Protein 6C80 (pdb70)

B-factor: mean 23.11, std 12.27, range [7.96, 148.26]

Organism: Linum usitatissimum (NCBI:txid4006)

InterPro domains:
  IPR006094 FAD linked oxidase, N-terminal [PF01565] (72-217)
  IPR015345 Cytokinin dehydrogenase 1, FAD/cytokinin binding domain [PF09265] (249-531)
  IPR016164 FAD-linked oxidase-like, C-terminal [SSF55103] (249-532)
  IPR016166 FAD-binding domain, PCMH-type [PS51387] (68-248)
  IPR016167 FAD-binding, type PCMH, subdomain 1 [G3DSA:3.30.43.10] (61-531)
  IPR016169 FAD-binding, type PCMH, subdomain 2 [G3DSA:3.30.465.10] (122-250)
  IPR016170 Cytokinin dehydrogenase, C-terminal domain superfamily [G3DSA:3.40.462.10] (251-491)
  IPR036318 FAD-binding, type PCMH-like superfamily [SSF56176] (54-247)
  IPR050432 FAD-linked Oxidoreductases in Biosynthesis Pathways [PTHR13878] (57-532)

Radius of gyration: 34.66 Å; Cα contacts (8 Å, |Δi|>4): 2213; chains: 2; bounding box: 97×81×59 Å

Sequence (964 aa):
SLDLQGSIDYSTLAAGKDFGGVYSSNPLALIRPSSGADDVARVLKSACRSSNLTVAARGNGHSINGQAMADGGIVLDMRSTEGNHFKILRIGDHYADVSGGALWEDILMRCVSEYGLAPRSWTDYLRLTVGGTLSNAGVSGQAFRYGPQSSNVTELDVVTGKGDFLTCCSPTQNSDLFFGALGGLGQFGVITRARIPLEPAPDMVRWIRMVYAEFEDFSRDAEWLVTQPEKESSSFDYVEGFAFVNSDSPADGWPSVPLNPIHSGHQLLYCLELALHFNHSNSSSTVDSVVKRLIGGLRYMKGFKYEVDLSYVEFVMRVKRVEEDARAHGMWDAPHPWLNLFVSKADIAEFDRLIFKGLLHDGVGGPMLVYPLLRSKWDSRSSVVLPEGEDEIFYIVALLRSNPPYPKGPSVDKLVSQNDKIIQSCIQHGLGFKLYLPHYQSQHDWRRHFGDQWSKFVQLKLAFDPMAVLAPGQKIFTRRTKSLDLQGSIDYSTLAAGKDFGGVYSSNPLALIRPSGADDVARVLKSACRSSNLTVAARGNGHSINGQAMADGGIVLDMRSTEGNHFKILRGDHYADVSGGALWEDILMRCVSEYGLAPRSWTDYLRLTVGGTLSNAGVSGQAFRYGPQSSNVTELDVVTGKGDFLTCCSPTQNSDLFFGALGGLGQFGVITRARIPLEPAPDMVRWIRMVYAEFEDFSRDAEWLVTQPEKESSFDYVEGFAFVNSDSPADGWPSVPLNHMMTTPIHSGHQLLYCLELALHFNHSNSSSTVDSVVKRLIGGLRYMKGFKYEVVDLSYVEFVMRVKRVEEDARAHGMWDAPHPWLNLFVSSKADIAEEFDRRLIFKGLLHDGVGGPMLVYPLLRSKWDSRSSVVLPEGEDEIFYIVALLRSNPPYPKGPSVDKLVSQNDKIIQSSCIQHGLGFKLYLPHYQSQHDWRRRHFGDQWSKFVQLKLAFDPMAVLAPGQKIFTTRRTKKDPA

Structure (mmCIF, N/CA/C/O backbone):
data_6C80
#
_entry.id   6C80
#
_cell.length_a   91.226
_cell.length_b   58.929
_cell.length_c   188.867
_cell.angle_alpha   90.000
_cell.angle_beta   95.620
_cell.angle_gamma   90.000
#
_symmetry.space_group_name_H-M   'I 1 2 1'
#
loop_
_entity.id
_entity.type
_entity.pdbx_description
1 polymer 'cytokinin oxidase LuCKX1.1'
2 non-polymer 'FLAVIN-ADENINE DINUCLEOTIDE'
3 non-polymer DI(HYDROXYETHYL)ETHER
4 non-polymer GLYCEROL
5 non-polymer 1-(2-METHOXY-ETHOXY)-2-{2-[2-(2-METHOXY-ETHOXY]-ETHOXY}-ETHANE
6 non-polymer 'AMMONIUM ION'
7 water water
#
loop_
_atom_site.group_PDB
_atom_site.id
_atom_site.type_symbol
_atom_site.label_atom_id
_atom_site.label_alt_id
_atom_site.label_comp_id
_atom_site.label_asym_id
_atom_site.label_entity_id
_atom_site.label_seq_id
_atom_site.pdbx_PDB_ins_code
_atom_site.Cartn_x
_atom_site.Cartn_y
_atom_site.Cartn_z
_atom_site.occupancy
_atom_site.B_iso_or_equiv
_atom_site.auth_seq_id
_atom_site.auth_comp_id
_atom_site.auth_asym_id
_atom_site.auth_atom_id
_atom_site.pdbx_PDB_model_num
ATOM 1 N N . SER A 1 1 ? 169.312 43.588 379.685 1.00 52.54 44 SER A N 1
ATOM 2 C CA . SER A 1 1 ? 169.019 42.791 378.497 1.00 51.91 44 SER A CA 1
ATOM 3 C C . SER A 1 1 ? 169.784 41.465 378.522 1.00 45.28 44 SER A C 1
ATOM 4 O O . SER A 1 1 ? 170.984 41.424 378.800 1.00 48.86 44 SER A O 1
ATOM 7 N N . LEU A 1 2 ? 169.074 40.382 378.232 1.00 30.56 45 LEU A N 1
ATOM 8 C CA . LEU A 1 2 ? 169.628 39.039 378.330 1.00 26.75 45 LEU A CA 1
ATOM 9 C C . LEU A 1 2 ? 170.512 38.714 377.122 1.00 29.07 45 LEU A C 1
ATOM 10 O O . LEU A 1 2 ? 170.048 38.741 375.979 1.00 25.60 45 LEU A O 1
ATOM 15 N N . ASP A 1 3 ? 171.787 38.432 377.385 1.00 24.52 46 ASP A N 1
ATOM 16 C CA . ASP A 1 3 ? 172.785 38.191 376.337 1.00 24.81 46 ASP A CA 1
ATOM 17 C C . ASP A 1 3 ? 173.435 36.826 376.573 1.00 26.07 46 ASP A C 1
ATOM 18 O O . ASP A 1 3 ? 174.055 36.602 377.621 1.00 24.48 46 ASP A O 1
ATOM 23 N N . LEU A 1 4 ? 173.278 35.917 375.613 1.00 24.22 47 LEU A N 1
ATOM 24 C CA . LEU A 1 4 ? 173.627 34.504 375.800 1.00 21.16 47 LEU A CA 1
ATOM 25 C C . LEU A 1 4 ? 174.446 33.942 374.640 1.00 25.29 47 LEU A C 1
ATOM 26 O O . LEU A 1 4 ? 174.281 34.368 373.499 1.00 22.09 47 LEU A O 1
ATOM 31 N N . GLN A 1 5 ? 175.309 32.973 374.938 1.00 22.08 48 GLN A N 1
ATOM 32 C CA . GLN A 1 5 ? 176.027 32.236 373.910 1.00 22.16 48 GLN A CA 1
ATOM 33 C C . GLN A 1 5 ? 175.929 30.741 374.191 1.00 21.83 48 GLN A C 1
ATOM 34 O O . GLN A 1 5 ? 175.471 30.327 375.255 1.00 22.17 48 GLN A O 1
ATOM 40 N N . GLY A 1 6 ? 176.356 29.934 373.228 1.00 25.77 49 GLY A N 1
ATOM 41 C CA . GLY A 1 6 ? 176.357 28.499 373.405 1.00 28.42 49 GLY A CA 1
ATOM 42 C C . GLY A 1 6 ? 177.268 28.155 374.564 1.00 28.59 49 GLY A C 1
ATOM 43 O O . GLY A 1 6 ? 178.336 28.758 374.735 1.00 30.20 49 GLY A O 1
ATOM 44 N N . SER A 1 7 ? 176.846 27.189 375.364 1.00 26.50 50 SER A N 1
ATOM 45 C CA . SER A 1 7 ? 177.628 26.797 376.519 1.00 30.00 50 SER A CA 1
ATOM 46 C C . SER A 1 7 ? 178.897 26.091 376.059 1.00 39.01 50 SER A C 1
ATOM 47 O O . SER A 1 7 ? 178.847 25.101 375.330 1.00 43.52 50 SER A O 1
ATOM 50 N N . ILE A 1 8 ? 180.034 26.631 376.470 1.00 39.10 51 ILE A N 1
ATOM 51 C CA . ILE A 1 8 ? 181.323 26.095 376.070 1.00 46.92 51 ILE A CA 1
ATOM 52 C C . ILE A 1 8 ? 181.984 25.405 377.247 1.00 49.17 51 ILE A C 1
ATOM 53 O O . ILE A 1 8 ? 182.652 24.381 377.103 1.00 47.71 51 ILE A O 1
ATOM 58 N N . ASP A 1 9 ? 181.765 25.974 378.423 1.00 54.91 52 ASP A N 1
ATOM 59 C CA . ASP A 1 9 ? 182.508 25.593 379.609 1.00 64.60 52 ASP A CA 1
ATOM 60 C C . ASP A 1 9 ? 181.912 24.398 380.353 1.00 60.76 52 ASP A C 1
ATOM 61 O O . ASP A 1 9 ? 182.448 23.981 381.377 1.00 64.34 52 ASP A O 1
ATOM 66 N N . TYR A 1 10 ? 180.825 23.837 379.829 1.00 53.12 53 TYR A N 1
ATOM 67 C CA . TYR A 1 10 ? 180.016 22.897 380.604 1.00 43.71 53 TYR A CA 1
ATOM 68 C C . TYR A 1 10 ? 179.813 21.535 379.952 1.00 46.55 53 TYR A C 1
ATOM 69 O O . TYR A 1 10 ? 179.699 21.424 378.733 1.00 53.85 53 TYR A O 1
ATOM 78 N N . SER A 1 11 ? 179.755 20.500 380.781 1.00 44.05 54 SER A N 1
ATOM 79 C CA . SER A 1 11 ? 179.442 19.154 380.313 1.00 49.23 54 SER A CA 1
ATOM 80 C C . SER A 1 11 ? 177.933 19.006 380.153 1.00 45.65 54 SER A C 1
ATOM 81 O O . SER A 1 11 ? 177.165 19.777 380.730 1.00 37.52 54 SER A O 1
ATOM 84 N N . THR A 1 12 ? 177.510 18.018 379.372 1.00 48.27 55 THR A N 1
ATOM 85 C CA . THR A 1 12 ? 176.088 17.819 379.119 1.00 44.13 55 THR A CA 1
ATOM 86 C C . THR A 1 12 ? 175.326 17.605 380.421 1.00 37.19 55 THR A C 1
ATOM 87 O O . THR A 1 12 ? 175.799 16.936 381.338 1.00 38.41 55 THR A O 1
ATOM 91 N N . LEU A 1 13 ? 174.146 18.201 380.491 1.00 31.04 56 LEU A N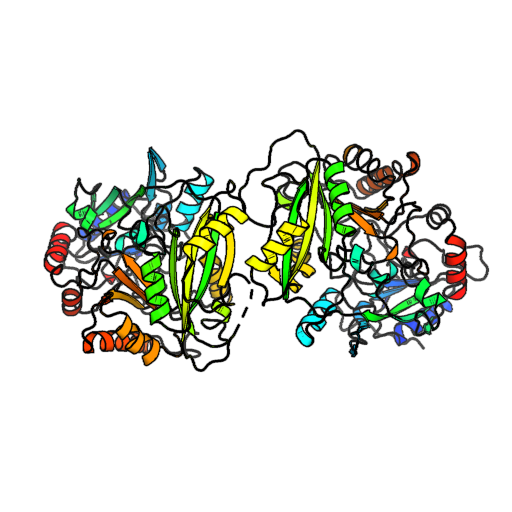 1
ATOM 92 C CA . LEU A 1 13 ? 173.272 18.065 381.643 1.00 27.06 56 LEU A CA 1
ATOM 93 C C . LEU A 1 13 ? 171.902 17.661 381.119 1.00 32.34 56 LEU A C 1
ATOM 94 O O . LEU A 1 13 ? 171.371 18.306 380.217 1.00 31.57 56 LEU A O 1
ATOM 99 N N . ALA A 1 14 ? 171.338 16.582 381.652 1.00 32.30 57 ALA A N 1
ATOM 100 C CA . ALA A 1 14 ? 170.015 16.152 381.212 1.00 30.14 57 ALA A CA 1
ATOM 101 C C . ALA A 1 14 ? 168.946 16.915 381.986 1.00 24.95 57 ALA A C 1
ATOM 102 O O . ALA A 1 14 ? 168.481 16.469 383.038 1.00 23.45 57 ALA A O 1
ATOM 104 N N . ALA A 1 15 ? 168.549 18.071 381.464 1.00 20.55 58 ALA A N 1
ATOM 105 C CA . ALA A 1 15 ? 167.662 18.962 382.208 1.00 22.90 58 ALA A CA 1
ATOM 106 C C . ALA A 1 15 ? 166.203 18.507 382.166 1.00 18.01 58 ALA A C 1
ATOM 107 O O . ALA A 1 15 ? 165.337 19.119 382.794 1.00 19.98 58 ALA A O 1
ATOM 109 N N . GLY A 1 16 ? 165.929 17.420 381.451 1.00 17.41 59 GLY A N 1
ATOM 110 C CA . GLY A 1 16 ? 164.576 16.903 381.416 1.00 20.97 59 GLY A CA 1
ATOM 111 C C . GLY A 1 16 ? 164.429 15.629 382.235 1.00 21.44 59 GLY A C 1
ATOM 112 O O . GLY A 1 16 ? 163.467 14.888 382.046 1.00 20.58 59 GLY A O 1
ATOM 113 N N . LYS A 1 17 ? 165.402 15.367 383.112 1.00 15.12 60 LYS A N 1
ATOM 114 C CA . LYS A 1 17 ? 165.443 14.135 383.900 1.00 18.42 60 LYS A CA 1
ATOM 115 C C . LYS A 1 17 ? 165.739 14.517 385.331 1.00 16.52 60 LYS A C 1
ATOM 116 O O . LYS A 1 17 ? 166.290 15.586 385.584 1.00 17.73 60 LYS A O 1
ATOM 122 N N . ASP A 1 18 ? 165.350 13.665 386.267 1.00 14.69 61 ASP A N 1
ATOM 123 C CA . ASP A 1 18 ? 165.784 13.864 387.649 1.00 13.19 61 ASP A CA 1
ATOM 124 C C . ASP A 1 18 ? 166.004 12.507 388.304 1.00 13.96 61 ASP A C 1
ATOM 125 O O . ASP A 1 18 ? 165.849 11.463 387.661 1.00 15.65 61 ASP A O 1
ATOM 130 N N . PHE A 1 19 ? 166.412 12.530 389.567 1.00 14.16 62 PHE A N 1
ATOM 131 C CA . PHE A 1 19 ? 166.767 11.323 390.315 1.00 14.78 62 PHE A CA 1
ATOM 132 C C . PHE A 1 19 ? 165.616 10.326 390.428 1.00 16.59 62 PHE A C 1
ATOM 133 O O . PHE A 1 19 ? 165.829 9.115 390.456 1.00 16.20 62 PHE A O 1
ATOM 141 N N . GLY A 1 20 ? 164.393 10.839 390.520 1.00 17.49 63 GLY A N 1
ATOM 142 C CA . GLY A 1 20 ? 163.229 9.980 390.666 1.00 15.91 63 GLY A CA 1
ATOM 143 C C . GLY A 1 20 ? 162.985 9.089 389.457 1.00 16.12 63 GLY A C 1
ATOM 144 O O . GLY A 1 20 ? 162.617 7.925 389.602 1.00 17.44 63 GLY A O 1
ATOM 145 N N . GLY A 1 21 ? 163.199 9.637 388.266 1.00 16.51 64 GLY A N 1
ATOM 146 C CA . GLY A 1 21 ? 163.019 8.887 387.037 1.00 17.54 64 GLY A CA 1
ATOM 147 C C . GLY A 1 21 ? 161.576 8.486 386.803 1.00 19.48 64 GLY A C 1
ATOM 148 O O . GLY A 1 21 ? 161.297 7.507 386.112 1.00 22.39 64 GLY A O 1
ATOM 149 N N . VAL A 1 22 ? 160.653 9.235 387.394 1.00 19.52 65 VAL A N 1
ATOM 150 C CA . VAL A 1 22 ? 159.225 9.004 387.194 1.00 19.47 65 VAL A CA 1
ATOM 151 C C . VAL A 1 22 ? 158.718 9.782 385.985 1.00 22.22 65 VAL A C 1
ATOM 152 O O . VAL A 1 22 ? 157.950 9.261 385.170 1.00 23.03 65 VAL A O 1
ATOM 156 N N . TYR A 1 23 ? 159.152 11.034 385.877 1.00 18.39 66 TYR A N 1
ATOM 157 C CA . TYR A 1 23 ? 158.719 11.888 384.781 1.00 25.26 66 TYR A CA 1
ATOM 158 C C . TYR A 1 23 ? 159.868 12.207 383.839 1.00 25.27 66 TYR A C 1
ATOM 159 O O . TYR A 1 23 ? 161.039 12.071 384.197 1.00 21.39 66 TYR A O 1
ATOM 168 N N . SER A 1 24 ? 159.530 12.646 382.636 1.00 22.90 67 SER A N 1
ATOM 169 C CA . SER A 1 24 ? 160.538 13.221 381.764 1.00 25.10 67 SER A CA 1
ATOM 170 C C . SER A 1 24 ? 159.948 14.432 381.066 1.00 25.39 67 SER A C 1
ATOM 171 O O . SER A 1 24 ? 158.734 14.528 380.878 1.00 27.92 67 SER A O 1
ATOM 174 N N . SER A 1 25 ? 160.811 15.356 380.679 1.00 19.39 68 SER A N 1
ATOM 175 C CA . SER A 1 25 ? 160.354 16.585 380.060 1.00 18.93 68 SER A CA 1
ATOM 176 C C . SER A 1 25 ? 161.326 17.057 379.006 1.00 20.68 68 SER A C 1
ATOM 177 O O . SER A 1 25 ? 162.465 16.588 378.929 1.00 20.66 68 SER A O 1
ATOM 180 N N . ASN A 1 26 ? 160.873 18.019 378.219 1.00 21.23 69 ASN A N 1
ATOM 181 C CA . ASN A 1 26 ? 161.665 18.571 377.140 1.00 21.63 69 ASN A CA 1
ATOM 182 C C . ASN A 1 26 ? 161.648 20.092 377.223 1.00 19.30 69 ASN A C 1
ATOM 183 O O . ASN A 1 26 ? 160.764 20.729 376.659 1.00 21.05 69 ASN A O 1
ATOM 188 N N . PRO A 1 27 ? 162.608 20.674 377.958 1.00 17.40 70 PRO A N 1
ATOM 189 C CA . PRO A 1 27 ? 162.698 22.131 378.049 1.00 17.82 70 PRO A CA 1
ATOM 190 C C . PRO A 1 27 ? 163.065 22.750 376.713 1.00 21.44 70 PRO A C 1
ATOM 191 O O . PRO A 1 27 ? 163.661 22.093 375.861 1.00 23.93 70 PRO A O 1
ATOM 195 N N . LEU A 1 28 ? 162.686 24.006 376.524 1.00 20.12 71 LEU A N 1
ATOM 196 C CA . LEU A 1 28 ? 163.084 24.737 375.331 1.00 19.83 71 LEU A CA 1
ATOM 197 C C . LEU A 1 28 ? 164.579 24.995 375.388 1.00 20.52 71 LEU A C 1
ATOM 198 O O . LEU A 1 28 ? 165.265 25.015 374.367 1.00 25.77 71 LEU A O 1
ATOM 203 N N . ALA A 1 29 ? 165.084 25.204 376.594 1.00 18.97 72 ALA A N 1
ATOM 204 C CA . ALA A 1 29 ? 166.480 25.561 376.736 1.00 20.33 72 ALA A CA 1
ATOM 205 C C . ALA A 1 29 ? 166.982 25.389 378.147 1.00 21.20 72 ALA A C 1
ATOM 206 O O . ALA A 1 29 ? 166.228 25.507 379.117 1.00 22.22 72 ALA A O 1
ATOM 208 N N . LEU A 1 30 ? 168.273 25.097 378.234 1.00 19.80 73 LEU A N 1
ATOM 209 C CA . LEU A 1 30 ? 168.991 25.066 379.494 1.00 20.06 73 LEU A CA 1
ATOM 210 C C . LEU A 1 30 ? 169.889 26.286 379.531 1.00 20.28 73 LEU A C 1
ATOM 211 O O . LEU A 1 30 ? 170.631 26.533 378.583 1.00 19.93 73 LEU A O 1
ATOM 216 N N . ILE A 1 31 ? 169.813 27.057 380.609 1.00 17.53 74 ILE A N 1
ATOM 217 C CA . ILE A 1 31 ? 170.644 28.240 380.736 1.00 16.56 74 ILE A CA 1
ATOM 218 C C . ILE A 1 31 ? 171.572 28.066 381.935 1.00 21.71 74 ILE A C 1
ATOM 219 O O . ILE A 1 31 ? 171.140 27.614 383.004 1.00 17.60 74 ILE A O 1
ATOM 224 N N . ARG A 1 32 ? 172.852 28.379 381.737 1.00 17.56 75 ARG A N 1
ATOM 225 C CA . ARG A 1 32 ? 173.825 28.418 382.832 1.00 16.79 75 ARG A CA 1
ATOM 226 C C . ARG A 1 32 ? 174.034 29.865 383.273 1.00 16.73 75 ARG A C 1
ATOM 227 O O . ARG A 1 32 ? 174.897 30.558 382.716 1.00 17.94 75 ARG A O 1
ATOM 235 N N . PRO A 1 33 ? 173.265 30.337 384.275 1.00 16.89 76 PRO A N 1
ATOM 236 C CA . PRO A 1 33 ? 173.428 31.746 384.668 1.00 17.84 76 PRO A CA 1
ATOM 237 C C . PRO A 1 33 ? 174.767 32.027 385.337 1.00 19.68 76 PRO A C 1
ATOM 238 O O . PRO A 1 33 ? 175.243 31.208 386.128 1.00 22.62 76 PRO A O 1
ATOM 242 N N . SER A 1 34 ? 175.360 33.173 385.020 1.00 24.15 77 SER A N 1
ATOM 243 C CA A SER A 1 34 ? 176.592 33.594 385.682 0.52 29.86 77 SER A CA 1
ATOM 244 C CA B SER A 1 34 ? 176.583 33.609 385.677 0.48 29.83 77 SER A CA 1
ATOM 245 C C . SER A 1 34 ? 176.339 33.868 387.162 1.00 32.49 77 SER A C 1
ATOM 246 O O . SER A 1 34 ? 177.193 33.592 388.009 1.00 37.02 77 SER A O 1
ATOM 251 N N . GLY A 1 35 ? 175.163 34.402 387.476 1.00 28.26 78 GLY A N 1
ATOM 252 C CA . GLY A 1 35 ? 174.820 34.734 388.856 1.00 30.76 78 GLY A CA 1
ATOM 253 C C . GLY A 1 35 ? 173.437 35.354 388.945 1.00 29.53 78 GLY A C 1
ATOM 254 O O . GLY A 1 35 ? 172.616 35.159 388.047 1.00 23.61 78 GLY A O 1
ATOM 255 N N . ALA A 1 36 ? 173.187 36.127 390.001 1.00 20.73 79 ALA A N 1
ATOM 256 C CA . ALA A 1 36 ? 171.859 36.694 390.229 1.00 21.78 79 ALA A CA 1
ATOM 257 C C . ALA A 1 36 ? 171.397 37.625 389.098 1.00 17.93 79 ALA A C 1
ATOM 258 O O . ALA A 1 36 ? 170.207 37.685 388.807 1.00 18.86 79 ALA A O 1
ATOM 260 N N . ASP A 1 37 ? 172.320 38.353 388.467 1.00 18.67 80 ASP A N 1
ATOM 261 C CA . ASP A 1 37 ? 171.931 39.254 387.378 1.00 21.60 80 ASP A CA 1
ATOM 262 C C . ASP A 1 37 ? 171.271 38.483 386.231 1.00 20.76 80 ASP A C 1
ATOM 263 O O . ASP A 1 37 ? 170.196 38.854 385.753 1.00 20.81 80 ASP A O 1
ATOM 268 N N . ASP A 1 38 ? 171.909 37.395 385.810 1.00 20.12 81 ASP A N 1
ATOM 269 C CA . ASP A 1 38 ? 171.371 36.561 384.739 1.00 20.62 81 ASP A CA 1
ATOM 270 C C . ASP A 1 38 ? 170.036 35.940 385.126 1.00 16.50 81 ASP A C 1
ATOM 271 O O . ASP A 1 38 ? 169.124 35.857 384.310 1.00 18.74 81 ASP A O 1
ATOM 276 N N . VAL A 1 39 ? 169.924 35.493 386.372 1.00 18.61 82 VAL A N 1
ATOM 277 C CA . VAL A 1 39 ? 168.668 34.930 386.845 1.00 19.78 82 VAL A CA 1
ATOM 278 C C . VAL A 1 39 ? 167.547 35.958 386.696 1.00 19.15 82 VAL A C 1
ATOM 279 O O . VAL A 1 39 ? 166.462 35.642 386.201 1.00 17.67 82 VAL A O 1
ATOM 283 N N . ALA A 1 40 ? 167.816 37.184 387.139 1.00 18.05 83 ALA A N 1
ATOM 284 C CA . ALA A 1 40 ? 166.822 38.250 387.060 1.00 15.94 83 ALA A CA 1
ATOM 285 C C . ALA A 1 40 ? 166.472 38.560 385.601 1.00 20.87 83 ALA A C 1
ATOM 286 O O . ALA A 1 40 ? 165.302 38.773 385.253 1.00 20.51 83 ALA A O 1
ATOM 288 N N . ARG A 1 41 ? 167.491 38.583 384.750 1.00 19.34 84 ARG A N 1
ATOM 289 C CA . ARG A 1 41 ? 167.274 38.868 383.333 1.00 21.41 84 ARG A CA 1
ATOM 290 C C . ARG A 1 41 ? 166.356 37.811 382.730 1.00 17.42 84 ARG A C 1
ATOM 291 O O . ARG A 1 41 ? 165.432 38.134 381.980 1.00 20.54 84 ARG A O 1
ATOM 299 N N . VAL A 1 42 ? 166.597 36.552 383.087 1.00 17.15 85 VAL A N 1
ATOM 300 C CA . VAL A 1 42 ? 165.801 35.455 382.570 1.00 16.17 85 VAL A CA 1
ATOM 301 C C . VAL A 1 42 ? 164.356 35.558 383.048 1.00 19.49 85 VAL A C 1
ATOM 302 O O . VAL A 1 42 ? 163.428 35.394 382.258 1.00 17.17 85 VAL A O 1
ATOM 306 N N . LEU A 1 43 ? 164.156 35.865 384.329 1.00 15.75 86 LEU A N 1
ATOM 307 C CA . LEU A 1 43 ? 162.797 35.960 384.839 1.00 16.02 86 LEU A CA 1
ATOM 308 C C . LEU A 1 43 ? 162.050 37.187 384.320 1.00 17.19 86 LEU A C 1
ATOM 309 O O . LEU A 1 43 ? 160.845 37.123 384.048 1.00 18.42 86 LEU A O 1
ATOM 314 N N . LYS A 1 44 ? 162.739 38.313 384.186 1.00 18.13 87 LYS A N 1
ATOM 315 C CA . LYS A 1 44 ? 162.108 39.489 383.599 1.00 20.36 87 LYS A CA 1
ATOM 316 C C . LYS A 1 44 ? 161.648 39.178 382.178 1.00 25.21 87 LYS A C 1
ATOM 317 O O . LYS A 1 44 ? 160.543 39.560 381.779 1.00 21.73 87 LYS A O 1
ATOM 323 N N . SER A 1 45 ? 162.474 38.462 381.422 1.00 18.64 88 SER A N 1
ATOM 324 C CA . SER A 1 45 ? 162.096 38.107 380.047 1.00 21.79 88 SER A CA 1
ATOM 325 C C . SER A 1 45 ? 160.915 37.143 380.029 1.00 20.95 88 SER A C 1
ATOM 326 O O . SER A 1 45 ? 159.979 37.305 379.235 1.00 22.63 88 SER A O 1
ATOM 329 N N . ALA A 1 46 ? 160.946 36.156 380.921 1.00 20.03 89 ALA A N 1
ATOM 330 C CA . ALA A 1 46 ? 159.856 35.189 381.011 1.00 21.82 89 ALA A CA 1
ATOM 331 C C . ALA A 1 46 ? 158.529 35.892 381.298 1.00 23.31 89 ALA A C 1
ATOM 332 O O . ALA A 1 46 ? 157.498 35.535 380.727 1.00 22.80 89 ALA A O 1
ATOM 334 N N . CYS A 1 47 ? 158.559 36.895 382.173 1.00 22.94 90 CYS A N 1
ATOM 335 C CA . CYS A 1 47 ? 157.347 37.648 382.509 1.00 26.64 90 CYS A CA 1
ATOM 336 C C . CYS A 1 47 ? 156.784 38.437 381.354 1.00 29.58 90 CYS A C 1
ATOM 337 O O . CYS A 1 47 ? 155.588 38.710 381.310 1.00 35.34 90 CYS A O 1
ATOM 340 N N . ARG A 1 48 ? 157.649 38.835 380.434 1.00 27.30 91 ARG A N 1
ATOM 341 C CA . ARG A 1 48 ? 157.202 39.572 379.262 1.00 26.40 91 ARG A CA 1
ATOM 342 C C . ARG A 1 48 ? 156.638 38.647 378.198 1.00 29.82 91 ARG A C 1
ATOM 343 O O . ARG A 1 48 ? 155.893 39.079 377.331 1.00 31.21 91 ARG A O 1
ATOM 351 N N . SER A 1 49 ? 156.991 37.369 378.263 1.00 27.07 92 SER A N 1
ATOM 352 C CA . SER A 1 49 ? 156.529 36.430 377.248 1.00 28.06 92 SER A CA 1
ATOM 353 C C . SER A 1 49 ? 155.066 36.088 377.493 1.00 26.58 92 SER A C 1
ATOM 354 O O . SER A 1 49 ? 154.529 36.376 378.563 1.00 26.54 92 SER A O 1
ATOM 357 N N . SER A 1 50 ? 154.412 35.464 376.520 1.00 24.89 93 SER A N 1
ATOM 358 C CA . SER A 1 50 ? 153.012 35.118 376.721 1.00 25.44 93 SER A CA 1
ATOM 359 C C . SER A 1 50 ? 152.869 34.014 377.775 1.00 28.23 93 SER A C 1
ATOM 360 O O . SER A 1 50 ? 151.960 34.083 378.606 1.00 30.45 93 SER A O 1
ATOM 363 N N . ASN A 1 51 ? 153.756 33.012 377.768 1.00 27.25 94 ASN A N 1
ATOM 364 C CA . ASN A 1 51 ? 153.601 31.887 378.704 1.00 22.64 94 ASN A CA 1
ATOM 365 C C . ASN A 1 51 ? 154.841 31.050 379.025 1.00 23.77 94 ASN A C 1
ATOM 366 O O . ASN A 1 51 ? 154.713 29.879 379.419 1.00 21.95 94 ASN A O 1
ATOM 371 N N . LEU A 1 52 ? 156.033 31.611 378.854 1.00 22.05 95 LEU A N 1
ATOM 372 C CA . LEU A 1 52 ? 157.232 30.878 379.246 1.00 21.27 95 LEU A CA 1
ATOM 373 C C . LEU A 1 52 ? 157.266 30.608 380.746 1.00 20.17 95 LEU A C 1
ATOM 374 O O . LEU A 1 52 ? 156.915 31.465 381.553 1.00 21.29 95 LEU A O 1
ATOM 379 N N . THR A 1 53 ? 157.709 29.412 381.114 1.00 14.82 96 THR A N 1
ATOM 380 C CA . THR A 1 53 ? 157.932 29.079 382.517 1.00 16.45 96 THR A CA 1
ATOM 381 C C . THR A 1 53 ? 159.425 28.877 382.761 1.00 16.50 96 THR A C 1
ATOM 382 O O . THR A 1 53 ? 160.189 28.626 381.822 1.00 17.51 96 THR A O 1
ATOM 386 N N . VAL A 1 54 ? 159.832 28.985 384.022 1.00 15.32 97 VAL A N 1
ATOM 387 C CA . VAL A 1 54 ? 161.235 28.866 384.384 1.00 13.35 97 VAL A CA 1
ATOM 388 C C . VAL A 1 54 ? 161.363 27.935 385.583 1.00 14.65 97 VAL A C 1
ATOM 389 O O . VAL A 1 54 ? 160.669 28.115 386.573 1.00 16.42 97 VAL A O 1
ATOM 393 N N . ALA A 1 55 ? 162.230 26.935 385.483 1.00 15.64 98 ALA A N 1
ATOM 394 C CA . ALA A 1 55 ? 162.534 26.106 386.649 1.00 15.65 98 ALA A CA 1
ATOM 395 C C . ALA A 1 55 ? 164.007 26.256 387.016 1.00 14.43 98 ALA A C 1
ATOM 396 O O . ALA A 1 55 ? 164.889 26.074 386.174 1.00 18.43 98 ALA A O 1
ATOM 398 N N . ALA A 1 56 ? 164.271 26.562 388.282 1.00 14.88 99 ALA A N 1
ATOM 399 C CA . ALA A 1 56 ? 165.638 26.571 388.772 1.00 13.90 99 ALA A CA 1
ATOM 400 C C . ALA A 1 56 ? 165.996 25.139 389.148 1.00 14.93 99 ALA A C 1
ATOM 401 O O . ALA A 1 56 ? 165.306 24.523 389.955 1.00 18.09 99 ALA A O 1
ATOM 403 N N . ARG A 1 57 ? 167.051 24.602 388.554 1.00 14.77 100 ARG A N 1
ATOM 404 C CA . ARG A 1 57 ? 167.481 23.247 388.896 1.00 15.36 100 ARG A CA 1
ATOM 405 C C . ARG A 1 57 ? 168.612 23.313 389.903 1.00 16.52 100 ARG A C 1
ATOM 406 O O . ARG A 1 57 ? 169.543 24.094 389.727 1.00 13.95 100 ARG A O 1
ATOM 414 N N . GLY A 1 58 ? 168.536 22.506 390.958 1.00 14.72 101 GLY A N 1
ATOM 415 C CA . GLY A 1 58 ? 169.628 22.442 391.913 1.00 15.29 101 GLY A CA 1
ATOM 416 C C . GLY A 1 58 ? 170.631 21.411 391.434 1.00 14.40 101 GLY A C 1
ATOM 417 O O . GLY A 1 58 ? 171.491 21.705 390.581 1.00 14.95 101 GLY A O 1
ATOM 418 N N . ASN A 1 59 ? 170.521 20.189 391.961 1.00 12.16 102 ASN A N 1
ATOM 419 C CA . ASN A 1 59 ? 171.371 19.097 391.478 1.00 14.66 102 ASN A CA 1
ATOM 420 C C . ASN A 1 59 ? 170.546 17.934 390.928 1.00 14.28 102 ASN A C 1
ATOM 421 O O . ASN A 1 59 ? 171.050 16.814 390.808 1.00 15.59 102 ASN A O 1
ATOM 426 N N . GLY A 1 60 ? 169.283 18.208 390.606 1.00 14.08 103 GLY A N 1
ATOM 427 C CA . GLY A 1 60 ? 168.419 17.228 389.961 1.00 14.57 103 GLY A CA 1
ATOM 428 C C . GLY A 1 60 ? 167.942 16.103 390.862 1.00 15.16 103 GLY A C 1
ATOM 429 O O . GLY A 1 60 ? 167.650 15.007 390.386 1.00 14.78 103 GLY A O 1
ATOM 430 N N . HIS A 1 61 ? 167.866 16.347 392.168 1.00 10.57 104 HIS A N 1
ATOM 431 C CA . HIS A 1 61 ? 167.534 15.235 393.062 1.00 11.66 104 HIS A CA 1
ATOM 432 C C . HIS A 1 61 ? 166.049 15.065 393.383 1.00 12.35 104 HIS A C 1
ATOM 433 O O . HIS A 1 61 ? 165.667 14.163 394.131 1.00 11.97 104 HIS A O 1
ATOM 440 N N . SER A 1 62 ? 165.213 15.882 392.761 1.00 14.13 105 SER A N 1
ATOM 441 C CA . SER A 1 62 ? 163.770 15.709 392.864 1.00 14.20 105 SER A CA 1
ATOM 442 C C . SER A 1 62 ? 163.333 14.314 392.439 1.00 15.92 105 SER A C 1
ATOM 443 O O . SER A 1 62 ? 163.936 13.694 391.551 1.00 14.89 105 SER A O 1
ATOM 446 N N . ILE A 1 63 ? 162.258 13.844 393.059 1.00 13.07 106 ILE A N 1
ATOM 447 C CA . ILE A 1 63 ? 161.664 12.557 392.720 1.00 14.93 106 ILE A CA 1
ATOM 448 C C . ILE A 1 63 ? 160.602 12.701 391.643 1.00 14.89 106 ILE A C 1
ATOM 449 O O . ILE A 1 63 ? 160.406 11.791 390.837 1.00 17.20 106 ILE A O 1
ATOM 454 N N . ASN A 1 64 ? 159.910 13.841 391.650 1.00 14.10 107 ASN A N 1
ATOM 455 C CA . ASN A 1 64 ? 158.657 13.972 390.903 1.00 14.71 107 ASN A CA 1
ATOM 456 C C . ASN A 1 64 ? 158.595 15.151 389.939 1.00 14.06 107 ASN A C 1
ATOM 457 O O . ASN A 1 64 ? 157.533 15.740 389.723 1.00 15.63 107 ASN A O 1
ATOM 462 N N . GLY A 1 65 ? 159.737 15.477 389.347 1.00 14.54 108 GLY A N 1
ATOM 463 C CA . GLY A 1 65 ? 159.772 16.485 388.295 1.00 14.68 108 GLY A CA 1
ATOM 464 C C . GLY A 1 65 ? 159.665 17.913 388.784 1.00 13.69 108 GLY A C 1
ATOM 465 O O . GLY A 1 65 ? 159.405 18.826 387.992 1.00 11.98 108 GLY A O 1
ATOM 466 N N . GLN A 1 66 ? 159.913 18.122 390.076 1.00 12.93 109 GLN A N 1
ATOM 467 C CA . GLN A 1 66 ? 159.736 19.447 390.671 1.00 12.48 109 GLN A CA 1
ATOM 468 C C . GLN A 1 66 ? 160.639 20.524 390.072 1.00 14.46 109 GLN A C 1
ATOM 469 O O . GLN A 1 66 ? 160.288 21.696 390.115 1.00 13.91 109 GLN A O 1
ATOM 475 N N . ALA A 1 67 ? 161.792 20.135 389.519 1.00 14.51 110 ALA A N 1
ATOM 476 C CA . ALA A 1 67 ? 162.712 21.098 388.897 1.00 16.82 110 ALA A CA 1
ATOM 477 C C . ALA A 1 67 ? 162.662 21.066 387.371 1.00 17.08 110 ALA A C 1
ATOM 478 O O . ALA A 1 67 ? 163.608 21.501 386.702 1.00 16.67 110 ALA A O 1
ATOM 480 N N . MET A 1 68 ? 161.567 20.550 386.819 1.00 15.83 111 MET A N 1
ATOM 481 C CA . MET A 1 68 ? 161.419 20.475 385.371 1.00 16.31 111 MET A CA 1
ATOM 482 C C . MET A 1 68 ? 160.598 21.638 384.836 1.00 15.89 111 MET A C 1
ATOM 483 O O . MET A 1 68 ? 159.743 22.179 385.534 1.00 16.74 111 MET A O 1
ATOM 488 N N . ALA A 1 69 ? 160.871 22.013 383.593 1.00 16.32 112 ALA A N 1
ATOM 489 C CA . ALA A 1 69 ? 160.032 22.971 382.888 1.00 15.40 112 ALA A CA 1
ATOM 490 C C . ALA A 1 69 ? 159.837 22.469 381.486 1.00 16.72 112 ALA A C 1
ATOM 491 O O . ALA A 1 69 ? 160.524 22.915 380.573 1.00 19.82 112 ALA A O 1
ATOM 493 N N . ASP A 1 70 ? 158.913 21.528 381.311 1.00 17.39 113 ASP A N 1
ATOM 494 C CA . ASP A 1 70 ? 158.565 21.079 379.967 1.00 20.18 113 ASP A CA 1
ATOM 495 C C . ASP A 1 70 ? 158.133 22.290 379.132 1.00 20.04 113 ASP A C 1
ATOM 496 O O . ASP A 1 70 ? 157.314 23.099 379.574 1.00 17.76 113 ASP A O 1
ATOM 501 N N . GLY A 1 71 ? 158.713 22.434 377.941 1.00 19.46 114 GLY A N 1
ATOM 502 C CA . GLY A 1 71 ? 158.365 23.538 377.063 1.00 22.13 114 GLY A CA 1
ATOM 503 C C . GLY A 1 71 ? 158.739 24.885 377.653 1.00 19.82 114 GLY A C 1
ATOM 504 O O . GLY A 1 71 ? 158.209 25.919 377.245 1.00 21.70 114 GLY A O 1
ATOM 505 N N . GLY A 1 72 ? 159.653 24.869 378.618 1.00 19.37 115 GLY A N 1
ATOM 506 C CA . GLY A 1 72 ? 160.086 26.079 379.297 1.00 18.00 115 GLY A CA 1
ATOM 507 C C . GLY A 1 72 ? 161.604 26.182 379.416 1.00 16.29 115 GLY A C 1
ATOM 508 O O . GLY A 1 72 ? 162.340 25.562 378.646 1.00 19.59 115 GLY A O 1
ATOM 509 N N . ILE A 1 73 ? 162.061 26.967 380.388 1.00 16.82 116 ILE A N 1
ATOM 510 C CA . ILE A 1 73 ? 163.480 27.271 380.567 1.00 17.47 116 ILE A CA 1
ATOM 511 C C . ILE A 1 73 ? 163.991 26.678 381.863 1.00 14.53 116 ILE A C 1
ATOM 512 O O . ILE A 1 73 ? 163.391 26.892 382.906 1.00 15.90 116 ILE A O 1
ATOM 517 N N . VAL A 1 74 ? 165.098 25.943 381.809 1.00 14.21 117 VAL A N 1
ATOM 518 C CA . VAL A 1 74 ? 165.720 25.442 383.032 1.00 16.29 117 VAL A CA 1
ATOM 519 C C . VAL A 1 74 ? 166.993 26.239 383.322 1.00 15.38 117 VAL A C 1
ATOM 520 O O . VAL A 1 74 ? 167.818 26.452 382.432 1.00 17.60 117 VAL A O 1
ATOM 524 N N . LEU A 1 75 ? 167.116 26.718 384.560 1.00 17.03 118 LEU A N 1
ATOM 525 C CA . LEU A 1 75 ? 168.339 27.364 385.021 1.00 16.37 118 LEU A CA 1
ATOM 526 C C . LEU A 1 75 ? 169.210 26.356 385.764 1.00 16.66 118 LEU A C 1
ATOM 527 O O . LEU A 1 75 ? 168.772 25.786 386.755 1.00 16.39 118 LEU A O 1
ATOM 532 N N . ASP A 1 76 ? 170.441 26.159 385.312 1.00 15.52 119 ASP A N 1
ATOM 533 C CA . ASP A 1 76 ? 171.386 25.310 386.036 1.00 10.97 119 ASP A CA 1
ATOM 534 C C . ASP A 1 76 ? 171.992 26.127 387.172 1.00 11.55 119 ASP A C 1
ATOM 535 O O . ASP A 1 76 ? 172.963 26.840 386.957 1.00 16.46 119 ASP A O 1
ATOM 540 N N . MET A 1 77 ? 171.440 26.017 388.378 1.00 13.86 120 MET A N 1
ATOM 541 C CA . MET A 1 77 ? 171.873 26.929 389.438 1.00 12.97 120 MET A CA 1
ATOM 542 C C . MET A 1 77 ? 173.304 26.623 389.864 1.00 12.22 120 MET A C 1
ATOM 543 O O . MET A 1 77 ? 173.973 27.471 390.450 1.00 14.65 120 MET A O 1
ATOM 548 N N . ARG A 1 78 ? 173.797 25.426 389.550 1.00 13.57 121 ARG A N 1
ATOM 549 C CA . ARG A 1 78 ? 175.171 25.102 389.930 1.00 15.80 121 ARG A CA 1
ATOM 550 C C . ARG A 1 78 ? 176.216 25.922 389.177 1.00 20.47 121 ARG A C 1
ATOM 551 O O . ARG A 1 78 ? 177.359 26.039 389.633 1.00 18.00 121 ARG A O 1
ATOM 559 N N . SER A 1 79 ? 175.842 26.528 388.053 1.00 12.82 122 SER A N 1
ATOM 560 C CA . SER A 1 79 ? 176.815 27.369 387.362 1.00 16.51 122 SER A CA 1
ATOM 561 C C . SER A 1 79 ? 177.099 28.638 388.186 1.00 18.38 122 SER A C 1
ATOM 562 O O . SER A 1 79 ? 178.065 29.356 387.912 1.00 18.10 122 SER A O 1
ATOM 565 N N . THR A 1 80 ? 176.297 28.874 389.228 1.00 14.45 123 THR A N 1
ATOM 566 C CA . THR A 1 80 ? 176.531 30.001 390.137 1.00 17.72 123 THR A CA 1
ATOM 567 C C . THR A 1 80 ? 177.167 29.591 391.459 1.00 17.62 123 THR A C 1
ATOM 568 O O . THR A 1 80 ? 177.210 30.398 392.385 1.00 20.26 123 THR A O 1
ATOM 572 N N . GLU A 1 81 ? 177.643 28.348 391.557 1.00 16.29 124 GLU A N 1
ATOM 573 C CA . GLU A 1 81 ? 177.958 27.744 392.863 1.00 19.96 124 GLU A CA 1
ATOM 574 C C . GLU A 1 81 ? 179.108 28.433 393.597 1.00 24.04 124 GLU A C 1
ATOM 575 O O . GLU A 1 81 ? 179.191 28.368 394.829 1.00 25.15 124 GLU A O 1
ATOM 581 N N . GLY A 1 82 ? 179.975 29.109 392.847 1.00 27.20 125 GLY A N 1
ATOM 582 C CA . GLY A 1 82 ? 181.131 29.777 393.423 1.00 28.38 125 GLY A CA 1
ATOM 583 C C . GLY A 1 82 ? 180.816 31.158 393.968 1.00 34.23 125 GLY A C 1
ATOM 584 O O . GLY A 1 82 ? 181.521 31.666 394.846 1.00 33.73 125 GLY A O 1
ATOM 585 N N . ASN A 1 83 ? 179.744 31.760 393.461 1.00 26.39 126 ASN A N 1
ATOM 586 C CA . ASN A 1 83 ? 179.381 33.122 393.817 1.00 23.46 126 ASN A CA 1
ATOM 587 C C . ASN A 1 83 ? 179.146 33.316 395.316 1.00 19.88 126 ASN A C 1
ATOM 588 O O . ASN A 1 83 ? 178.602 32.441 395.994 1.00 24.35 126 ASN A O 1
ATOM 593 N N . HIS A 1 84 ? 179.584 34.462 395.817 1.00 23.99 127 HIS A N 1
ATOM 594 C CA . HIS A 1 84 ? 179.225 34.948 397.151 1.00 26.21 127 HIS A CA 1
ATOM 595 C C . HIS A 1 84 ? 179.956 34.328 398.332 1.00 28.07 127 HIS A C 1
ATOM 596 O O . HIS A 1 84 ? 179.731 34.774 399.459 1.00 28.61 127 HIS A O 1
ATOM 603 N N . PHE A 1 85 ? 180.812 33.328 398.122 1.00 20.46 128 PHE A N 1
ATOM 604 C CA . PHE A 1 85 ? 181.330 32.623 399.299 1.00 20.55 128 PHE A CA 1
ATOM 605 C C . PHE A 1 85 ? 182.164 33.513 400.185 1.00 24.66 128 PHE A C 1
ATOM 606 O O . PHE A 1 85 ? 183.152 34.114 399.748 1.00 25.79 128 PHE A O 1
ATOM 614 N N . LYS A 1 86 ? 181.764 33.601 401.446 1.00 19.26 129 LYS A N 1
ATOM 615 C CA . LYS A 1 86 ? 182.601 34.267 402.423 1.00 20.79 129 LYS A CA 1
ATOM 616 C C . LYS A 1 86 ? 182.230 33.814 403.817 1.00 21.21 129 LYS A C 1
ATOM 617 O O . LYS A 1 86 ? 181.125 33.312 404.056 1.00 21.49 129 LYS A O 1
ATOM 623 N N . ILE A 1 87 ? 183.188 33.959 404.715 1.00 21.97 130 ILE A N 1
ATOM 624 C CA . ILE A 1 87 ? 182.997 33.666 406.119 1.00 22.25 130 ILE A CA 1
ATOM 625 C C . ILE A 1 87 ? 183.154 34.976 406.874 1.00 26.76 130 ILE A C 1
ATOM 626 O O . ILE A 1 87 ? 184.058 35.765 406.591 1.00 25.17 130 ILE A O 1
ATOM 631 N N . LEU A 1 88 ? 182.245 35.236 407.803 1.00 23.76 131 LEU A N 1
ATOM 632 C CA . LEU A 1 88 ? 182.283 36.497 408.522 1.00 30.57 131 LEU A CA 1
ATOM 633 C C . LEU A 1 88 ? 182.052 36.275 410.005 1.00 32.31 131 LEU A C 1
ATOM 634 O O . LEU A 1 88 ? 181.494 35.257 410.414 1.00 24.98 131 LEU A O 1
ATOM 639 N N . ARG A 1 89 ? 182.501 37.237 410.800 1.00 27.87 132 ARG A N 1
ATOM 640 C CA . ARG A 1 89 ? 182.366 37.185 412.245 1.00 34.05 132 ARG A CA 1
ATOM 641 C C . ARG A 1 89 ? 181.501 38.360 412.690 1.00 40.29 132 ARG A C 1
ATOM 642 O O . ARG A 1 89 ? 181.503 39.410 412.049 1.00 43.13 132 ARG A O 1
ATOM 650 N N . ILE A 1 90 ? 180.748 38.184 413.769 1.00 42.43 133 ILE A N 1
ATOM 651 C CA . ILE A 1 90 ? 179.949 39.282 414.308 1.00 50.56 133 ILE A CA 1
ATOM 652 C C . ILE A 1 90 ? 180.295 39.561 415.770 1.00 55.42 133 ILE A C 1
ATOM 653 O O . ILE A 1 90 ? 180.845 38.705 416.463 1.00 56.95 133 ILE A O 1
ATOM 658 N N . GLY A 1 93 ? 181.343 36.921 418.908 1.00 56.15 136 GLY A N 1
ATOM 659 C CA . GLY A 1 93 ? 182.229 36.303 417.938 1.00 55.18 136 GLY A CA 1
ATOM 660 C C . GLY A 1 93 ? 181.619 35.107 417.223 1.00 54.03 136 GLY A C 1
ATOM 661 O O . GLY A 1 93 ? 182.295 34.108 416.979 1.00 53.80 136 GLY A O 1
ATOM 662 N N . ASP A 1 94 ? 180.335 35.196 416.890 1.00 37.05 137 ASP A N 1
ATOM 663 C CA . ASP A 1 94 ? 179.687 34.135 416.132 1.00 31.27 137 ASP A CA 1
ATOM 664 C C . ASP A 1 94 ? 180.119 34.224 414.673 1.00 28.79 137 ASP A C 1
ATOM 665 O O . ASP A 1 94 ? 180.486 35.295 414.195 1.00 29.88 137 ASP A O 1
ATOM 670 N N . HIS A 1 95 ? 180.094 33.101 413.965 1.00 20.53 138 HIS A N 1
ATOM 671 C CA . HIS A 1 95 ? 180.495 33.110 412.561 1.00 20.88 138 HIS A CA 1
ATOM 672 C C . HIS A 1 95 ? 179.346 32.754 411.648 1.00 17.38 138 HIS A C 1
ATOM 673 O O . HIS A 1 95 ? 178.438 32.012 412.039 1.00 17.62 138 HIS A O 1
ATOM 680 N N . TYR A 1 96 ? 179.398 33.283 410.424 1.00 15.31 139 TYR A N 1
ATOM 681 C CA . TYR A 1 96 ? 178.431 32.941 409.397 1.00 17.26 139 TYR A CA 1
ATOM 682 C C . TYR A 1 96 ? 179.128 32.705 408.072 1.00 18.39 139 TYR A C 1
ATOM 683 O O . TYR A 1 96 ? 180.256 33.162 407.873 1.00 18.44 139 TYR A O 1
ATOM 692 N N . ALA A 1 97 ? 178.457 31.988 407.178 1.00 16.78 140 ALA A N 1
ATOM 693 C CA . ALA A 1 97 ? 178.910 31.884 405.797 1.00 15.16 140 ALA A CA 1
ATOM 694 C C . ALA A 1 97 ? 177.850 32.430 404.860 1.00 14.84 140 ALA A C 1
ATOM 695 O O . ALA A 1 97 ? 176.669 32.163 405.038 1.00 15.42 140 ALA A O 1
ATOM 697 N N . ASP A 1 98 ? 178.279 33.197 403.868 1.00 16.41 141 ASP A N 1
ATOM 698 C CA . ASP A 1 98 ? 177.476 33.434 402.681 1.00 13.67 141 ASP A CA 1
ATOM 699 C C . ASP A 1 98 ? 177.776 32.322 401.695 1.00 14.39 141 ASP A C 1
ATOM 700 O O . ASP A 1 98 ? 178.941 32.029 401.431 1.00 16.69 141 ASP A O 1
ATOM 705 N N . VAL A 1 99 ? 176.732 31.711 401.150 1.00 11.98 142 VAL A N 1
ATOM 706 C CA . VAL A 1 99 ? 176.904 30.642 400.181 1.00 14.13 142 VAL A CA 1
ATOM 707 C C . VAL A 1 99 ? 175.940 30.846 399.032 1.00 16.14 142 VAL A C 1
ATOM 708 O O . VAL A 1 99 ? 174.842 31.386 399.211 1.00 15.28 142 VAL A O 1
ATOM 712 N N . SER A 1 100 ? 176.349 30.423 397.842 1.00 13.41 143 SER A N 1
ATOM 713 C CA . SER A 1 100 ? 175.457 30.516 396.700 1.00 14.80 143 SER A CA 1
ATOM 714 C C . SER A 1 100 ? 174.247 29.606 396.862 1.00 13.80 143 SER A C 1
ATOM 715 O O . SER A 1 100 ? 174.357 28.519 397.420 1.00 14.02 143 SER A O 1
ATOM 718 N N . GLY A 1 101 ? 173.095 30.027 396.345 1.00 11.51 144 GLY A N 1
ATOM 719 C CA . GLY A 1 101 ? 171.947 29.131 396.289 1.00 12.63 144 GLY A CA 1
ATOM 720 C C . GLY A 1 101 ? 172.244 27.884 395.446 1.00 15.57 144 GLY A C 1
ATOM 721 O O . GLY A 1 101 ? 171.643 26.823 395.648 1.00 14.19 144 GLY A O 1
ATOM 722 N N . GLY A 1 102 ? 173.186 27.997 394.511 1.00 11.91 145 GLY A N 1
ATOM 723 C CA . GLY A 1 102 ? 173.567 26.853 393.686 1.00 14.84 145 GLY A CA 1
ATOM 724 C C . GLY A 1 102 ? 174.723 26.002 394.220 1.00 16.60 145 GLY A C 1
ATOM 725 O O . GLY A 1 102 ? 175.143 25.032 393.576 1.00 14.66 145 GLY A O 1
ATOM 726 N N . ALA A 1 103 ? 175.261 26.358 395.384 1.00 12.19 146 ALA A N 1
ATOM 727 C CA . ALA A 1 103 ? 176.367 25.584 395.956 1.00 15.29 146 ALA A CA 1
ATOM 728 C C . ALA A 1 103 ? 175.875 24.252 396.508 1.00 13.44 146 ALA A C 1
ATOM 729 O O . ALA A 1 103 ? 174.779 24.180 397.059 1.00 12.68 146 ALA A O 1
ATOM 731 N N . LEU A 1 104 ? 176.691 23.208 396.366 1.00 12.70 147 LEU A N 1
ATOM 732 C CA . LEU A 1 104 ? 176.411 21.924 397.030 1.00 11.41 147 LEU A CA 1
ATOM 733 C C . LEU A 1 104 ? 176.805 21.953 398.504 1.00 14.52 147 LEU A C 1
ATOM 734 O O . LEU A 1 104 ? 177.852 22.495 398.851 1.00 12.76 147 LEU A O 1
ATOM 739 N N . TRP A 1 105 ? 176.002 21.323 399.358 1.00 12.72 148 TRP A N 1
ATOM 740 C CA . TRP A 1 105 ? 176.342 21.264 400.768 1.00 12.28 148 TRP A CA 1
ATOM 741 C C . TRP A 1 105 ? 177.693 20.569 400.954 1.00 14.47 148 TRP A C 1
ATOM 742 O O . TRP A 1 105 ? 178.454 20.949 401.837 1.00 13.63 148 TRP A O 1
ATOM 753 N N . GLU A 1 106 ? 178.003 19.586 400.101 1.00 13.10 149 GLU A N 1
ATOM 754 C CA . GLU A 1 106 ? 179.290 18.907 400.186 1.00 13.41 149 GLU A CA 1
ATOM 755 C C . GLU A 1 106 ? 180.465 19.890 400.124 1.00 16.50 149 GLU A C 1
ATOM 756 O O . GLU A 1 106 ? 181.407 19.804 400.909 1.00 16.31 149 GLU A O 1
ATOM 762 N N . ASP A 1 107 ? 180.413 20.816 399.178 1.00 14.10 150 ASP A N 1
ATOM 763 C CA . ASP A 1 107 ? 181.520 21.749 398.972 1.00 15.56 150 ASP A CA 1
ATOM 764 C C . ASP A 1 107 ? 181.578 22.793 400.087 1.00 14.75 150 ASP A C 1
ATOM 765 O O . ASP A 1 107 ? 182.652 23.252 400.466 1.00 15.38 150 ASP A O 1
ATOM 770 N N . ILE A 1 108 ? 180.416 23.154 400.622 1.00 15.35 151 ILE A N 1
ATOM 771 C CA . ILE A 1 108 ? 180.362 24.069 401.765 1.00 15.76 151 ILE A CA 1
ATOM 772 C C . ILE A 1 108 ? 181.013 23.424 402.991 1.00 15.59 151 ILE A C 1
ATOM 773 O O . ILE A 1 108 ? 181.826 24.048 403.663 1.00 15.95 151 ILE A O 1
ATOM 778 N N . LEU A 1 109 ? 180.684 22.162 403.259 1.00 11.45 152 LEU A N 1
ATOM 779 C CA . LEU A 1 109 ? 181.363 21.425 404.331 1.00 11.56 152 LEU A CA 1
ATOM 780 C C . LEU A 1 109 ? 182.875 21.450 404.180 1.00 13.26 152 LEU A C 1
ATOM 781 O O . LEU A 1 109 ? 183.597 21.809 405.118 1.00 12.94 152 LEU A O 1
ATOM 786 N N . MET A 1 110 ? 183.363 21.046 403.005 1.00 11.50 153 MET A N 1
ATOM 787 C CA . MET A 1 110 ? 184.806 20.919 402.807 1.00 14.29 153 MET A CA 1
ATOM 788 C C . MET A 1 110 ? 185.504 22.262 402.960 1.00 16.82 153 MET A C 1
ATOM 789 O O . MET A 1 110 ? 186.567 22.355 403.584 1.00 18.17 153 MET A O 1
ATOM 794 N N . ARG A 1 111 ? 184.915 23.292 402.365 1.00 16.15 154 ARG A N 1
ATOM 795 C CA . ARG A 1 111 ? 185.521 24.617 402.372 1.00 20.35 154 ARG A CA 1
ATOM 796 C C . ARG A 1 111 ? 185.547 25.222 403.772 1.00 18.05 154 ARG A C 1
ATOM 797 O O . ARG A 1 111 ? 186.576 25.731 404.209 1.00 17.57 154 ARG A O 1
ATOM 805 N N . CYS A 1 112 ? 184.415 25.177 404.466 1.00 16.57 155 CYS A N 1
ATOM 806 C CA . CYS A 1 112 ? 184.335 25.756 405.804 1.00 15.23 155 CYS A CA 1
ATOM 807 C C . CYS A 1 112 ? 185.273 25.054 406.789 1.00 15.44 155 CYS A C 1
ATOM 808 O O . CYS A 1 112 ? 185.936 25.702 407.595 1.00 18.27 155 CYS A O 1
ATOM 811 N N . VAL A 1 113 ? 185.336 23.726 406.719 1.00 13.94 156 VAL A N 1
ATOM 812 C CA . VAL A 1 113 ? 186.195 22.976 407.636 1.00 13.12 156 VAL A CA 1
ATOM 813 C C . VAL A 1 113 ? 187.664 23.210 407.328 1.00 15.82 156 VAL A C 1
ATOM 814 O O . VAL A 1 113 ? 188.465 23.525 408.220 1.00 17.90 156 VAL A O 1
ATOM 818 N N . SER A 1 114 ? 188.032 23.089 406.060 1.00 16.41 157 SER A N 1
ATOM 819 C CA . SER A 1 114 ? 189.449 23.177 405.730 1.00 16.82 157 SER A CA 1
ATOM 820 C C . SER A 1 114 ? 189.970 24.614 405.826 1.00 15.98 157 SER A C 1
ATOM 821 O O . SER A 1 114 ? 191.122 24.825 406.205 1.00 16.88 157 SER A O 1
ATOM 824 N N . GLU A 1 115 ? 189.132 25.596 405.514 1.00 18.98 158 GLU A N 1
ATOM 825 C CA . GLU A 1 115 ? 189.617 26.981 405.476 1.00 21.26 158 GLU A CA 1
ATOM 826 C C . GLU A 1 115 ? 189.425 27.731 406.797 1.00 21.32 158 GLU A C 1
ATOM 827 O O . GLU A 1 115 ? 190.081 28.749 407.047 1.00 18.17 158 GLU A O 1
ATOM 833 N N . TYR A 1 116 ? 188.548 27.237 407.659 1.00 17.68 159 TYR A N 1
ATOM 834 C CA . TYR A 1 116 ? 188.250 28.005 408.866 1.00 18.46 159 TYR A CA 1
ATOM 835 C C . TYR A 1 116 ? 187.961 27.152 410.103 1.00 20.92 159 TYR A C 1
ATOM 836 O O . TYR A 1 116 ? 187.736 27.688 411.193 1.00 20.82 159 TYR A O 1
ATOM 845 N N . GLY A 1 117 ? 187.971 25.831 409.951 1.00 17.17 160 GLY A N 1
ATOM 846 C CA . GLY A 1 117 ? 187.677 24.964 411.081 1.00 16.13 160 GLY A CA 1
ATOM 847 C C . GLY A 1 117 ? 186.254 25.140 411.585 1.00 20.43 160 GLY A C 1
ATOM 848 O O . GLY A 1 117 ? 185.966 24.907 412.761 1.00 18.98 160 GLY A O 1
ATOM 849 N N . LEU A 1 118 ? 185.370 25.558 410.683 1.00 13.30 161 LEU A N 1
ATOM 850 C CA . LEU A 1 118 ? 183.949 25.767 410.985 1.00 14.08 161 LEU A CA 1
ATOM 851 C C . LEU A 1 118 ? 183.061 24.872 410.125 1.00 15.02 161 LEU A C 1
ATOM 852 O O . LEU A 1 118 ? 183.513 24.325 409.124 1.00 16.65 161 LEU A O 1
ATOM 857 N N . ALA A 1 119 ? 181.787 24.744 410.489 1.00 15.02 162 ALA A N 1
ATOM 858 C CA . ALA A 1 119 ? 180.858 24.016 409.638 1.00 12.96 162 ALA A CA 1
ATOM 859 C C . ALA A 1 119 ? 179.406 24.372 409.926 1.00 14.07 162 ALA A C 1
ATOM 860 O O . ALA A 1 119 ? 179.060 24.737 411.048 1.00 15.23 162 ALA A O 1
ATOM 862 N N . PRO A 1 120 ? 178.550 24.264 408.905 1.00 13.56 163 PRO A N 1
ATOM 863 C CA . PRO A 1 120 ? 177.115 24.366 409.150 1.00 13.58 163 PRO A CA 1
ATOM 864 C C . PRO A 1 120 ? 176.697 23.384 410.248 1.00 15.55 163 PRO A C 1
ATOM 865 O O . PRO A 1 120 ? 177.393 22.390 410.497 1.00 15.05 163 PRO A O 1
ATOM 869 N N . ARG A 1 121 ? 175.570 23.647 410.894 1.00 14.04 164 ARG A N 1
ATOM 870 C CA . ARG A 1 121 ? 175.201 22.830 412.043 1.00 12.35 164 ARG A CA 1
ATOM 871 C C . ARG A 1 121 ? 173.960 22.001 411.812 1.00 12.13 164 ARG A C 1
ATOM 872 O O . ARG A 1 121 ? 173.545 21.234 412.685 1.00 14.20 164 ARG A O 1
ATOM 880 N N . SER A 1 122 ? 173.344 22.176 410.649 1.00 9.53 165 SER A N 1
ATOM 881 C CA . SER A 1 122 ? 172.171 21.388 410.304 1.00 9.75 165 SER A CA 1
ATOM 882 C C . SER A 1 122 ? 172.389 20.902 408.884 1.00 13.70 165 SER A C 1
ATOM 883 O O . SER A 1 122 ? 172.671 21.712 407.992 1.00 13.57 165 SER A O 1
ATOM 886 N N . TRP A 1 123 ? 172.262 19.592 408.688 1.00 10.15 166 TRP A N 1
ATOM 887 C CA . TRP A 1 123 ? 172.609 18.947 407.424 1.00 8.32 166 TRP A CA 1
ATOM 888 C C . TRP A 1 123 ? 171.461 18.207 406.765 1.00 11.56 166 TRP A C 1
ATOM 889 O O . TRP A 1 123 ? 170.349 18.168 407.288 1.00 12.49 166 TRP A O 1
ATOM 900 N N . THR A 1 124 ? 171.755 17.669 405.582 1.00 10.84 167 THR A N 1
ATOM 901 C CA . THR A 1 124 ? 170.981 16.579 404.989 1.00 12.74 167 THR A CA 1
ATOM 902 C C . THR A 1 124 ? 171.845 15.325 405.097 1.00 15.07 167 THR A C 1
ATOM 903 O O . THR A 1 124 ? 173.064 15.437 405.295 1.00 12.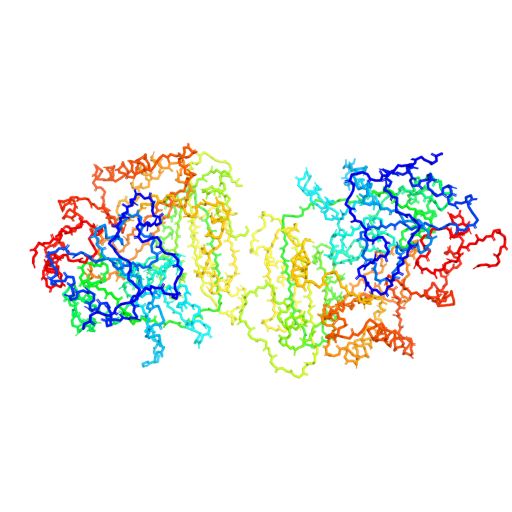44 167 THR A O 1
ATOM 907 N N . ASP A 1 125 ? 171.250 14.139 404.967 1.00 12.59 168 ASP A N 1
ATOM 908 C CA . ASP A 1 125 ? 172.032 12.900 404.988 1.00 12.43 168 ASP A CA 1
ATOM 909 C C . ASP A 1 125 ? 173.003 12.838 403.811 1.00 12.73 168 ASP A C 1
ATOM 910 O O . ASP A 1 125 ? 174.108 12.330 403.920 1.00 13.20 168 ASP A O 1
ATOM 915 N N . TYR A 1 126 ? 172.533 13.339 402.675 1.00 12.77 169 TYR A N 1
ATOM 916 C CA . TYR A 1 126 ? 173.243 13.277 401.414 1.00 10.13 169 TYR A CA 1
ATOM 917 C C . TYR A 1 126 ? 173.637 14.698 401.030 1.00 10.99 169 TYR A C 1
ATOM 918 O O . TYR A 1 126 ? 172.790 15.596 401.075 1.00 11.65 169 TYR A O 1
ATOM 927 N N . LEU A 1 127 ? 174.897 14.915 400.667 1.00 11.59 170 LEU A N 1
ATOM 928 C CA . LEU A 1 127 ? 175.403 16.297 400.597 1.00 12.31 170 LEU A CA 1
ATOM 929 C C . LEU A 1 127 ? 175.498 16.901 399.194 1.00 13.03 170 LEU A C 1
ATOM 930 O O . LEU A 1 127 ? 175.798 18.096 399.058 1.00 12.74 170 LEU A O 1
ATOM 935 N N . ARG A 1 128 ? 175.257 16.109 398.152 1.00 10.95 171 ARG A N 1
ATOM 936 C CA . ARG A 1 128 ? 175.274 16.682 396.800 1.00 9.82 171 ARG A CA 1
ATOM 937 C C . ARG A 1 128 ? 173.862 17.181 396.445 1.00 10.60 171 ARG A C 1
ATOM 938 O O . ARG A 1 128 ? 173.256 16.797 395.435 1.00 14.39 171 ARG A O 1
ATOM 946 N N . LEU A 1 129 ? 173.369 18.048 397.315 1.00 8.85 172 LEU A N 1
ATOM 947 C CA . LEU A 1 129 ? 172.127 18.779 397.129 1.00 9.88 172 LEU A CA 1
ATOM 948 C C . LEU A 1 129 ? 172.478 20.261 397.193 1.00 11.17 172 LEU A C 1
ATOM 949 O O . LEU A 1 129 ? 173.479 20.624 397.810 1.00 13.04 172 LEU A O 1
ATOM 954 N N . THR A 1 130 ? 171.663 21.124 396.596 1.00 13.96 173 THR A N 1
ATOM 955 C CA . THR A 1 130 ? 172.005 22.540 396.635 1.00 11.14 173 THR A CA 1
ATOM 956 C C . THR A 1 130 ? 171.375 23.253 397.821 1.00 10.78 173 THR A C 1
ATOM 957 O O . THR A 1 130 ? 170.378 22.801 398.395 1.00 11.20 173 THR A O 1
ATOM 961 N N . VAL A 1 131 ? 171.968 24.388 398.165 1.00 9.53 174 VAL A N 1
ATOM 962 C CA . VAL A 1 131 ? 171.430 25.267 399.188 1.00 12.98 174 VAL A CA 1
ATOM 963 C C . VAL A 1 131 ? 169.981 25.676 398.867 1.00 13.57 174 VAL A C 1
ATOM 964 O O . VAL A 1 131 ? 169.080 25.510 399.692 1.00 11.05 174 VAL A O 1
ATOM 968 N N . GLY A 1 132 ? 169.762 26.219 397.671 1.00 15.60 175 GLY A N 1
ATOM 969 C CA . GLY A 1 132 ? 168.422 26.663 397.296 1.00 11.42 175 GLY A CA 1
ATOM 970 C C . GLY A 1 132 ? 167.433 25.508 397.259 1.00 13.42 175 GLY A C 1
ATOM 971 O O . GLY A 1 132 ? 166.267 25.661 397.636 1.00 12.60 175 GLY A O 1
ATOM 972 N N . GLY A 1 133 ? 167.891 24.357 396.774 1.00 8.27 176 GLY A N 1
ATOM 973 C CA . GLY A 1 133 ? 167.040 23.177 396.672 1.00 10.03 176 GLY A CA 1
ATOM 974 C C . GLY A 1 133 ? 166.582 22.695 398.035 1.00 11.85 176 GLY A C 1
ATOM 975 O O . GLY A 1 133 ? 165.406 22.421 398.235 1.00 9.52 176 GLY A O 1
ATOM 976 N N . THR A 1 134 ? 167.489 22.597 398.999 1.00 8.56 177 THR A N 1
ATOM 977 C CA . THR A 1 134 ? 167.033 22.103 400.312 1.00 10.89 177 THR A CA 1
ATOM 978 C C . THR A 1 134 ? 166.282 23.181 401.112 1.00 13.26 177 THR A C 1
ATOM 979 O O . THR A 1 134 ? 165.288 22.887 401.780 1.00 11.69 177 THR A O 1
ATOM 983 N N . LEU A 1 135 ? 166.727 24.432 401.035 1.00 12.28 178 LEU A N 1
ATOM 984 C CA . LEU A 1 135 ? 166.022 25.496 401.748 1.00 10.95 178 LEU A CA 1
ATOM 985 C C . LEU A 1 135 ? 164.586 25.674 401.226 1.00 12.47 178 LEU A C 1
ATOM 986 O O . LEU A 1 135 ? 163.712 26.134 401.958 1.00 10.68 178 LEU A O 1
ATOM 991 N N . SER A 1 136 ? 164.337 25.277 399.977 1.00 9.56 179 SER A N 1
ATOM 992 C CA . SER A 1 136 ? 162.989 25.383 399.409 1.00 11.53 179 SER A CA 1
ATOM 993 C C . SER A 1 136 ? 162.081 24.286 399.925 1.00 12.99 179 SER A C 1
ATOM 994 O O . SER A 1 136 ? 160.870 24.288 399.679 1.00 11.70 179 SER A O 1
ATOM 997 N N . ASN A 1 137 ? 162.670 23.336 400.633 1.00 9.95 180 ASN A N 1
ATOM 998 C CA . ASN A 1 137 ? 161.909 22.201 401.131 1.00 10.99 180 ASN A CA 1
ATOM 999 C C . ASN A 1 137 ? 161.975 22.173 402.645 1.00 13.49 180 ASN A C 1
ATOM 1000 O O . ASN A 1 137 ? 160.978 22.469 403.302 1.00 13.36 180 ASN A O 1
ATOM 1005 N N . ALA A 1 138 ? 163.152 21.845 403.186 1.00 9.98 181 ALA A N 1
ATOM 1006 C CA . ALA A 1 138 ? 163.455 22.079 404.597 1.00 9.38 181 ALA A CA 1
ATOM 1007 C C . ALA A 1 138 ? 164.914 21.738 404.877 1.00 10.61 181 ALA A C 1
ATOM 1008 O O . ALA A 1 138 ? 165.635 22.532 405.463 1.00 10.31 181 ALA A O 1
ATOM 1010 N N . GLY A 1 139 ? 165.331 20.550 404.443 1.00 14.31 182 GLY A N 1
ATOM 1011 C CA . GLY A 1 139 ? 166.697 20.071 404.656 1.00 11.07 182 GLY A CA 1
ATOM 1012 C C . GLY A 1 139 ? 166.774 19.429 406.034 1.00 11.09 182 GLY A C 1
ATOM 1013 O O . GLY A 1 139 ? 167.007 20.117 407.020 1.00 10.31 182 GLY A O 1
ATOM 1014 N N . VAL A 1 140 ? 166.558 18.115 406.093 1.00 9.72 183 VAL A N 1
ATOM 1015 C CA . VAL A 1 140 ? 166.440 17.401 407.366 1.00 9.38 183 VAL A CA 1
ATOM 1016 C C . VAL A 1 140 ? 167.477 16.285 407.493 1.00 11.11 183 VAL A C 1
ATOM 1017 O O . VAL A 1 140 ? 167.741 15.560 406.518 1.00 11.53 183 VAL A O 1
ATOM 1021 N N . SER A 1 141 ? 168.058 16.167 408.685 1.00 9.66 184 SER A N 1
ATOM 1022 C CA . SER A 1 141 ? 168.963 15.079 409.043 1.00 10.54 184 SER A CA 1
ATOM 1023 C C . SER A 1 141 ? 168.948 14.939 410.564 1.00 13.84 184 SER A C 1
ATOM 1024 O O . SER A 1 141 ? 168.089 15.520 411.227 1.00 11.73 184 SER A O 1
ATOM 1027 N N . GLY A 1 142 ? 169.917 14.211 411.120 1.00 10.20 185 GLY A N 1
ATOM 1028 C CA . GLY A 1 142 ? 169.931 13.929 412.549 1.00 8.20 185 GLY A CA 1
ATOM 1029 C C . GLY A 1 142 ? 170.267 15.084 413.478 1.00 10.17 185 GLY A C 1
ATOM 1030 O O . GLY A 1 142 ? 170.253 14.914 414.692 1.00 12.13 185 GLY A O 1
ATOM 1031 N N . GLN A 1 143 ? 170.554 16.263 412.926 1.00 9.54 186 GLN A N 1
ATOM 1032 C CA . GLN A 1 143 ? 170.797 17.445 413.751 1.00 11.10 186 GLN A CA 1
ATOM 1033 C C . GLN A 1 143 ? 169.538 18.269 413.969 1.00 13.70 186 GLN A C 1
ATOM 1034 O O . GLN A 1 143 ? 169.540 19.195 414.780 1.00 11.43 186 GLN A O 1
ATOM 1040 N N . ALA A 1 144 ? 168.479 17.964 413.227 1.00 10.14 187 ALA A N 1
ATOM 1041 C CA . ALA A 1 144 ? 167.294 18.826 413.232 1.00 9.66 187 ALA A CA 1
ATOM 1042 C C . ALA A 1 144 ? 166.586 18.858 414.585 1.00 12.59 187 ALA A C 1
ATOM 1043 O O . ALA A 1 144 ? 165.940 19.856 414.919 1.00 12.35 187 ALA A O 1
ATOM 1045 N N . PHE A 1 145 ? 166.701 17.790 415.373 1.00 9.54 188 PHE A N 1
ATOM 1046 C CA . PHE A 1 145 ? 166.098 17.821 416.716 1.00 8.93 188 PHE A CA 1
ATOM 1047 C C . PHE A 1 145 ? 166.783 18.854 417.602 1.00 14.28 188 PHE A C 1
ATOM 1048 O O . PHE A 1 145 ? 166.186 19.340 418.559 1.00 17.40 188 PHE A O 1
ATOM 1056 N N . ARG A 1 146 ? 168.040 19.186 417.299 1.00 14.49 189 ARG A N 1
ATOM 1057 C CA . ARG A 1 146 ? 168.769 20.171 418.091 1.00 13.77 189 ARG A CA 1
ATOM 1058 C C . ARG A 1 146 ? 168.702 21.581 417.494 1.00 14.63 189 ARG A C 1
ATOM 1059 O O . ARG A 1 146 ? 168.488 22.558 418.214 1.00 16.81 189 ARG A O 1
ATOM 1067 N N . TYR A 1 147 ? 168.915 21.687 416.186 1.00 11.76 190 TYR A N 1
ATOM 1068 C CA . TYR A 1 147 ? 169.051 22.996 415.541 1.00 14.43 190 TYR A CA 1
ATOM 1069 C C . TYR A 1 147 ? 167.910 23.326 414.591 1.00 11.09 190 TYR A C 1
ATOM 1070 O O . TYR A 1 147 ? 167.863 24.422 414.035 1.00 13.79 190 TYR A O 1
ATOM 1079 N N . GLY A 1 148 ? 166.996 22.378 414.403 1.00 13.60 191 GLY A N 1
ATOM 1080 C CA . GLY A 1 148 ? 165.987 22.513 413.374 1.00 11.63 191 GLY A CA 1
ATOM 1081 C C . GLY A 1 148 ? 166.549 22.163 412.000 1.00 10.74 191 GLY A C 1
ATOM 1082 O O . GLY A 1 148 ? 167.774 21.953 411.839 1.00 12.39 191 GLY A O 1
ATOM 1083 N N . PRO A 1 149 ? 165.666 22.069 410.999 1.00 10.08 192 PRO A N 1
ATOM 1084 C CA . PRO A 1 149 ? 166.084 21.758 409.627 1.00 9.62 192 PRO A CA 1
ATOM 1085 C C . PRO A 1 149 ? 166.897 22.901 409.041 1.00 8.95 192 PRO A C 1
ATOM 1086 O O . PRO A 1 149 ? 167.028 23.947 409.673 1.00 10.05 192 PRO A O 1
ATOM 1090 N N . GLN A 1 150 ? 167.446 22.722 407.851 1.00 9.09 193 GLN A N 1
ATOM 1091 C CA . GLN A 1 150 ? 168.294 23.776 407.295 1.00 13.50 193 GLN A CA 1
ATOM 1092 C C . GLN A 1 150 ? 167.517 25.083 407.125 1.00 14.83 193 GLN A C 1
ATOM 1093 O O . GLN A 1 150 ? 168.073 26.182 407.248 1.00 12.60 193 GLN A O 1
ATOM 1099 N N . SER A 1 151 ? 166.218 24.971 406.862 1.00 12.41 194 SER A N 1
ATOM 1100 C CA . SER A 1 151 ? 165.397 26.164 406.711 1.00 10.75 194 SER A CA 1
ATOM 1101 C C . SER A 1 151 ? 165.256 26.958 408.025 1.00 13.03 194 SER A C 1
ATOM 1102 O O . SER A 1 151 ? 164.840 28.108 407.994 1.00 12.92 194 SER A O 1
ATOM 1105 N N . SER A 1 152 ? 165.633 26.366 409.162 1.00 10.03 195 SER A N 1
ATOM 1106 C CA . SER A 1 152 ? 165.588 27.073 410.452 1.00 11.08 195 SER A CA 1
ATOM 1107 C C . SER A 1 152 ? 166.952 27.642 410.833 1.00 11.02 195 SER A C 1
ATOM 1108 O O . SER A 1 152 ? 167.129 28.141 411.955 1.00 12.17 195 SER A O 1
ATOM 1111 N N . ASN A 1 153 ? 167.897 27.565 409.894 1.00 11.23 196 ASN A N 1
ATOM 1112 C CA . ASN A 1 153 ? 169.259 28.040 410.106 1.00 11.57 196 ASN A CA 1
ATOM 1113 C C . ASN A 1 153 ? 169.724 28.966 408.976 1.00 12.31 196 ASN A C 1
ATOM 1114 O O . ASN A 1 153 ? 170.730 28.709 408.311 1.00 11.96 196 ASN A O 1
ATOM 1119 N N . VAL A 1 154 ? 168.984 30.056 408.787 1.00 13.07 197 VAL A N 1
ATOM 1120 C CA . VAL A 1 154 ? 169.253 31.021 407.720 1.00 10.17 197 VAL A CA 1
ATOM 1121 C C . VAL A 1 154 ? 169.061 32.396 408.311 1.00 12.66 197 VAL A C 1
ATOM 1122 O O . VAL A 1 154 ? 168.069 32.620 408.996 1.00 15.28 197 VAL A O 1
ATOM 1126 N N . THR A 1 155 ? 169.987 33.320 408.087 1.00 10.20 198 THR A N 1
ATOM 1127 C CA . THR A 1 155 ? 169.766 34.667 408.624 1.00 10.85 198 THR A CA 1
ATOM 1128 C C . THR A 1 155 ? 169.448 35.675 407.522 1.00 14.99 198 THR A C 1
ATOM 1129 O O . THR A 1 155 ? 168.885 36.729 407.805 1.00 15.93 198 THR A O 1
ATOM 1133 N N . GLU A 1 156 ? 169.791 35.328 406.279 1.00 13.05 199 GLU A N 1
ATOM 1134 C CA . GLU A 1 156 ? 169.545 36.171 405.103 1.00 16.84 199 GLU A CA 1
ATOM 1135 C C . GLU A 1 156 ? 169.377 35.323 403.852 1.00 15.98 199 GLU A C 1
ATOM 1136 O O . GLU A 1 156 ? 170.002 34.274 403.727 1.00 15.12 199 GLU A O 1
ATOM 1142 N N . LEU A 1 157 ? 168.559 35.806 402.917 1.00 13.12 200 LEU A N 1
ATOM 1143 C CA . LEU A 1 157 ? 168.503 35.256 401.559 1.00 10.66 200 LEU A CA 1
ATOM 1144 C C . LEU A 1 157 ? 168.597 36.387 400.544 1.00 14.59 200 LEU A C 1
ATOM 1145 O O . LEU A 1 157 ? 168.028 37.464 400.771 1.00 18.97 200 LEU A O 1
ATOM 1150 N N . ASP A 1 158 ? 169.278 36.148 399.420 1.00 14.64 201 ASP A N 1
ATOM 1151 C CA . ASP A 1 158 ? 168.997 36.940 398.224 1.00 14.46 201 ASP A CA 1
ATOM 1152 C C . ASP A 1 158 ? 168.008 36.136 397.400 1.00 15.83 201 ASP A C 1
ATOM 1153 O O . ASP A 1 158 ? 168.201 34.928 397.186 1.00 13.39 201 ASP A O 1
ATOM 1158 N N . VAL A 1 159 ? 166.946 36.797 396.950 1.00 14.85 202 VAL A N 1
ATOM 1159 C CA . VAL A 1 159 ? 165.907 36.134 396.168 1.00 12.05 202 VAL A CA 1
ATOM 1160 C C . VAL A 1 159 ? 165.594 36.951 394.924 1.00 14.71 202 VAL A C 1
ATOM 1161 O O . VAL A 1 159 ? 165.435 38.164 395.009 1.00 14.62 202 VAL A O 1
ATOM 1165 N N . VAL A 1 160 ? 165.541 36.281 393.773 1.00 12.99 203 VAL A N 1
ATOM 1166 C CA . VAL A 1 160 ? 164.982 36.884 392.580 1.00 11.21 203 VAL A CA 1
ATOM 1167 C C . VAL A 1 160 ? 163.548 36.393 392.435 1.00 14.26 203 VAL A C 1
ATOM 1168 O O . VAL A 1 160 ? 163.324 35.197 392.245 1.00 14.98 203 VAL A O 1
ATOM 1172 N N . THR A 1 161 ? 162.582 37.305 392.521 1.00 14.48 204 THR A N 1
ATOM 1173 C CA . THR A 1 161 ? 161.177 36.914 392.519 1.00 15.11 204 THR A CA 1
ATOM 1174 C C . THR A 1 161 ? 160.744 36.451 391.136 1.00 16.83 204 THR A C 1
ATOM 1175 O O . THR A 1 161 ? 161.478 36.611 390.164 1.00 17.34 204 THR A O 1
ATOM 1179 N N . GLY A 1 162 ? 159.543 35.885 391.044 1.00 16.94 205 GLY A N 1
ATOM 1180 C CA . GLY A 1 162 ? 159.026 35.470 389.758 1.00 18.70 205 GLY A CA 1
ATOM 1181 C C . GLY A 1 162 ? 158.836 36.630 388.796 1.00 18.47 205 GLY A C 1
ATOM 1182 O O . GLY A 1 162 ? 158.719 36.430 387.589 1.00 23.05 205 GLY A O 1
ATOM 1183 N N . LYS A 1 163 ? 158.795 37.853 389.321 1.00 18.82 206 LYS A N 1
ATOM 1184 C CA . LYS A 1 163 ? 158.713 39.034 388.470 1.00 21.77 206 LYS A CA 1
ATOM 1185 C C . LYS A 1 163 ? 160.094 39.479 388.005 1.00 21.42 206 LYS A C 1
ATOM 1186 O O . LYS A 1 163 ? 160.213 40.385 387.176 1.00 23.75 206 LYS A O 1
ATOM 1192 N N . GLY A 1 164 ? 161.140 38.867 388.551 1.00 18.40 207 GLY A N 1
ATOM 1193 C CA . GLY A 1 164 ? 162.500 39.206 388.156 1.00 17.25 207 GLY A CA 1
ATOM 1194 C C . GLY A 1 164 ? 163.136 40.284 389.028 1.00 17.71 207 GLY A C 1
ATOM 1195 O O . GLY A 1 164 ? 164.168 40.853 388.674 1.00 20.06 207 GLY A O 1
ATOM 1196 N N . ASP A 1 165 ? 162.533 40.561 390.181 1.00 17.42 208 ASP A N 1
ATOM 1197 C CA . ASP A 1 165 ? 163.103 41.547 391.100 1.00 18.35 208 ASP A CA 1
ATOM 1198 C C . ASP A 1 165 ? 164.069 40.920 392.094 1.00 19.94 208 ASP A C 1
ATOM 1199 O O . ASP A 1 165 ? 163.757 39.905 392.731 1.00 18.99 208 ASP A O 1
ATOM 1204 N N . PHE A 1 166 ? 165.233 41.549 392.233 1.00 17.76 209 PHE A N 1
ATOM 1205 C CA . PHE A 1 166 ? 166.233 41.125 393.210 1.00 18.76 209 PHE A CA 1
ATOM 1206 C C . PHE A 1 166 ? 165.973 41.783 394.569 1.00 18.63 209 PHE A C 1
ATOM 1207 O O . PHE A 1 166 ? 165.880 43.009 394.672 1.00 18.99 209 PHE A O 1
ATOM 1215 N N . LEU A 1 167 ? 165.849 40.957 395.601 1.00 15.56 210 LEU A N 1
ATOM 1216 C CA . LEU A 1 167 ? 165.605 41.428 396.956 1.00 19.82 210 LEU A CA 1
ATOM 1217 C C . LEU A 1 167 ? 166.487 40.691 397.953 1.00 19.83 210 LEU A C 1
ATOM 1218 O O . LEU A 1 167 ? 166.600 39.464 397.911 1.00 15.98 210 LEU A O 1
ATOM 1223 N N . THR A 1 168 ? 167.116 41.438 398.850 1.00 16.32 211 THR A N 1
ATOM 1224 C CA . THR A 1 168 ? 167.761 40.807 399.993 1.00 15.84 211 THR A CA 1
ATOM 1225 C C . THR A 1 168 ? 166.733 40.708 401.126 1.00 16.57 211 THR A C 1
ATOM 1226 O O . THR A 1 168 ? 166.072 41.693 401.450 1.00 18.98 211 THR A O 1
ATOM 1230 N N . CYS A 1 169 ? 166.584 39.525 401.719 1.00 14.62 212 CYS A N 1
ATOM 1231 C CA A CYS A 1 169 ? 165.532 39.254 402.694 0.76 12.59 212 CYS A CA 1
ATOM 1232 C CA B CYS A 1 169 ? 165.567 39.373 402.749 0.24 13.39 212 CYS A CA 1
ATOM 1233 C C . CYS A 1 169 ? 166.073 38.653 403.987 1.00 15.98 212 CYS A C 1
ATOM 1234 O O . CYS A 1 169 ? 167.102 37.965 403.969 1.00 15.95 212 CYS A O 1
ATOM 1239 N N . SER A 1 170 ? 165.342 38.867 405.075 1.00 17.36 213 SER A N 1
ATOM 1240 C CA . SER A 1 170 ? 165.673 38.322 406.382 1.00 15.11 213 SER A CA 1
ATOM 1241 C C . SER A 1 170 ? 164.390 38.272 407.192 1.00 15.03 213 SER A C 1
ATOM 1242 O O . SER A 1 170 ? 163.349 38.714 406.718 1.00 17.65 213 SER A O 1
ATOM 1245 N N . PRO A 1 171 ? 164.468 37.781 408.438 1.00 19.72 214 PRO A N 1
ATOM 1246 C CA . PRO A 1 171 ? 163.302 37.818 409.329 1.00 19.08 214 PRO A CA 1
ATOM 1247 C C . PRO A 1 171 ? 162.769 39.223 409.557 1.00 21.91 214 PRO A C 1
ATOM 1248 O O . PRO A 1 171 ? 161.628 39.383 409.995 1.00 28.05 214 PRO A O 1
ATOM 1252 N N . THR A 1 172 ? 163.573 40.240 409.264 1.00 18.53 215 THR A N 1
ATOM 1253 C CA . THR A 1 172 ? 163.140 41.603 409.513 1.00 20.64 215 THR A CA 1
ATOM 1254 C C . THR A 1 172 ? 163.247 42.532 408.300 1.00 20.52 215 THR A C 1
ATOM 1255 O O . THR A 1 172 ? 163.145 43.741 408.437 1.00 22.56 215 THR A O 1
ATOM 1259 N N . GLN A 1 173 ? 163.438 41.968 407.113 1.00 19.19 216 GLN A N 1
ATOM 1260 C CA . GLN A 1 173 ? 163.521 42.778 405.903 1.00 15.78 216 GLN A CA 1
ATOM 1261 C C . GLN A 1 173 ? 162.927 41.991 404.745 1.00 18.84 216 GLN A C 1
ATOM 1262 O O . GLN A 1 173 ? 163.419 40.906 404.445 1.00 15.07 216 GLN A O 1
ATOM 1268 N N . ASN A 1 174 ? 161.875 42.506 404.107 1.00 15.73 217 ASN A N 1
ATOM 1269 C CA . ASN A 1 174 ? 161.171 41.691 403.110 1.00 13.79 217 ASN A CA 1
ATOM 1270 C C . ASN A 1 174 ? 160.854 40.330 403.719 1.00 13.87 217 ASN A C 1
ATOM 1271 O O . ASN A 1 174 ? 161.094 39.281 403.105 1.00 16.18 217 ASN A O 1
ATOM 1276 N N . SER A 1 175 ? 160.352 40.350 404.949 1.00 13.49 218 SER A N 1
ATOM 1277 C CA . SER A 1 175 ? 160.211 39.111 405.714 1.00 13.62 218 SER A CA 1
ATOM 1278 C C . SER A 1 175 ? 159.144 38.177 405.152 1.00 15.92 218 SER A C 1
ATOM 1279 O O . SER A 1 175 ? 159.252 36.956 405.305 1.00 13.74 218 SER A O 1
ATOM 1282 N N . ASP A 1 176 ? 158.110 38.717 404.513 1.00 15.52 219 ASP A N 1
ATOM 1283 C CA . ASP A 1 176 ? 157.135 37.820 403.886 1.00 17.85 219 ASP A CA 1
ATOM 1284 C C . ASP A 1 176 ? 157.807 36.941 402.834 1.00 15.34 219 ASP A C 1
ATOM 1285 O O . ASP A 1 176 ? 157.529 35.735 402.751 1.00 14.42 219 ASP A O 1
ATOM 1290 N N . LEU A 1 177 ? 158.677 37.535 402.022 1.00 12.40 220 LEU A N 1
ATOM 1291 C CA . LEU A 1 177 ? 159.396 36.762 401.002 1.00 15.62 220 LEU A CA 1
ATOM 1292 C C . LEU A 1 177 ? 160.402 35.792 401.631 1.00 16.58 220 LEU A C 1
ATOM 1293 O O . LEU A 1 177 ? 160.541 34.641 401.196 1.00 13.57 220 LEU A O 1
ATOM 1298 N N . PHE A 1 178 ? 161.109 36.270 402.647 1.00 13.63 221 PHE A N 1
ATOM 1299 C CA . PHE A 1 178 ? 162.081 35.446 403.365 1.00 12.09 221 PHE A CA 1
ATOM 1300 C C . PHE A 1 178 ? 161.453 34.143 403.852 1.00 14.68 221 PHE A C 1
ATOM 1301 O O . PHE A 1 178 ? 161.889 33.035 403.493 1.00 13.04 221 PHE A O 1
ATOM 1309 N N . PHE A 1 179 ? 160.413 34.288 404.665 1.00 14.37 222 PHE A N 1
ATOM 1310 C CA . PHE A 1 179 ? 159.722 33.149 405.257 1.00 14.00 222 PHE A CA 1
ATOM 1311 C C . PHE A 1 179 ? 158.904 32.365 404.248 1.00 15.20 222 PHE A C 1
ATOM 1312 O O . PHE A 1 179 ? 158.740 31.152 404.385 1.00 15.19 222 PHE A O 1
ATOM 1320 N N . GLY A 1 180 ? 158.390 33.053 403.237 1.00 14.01 223 GLY A N 1
ATOM 1321 C CA . GLY A 1 180 ? 157.674 32.383 402.160 1.00 15.41 223 GLY A CA 1
ATOM 1322 C C . GLY A 1 180 ? 158.577 31.457 401.356 1.00 14.77 223 GLY A C 1
ATOM 1323 O O . GLY A 1 180 ? 158.208 30.316 401.058 1.00 14.33 223 GLY A O 1
ATOM 1324 N N . ALA A 1 181 ? 159.773 31.932 401.009 1.00 14.13 224 ALA A N 1
ATOM 1325 C CA . ALA A 1 181 ? 160.704 31.127 400.222 1.00 13.64 224 ALA A CA 1
ATOM 1326 C C . ALA A 1 181 ? 161.213 29.905 400.996 1.00 15.17 224 ALA A C 1
ATOM 1327 O O . ALA A 1 181 ? 161.459 28.856 400.408 1.00 12.49 224 ALA A O 1
ATOM 1329 N N . LEU A 1 182 ? 161.378 30.041 402.306 1.00 12.50 225 LEU A N 1
ATOM 1330 C CA . LEU A 1 182 ? 161.810 28.913 403.124 1.00 10.48 225 LEU A CA 1
ATOM 1331 C C . LEU A 1 182 ? 160.712 27.849 403.192 1.00 14.11 225 LEU A C 1
ATOM 1332 O O . LEU A 1 182 ? 159.655 28.082 403.773 1.00 13.24 225 LEU A O 1
ATOM 1337 N N . GLY A 1 183 ? 160.966 26.684 402.594 1.00 11.58 226 GLY A N 1
ATOM 1338 C CA . GLY A 1 183 ? 159.972 25.624 402.536 1.00 9.99 226 GLY A CA 1
ATOM 1339 C C . GLY A 1 183 ? 158.935 25.887 401.451 1.00 11.74 226 GLY A C 1
ATOM 1340 O O . GLY A 1 183 ? 157.961 25.138 401.309 1.00 13.81 226 GLY A O 1
ATOM 1341 N N . GLY A 1 184 ? 159.145 26.949 400.675 1.00 10.58 227 GLY A N 1
ATOM 1342 C CA . GLY A 1 184 ? 158.143 27.375 399.707 1.00 10.94 227 GLY A CA 1
ATOM 1343 C C . GLY A 1 184 ? 158.169 26.750 398.321 1.00 14.95 227 GLY A C 1
ATOM 1344 O O . GLY A 1 184 ? 157.530 27.263 397.418 1.00 10.49 227 GLY A O 1
ATOM 1345 N N . LEU A 1 185 ? 158.896 25.651 398.147 1.00 12.07 228 LEU A N 1
ATOM 1346 C CA . LEU A 1 185 ? 158.796 24.854 396.921 1.00 9.73 228 LEU A CA 1
ATOM 1347 C C . LEU A 1 185 ? 159.110 25.653 395.652 1.00 12.07 228 LEU A C 1
ATOM 1348 O O . LEU A 1 185 ? 158.565 25.372 394.572 1.00 13.35 228 LEU A O 1
ATOM 1353 N N . GLY A 1 186 ? 159.994 26.647 395.794 1.00 12.97 229 GLY A N 1
ATOM 1354 C CA . GLY A 1 186 ? 160.448 27.470 394.685 1.00 11.54 229 GLY A CA 1
ATOM 1355 C C . GLY A 1 186 ? 159.397 28.418 394.120 1.00 13.41 229 GLY A C 1
ATOM 1356 O O . GLY A 1 186 ? 159.624 29.049 393.090 1.00 12.36 229 GLY A O 1
ATOM 1357 N N . GLN A 1 187 ? 158.246 28.517 394.781 1.00 12.20 230 GLN A N 1
ATOM 1358 C CA . GLN A 1 187 ? 157.089 29.181 394.176 1.00 11.10 230 GLN A CA 1
ATOM 1359 C C . GLN A 1 187 ? 157.183 30.701 394.134 1.00 14.79 230 GLN A C 1
ATOM 1360 O O . GLN A 1 187 ? 156.462 31.331 393.366 1.00 15.40 230 GLN A O 1
ATOM 1366 N N . PHE A 1 188 ? 158.068 31.297 394.930 1.00 14.11 231 PHE A N 1
ATOM 1367 C CA . PHE A 1 188 ? 158.059 32.759 395.052 1.00 11.46 231 PHE A CA 1
ATOM 1368 C C . PHE A 1 188 ? 159.320 33.440 394.552 1.00 17.45 231 PHE A C 1
ATOM 1369 O O . PHE A 1 188 ? 159.390 34.671 394.508 1.00 15.31 231 PHE A O 1
ATOM 1377 N N . GLY A 1 189 ? 160.312 32.658 394.147 1.00 14.25 232 GLY A N 1
ATOM 1378 C CA . GLY A 1 189 ? 161.553 33.269 393.694 1.00 15.92 232 GLY A CA 1
ATOM 1379 C C . GLY A 1 189 ? 162.712 32.308 393.768 1.00 18.13 232 GLY A C 1
ATOM 1380 O O . GLY A 1 189 ? 162.589 31.232 394.352 1.00 16.29 232 GLY A O 1
ATOM 1381 N N . VAL A 1 190 ? 163.830 32.705 393.164 1.00 14.05 233 VAL A N 1
ATOM 1382 C CA . VAL A 1 190 ? 165.026 31.879 393.115 1.00 14.68 233 VAL A CA 1
ATOM 1383 C C . VAL A 1 190 ? 165.995 32.359 394.176 1.00 13.92 233 VAL A C 1
ATOM 1384 O O . VAL A 1 190 ? 166.320 33.544 394.239 1.00 14.06 233 VAL A O 1
ATOM 1388 N N . ILE A 1 191 ? 166.422 31.446 395.039 1.00 11.68 234 ILE A N 1
ATOM 1389 C CA . ILE A 1 191 ? 167.386 31.784 396.072 1.00 12.41 234 ILE A CA 1
ATOM 1390 C C . ILE A 1 191 ? 168.779 31.829 395.449 1.00 15.62 234 ILE A C 1
ATOM 1391 O O . ILE A 1 191 ? 169.275 30.806 394.962 1.00 15.73 234 ILE A O 1
ATOM 1396 N N . THR A 1 192 ? 169.410 33.006 395.441 1.00 12.80 235 THR A N 1
ATOM 1397 C CA . THR A 1 192 ? 170.724 33.098 394.825 1.00 13.76 235 THR A CA 1
ATOM 1398 C C . THR A 1 192 ? 171.846 33.163 395.849 1.00 13.82 235 THR A C 1
ATOM 1399 O O . THR A 1 192 ? 173.003 32.886 395.520 1.00 15.83 235 THR A O 1
ATOM 1403 N N . ARG A 1 193 ? 171.500 33.493 397.094 1.00 12.72 236 ARG A N 1
ATOM 1404 C CA . ARG A 1 193 ? 172.472 33.505 398.188 1.00 13.84 236 ARG A CA 1
ATOM 1405 C C . ARG A 1 193 ? 171.753 33.174 399.480 1.00 14.43 236 ARG A C 1
ATOM 1406 O O . ARG A 1 193 ? 170.587 33.533 399.650 1.00 14.91 236 ARG A O 1
ATOM 1414 N N . ALA A 1 194 ? 172.438 32.482 400.387 1.00 13.19 237 ALA A N 1
ATOM 1415 C CA . ALA A 1 194 ? 171.941 32.322 401.755 1.00 10.65 237 ALA A CA 1
ATOM 1416 C C . ALA A 1 194 ? 173.055 32.668 402.716 1.00 14.67 237 ALA A C 1
ATOM 1417 O O . ALA A 1 194 ? 174.211 32.359 402.449 1.00 15.00 237 ALA A O 1
ATOM 1419 N N . ARG A 1 195 ? 172.710 33.286 403.842 1.00 15.37 238 ARG A N 1
ATOM 1420 C CA . ARG A 1 195 ? 173.669 33.457 404.930 1.00 14.95 238 ARG A CA 1
ATOM 1421 C C . ARG A 1 195 ? 173.284 32.488 406.040 1.00 16.59 238 ARG A C 1
ATOM 1422 O O . ARG A 1 195 ? 172.124 32.473 406.492 1.00 14.93 238 ARG A O 1
ATOM 1430 N N . ILE A 1 196 ? 174.234 31.661 406.466 1.00 13.16 239 ILE A N 1
ATOM 1431 C CA . ILE A 1 196 ? 173.913 30.590 407.415 1.00 14.97 239 ILE A CA 1
ATOM 1432 C C . ILE A 1 196 ? 174.876 30.599 408.597 1.00 14.07 239 ILE A C 1
ATOM 1433 O O . ILE A 1 196 ? 176.048 30.943 408.452 1.00 13.10 239 ILE A O 1
ATOM 1438 N N . PRO A 1 197 ? 174.383 30.231 409.784 1.00 15.63 240 PRO A N 1
ATOM 1439 C CA . PRO A 1 197 ? 175.290 30.164 410.929 1.00 16.80 240 PRO A CA 1
ATOM 1440 C C . PRO A 1 197 ? 176.283 29.014 410.811 1.00 18.35 240 PRO A C 1
ATOM 1441 O O . PRO A 1 197 ? 176.006 27.993 410.171 1.00 15.65 240 PRO A O 1
ATOM 1445 N N . LEU A 1 198 ? 177.448 29.207 411.419 1.00 15.37 241 LEU A N 1
ATOM 1446 C CA . LEU A 1 198 ? 178.472 28.175 411.483 1.00 14.95 241 LEU A CA 1
ATOM 1447 C C . LEU A 1 198 ? 178.844 27.900 412.935 1.00 17.01 241 LEU A C 1
ATOM 1448 O O . LEU A 1 198 ? 178.835 28.817 413.760 1.00 20.58 241 LEU A O 1
ATOM 1453 N N . GLU A 1 199 ? 179.185 26.648 413.225 1.00 14.18 242 GLU A N 1
ATOM 1454 C CA . GLU A 1 199 ? 179.750 26.254 414.512 1.00 14.80 242 GLU A CA 1
ATOM 1455 C C . GLU A 1 199 ? 181.197 25.775 414.352 1.00 17.52 242 GLU A C 1
ATOM 1456 O O . GLU A 1 199 ? 181.585 25.297 413.290 1.00 15.41 242 GLU A O 1
ATOM 1462 N N . PRO A 1 200 ? 181.992 25.877 415.422 1.00 17.80 243 PRO A N 1
ATOM 1463 C CA . PRO A 1 200 ? 183.299 25.213 415.422 1.00 17.98 243 PRO A CA 1
ATOM 1464 C C . PRO A 1 200 ? 183.132 23.752 415.044 1.00 19.95 243 PRO A C 1
ATOM 1465 O O . PRO A 1 200 ? 182.324 23.045 415.642 1.00 18.54 243 PRO A O 1
ATOM 1469 N N . ALA A 1 201 ? 183.854 23.311 414.024 1.00 18.63 244 ALA A N 1
ATOM 1470 C CA . ALA A 1 201 ? 183.731 21.930 413.568 1.00 18.61 244 ALA A CA 1
ATOM 1471 C C . ALA A 1 201 ? 184.343 20.975 414.595 1.00 13.04 244 ALA A C 1
ATOM 1472 O O . ALA A 1 201 ? 185.484 21.168 415.024 1.00 17.02 244 ALA A O 1
ATOM 1474 N N . PRO A 1 202 ? 183.597 19.933 414.994 1.00 15.90 245 PRO A N 1
ATOM 1475 C CA . PRO A 1 202 ? 184.203 18.890 415.831 1.00 22.77 245 PRO A CA 1
ATOM 1476 C C . PRO A 1 202 ? 185.336 18.185 415.096 1.00 16.20 245 PRO A C 1
ATOM 1477 O O . PRO A 1 202 ? 185.292 18.073 413.862 1.00 17.23 245 PRO A O 1
ATOM 1481 N N . ASP A 1 203 ? 186.330 17.715 415.837 1.00 16.17 246 ASP A N 1
ATOM 1482 C CA . ASP A 1 203 ? 187.380 16.890 415.255 1.00 16.70 246 ASP A CA 1
ATOM 1483 C C . ASP A 1 203 ? 186.830 15.553 414.799 1.00 20.55 246 ASP A C 1
ATOM 1484 O O . ASP A 1 203 ? 187.114 15.089 413.693 1.00 16.71 246 ASP A O 1
ATOM 1489 N N . MET A 1 204 ? 186.035 14.937 415.670 1.00 17.13 247 MET A N 1
ATOM 1490 C CA . MET A 1 204 ? 185.677 13.533 415.501 1.00 15.04 247 MET A CA 1
ATOM 1491 C C . MET A 1 204 ? 184.227 13.270 415.850 1.00 15.44 247 MET A C 1
ATOM 1492 O O . MET A 1 204 ? 183.545 14.112 416.458 1.00 12.38 247 MET A O 1
ATOM 1497 N N . VAL A 1 205 ? 183.788 12.076 415.479 1.00 14.02 248 VAL A N 1
ATOM 1498 C CA . VAL A 1 205 ? 182.468 11.589 415.804 1.00 14.93 248 VAL A CA 1
ATOM 1499 C C . VAL A 1 205 ? 182.536 10.139 416.264 1.00 14.03 248 VAL A C 1
ATOM 1500 O O . VAL A 1 205 ? 183.217 9.327 415.653 1.00 16.83 248 VAL A O 1
ATOM 1504 N N . ARG A 1 206 ? 181.829 9.825 417.345 1.00 12.58 249 ARG A N 1
ATOM 1505 C CA . ARG A 1 206 ? 181.569 8.442 417.715 1.00 12.11 249 ARG A CA 1
ATOM 1506 C C . ARG A 1 206 ? 180.191 8.105 417.147 1.00 13.54 249 ARG A C 1
ATOM 1507 O O . ARG A 1 206 ? 179.185 8.673 417.574 1.00 12.67 249 ARG A O 1
ATOM 1515 N N . TRP A 1 207 ? 180.181 7.216 416.155 1.00 11.07 250 TRP A N 1
ATOM 1516 C CA . TRP A 1 207 ? 178.999 6.845 415.380 1.00 9.99 250 TRP A CA 1
ATOM 1517 C C . TRP A 1 207 ? 178.487 5.493 415.900 1.00 11.84 250 TRP A C 1
ATOM 1518 O O . TRP A 1 207 ? 179.240 4.520 415.980 1.00 12.39 250 TRP A O 1
ATOM 1529 N N . ILE A 1 208 ? 177.217 5.448 416.278 1.00 11.86 251 ILE A N 1
ATOM 1530 C CA . ILE A 1 208 ? 176.673 4.287 416.965 1.00 11.56 251 ILE A CA 1
ATOM 1531 C C . ILE A 1 208 ? 175.417 3.802 416.269 1.00 12.60 251 ILE A C 1
ATOM 1532 O O . ILE A 1 208 ? 174.598 4.623 415.844 1.00 13.26 251 ILE A O 1
ATOM 1537 N N . ARG A 1 209 ? 175.270 2.478 416.149 1.00 11.50 252 ARG A N 1
ATOM 1538 C CA . ARG A 1 209 ? 173.995 1.883 415.736 1.00 10.93 252 ARG A CA 1
ATOM 1539 C C . ARG A 1 209 ? 173.574 0.793 416.713 1.00 14.47 252 ARG A C 1
ATOM 1540 O O . ARG A 1 209 ? 174.392 -0.042 417.107 1.00 13.83 252 ARG A O 1
ATOM 1548 N N . MET A 1 210 ? 172.300 0.811 417.105 1.00 13.67 253 MET A N 1
ATOM 1549 C CA . MET A 1 210 ? 171.776 -0.173 418.048 1.00 11.03 253 MET A CA 1
ATOM 1550 C C . MET A 1 210 ? 170.496 -0.771 417.491 1.00 12.99 253 MET A C 1
ATOM 1551 O O . MET A 1 210 ? 169.632 -0.047 416.998 1.00 15.57 253 MET A O 1
ATOM 1556 N N . VAL A 1 211 ? 170.361 -2.088 417.571 1.00 14.49 254 VAL A N 1
ATOM 1557 C CA . VAL A 1 211 ? 169.187 -2.756 416.993 1.00 10.10 254 VAL A CA 1
ATOM 1558 C C . VAL A 1 211 ? 168.115 -3.009 418.030 1.00 13.61 254 VAL A C 1
ATOM 1559 O O . VAL A 1 211 ? 168.414 -3.408 419.156 1.00 14.79 254 VAL A O 1
ATOM 1563 N N . TYR A 1 212 ? 166.865 -2.768 417.632 1.00 13.36 255 TYR A N 1
ATOM 1564 C CA . TYR A 1 212 ? 165.696 -2.971 418.485 1.00 13.81 255 TYR A CA 1
ATOM 1565 C C . TYR A 1 212 ? 164.768 -4.007 417.864 1.00 15.42 255 TYR A C 1
ATOM 1566 O O . TYR A 1 212 ? 164.532 -3.978 416.649 1.00 15.74 255 TYR A O 1
ATOM 1575 N N . ALA A 1 213 ? 164.222 -4.896 418.688 1.00 12.22 256 ALA A N 1
ATOM 1576 C CA . ALA A 1 213 ? 163.267 -5.888 418.185 1.00 15.71 256 ALA A CA 1
ATOM 1577 C C . ALA A 1 213 ? 161.877 -5.294 417.977 1.00 19.01 256 ALA A C 1
ATOM 1578 O O . ALA A 1 213 ? 161.154 -5.705 417.075 1.00 21.57 256 ALA A O 1
ATOM 1580 N N . GLU A 1 214 ? 161.487 -4.335 418.808 1.00 12.83 257 GLU A N 1
ATOM 1581 C CA . GLU A 1 214 ? 160.108 -3.855 418.758 1.00 13.09 257 GLU A CA 1
ATOM 1582 C C . GLU A 1 214 ? 160.030 -2.342 418.596 1.00 17.14 257 GLU A C 1
ATOM 1583 O O . GLU A 1 214 ? 160.832 -1.600 419.160 1.00 15.91 257 GLU A O 1
ATOM 1589 N N . PHE A 1 215 ? 159.040 -1.889 417.838 1.00 13.52 258 PHE A N 1
ATOM 1590 C CA . PHE A 1 215 ? 158.903 -0.462 417.579 1.00 13.67 258 PHE A CA 1
ATOM 1591 C C . PHE A 1 215 ? 158.678 0.352 418.847 1.00 15.22 258 PHE A C 1
ATOM 1592 O O . PHE A 1 215 ? 159.159 1.484 418.948 1.00 16.31 258 PHE A O 1
ATOM 1600 N N . GLU A 1 216 ? 157.931 -0.204 419.799 1.00 14.97 259 GLU A N 1
ATOM 1601 C CA . GLU A 1 216 ? 157.622 0.556 421.017 1.00 13.25 259 GLU A CA 1
ATOM 1602 C C . GLU A 1 216 ? 158.913 0.935 421.762 1.00 15.22 259 GLU A C 1
ATOM 1603 O O . GLU A 1 216 ? 159.083 2.073 422.180 1.00 16.22 259 GLU A O 1
ATOM 1609 N N . ASP A 1 217 ? 159.820 -0.020 421.911 1.00 13.45 260 ASP A N 1
ATOM 1610 C CA . ASP A 1 217 ? 161.100 0.248 422.581 1.00 13.88 260 ASP A CA 1
ATOM 1611 C C . ASP A 1 217 ? 161.960 1.238 421.812 1.00 15.48 260 ASP A C 1
ATOM 1612 O O . ASP A 1 217 ? 162.558 2.148 422.392 1.00 12.84 260 ASP A O 1
ATOM 1617 N N . PHE A 1 218 ? 162.033 1.038 420.502 1.00 11.52 261 PHE A N 1
ATOM 1618 C CA . PHE A 1 218 ? 162.816 1.906 419.626 1.00 12.84 261 PHE A CA 1
ATOM 1619 C C . PHE A 1 218 ? 162.342 3.360 419.697 1.00 12.59 261 PHE A C 1
ATOM 1620 O O . PHE A 1 218 ? 163.149 4.283 419.876 1.00 14.81 261 PHE A O 1
ATOM 1628 N N . SER A 1 219 ? 161.037 3.559 419.564 1.00 11.00 262 SER A N 1
ATOM 1629 C CA . SER A 1 219 ? 160.475 4.901 419.498 1.00 14.22 262 SER A CA 1
ATOM 1630 C C . SER A 1 219 ? 160.545 5.590 420.861 1.00 15.22 262 SER A C 1
ATOM 1631 O O . SER A 1 219 ? 160.830 6.781 420.941 1.00 15.93 262 SER A O 1
ATOM 1634 N N . ARG A 1 220 ? 160.300 4.844 421.930 1.00 13.20 263 ARG A N 1
ATOM 1635 C CA . ARG A 1 220 ? 160.372 5.427 423.260 1.00 14.16 263 ARG A CA 1
ATOM 1636 C C . ARG A 1 220 ? 161.797 5.900 423.538 1.00 13.53 263 ARG A C 1
ATOM 1637 O O . ARG A 1 220 ? 162.008 7.005 424.045 1.00 14.05 263 ARG A O 1
ATOM 1645 N N . ASP A 1 221 ? 162.773 5.071 423.199 1.00 13.02 264 ASP A N 1
ATOM 1646 C CA . ASP A 1 221 ? 164.167 5.455 423.424 1.00 14.18 264 ASP A CA 1
ATOM 1647 C C . ASP A 1 221 ? 164.612 6.618 422.532 1.00 14.58 264 ASP A C 1
ATOM 1648 O O . ASP A 1 221 ? 165.357 7.502 422.974 1.00 12.52 264 ASP A O 1
ATOM 1653 N N . ALA A 1 222 ? 164.151 6.631 421.288 1.00 12.16 265 ALA A N 1
ATOM 1654 C CA . ALA A 1 222 ? 164.497 7.721 420.367 1.00 9.34 265 ALA A CA 1
ATOM 1655 C C . ALA A 1 222 ? 163.940 9.045 420.891 1.00 12.18 265 ALA A C 1
ATOM 1656 O O . ALA A 1 222 ? 164.626 10.066 420.884 1.00 13.45 265 ALA A O 1
ATOM 1658 N N . GLU A 1 223 ? 162.689 9.020 421.334 1.00 12.29 266 GLU A N 1
ATOM 1659 C CA . GLU A 1 223 ? 162.060 10.208 421.903 1.00 16.14 266 GLU A CA 1
ATOM 1660 C C . GLU A 1 223 ? 162.779 10.674 423.156 1.00 14.97 266 GLU A C 1
ATOM 1661 O O . GLU A 1 223 ? 162.947 11.874 423.371 1.00 13.86 266 GLU A O 1
ATOM 1667 N N . TRP A 1 224 ? 163.188 9.721 423.989 1.00 13.82 267 TRP A N 1
ATOM 1668 C CA . TRP A 1 224 ? 163.956 10.046 425.178 1.00 15.14 267 TRP A CA 1
ATOM 1669 C C . TRP A 1 224 ? 165.239 10.782 424.787 1.00 16.27 267 TRP A C 1
ATOM 1670 O O . TRP A 1 224 ? 165.598 11.795 425.396 1.00 17.68 267 TRP A O 1
ATOM 1681 N N . LEU A 1 225 ? 165.926 10.281 423.763 1.00 14.52 268 LEU A N 1
ATOM 1682 C CA . LEU A 1 225 ? 167.241 10.830 423.440 1.00 11.13 268 LEU A CA 1
ATOM 1683 C C . LEU A 1 225 ? 167.159 12.205 422.754 1.00 13.36 268 LEU A C 1
ATOM 1684 O O . LEU A 1 225 ? 168.123 12.971 422.825 1.00 18.21 268 LEU A O 1
ATOM 1689 N N . VAL A 1 226 ? 166.044 12.539 422.105 1.00 13.31 269 VAL A N 1
ATOM 1690 C CA . VAL A 1 226 ? 165.989 13.865 421.498 1.00 11.85 269 VAL A CA 1
ATOM 1691 C C . VAL A 1 226 ? 165.422 14.891 422.462 1.00 14.65 269 VAL A C 1
ATOM 1692 O O . VAL A 1 226 ? 165.360 16.064 422.123 1.00 16.84 269 VAL A O 1
ATOM 1696 N N . THR A 1 227 ? 165.040 14.474 423.666 1.00 12.04 270 THR A N 1
ATOM 1697 C CA . THR A 1 227 ? 164.456 15.431 424.603 1.00 14.49 270 THR A CA 1
ATOM 1698 C C . THR A 1 227 ? 165.317 15.698 425.834 1.00 16.74 270 THR A C 1
ATOM 1699 O O . THR A 1 227 ? 164.818 16.200 426.837 1.00 22.34 270 THR A O 1
ATOM 1703 N N . GLN A 1 228 ? 166.601 15.367 425.762 1.00 19.31 271 GLN A N 1
ATOM 1704 C CA . GLN A 1 228 ? 167.487 15.586 426.904 1.00 27.51 271 GLN A CA 1
ATOM 1705 C C . GLN A 1 228 ? 168.199 16.938 426.797 1.00 28.18 271 GLN A C 1
ATOM 1706 O O . GLN A 1 228 ? 168.254 17.522 425.713 1.00 23.12 271 GLN A O 1
ATOM 1712 N N . PRO A 1 229 ? 168.727 17.443 427.927 1.00 25.60 272 PRO A N 1
ATOM 1713 C CA . PRO A 1 229 ? 169.479 18.701 427.930 1.00 24.18 272 PRO A CA 1
ATOM 1714 C C . PRO A 1 229 ? 170.591 18.650 426.906 1.00 21.86 272 PRO A C 1
ATOM 1715 O O . PRO A 1 229 ? 171.240 17.604 426.757 1.00 20.71 272 PRO A O 1
ATOM 1719 N N . GLU A 1 230 ? 170.803 19.755 426.200 1.00 22.54 273 GLU A N 1
ATOM 1720 C CA . GLU A 1 230 ? 171.859 19.820 425.195 1.00 26.27 273 GLU A CA 1
ATOM 1721 C C . GLU A 1 230 ? 173.199 19.374 425.763 1.00 31.37 273 GLU A C 1
ATOM 1722 O O . GLU A 1 230 ? 173.949 18.654 425.109 1.00 32.38 273 GLU A O 1
ATOM 1728 N N . LYS A 1 231 ? 173.488 19.789 426.992 1.00 32.31 274 LYS A N 1
ATOM 1729 C CA . LYS A 1 231 ? 174.754 19.442 427.626 1.00 32.89 274 LYS A CA 1
ATOM 1730 C C . LYS A 1 231 ? 174.910 17.947 427.898 1.00 30.24 274 LYS A C 1
ATOM 1731 O O . LYS A 1 231 ? 176.019 17.480 428.134 1.00 39.03 274 LYS A O 1
ATOM 1737 N N . GLU A 1 232 ? 173.808 17.202 427.873 1.00 23.69 275 GLU A N 1
ATOM 1738 C CA . GLU A 1 232 ? 173.829 15.760 428.134 1.00 25.33 275 GLU A CA 1
ATOM 1739 C C . GLU A 1 232 ? 173.087 14.997 427.057 1.00 22.97 275 GLU A C 1
ATOM 1740 O O . GLU A 1 232 ? 172.199 14.200 427.346 1.00 28.40 275 GLU A O 1
ATOM 1746 N N . SER A 1 233 ? 173.448 15.223 425.804 1.00 18.15 276 SER A N 1
ATOM 1747 C CA A SER A 1 233 ? 172.738 14.637 424.672 0.56 16.12 276 SER A CA 1
ATOM 1748 C CA B SER A 1 233 ? 172.760 14.565 424.709 0.44 16.14 276 SER A CA 1
ATOM 1749 C CA C SER A 1 233 ? 172.762 14.555 424.711 0.00 19.52 276 SER A CA 1
ATOM 1750 C C . SER A 1 233 ? 173.710 14.253 423.566 1.00 14.85 276 SER A C 1
ATOM 1751 O O . SER A 1 233 ? 174.801 14.803 423.488 1.00 16.77 276 SER A O 1
ATOM 1758 N N . PHE A 1 234 ? 173.282 13.350 422.698 1.00 13.44 277 PHE A N 1
ATOM 1759 C CA . PHE A 1 234 ? 173.988 13.094 421.457 1.00 12.38 277 PHE A CA 1
ATOM 1760 C C . PHE A 1 234 ? 173.868 14.304 420.531 1.00 15.02 277 PHE A C 1
ATOM 1761 O O . PHE A 1 234 ? 173.086 15.222 420.789 1.00 14.00 277 PHE A O 1
ATOM 1769 N N . ASP A 1 235 ? 174.637 14.305 419.449 1.00 12.50 278 ASP A N 1
ATOM 1770 C CA . ASP A 1 235 ? 174.620 15.414 418.507 1.00 11.97 278 ASP A CA 1
ATOM 1771 C C . ASP A 1 235 ? 173.934 15.045 417.199 1.00 12.45 278 ASP A C 1
ATOM 1772 O O . ASP A 1 235 ? 173.891 15.839 416.274 1.00 13.99 278 ASP A O 1
ATOM 1777 N N . TYR A 1 236 ? 173.387 13.839 417.154 1.00 12.30 279 TYR A N 1
ATOM 1778 C CA . TYR A 1 236 ? 172.764 13.293 415.959 1.00 11.13 279 TYR A CA 1
ATOM 1779 C C . TYR A 1 236 ? 171.894 12.129 416.392 1.00 11.98 279 TYR A C 1
ATOM 1780 O O . TYR A 1 236 ? 172.355 11.248 417.126 1.00 10.81 279 TYR A O 1
ATOM 1789 N N . VAL A 1 237 ? 170.630 12.144 415.970 1.00 11.56 280 VAL A N 1
ATOM 1790 C CA . VAL A 1 237 ? 169.740 11.024 416.213 1.00 9.15 280 VAL A CA 1
ATOM 1791 C C . VAL A 1 237 ? 168.903 10.724 414.959 1.00 9.66 280 VAL A C 1
ATOM 1792 O O . VAL A 1 237 ? 168.178 11.584 414.470 1.00 10.56 280 VAL A O 1
ATOM 1796 N N . GLU A 1 238 ? 169.019 9.505 414.449 1.00 10.51 281 GLU A N 1
ATOM 1797 C CA . GLU A 1 238 ? 168.138 9.034 413.379 1.00 9.09 281 GLU A CA 1
ATOM 1798 C C . GLU A 1 238 ? 167.767 7.588 413.681 1.00 10.09 281 GLU A C 1
ATOM 1799 O O . GLU A 1 238 ? 168.170 7.040 414.703 1.00 13.22 281 GLU A O 1
ATOM 1805 N N . GLY A 1 239 ? 167.008 6.972 412.786 1.00 9.85 282 GLY A N 1
ATOM 1806 C CA . GLY A 1 239 ? 166.689 5.566 412.938 1.00 12.43 282 GLY A CA 1
ATOM 1807 C C . GLY A 1 239 ? 166.074 5.059 411.655 1.00 9.15 282 GLY A C 1
ATOM 1808 O O . GLY A 1 239 ? 165.670 5.843 410.797 1.00 11.37 282 GLY A O 1
ATOM 1809 N N . PHE A 1 240 ? 166.011 3.741 411.517 1.00 11.58 283 PHE A N 1
ATOM 1810 C CA . PHE A 1 240 ? 165.399 3.163 410.334 1.00 11.80 283 PHE A CA 1
ATOM 1811 C C . PHE A 1 240 ? 164.895 1.762 410.631 1.00 8.66 283 PHE A C 1
ATOM 1812 O O . PHE A 1 240 ? 165.417 1.073 411.499 1.00 15.59 283 PHE A O 1
ATOM 1820 N N . ALA A 1 241 ? 163.846 1.363 409.926 1.00 12.25 284 ALA A N 1
ATOM 1821 C CA . ALA A 1 241 ? 163.429 -0.029 409.945 1.00 13.40 284 ALA A CA 1
ATOM 1822 C C . ALA A 1 241 ? 164.228 -0.753 408.867 1.00 13.57 284 ALA A C 1
ATOM 1823 O O . ALA A 1 241 ? 164.502 -0.185 407.813 1.00 16.91 284 ALA A O 1
ATOM 1825 N N . PHE A 1 242 ? 164.614 -1.995 409.131 1.00 14.82 285 PHE A N 1
ATOM 1826 C CA . PHE A 1 242 ? 165.289 -2.800 408.116 1.00 10.39 285 PHE A CA 1
ATOM 1827 C C . PHE A 1 242 ? 164.683 -4.192 408.152 1.00 12.82 285 PHE A C 1
ATOM 1828 O O . PHE A 1 242 ? 163.994 -4.552 409.110 1.00 13.53 285 PHE A O 1
ATOM 1836 N N . VAL A 1 243 ? 164.912 -4.960 407.093 1.00 13.06 286 VAL A N 1
ATOM 1837 C CA . VAL A 1 243 ? 164.364 -6.305 406.985 1.00 12.95 286 VAL A CA 1
ATOM 1838 C C . VAL A 1 243 ? 165.226 -7.324 407.741 1.00 14.77 286 VAL A C 1
ATOM 1839 O O . VAL A 1 243 ? 166.462 -7.301 407.660 1.00 15.98 286 VAL A O 1
ATOM 1843 N N . ASN A 1 244 ? 164.565 -8.215 408.476 1.00 13.57 287 ASN A N 1
ATOM 1844 C CA . ASN A 1 244 ? 165.239 -9.291 409.192 1.00 16.08 287 ASN A CA 1
ATOM 1845 C C . ASN A 1 244 ? 165.623 -10.402 408.210 1.00 18.32 287 ASN A C 1
ATOM 1846 O O . ASN A 1 244 ? 165.053 -11.496 408.225 1.00 20.78 287 ASN A O 1
ATOM 1851 N N . SER A 1 245 ? 166.571 -10.088 407.333 1.00 16.32 288 SER A N 1
ATOM 1852 C CA . SER A 1 245 ? 166.955 -10.977 406.242 1.00 17.25 288 SER A CA 1
ATOM 1853 C C . SER A 1 245 ? 168.435 -10.778 405.929 1.00 19.31 288 SER A C 1
ATOM 1854 O O . SER A 1 245 ? 169.085 -9.905 406.513 1.00 16.54 288 SER A O 1
ATOM 1857 N N . ASP A 1 246 ? 168.959 -11.572 404.998 1.00 19.89 289 ASP A N 1
ATOM 1858 C CA . ASP A 1 246 ? 170.352 -11.442 404.601 1.00 21.24 289 ASP A CA 1
ATOM 1859 C C . ASP A 1 246 ? 170.510 -10.537 403.384 1.00 22.53 289 ASP A C 1
ATOM 1860 O O . ASP A 1 246 ? 171.554 -10.551 402.736 1.00 26.47 289 ASP A O 1
ATOM 1865 N N . SER A 1 247 ? 169.474 -9.770 403.058 1.00 22.07 290 SER A N 1
ATOM 1866 C CA . SER A 1 247 ? 169.538 -8.936 401.862 1.00 26.48 290 SER A CA 1
ATOM 1867 C C . SER A 1 247 ? 170.634 -7.887 401.981 1.00 23.36 290 SER A C 1
ATOM 1868 O O . SER A 1 247 ? 170.667 -7.135 402.943 1.00 20.66 290 SER A O 1
ATOM 1871 N N . PRO A 1 248 ? 171.544 -7.838 400.997 1.00 26.97 291 PRO A N 1
ATOM 1872 C CA . PRO A 1 248 ? 172.586 -6.808 401.054 1.00 29.52 291 PRO A CA 1
ATOM 1873 C C . PRO A 1 248 ? 172.022 -5.396 400.887 1.00 30.38 291 PRO A C 1
ATOM 1874 O O . PRO A 1 248 ? 172.640 -4.438 401.351 1.00 32.15 291 PRO A O 1
ATOM 1878 N N . ALA A 1 249 ? 170.868 -5.271 400.242 1.00 28.36 292 ALA A N 1
ATOM 1879 C CA . ALA A 1 249 ? 170.272 -3.956 400.025 1.00 28.45 292 ALA A CA 1
ATOM 1880 C C . ALA A 1 249 ? 169.728 -3.353 401.318 1.00 28.27 292 ALA A C 1
ATOM 1881 O O . ALA A 1 249 ? 170.096 -2.236 401.686 1.00 27.69 292 ALA A O 1
ATOM 1883 N N . ASP A 1 250 ? 168.864 -4.095 402.009 1.00 22.02 293 ASP A N 1
ATOM 1884 C CA . ASP A 1 250 ? 168.116 -3.533 403.134 1.00 20.29 293 ASP A CA 1
ATOM 1885 C C . ASP A 1 250 ? 167.913 -4.498 404.302 1.00 21.03 293 ASP A C 1
ATOM 1886 O O . ASP A 1 250 ? 167.032 -4.289 405.143 1.00 16.62 293 ASP A O 1
ATOM 1891 N N . GLY A 1 251 ? 168.711 -5.562 404.340 1.00 19.90 294 GLY A N 1
ATOM 1892 C CA . GLY A 1 251 ? 168.643 -6.511 405.439 1.00 16.26 294 GLY A CA 1
ATOM 1893 C C . GLY A 1 251 ? 169.779 -6.291 406.411 1.00 16.30 294 GLY A C 1
ATOM 1894 O O . GLY A 1 251 ? 170.355 -5.205 406.469 1.00 18.70 294 GLY A O 1
ATOM 1895 N N . TRP A 1 252 ? 170.098 -7.322 407.184 1.00 17.57 295 TRP A N 1
ATOM 1896 C CA . TRP A 1 252 ? 171.165 -7.227 408.179 1.00 20.18 295 TRP A CA 1
ATOM 1897 C C . TRP A 1 252 ? 172.510 -6.720 407.645 1.00 21.83 295 TRP A C 1
ATOM 1898 O O . TRP A 1 252 ? 173.213 -6.014 408.352 1.00 22.30 295 TRP A O 1
ATOM 1909 N N . PRO A 1 253 ? 172.879 -7.071 406.402 1.00 20.98 296 PRO A N 1
ATOM 1910 C CA . PRO A 1 253 ? 174.166 -6.543 405.936 1.00 22.07 296 PRO A CA 1
ATOM 1911 C C . PRO A 1 253 ? 174.230 -5.009 405.902 1.00 18.24 296 PRO A C 1
ATOM 1912 O O . PRO A 1 253 ? 175.324 -4.444 405.913 1.00 22.32 296 PRO A O 1
ATOM 1916 N N . SER A 1 254 ? 173.080 -4.348 405.862 1.00 18.75 297 SER A N 1
ATOM 1917 C CA . SER A 1 254 ? 173.061 -2.891 405.735 1.00 19.97 297 SER A CA 1
ATOM 1918 C C . SER A 1 254 ? 173.272 -2.192 407.081 1.00 19.13 297 SER A C 1
ATOM 1919 O O . SER A 1 254 ? 173.407 -0.970 407.130 1.00 19.37 297 SER A O 1
ATOM 1922 N N . VAL A 1 255 ? 173.311 -2.964 408.165 1.00 14.06 298 VAL A N 1
ATOM 1923 C CA . VAL A 1 255 ? 173.263 -2.383 409.507 1.00 13.79 298 VAL A CA 1
ATOM 1924 C C . VAL A 1 255 ? 174.630 -2.083 410.142 1.00 15.43 298 VAL A C 1
ATOM 1925 O O . VAL A 1 255 ? 174.836 -0.963 410.615 1.00 15.10 298 VAL A O 1
ATOM 1929 N N . PRO A 1 256 ? 175.555 -3.061 410.173 1.00 17.67 299 PRO A N 1
ATOM 1930 C CA . PRO A 1 256 ? 176.854 -2.815 410.831 1.00 18.41 299 PRO A CA 1
ATOM 1931 C C . PRO A 1 256 ? 177.677 -1.687 410.203 1.00 24.02 299 PRO A C 1
ATOM 1932 O O . PRO A 1 256 ? 177.544 -1.388 409.011 1.00 19.81 299 PRO A O 1
ATOM 1936 N N . LEU A 1 257 ? 178.532 -1.062 411.008 1.00 18.95 300 LEU A N 1
ATOM 1937 C CA . LEU A 1 257 ? 179.258 0.119 410.553 1.00 24.28 300 LEU A CA 1
ATOM 1938 C C . LEU A 1 257 ? 180.594 -0.194 409.895 1.00 33.38 300 LEU A C 1
ATOM 1939 O O . LEU A 1 257 ? 181.167 0.659 409.221 1.00 39.07 300 LEU A O 1
ATOM 1944 N N . ASN A 1 258 ? 181.098 -1.408 410.085 1.00 29.80 301 ASN A N 1
ATOM 1945 C CA . ASN A 1 258 ? 182.372 -1.783 409.470 1.00 27.60 301 ASN A CA 1
ATOM 1946 C C . ASN A 1 258 ? 182.297 -3.170 408.846 1.00 31.92 301 ASN A C 1
ATOM 1947 O O . ASN A 1 258 ? 181.202 -3.727 408.709 1.00 34.38 301 ASN A O 1
ATOM 1952 N N . PRO A 1 264 ? 173.366 -12.899 413.371 1.00 58.09 307 PRO A N 1
ATOM 1953 C CA . PRO A 1 264 ? 172.198 -12.258 413.984 1.00 59.22 307 PRO A CA 1
ATOM 1954 C C . PRO A 1 264 ? 171.333 -13.258 414.743 1.00 62.76 307 PRO A C 1
ATOM 1955 O O . PRO A 1 264 ? 171.555 -14.464 414.634 1.00 64.34 307 PRO A O 1
ATOM 1959 N N . ILE A 1 265 ? 170.360 -12.764 415.502 1.00 63.38 308 ILE A N 1
ATOM 1960 C CA . ILE A 1 265 ? 169.468 -13.652 416.239 1.00 63.77 308 ILE A CA 1
ATOM 1961 C C . ILE A 1 265 ? 168.324 -14.100 415.330 1.00 59.11 308 ILE A C 1
ATOM 1962 O O . ILE A 1 265 ? 167.656 -13.281 414.697 1.00 58.63 308 ILE A O 1
ATOM 1967 N N . HIS A 1 266 ? 168.123 -15.410 415.255 1.00 50.06 309 HIS A N 1
ATOM 1968 C CA . HIS A 1 266 ? 167.124 -15.986 414.363 1.00 41.78 309 HIS A CA 1
ATOM 1969 C C . HIS A 1 266 ? 165.734 -15.932 414.976 1.00 33.53 309 HIS A C 1
ATOM 1970 O O . HIS A 1 266 ? 165.446 -16.598 415.970 1.00 33.45 309 HIS A O 1
ATOM 1977 N N . SER A 1 267 ? 164.869 -15.125 414.380 1.00 30.11 310 SER A N 1
ATOM 1978 C CA . SER A 1 267 ? 163.544 -14.922 414.932 1.00 28.77 310 SER A CA 1
ATOM 1979 C C . SER A 1 267 ? 162.551 -14.664 413.821 1.00 26.56 310 SER A C 1
ATOM 1980 O O . SER A 1 267 ? 162.934 -14.357 412.692 1.00 24.40 310 SER A O 1
ATOM 1983 N N . GLY A 1 268 ? 161.273 -14.777 414.152 1.00 29.79 311 GLY A N 1
ATOM 1984 C CA . GLY A 1 268 ? 160.222 -14.539 413.189 1.00 29.22 311 GLY A CA 1
ATOM 1985 C C . GLY A 1 268 ? 159.955 -13.085 412.852 1.00 26.95 311 GLY A C 1
ATOM 1986 O O . GLY A 1 268 ? 159.048 -12.817 412.071 1.00 26.88 311 GLY A O 1
ATOM 1987 N N . HIS A 1 269 ? 160.709 -12.140 413.425 1.00 19.92 312 HIS A N 1
ATOM 1988 C CA . HIS A 1 269 ? 160.486 -10.734 413.079 1.00 18.16 312 HIS A CA 1
ATOM 1989 C C . HIS A 1 269 ? 160.599 -10.548 411.574 1.00 21.24 312 HIS A C 1
ATOM 1990 O O . HIS A 1 269 ? 161.481 -11.129 410.945 1.00 24.18 312 HIS A O 1
ATOM 1997 N N . GLN A 1 270 ? 159.696 -9.761 411.001 1.00 18.24 313 GLN A N 1
ATOM 1998 C CA . GLN A 1 270 ? 159.777 -9.424 409.579 1.00 19.09 313 GLN A CA 1
ATOM 1999 C C . GLN A 1 270 ? 160.665 -8.211 409.410 1.00 16.34 313 GLN A C 1
ATOM 2000 O O . GLN A 1 270 ? 161.566 -8.193 408.576 1.00 17.60 313 GLN A O 1
ATOM 2006 N N . LEU A 1 271 ? 160.416 -7.193 410.229 1.00 16.87 314 LEU A N 1
ATOM 2007 C CA . LEU A 1 271 ? 161.288 -6.032 410.292 1.00 15.52 314 LEU A CA 1
ATOM 2008 C C . LEU A 1 271 ? 161.903 -5.891 411.672 1.00 16.80 314 LEU A C 1
ATOM 2009 O O . LEU A 1 271 ? 161.335 -6.345 412.670 1.00 17.10 314 LEU A O 1
ATOM 2014 N N . LEU A 1 272 ? 163.060 -5.244 411.709 1.00 14.27 315 LEU A N 1
ATOM 2015 C CA . LEU A 1 272 ? 163.677 -4.803 412.958 1.00 16.14 315 LEU A CA 1
ATOM 2016 C C . LEU A 1 272 ? 163.961 -3.304 412.854 1.00 14.02 315 LEU A C 1
ATOM 2017 O O . LEU A 1 272 ? 163.825 -2.709 411.775 1.00 12.83 315 LEU A O 1
ATOM 2022 N N . TYR A 1 273 ? 164.369 -2.684 413.959 1.00 10.96 316 TYR A N 1
ATOM 2023 C CA . TYR A 1 273 ? 164.617 -1.243 413.945 1.00 10.26 316 TYR A CA 1
ATOM 2024 C C . TYR A 1 273 ? 166.020 -0.938 414.421 1.00 10.97 316 TYR A C 1
ATOM 2025 O O . TYR A 1 273 ? 166.585 -1.671 415.225 1.00 16.33 316 TYR A O 1
ATOM 2034 N N . CYS A 1 274 ? 166.589 0.130 413.881 1.00 11.69 317 CYS A N 1
ATOM 2035 C CA . CYS A 1 274 ? 167.958 0.509 414.212 1.00 9.09 317 CYS A CA 1
ATOM 2036 C C . CYS A 1 274 ? 167.982 1.960 414.660 1.00 14.66 317 CYS A C 1
ATOM 2037 O O . CYS A 1 274 ? 167.556 2.845 413.924 1.00 12.94 317 CYS A O 1
ATOM 2040 N N . LEU A 1 275 ? 168.455 2.204 415.880 1.00 8.96 318 LEU A N 1
ATOM 2041 C CA . LEU A 1 275 ? 168.603 3.564 416.376 1.00 9.98 318 LEU A CA 1
ATOM 2042 C C . LEU A 1 275 ? 170.032 4.019 416.083 1.00 12.34 318 LEU A C 1
ATOM 2043 O O . LEU A 1 275 ? 170.972 3.288 416.360 1.00 13.14 318 LEU A O 1
ATOM 2048 N N . GLU A 1 276 ? 170.190 5.195 415.467 1.00 11.12 319 GLU A N 1
ATOM 2049 C CA . GLU A 1 276 ? 171.499 5.631 414.975 1.00 11.72 319 GLU A CA 1
ATOM 2050 C C . GLU A 1 276 ? 171.846 6.941 415.651 1.00 12.16 319 GLU A C 1
ATOM 2051 O O . GLU A 1 276 ? 171.083 7.911 415.563 1.00 14.39 319 GLU A O 1
ATOM 2057 N N . LEU A 1 277 ? 172.989 6.957 416.326 1.00 11.19 320 LEU A N 1
ATOM 2058 C CA . LEU A 1 277 ? 173.349 8.062 417.202 1.00 10.76 320 LEU A CA 1
ATOM 2059 C C . LEU A 1 277 ? 174.754 8.526 416.852 1.00 13.17 320 LEU A C 1
ATOM 2060 O O . LEU A 1 277 ? 175.558 7.739 416.375 1.00 15.81 320 LEU A O 1
ATOM 2065 N N . ALA A 1 278 ? 175.068 9.791 417.103 1.00 12.21 321 ALA A N 1
ATOM 2066 C CA . ALA A 1 278 ? 176.464 10.183 416.964 1.00 10.30 321 ALA A CA 1
ATOM 2067 C C . ALA A 1 278 ? 176.818 11.217 418.004 1.00 10.32 321 ALA A C 1
ATOM 2068 O O . ALA A 1 278 ? 176.006 12.070 418.360 1.00 12.20 321 ALA A O 1
ATOM 2070 N N . LEU A 1 279 ? 178.043 11.119 418.512 1.00 10.02 322 LEU A N 1
ATOM 2071 C CA . LEU A 1 279 ? 178.508 12.034 419.535 1.00 13.20 322 LEU A CA 1
ATOM 2072 C C . LEU A 1 279 ? 179.728 12.744 418.992 1.00 13.03 322 LEU A C 1
ATOM 2073 O O . LEU A 1 279 ? 180.686 12.082 418.587 1.00 12.10 322 LEU A O 1
ATOM 2078 N N . HIS A 1 280 ? 179.678 14.075 418.939 1.00 14.59 323 HIS A N 1
ATOM 2079 C CA . HIS A 1 280 ? 180.853 14.858 418.545 1.00 16.33 323 HIS A CA 1
ATOM 2080 C C . HIS A 1 280 ? 181.900 14.782 419.646 1.00 13.79 323 HIS A C 1
ATOM 2081 O O . HIS A 1 280 ? 181.552 14.826 420.820 1.00 15.74 323 HIS A O 1
ATOM 2088 N N . PHE A 1 281 ? 183.177 14.711 419.287 1.00 13.08 324 PHE A N 1
ATOM 2089 C CA . PHE A 1 281 ? 184.215 14.887 420.297 1.00 17.32 324 PHE A CA 1
ATOM 2090 C C . PHE A 1 281 ? 185.471 15.441 419.655 1.00 16.58 324 PHE A C 1
ATOM 2091 O O . PHE A 1 281 ? 185.582 15.496 418.435 1.00 16.91 324 PHE A O 1
ATOM 2099 N N . ASN A 1 282 ? 186.394 15.917 420.480 1.00 17.48 325 ASN A N 1
ATOM 2100 C CA . ASN A 1 282 ? 187.599 16.518 419.951 1.00 21.00 325 ASN A CA 1
ATOM 2101 C C . ASN A 1 282 ? 188.788 15.641 420.280 1.00 19.75 325 ASN A C 1
ATOM 2102 O O . ASN A 1 282 ? 188.679 14.734 421.097 1.00 21.20 325 ASN A O 1
ATOM 2107 N N . HIS A 1 283 ? 189.920 15.899 419.646 1.00 24.50 326 HIS A N 1
ATOM 2108 C CA . HIS A 1 283 ? 191.129 15.146 419.981 1.00 29.22 326 HIS A CA 1
ATOM 2109 C C . HIS A 1 283 ? 191.586 15.356 421.423 1.00 36.21 326 HIS A C 1
ATOM 2110 O O . HIS A 1 283 ? 192.354 14.560 421.960 1.00 39.39 326 HIS A O 1
ATOM 2117 N N . SER A 1 284 ? 191.106 16.420 422.057 1.00 35.54 327 SER A N 1
ATOM 2118 C CA . SER A 1 284 ? 191.418 16.665 423.464 1.00 36.25 327 SER A CA 1
ATOM 2119 C C . SER A 1 284 ? 190.707 15.668 424.384 1.00 39.23 327 SER A C 1
ATOM 2120 O O . SER A 1 284 ? 190.904 15.688 425.605 1.00 40.22 327 SER A O 1
ATOM 2123 N N . ASN A 1 285 ? 189.876 14.808 423.796 1.00 33.33 328 ASN A N 1
ATOM 2124 C CA . ASN A 1 285 ? 189.126 13.817 424.562 1.00 34.41 328 ASN A CA 1
ATOM 2125 C C . ASN A 1 285 ? 189.699 12.419 424.377 1.00 28.72 328 ASN A C 1
ATOM 2126 O O . ASN A 1 285 ? 189.840 11.952 423.253 1.00 32.81 328 ASN A O 1
ATOM 2131 N N . SER A 1 286 ? 190.015 11.745 425.479 1.00 25.71 329 SER A N 1
ATOM 2132 C CA . SER A 1 286 ? 190.484 10.367 425.403 1.00 25.36 329 SER A CA 1
ATOM 2133 C C . SER A 1 286 ? 189.359 9.443 424.976 1.00 25.97 329 SER A C 1
ATOM 2134 O O . SER A 1 286 ? 188.180 9.762 425.148 1.00 25.56 329 SER A O 1
ATOM 2137 N N . SER A 1 287 ? 189.720 8.280 424.446 1.00 25.83 330 SER A N 1
ATOM 2138 C CA . SER A 1 287 ? 188.720 7.283 424.098 1.00 27.48 330 SER A CA 1
ATOM 2139 C C . SER A 1 287 ? 187.918 6.879 425.339 1.00 23.69 330 SER A C 1
ATOM 2140 O O . SER A 1 287 ? 186.708 6.670 425.264 1.00 23.11 330 SER A O 1
ATOM 2143 N N . SER A 1 288 ? 188.602 6.778 426.474 1.00 24.04 331 SER A N 1
ATOM 2144 C CA . SER A 1 288 ? 187.963 6.438 427.746 1.00 23.31 331 SER A CA 1
ATOM 2145 C C . SER A 1 288 ? 186.944 7.490 428.173 1.00 25.52 331 SER A C 1
ATOM 2146 O O . SER A 1 288 ? 185.903 7.159 428.737 1.00 26.99 331 SER A O 1
ATOM 2149 N N . THR A 1 289 ? 187.253 8.758 427.908 1.00 26.00 332 THR A N 1
ATOM 2150 C CA . THR A 1 289 ? 186.335 9.841 428.233 1.00 26.21 332 THR A CA 1
ATOM 2151 C C . THR A 1 289 ? 185.076 9.750 427.387 1.00 21.86 332 THR A C 1
ATOM 2152 O O . THR A 1 289 ? 183.966 9.827 427.908 1.00 19.62 332 THR A O 1
ATOM 2156 N N . VAL A 1 290 ? 185.248 9.575 426.078 1.00 19.97 333 VAL A N 1
ATOM 2157 C CA . VAL A 1 290 ? 184.110 9.414 425.188 1.00 18.23 333 VAL A CA 1
ATOM 2158 C C . VAL A 1 290 ? 183.289 8.190 425.600 1.00 19.05 333 VAL A C 1
ATOM 2159 O O . VAL A 1 290 ? 182.059 8.222 425.558 1.00 17.38 333 VAL A O 1
ATOM 2163 N N . ASP A 1 291 ? 183.973 7.109 425.990 1.00 17.33 334 ASP A N 1
ATOM 2164 C CA . ASP A 1 291 ? 183.298 5.896 426.452 1.00 19.00 334 ASP A CA 1
ATOM 2165 C C . ASP A 1 291 ? 182.385 6.193 427.648 1.00 19.56 334 ASP A C 1
ATOM 2166 O O . ASP A 1 291 ? 181.238 5.728 427.710 1.00 20.93 334 ASP A O 1
ATOM 2171 N N . SER A 1 292 ? 182.926 6.941 428.601 1.00 18.51 335 SER A N 1
ATOM 2172 C CA . SER A 1 292 ? 182.206 7.275 429.830 1.00 21.81 335 SER A CA 1
ATOM 2173 C C . SER A 1 292 ? 180.953 8.085 429.545 1.00 20.63 335 SER A C 1
ATOM 2174 O O . SER A 1 292 ? 179.901 7.824 430.120 1.00 19.34 335 SER A O 1
ATOM 2177 N N . VAL A 1 293 ? 181.079 9.061 428.651 1.00 22.03 336 VAL A N 1
ATOM 2178 C CA . VAL A 1 293 ? 179.941 9.863 428.210 1.00 19.82 336 VAL A CA 1
ATOM 2179 C C . VAL A 1 293 ? 178.882 8.992 427.534 1.00 20.42 336 VAL A C 1
ATOM 2180 O O . VAL A 1 293 ? 177.695 9.058 427.878 1.00 17.65 336 VAL A O 1
ATOM 2184 N N . VAL A 1 294 ? 179.297 8.162 426.580 1.00 15.49 337 VAL A N 1
ATOM 2185 C CA . VAL A 1 294 ? 178.334 7.342 425.870 1.00 16.99 337 VAL A CA 1
ATOM 2186 C C . VAL A 1 294 ? 177.624 6.413 426.845 1.00 15.84 337 VAL A C 1
ATOM 2187 O O . VAL A 1 294 ? 176.403 6.217 426.761 1.00 16.65 337 VAL A O 1
ATOM 2191 N N . LYS A 1 295 ? 178.382 5.862 427.787 1.00 15.10 338 LYS A N 1
ATOM 2192 C CA . LYS A 1 295 ? 177.813 4.903 428.720 1.00 20.34 338 LYS A CA 1
ATOM 2193 C C . LYS A 1 295 ? 176.711 5.554 429.554 1.00 21.47 338 LYS A C 1
ATOM 2194 O O . LYS A 1 295 ? 175.669 4.940 429.792 1.00 22.97 338 LYS A O 1
ATOM 2200 N N . ARG A 1 296 ? 176.927 6.804 429.961 1.00 18.33 339 ARG A N 1
ATOM 2201 C CA . ARG A 1 296 ? 175.923 7.549 430.723 1.00 22.68 339 ARG A CA 1
ATOM 2202 C C . ARG A 1 296 ? 174.685 7.844 429.880 1.00 19.93 339 ARG A C 1
ATOM 2203 O O . ARG A 1 296 ? 173.557 7.738 430.364 1.00 20.97 339 ARG A O 1
ATOM 2211 N N . LEU A 1 297 ? 174.913 8.236 428.630 1.00 15.48 340 LEU A N 1
ATOM 2212 C CA . LEU A 1 297 ? 173.832 8.627 427.730 1.00 18.03 340 LEU A CA 1
ATOM 2213 C C . LEU A 1 297 ? 172.935 7.463 427.353 1.00 20.96 340 LEU A C 1
ATOM 2214 O O . LEU A 1 297 ? 171.740 7.663 427.117 1.00 20.57 340 LEU A O 1
ATOM 2219 N N . ILE A 1 298 ? 173.489 6.254 427.280 1.00 16.30 341 ILE A N 1
ATOM 2220 C CA . ILE A 1 298 ? 172.673 5.124 426.850 1.00 15.90 341 ILE A CA 1
ATOM 2221 C C . ILE A 1 298 ? 172.227 4.226 427.997 1.00 15.84 341 ILE A C 1
ATOM 2222 O O . ILE A 1 298 ? 171.678 3.147 427.760 1.00 17.67 341 ILE A O 1
ATOM 2227 N N . GLY A 1 299 ? 172.463 4.660 429.228 1.00 19.37 342 GLY A N 1
ATOM 2228 C CA . GLY A 1 299 ? 171.971 3.921 430.374 1.00 20.05 342 GLY A CA 1
ATOM 2229 C C . GLY A 1 299 ? 170.466 3.717 430.291 1.00 18.74 342 GLY A C 1
ATOM 2230 O O . GLY A 1 299 ? 169.716 4.653 430.038 1.00 24.86 342 GLY A O 1
ATOM 2231 N N . GLY A 1 300 ? 170.017 2.488 430.490 1.00 19.01 343 GLY A N 1
ATOM 2232 C CA . GLY A 1 300 ? 168.590 2.220 430.496 1.00 16.99 343 GLY A CA 1
ATOM 2233 C C . GLY A 1 300 ? 167.948 1.960 429.139 1.00 16.30 343 GLY A C 1
ATOM 2234 O O . GLY A 1 300 ? 166.791 1.532 429.097 1.00 20.81 343 GLY A O 1
ATOM 2235 N N . LEU A 1 301 ? 168.661 2.202 428.036 1.00 15.31 344 LEU A N 1
ATOM 2236 C CA . LEU A 1 301 ? 168.079 1.972 426.709 1.00 14.14 344 LEU A CA 1
ATOM 2237 C C . LEU A 1 301 ? 167.865 0.475 426.486 1.00 19.07 344 LEU A C 1
ATOM 2238 O O . LEU A 1 301 ? 168.621 -0.359 427.008 1.00 16.82 344 LEU A O 1
ATOM 2243 N N . ARG A 1 302 ? 166.829 0.130 425.728 1.00 13.15 345 ARG A N 1
ATOM 2244 C CA . ARG A 1 302 ? 166.406 -1.270 425.641 1.00 13.20 345 ARG A CA 1
ATOM 2245 C C . ARG A 1 302 ? 166.760 -1.899 424.294 1.00 13.54 345 ARG A C 1
ATOM 2246 O O . ARG A 1 302 ? 165.999 -2.714 423.760 1.00 13.42 345 ARG A O 1
ATOM 2254 N N . TYR A 1 303 ? 167.905 -1.510 423.742 1.00 11.66 346 TYR A N 1
ATOM 2255 C CA . TYR A 1 303 ? 168.385 -2.138 422.517 1.00 13.29 346 TYR A CA 1
ATOM 2256 C C . TYR A 1 303 ? 168.809 -3.570 422.827 1.00 13.83 346 TYR A C 1
ATOM 2257 O O . TYR A 1 303 ? 169.089 -3.919 423.978 1.00 14.66 346 TYR A O 1
ATOM 2266 N N . MET A 1 304 ? 168.814 -4.410 421.800 1.00 12.75 347 MET A N 1
ATOM 2267 C CA . MET A 1 304 ? 169.205 -5.801 421.965 1.00 13.06 347 MET A CA 1
ATOM 2268 C C . MET A 1 304 ? 170.690 -5.901 422.286 1.00 15.12 347 MET A C 1
ATOM 2269 O O . MET A 1 304 ? 171.520 -5.502 421.470 1.00 15.26 347 MET A O 1
ATOM 2274 N N . LYS A 1 305 ? 171.029 -6.440 423.456 1.00 16.19 348 LYS A N 1
ATOM 2275 C CA . LYS A 1 305 ? 172.431 -6.621 423.829 1.00 14.12 348 LYS A CA 1
ATOM 2276 C C . LYS A 1 305 ? 173.171 -7.438 422.777 1.00 17.40 348 LYS A C 1
ATOM 2277 O O . LYS A 1 305 ? 172.630 -8.395 422.221 1.00 16.24 348 LYS A O 1
ATOM 2283 N N . GLY A 1 306 ? 174.411 -7.047 422.501 1.00 17.98 349 GLY A N 1
ATOM 2284 C CA . GLY A 1 306 ? 175.202 -7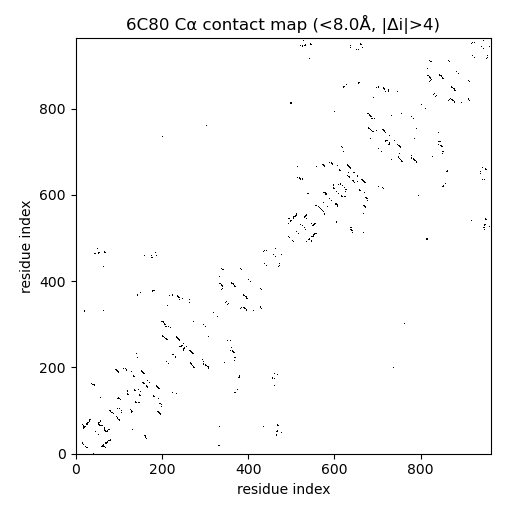.721 421.493 1.00 20.95 349 GLY A CA 1
ATOM 2285 C C . GLY A 1 306 ? 175.047 -7.154 420.088 1.00 23.14 349 GLY A C 1
ATOM 2286 O O . GLY A 1 306 ? 175.771 -7.564 419.186 1.00 24.17 349 GLY A O 1
ATOM 2287 N N . PHE A 1 307 ? 174.105 -6.229 419.898 1.00 16.29 350 PHE A N 1
ATOM 2288 C CA . PHE A 1 307 ? 173.878 -5.606 418.586 1.00 16.47 350 PHE A CA 1
ATOM 2289 C C . PHE A 1 307 ? 173.994 -4.095 418.688 1.00 17.63 350 PHE A C 1
ATOM 2290 O O . PHE A 1 307 ? 173.124 -3.332 418.242 1.00 15.06 350 PHE A O 1
ATOM 2298 N N . LYS A 1 308 ? 175.089 -3.669 419.295 1.00 17.51 351 LYS A N 1
ATOM 2299 C CA . LYS A 1 308 ? 175.463 -2.269 419.303 1.00 15.33 351 LYS A CA 1
ATOM 2300 C C . LYS A 1 308 ? 176.757 -2.146 418.524 1.00 16.23 351 LYS A C 1
ATOM 2301 O O . LYS A 1 308 ? 177.736 -2.789 418.866 1.00 19.36 351 LYS A O 1
ATOM 2307 N N . TYR A 1 309 ? 176.744 -1.347 417.463 1.00 14.50 352 TYR A N 1
ATOM 2308 C CA . TYR A 1 309 ? 177.919 -1.153 416.627 1.00 14.23 352 TYR A CA 1
ATOM 2309 C C . TYR A 1 309 ? 178.454 0.270 416.827 1.00 13.83 352 TYR A C 1
ATOM 2310 O O . TYR A 1 309 ? 177.680 1.215 416.887 1.00 15.09 352 TYR A O 1
ATOM 2319 N N . GLU A 1 310 ? 179.772 0.416 416.924 1.00 15.68 353 GLU A N 1
ATOM 2320 C CA . GLU A 1 310 ? 180.372 1.736 417.132 1.00 15.13 353 GLU A CA 1
ATOM 2321 C C . GLU A 1 310 ? 181.647 1.901 416.330 1.00 16.05 353 GLU A C 1
ATOM 2322 O O . GLU A 1 310 ? 182.475 0.983 416.263 1.00 18.13 353 GLU A O 1
ATOM 2328 N N . VAL A 1 311 ? 181.820 3.069 415.724 1.00 14.31 354 VAL A N 1
ATOM 2329 C CA . VAL A 1 311 ? 183.105 3.404 415.121 1.00 14.60 354 VAL A CA 1
ATOM 2330 C C . VAL A 1 311 ? 183.435 4.862 415.377 1.00 12.67 354 VAL A C 1
ATOM 2331 O O . VAL A 1 311 ? 182.539 5.668 415.603 1.00 14.95 354 VAL A O 1
ATOM 2335 N N . ASP A 1 312 ? 184.726 5.186 415.392 1.00 13.41 355 ASP A N 1
ATOM 2336 C CA . ASP A 1 312 ? 185.155 6.585 415.465 1.00 16.09 355 ASP A CA 1
ATOM 2337 C C . ASP A 1 312 ? 185.637 7.015 414.097 1.00 18.61 355 ASP A C 1
ATOM 2338 O O . ASP A 1 312 ? 186.386 6.287 413.439 1.00 19.94 355 ASP A O 1
ATOM 2343 N N . LEU A 1 313 ? 185.223 8.195 413.660 1.00 15.47 356 LEU A N 1
ATOM 2344 C CA . LEU A 1 313 ? 185.722 8.715 412.397 1.00 18.75 356 LEU A CA 1
ATOM 2345 C C . LEU A 1 313 ? 185.703 10.235 412.480 1.00 19.60 356 LEU A C 1
ATOM 2346 O O . LEU A 1 313 ? 185.113 10.801 413.410 1.00 15.57 356 LEU A O 1
ATOM 2351 N N . SER A 1 314 ? 186.376 10.884 411.536 1.00 18.23 357 SER A N 1
ATOM 2352 C CA . SER A 1 314 ? 186.450 12.334 411.526 1.00 13.65 357 SER A CA 1
ATOM 2353 C C . SER A 1 314 ? 185.072 12.911 411.282 1.00 14.82 357 SER A C 1
ATOM 2354 O O . SER A 1 314 ? 184.193 12.246 410.736 1.00 15.30 357 SER A O 1
ATOM 2357 N N . TYR A 1 315 ? 184.888 14.155 411.696 1.00 12.60 358 TYR A N 1
ATOM 2358 C CA . TYR A 1 315 ? 183.615 14.823 411.518 1.00 12.24 358 TYR A CA 1
ATOM 2359 C C . TYR A 1 315 ? 183.249 14.869 410.039 1.00 14.47 358 TYR A C 1
ATOM 2360 O O . TYR A 1 315 ? 182.107 14.588 409.663 1.00 16.63 358 TYR A O 1
ATOM 2369 N N . VAL A 1 316 ? 184.222 15.220 409.206 1.00 12.84 359 VAL A N 1
ATOM 2370 C CA . VAL A 1 316 ? 183.971 15.335 407.768 1.00 15.13 359 VAL A CA 1
ATOM 2371 C C . VAL A 1 316 ? 183.569 13.976 407.204 1.00 17.83 359 VAL A C 1
ATOM 2372 O O . VAL A 1 316 ? 182.624 13.883 406.413 1.00 15.83 359 VAL A O 1
ATOM 2376 N N . GLU A 1 317 ? 184.263 12.919 407.619 1.00 13.08 360 GLU A N 1
ATOM 2377 C CA . GLU A 1 317 ? 183.881 11.581 407.144 1.00 13.31 360 GLU A CA 1
ATOM 2378 C C . GLU A 1 317 ? 182.478 11.209 407.588 1.00 14.56 360 GLU A C 1
ATOM 2379 O O . GLU A 1 317 ? 181.735 10.590 406.835 1.00 15.38 360 GLU A O 1
ATOM 2385 N N . PHE A 1 318 ? 182.096 11.578 408.807 1.00 14.19 361 PHE A N 1
ATOM 2386 C CA . PHE A 1 318 ? 180.750 11.248 409.235 1.00 12.35 361 PHE A CA 1
ATOM 2387 C C . PHE A 1 318 ? 179.695 12.025 408.417 1.00 12.19 361 PHE A C 1
ATOM 2388 O O . PHE A 1 318 ? 178.724 11.440 407.927 1.00 12.42 361 PHE A O 1
ATOM 2396 N N . VAL A 1 319 ? 179.890 13.330 408.244 1.00 12.06 362 VAL A N 1
ATOM 2397 C CA . VAL A 1 319 ? 178.899 14.122 407.508 1.00 11.82 362 VAL A CA 1
ATOM 2398 C C . VAL A 1 319 ? 178.820 13.619 406.059 1.00 12.03 362 VAL A C 1
ATOM 2399 O O . VAL A 1 319 ? 177.754 13.631 405.462 1.00 13.17 362 VAL A O 1
ATOM 2403 N N . MET A 1 320 ? 179.947 13.132 405.541 1.00 14.90 363 MET A N 1
ATOM 2404 C CA . MET A 1 320 ? 180.061 12.610 404.176 1.00 15.36 363 MET A CA 1
ATOM 2405 C C . MET A 1 320 ? 179.775 11.113 404.047 1.00 18.48 363 MET A C 1
ATOM 2406 O O . MET A 1 320 ? 180.064 10.517 403.006 1.00 16.16 363 MET A O 1
ATOM 2411 N N . ARG A 1 321 ? 179.213 10.506 405.094 1.00 16.17 364 ARG A N 1
ATOM 2412 C CA . ARG A 1 321 ? 179.131 9.045 405.167 1.00 15.17 364 ARG A CA 1
ATOM 2413 C C . ARG A 1 321 ? 178.353 8.397 404.011 1.00 16.38 364 ARG A C 1
ATOM 2414 O O . ARG A 1 321 ? 178.554 7.226 403.703 1.00 17.48 364 ARG A O 1
ATOM 2422 N N . VAL A 1 322 ? 177.444 9.135 403.390 1.00 13.97 365 VAL A N 1
ATOM 2423 C CA . VAL A 1 322 ? 176.595 8.532 402.370 1.00 13.81 365 VAL A CA 1
ATOM 2424 C C . VAL A 1 322 ? 177.318 8.493 401.010 1.00 18.07 365 VAL A C 1
ATOM 2425 O O . VAL A 1 322 ? 176.858 7.844 400.071 1.00 20.00 365 VAL A O 1
ATOM 2429 N N . LYS A 1 323 ? 178.488 9.121 400.923 1.00 18.17 366 LYS A N 1
ATOM 2430 C CA . LYS A 1 323 ? 179.254 9.089 399.678 1.00 18.91 366 LYS A CA 1
ATOM 2431 C C . LYS A 1 323 ? 179.573 7.648 399.266 1.00 20.91 366 LYS A C 1
ATOM 2432 O O . LYS A 1 323 ? 179.565 7.323 398.081 1.00 21.66 366 LYS A O 1
ATOM 2438 N N . ARG A 1 324 ? 179.833 6.788 400.248 1.00 23.80 367 ARG A N 1
ATOM 2439 C CA . ARG A 1 324 ? 180.110 5.375 399.983 1.00 27.95 367 ARG A CA 1
ATOM 2440 C C . ARG A 1 324 ? 178.902 4.711 399.327 1.00 22.75 367 ARG A C 1
ATOM 2441 O O . ARG A 1 324 ? 179.045 3.887 398.429 1.00 29.04 367 ARG A O 1
ATOM 2449 N N . VAL A 1 325 ? 177.710 5.081 399.777 1.00 21.57 368 VAL A N 1
ATOM 2450 C CA . VAL A 1 325 ? 176.488 4.500 399.224 1.00 24.09 368 VAL A CA 1
ATOM 2451 C C . VAL A 1 325 ? 176.318 4.900 397.760 1.00 24.90 368 VAL A C 1
ATOM 2452 O O . VAL A 1 325 ? 175.976 4.059 396.923 1.00 25.68 368 VAL A O 1
ATOM 2456 N N . GLU A 1 326 ? 176.576 6.168 397.433 1.00 21.53 369 GLU A N 1
ATOM 2457 C CA . GLU A 1 326 ? 176.510 6.598 396.030 1.00 20.09 369 GLU A CA 1
ATOM 2458 C C . GLU A 1 326 ? 177.533 5.866 395.164 1.00 27.76 369 GLU A C 1
ATOM 2459 O O . GLU A 1 326 ? 177.221 5.453 394.040 1.00 30.75 369 GLU A O 1
ATOM 2465 N N . GLU A 1 327 ? 178.755 5.709 395.668 1.00 25.05 370 GLU A N 1
ATOM 2466 C CA . GLU A 1 327 ? 179.797 5.038 394.890 1.00 28.69 370 GLU A CA 1
ATOM 2467 C C . GLU A 1 327 ? 179.378 3.611 394.563 1.00 25.86 370 GLU A C 1
ATOM 2468 O O . GLU A 1 327 ? 179.543 3.137 393.433 1.00 28.92 370 GLU A O 1
ATOM 2474 N N . ASP A 1 328 ? 178.815 2.946 395.563 1.00 30.51 371 ASP A N 1
ATOM 2475 C CA . ASP A 1 328 ? 178.306 1.591 395.414 1.00 36.09 371 ASP A CA 1
ATOM 2476 C C . ASP A 1 328 ? 177.244 1.528 394.305 1.00 36.94 371 ASP A C 1
ATOM 2477 O O . ASP A 1 328 ? 177.385 0.787 393.321 1.00 31.26 371 ASP A O 1
ATOM 2482 N N . ALA A 1 329 ? 176.191 2.326 394.469 1.00 26.90 372 ALA A N 1
ATOM 2483 C CA . ALA A 1 329 ? 175.099 2.378 393.504 1.00 30.99 372 ALA A CA 1
ATOM 2484 C C . ALA A 1 329 ? 175.606 2.652 392.089 1.00 35.26 372 ALA A C 1
ATOM 2485 O O . ALA A 1 329 ? 175.201 1.976 391.142 1.00 38.37 372 ALA A O 1
ATOM 2487 N N . ARG A 1 330 ? 176.504 3.623 391.946 1.00 30.31 373 ARG A N 1
ATOM 2488 C CA . ARG A 1 330 ? 177.010 3.988 390.628 1.00 29.28 373 ARG A CA 1
ATOM 2489 C C . ARG A 1 330 ? 177.779 2.835 389.987 1.00 39.80 373 ARG A C 1
ATOM 2490 O O . ARG A 1 330 ? 177.707 2.625 388.773 1.00 37.19 373 ARG A O 1
ATOM 2498 N N . ALA A 1 331 ? 178.510 2.085 390.806 1.00 43.57 374 ALA A N 1
ATOM 2499 C CA . ALA A 1 331 ? 179.297 0.958 390.305 1.00 43.13 374 ALA A CA 1
ATOM 2500 C C . ALA A 1 331 ? 178.384 -0.170 389.828 1.00 42.36 374 ALA A C 1
ATOM 2501 O O . ALA A 1 331 ? 178.783 -0.999 389.011 1.00 44.28 374 ALA A O 1
ATOM 2503 N N . HIS A 1 332 ? 177.158 -0.187 390.342 1.00 42.13 375 HIS A N 1
ATOM 2504 C CA . HIS A 1 332 ? 176.170 -1.192 389.967 1.00 44.43 375 HIS A CA 1
ATOM 2505 C C . HIS A 1 332 ? 175.155 -0.658 388.959 1.00 45.40 375 HIS A C 1
ATOM 2506 O O . HIS A 1 332 ? 174.113 -1.276 388.744 1.00 46.14 375 HIS A O 1
ATOM 2513 N N . GLY A 1 333 ? 175.458 0.490 388.356 1.00 44.61 376 GLY A N 1
ATOM 2514 C CA . GLY A 1 333 ? 174.566 1.128 387.398 1.00 43.20 376 GLY A CA 1
ATOM 2515 C C . GLY A 1 333 ? 173.165 1.377 387.938 1.00 45.18 376 GLY A C 1
ATOM 2516 O O . GLY A 1 333 ? 172.183 1.324 387.191 1.00 43.13 376 GLY A O 1
ATOM 2517 N N . MET A 1 334 ? 173.079 1.655 389.236 1.00 39.99 377 MET A N 1
ATOM 2518 C CA . MET A 1 334 ? 171.801 1.814 389.924 1.00 36.06 377 MET A CA 1
ATOM 2519 C C . MET A 1 334 ? 171.509 3.263 390.293 1.00 32.28 377 MET A C 1
ATOM 2520 O O . MET A 1 334 ? 170.499 3.555 390.929 1.00 33.03 377 MET A O 1
ATOM 2525 N N . TRP A 1 335 ? 172.397 4.170 389.913 1.00 33.28 378 TRP A N 1
ATOM 2526 C CA . TRP A 1 335 ? 172.219 5.571 390.280 1.00 31.66 378 TRP A CA 1
ATOM 2527 C C . TRP A 1 335 ? 171.376 6.295 389.244 1.00 27.35 378 TRP A C 1
ATOM 2528 O O . TRP A 1 335 ? 170.488 7.067 389.584 1.00 28.69 378 TRP A O 1
ATOM 2539 N N . ASP A 1 336 ? 171.675 6.044 387.975 1.00 32.26 379 ASP A N 1
ATOM 2540 C CA . ASP A 1 336 ? 170.925 6.630 386.876 1.00 39.35 379 ASP A CA 1
ATOM 2541 C C . ASP A 1 336 ? 169.793 5.688 386.517 1.00 38.35 379 ASP A C 1
ATOM 2542 O O . ASP A 1 336 ? 169.739 5.140 385.421 1.00 44.95 379 ASP A O 1
ATOM 2547 N N . ALA A 1 337 ? 168.912 5.497 387.487 1.00 33.13 380 ALA A N 1
ATOM 2548 C CA . ALA A 1 337 ? 167.791 4.577 387.416 1.00 29.77 380 ALA A CA 1
ATOM 2549 C C . ALA A 1 337 ? 166.660 5.198 388.224 1.00 24.27 380 ALA A C 1
ATOM 2550 O O . ALA A 1 337 ? 166.890 6.180 388.933 1.00 27.38 380 ALA A O 1
ATOM 2552 N N . PRO A 1 338 ? 165.442 4.637 388.131 1.00 26.11 381 PRO A N 1
ATOM 2553 C CA . PRO A 1 338 ? 164.320 5.226 388.877 1.00 26.21 381 PRO A CA 1
ATOM 2554 C C . PRO A 1 338 ? 164.467 5.113 390.394 1.00 27.40 381 PRO A C 1
ATOM 2555 O O . PRO A 1 338 ? 165.048 4.152 390.893 1.00 27.72 381 PRO A O 1
ATOM 2559 N N . HIS A 1 339 ? 163.934 6.098 391.109 1.00 16.99 382 HIS A N 1
ATOM 2560 C CA . HIS A 1 339 ? 163.902 6.094 392.571 1.00 15.58 382 HIS A CA 1
ATOM 2561 C C . HIS A 1 339 ? 162.598 6.715 393.040 1.00 14.87 382 HIS A C 1
ATOM 2562 O O . HIS A 1 339 ? 162.562 7.881 393.407 1.00 14.44 382 HIS A O 1
ATOM 2569 N N . PRO A 1 340 ? 161.506 5.947 393.011 1.00 20.99 383 PRO A N 1
ATOM 2570 C CA . PRO A 1 340 ? 160.226 6.551 393.382 1.00 15.87 383 PRO A CA 1
ATOM 2571 C C . PRO A 1 340 ? 160.074 6.642 394.896 1.00 15.59 383 PRO A C 1
ATOM 2572 O O . PRO A 1 340 ? 159.246 5.937 395.477 1.00 16.58 383 PRO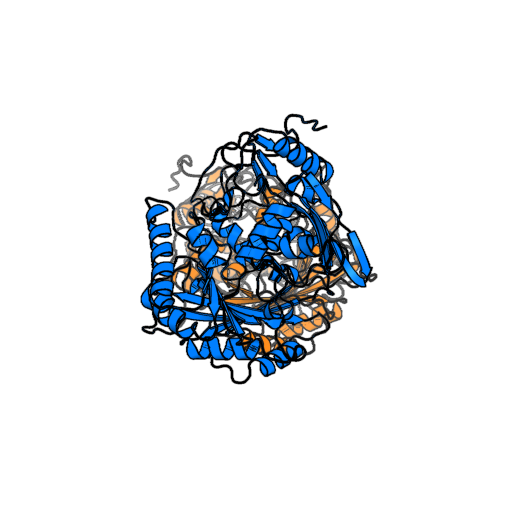 A O 1
ATOM 2576 N N . TRP A 1 341 ? 160.877 7.496 395.518 1.00 13.07 384 TRP A N 1
ATOM 2577 C CA . TRP A 1 341 ? 160.907 7.645 396.965 1.00 13.11 384 TRP A CA 1
ATOM 2578 C C . TRP A 1 341 ? 159.675 8.352 397.526 1.00 16.48 384 TRP A C 1
ATOM 2579 O O . TRP A 1 341 ? 159.071 9.196 396.865 1.00 14.03 384 TRP A O 1
ATOM 2590 N N . LEU A 1 342 ? 159.325 8.019 398.768 1.00 13.21 385 LEU A N 1
ATOM 2591 C CA . LEU A 1 342 ? 158.193 8.654 399.427 1.00 13.93 385 LEU A CA 1
ATOM 2592 C C . LEU A 1 342 ? 158.660 9.159 400.779 1.00 13.64 385 LEU A C 1
ATOM 2593 O O . LEU A 1 342 ? 159.291 8.425 401.531 1.00 14.88 385 LEU A O 1
ATOM 2598 N N . ASN A 1 343 ? 158.379 10.430 401.056 1.00 12.39 386 ASN A N 1
ATOM 2599 C CA . ASN A 1 343 ? 158.810 11.088 402.282 1.00 17.00 386 ASN A CA 1
ATOM 2600 C C . ASN A 1 343 ? 157.614 11.702 403.004 1.00 13.61 386 ASN A C 1
ATOM 2601 O O . ASN A 1 343 ? 156.784 12.343 402.365 1.00 13.86 386 ASN A O 1
ATOM 2606 N N . LEU A 1 344 ? 157.528 11.540 404.321 1.00 15.38 387 LEU A N 1
ATOM 2607 C CA . LEU A 1 344 ? 156.411 12.163 405.007 1.00 15.87 387 LEU A CA 1
ATOM 2608 C C . LEU A 1 344 ? 156.652 12.433 406.480 1.00 11.59 387 LEU A C 1
ATOM 2609 O O . LEU A 1 344 ? 157.522 11.838 407.105 1.00 16.24 387 LEU A O 1
ATOM 2614 N N . PHE A 1 345 ? 155.897 13.399 406.991 1.00 10.92 388 PHE A N 1
ATOM 2615 C CA . PHE A 1 345 ? 155.899 13.751 408.399 1.00 12.11 388 PHE A CA 1
ATOM 2616 C C . PHE A 1 345 ? 154.682 13.110 409.038 1.00 10.50 388 PHE A C 1
ATOM 2617 O O . PHE A 1 345 ? 153.577 13.192 408.490 1.00 14.81 388 PHE A O 1
ATOM 2625 N N . VAL A 1 346 ? 154.878 12.493 410.195 1.00 11.60 389 VAL A N 1
ATOM 2626 C CA . VAL A 1 346 ? 153.780 11.859 410.913 1.00 14.27 389 VAL A CA 1
ATOM 2627 C C . VAL A 1 346 ? 153.728 12.354 412.357 1.00 13.84 389 VAL A C 1
ATOM 2628 O O . VAL A 1 346 ? 154.767 12.469 413.010 1.00 12.20 389 VAL A O 1
ATOM 2632 N N . SER A 1 347 ? 152.526 12.657 412.847 1.00 12.38 390 SER A N 1
ATOM 2633 C CA . SER A 1 347 ? 152.370 13.120 414.229 1.00 15.10 390 SER A CA 1
ATOM 2634 C C . SER A 1 347 ? 152.748 12.032 415.219 1.00 15.87 390 SER A C 1
ATOM 2635 O O . SER A 1 347 ? 152.556 10.850 414.947 1.00 14.09 390 SER A O 1
ATOM 2638 N N . LYS A 1 348 ? 153.264 12.434 416.382 1.00 14.68 391 LYS A N 1
ATOM 2639 C CA . LYS A 1 348 ? 153.588 11.480 417.436 1.00 17.46 391 LYS A CA 1
ATOM 2640 C C . LYS A 1 348 ? 152.372 10.629 417.794 1.00 19.07 391 LYS A C 1
ATOM 2641 O O . LYS A 1 348 ? 152.487 9.425 418.050 1.00 15.88 391 LYS A O 1
ATOM 2647 N N . ALA A 1 349 ? 151.199 11.258 417.808 1.00 16.96 392 ALA A N 1
ATOM 2648 C CA . ALA A 1 349 ? 149.982 10.571 418.202 1.00 18.73 392 ALA A CA 1
ATOM 2649 C C . ALA A 1 349 ? 149.668 9.361 417.325 1.00 17.29 392 ALA A C 1
ATOM 2650 O O . ALA A 1 349 ? 149.047 8.414 417.785 1.00 18.25 392 ALA A O 1
ATOM 2652 N N . ASP A 1 350 ? 150.110 9.397 416.074 1.00 15.19 393 ASP A N 1
ATOM 2653 C CA . ASP A 1 350 ? 149.768 8.375 415.083 1.00 20.11 393 ASP A CA 1
ATOM 2654 C C . ASP A 1 350 ? 150.925 7.494 414.589 1.00 17.77 393 ASP A C 1
ATOM 2655 O O . ASP A 1 350 ? 150.726 6.615 413.730 1.00 14.68 393 ASP A O 1
ATOM 2660 N N . ILE A 1 351 ? 152.124 7.703 415.116 1.00 16.93 394 ILE A N 1
ATOM 2661 C CA . ILE A 1 351 ? 153.274 6.988 414.571 1.00 13.14 394 ILE A CA 1
ATOM 2662 C C . ILE A 1 351 ? 153.211 5.485 414.866 1.00 14.78 394 ILE A C 1
ATOM 2663 O O . ILE A 1 351 ? 153.611 4.679 414.024 1.00 16.57 394 ILE A O 1
ATOM 2668 N N . ALA A 1 352 ? 152.691 5.089 416.024 1.00 14.03 395 ALA A N 1
ATOM 2669 C CA . ALA A 1 352 ? 152.557 3.651 416.303 1.00 17.64 395 ALA A CA 1
ATOM 2670 C C . ALA A 1 352 ? 151.590 2.979 415.320 1.00 18.52 395 ALA A C 1
ATOM 2671 O O . ALA A 1 352 ? 151.838 1.858 414.883 1.00 16.42 395 ALA A O 1
ATOM 2673 N N . GLU A 1 353 ? 150.493 3.652 414.974 1.00 18.42 396 GLU A N 1
ATOM 2674 C CA . GLU A 1 353 ? 149.559 3.085 414.000 1.00 16.58 396 GLU A CA 1
ATOM 2675 C C . GLU A 1 353 ? 150.170 3.079 412.600 1.00 15.67 396 GLU A C 1
ATOM 2676 O O . GLU A 1 353 ? 149.934 2.151 411.820 1.00 18.30 396 GLU A O 1
ATOM 2682 N N . PHE A 1 354 ? 150.930 4.117 412.280 1.00 14.73 397 PHE A N 1
ATOM 2683 C CA . PHE A 1 354 ? 151.656 4.151 411.016 1.00 15.15 397 PHE A CA 1
ATOM 2684 C C . PHE A 1 354 ? 152.607 2.946 410.936 1.00 15.22 397 PHE A C 1
ATOM 2685 O O . PHE A 1 354 ? 152.669 2.242 409.918 1.00 15.40 397 PHE A O 1
ATOM 2693 N N . ASP A 1 355 ? 153.335 2.691 412.017 1.00 16.63 398 ASP A N 1
ATOM 2694 C CA . ASP A 1 355 ? 154.214 1.522 412.057 1.00 17.96 398 ASP A CA 1
ATOM 2695 C C . ASP A 1 355 ? 153.435 0.227 411.846 1.00 16.28 398 ASP A C 1
ATOM 2696 O O . ASP A 1 355 ? 153.851 -0.653 411.076 1.00 15.19 398 ASP A O 1
ATOM 2701 N N . ARG A 1 356 ? 152.298 0.095 412.528 1.00 15.85 399 ARG A N 1
ATOM 2702 C CA . ARG A 1 356 ? 151.505 -1.124 412.420 1.00 19.34 399 ARG A CA 1
ATOM 2703 C C . ARG A 1 356 ? 150.917 -1.299 411.016 1.00 22.94 399 ARG A C 1
ATOM 2704 O O . ARG A 1 356 ? 150.964 -2.385 410.427 1.00 18.44 399 ARG A O 1
ATOM 2712 N N . LEU A 1 357 ? 150.355 -0.223 410.481 1.00 17.18 400 LEU A N 1
ATOM 2713 C CA . LEU A 1 357 ? 149.632 -0.315 409.219 1.00 19.59 400 LEU A CA 1
ATOM 2714 C C . LEU A 1 357 ? 150.564 -0.340 408.019 1.00 18.49 400 LEU A C 1
ATOM 2715 O O . LEU A 1 357 ? 150.324 -1.083 407.066 1.00 18.26 400 LEU A O 1
ATOM 2720 N N . ILE A 1 358 ? 151.617 0.470 408.066 1.00 13.75 401 ILE A N 1
ATOM 2721 C CA . ILE A 1 358 ? 152.437 0.675 406.882 1.00 14.69 401 ILE A CA 1
ATOM 2722 C C . ILE A 1 358 ? 153.732 -0.143 406.928 1.00 14.73 401 ILE A C 1
ATOM 2723 O O . ILE A 1 358 ? 153.992 -0.922 406.012 1.00 19.64 401 ILE A O 1
ATOM 2728 N N . PHE A 1 359 ? 154.523 -0.005 407.987 1.00 15.38 402 PHE A N 1
ATOM 2729 C CA . PHE A 1 359 ? 155.766 -0.785 408.078 1.00 17.23 402 PHE A CA 1
ATOM 2730 C C . PHE A 1 359 ? 155.462 -2.276 408.199 1.00 20.98 402 PHE A C 1
ATOM 2731 O O . PHE A 1 359 ? 155.890 -3.071 407.354 1.00 21.33 402 PHE A O 1
ATOM 2739 N N . LYS A 1 360 ? 154.717 -2.656 409.237 1.00 20.63 403 LYS A N 1
ATOM 2740 C CA . LYS A 1 360 ? 154.361 -4.057 409.449 1.00 15.86 403 LYS A CA 1
ATOM 2741 C C . LYS A 1 360 ? 153.355 -4.569 408.418 1.00 22.68 403 LYS A C 1
ATOM 2742 O O . LYS A 1 360 ? 153.478 -5.691 407.918 1.00 23.98 403 LYS A O 1
ATOM 2748 N N . GLY A 1 361 ? 152.358 -3.750 408.102 1.00 17.91 404 GLY A N 1
ATOM 2749 C CA . GLY A 1 361 ? 151.286 -4.177 407.226 1.00 19.35 404 GLY A CA 1
ATOM 2750 C C . GLY A 1 361 ? 151.654 -4.271 405.755 1.00 23.29 404 GLY A C 1
ATOM 2751 O O . GLY A 1 361 ? 151.444 -5.307 405.118 1.00 27.21 404 GLY A O 1
ATOM 2752 N N . LEU A 1 362 ? 152.186 -3.188 405.205 1.00 20.90 405 LEU A N 1
ATOM 2753 C CA . LEU A 1 362 ? 152.453 -3.124 403.771 1.00 21.53 405 LEU A CA 1
ATOM 2754 C C . LEU A 1 362 ? 153.924 -3.378 403.416 1.00 23.61 405 LEU A C 1
ATOM 2755 O O . LEU A 1 362 ? 154.223 -3.925 402.357 1.00 24.11 405 LEU A O 1
ATOM 2760 N N . LEU A 1 363 ? 154.840 -2.991 404.295 1.00 16.34 406 LEU A N 1
ATOM 2761 C CA . LEU A 1 363 ? 156.251 -2.979 403.922 1.00 19.60 406 LEU A CA 1
ATOM 2762 C C . LEU A 1 363 ? 157.089 -4.000 404.680 1.00 20.27 406 LEU A C 1
ATOM 2763 O O . LEU A 1 363 ? 158.295 -3.823 404.844 1.00 17.82 406 LEU A O 1
ATOM 2768 N N . HIS A 1 364 ? 156.463 -5.079 405.130 1.00 19.26 407 HIS A N 1
ATOM 2769 C CA . HIS A 1 364 ? 157.166 -6.032 405.987 1.00 23.30 407 HIS A CA 1
ATOM 2770 C C . HIS A 1 364 ? 158.295 -6.767 405.263 1.00 24.08 407 HIS A C 1
ATOM 2771 O O . HIS A 1 364 ? 159.088 -7.452 405.904 1.00 24.23 407 HIS A O 1
ATOM 2778 N N . ASP A 1 365 ? 158.353 -6.640 403.934 1.00 23.01 408 ASP A N 1
ATOM 2779 C CA . ASP A 1 365 ? 159.438 -7.235 403.147 1.00 20.47 408 ASP A CA 1
ATOM 2780 C C . ASP A 1 365 ? 160.410 -6.169 402.633 1.00 22.60 408 ASP A C 1
ATOM 2781 O O . ASP A 1 365 ? 161.350 -6.470 401.889 1.00 22.82 408 ASP A O 1
ATOM 2786 N N . GLY A 1 366 ? 160.175 -4.926 403.037 1.00 18.21 409 GLY A N 1
ATOM 2787 C CA . GLY A 1 366 ? 161.095 -3.838 402.764 1.00 19.45 409 GLY A CA 1
ATOM 2788 C C . GLY A 1 366 ? 160.863 -3.215 401.402 1.00 20.01 409 GLY A C 1
ATOM 2789 O O . GLY A 1 366 ? 160.048 -3.704 400.624 1.00 19.05 409 GLY A O 1
ATOM 2790 N N . VAL A 1 367 ? 161.590 -2.143 401.104 1.00 19.32 410 VAL A N 1
ATOM 2791 C CA . VAL A 1 367 ? 161.424 -1.484 399.813 1.00 22.64 410 VAL A CA 1
ATOM 2792 C C . VAL A 1 367 ? 162.708 -1.471 398.999 1.00 21.98 410 VAL A C 1
ATOM 2793 O O . VAL A 1 367 ? 162.751 -0.861 397.933 1.00 22.21 410 VAL A O 1
ATOM 2797 N N . GLY A 1 368 ? 163.749 -2.130 399.505 1.00 21.23 411 GLY A N 1
ATOM 2798 C CA . GLY A 1 368 ? 164.995 -2.278 398.770 1.00 21.57 411 GLY A CA 1
ATOM 2799 C C . GLY A 1 368 ? 166.070 -1.300 399.207 1.00 24.74 411 GLY A C 1
ATOM 2800 O O . GLY A 1 368 ? 167.219 -1.398 398.780 1.00 27.58 411 GLY A O 1
ATOM 2801 N N . GLY A 1 369 ? 165.692 -0.360 400.064 1.00 19.40 412 GLY A N 1
ATOM 2802 C CA . GLY A 1 369 ? 166.612 0.623 400.605 1.00 19.00 412 GLY A CA 1
ATOM 2803 C C . GLY A 1 369 ? 166.158 1.025 401.997 1.00 20.38 412 GLY A C 1
ATOM 2804 O O . GLY A 1 369 ? 165.210 0.449 402.533 1.00 18.34 412 GLY A O 1
ATOM 2805 N N . PRO A 1 370 ? 166.834 2.016 402.589 1.00 18.56 413 PRO A N 1
ATOM 2806 C CA . PRO A 1 370 ? 166.531 2.460 403.952 1.00 17.98 413 PRO A CA 1
ATOM 2807 C C . PRO A 1 370 ? 165.088 2.878 404.118 1.00 16.79 413 PRO A C 1
ATOM 2808 O O . PRO A 1 370 ? 164.530 3.514 403.226 1.00 15.25 413 PRO A O 1
ATOM 2812 N N . MET A 1 371 ? 164.480 2.493 405.237 1.00 14.49 414 MET A N 1
ATOM 2813 C CA . MET A 1 371 ? 163.176 3.031 405.598 1.00 12.30 414 MET A CA 1
ATOM 2814 C C . MET A 1 371 ? 163.386 3.858 406.847 1.00 13.90 414 MET A C 1
ATOM 2815 O O . MET A 1 371 ? 163.320 3.340 407.963 1.00 13.91 414 MET A O 1
ATOM 2820 N N . LEU A 1 372 ? 163.687 5.135 406.665 1.00 10.10 415 LEU A N 1
ATOM 2821 C CA . LEU A 1 372 ? 164.018 5.984 407.811 1.00 11.82 415 LEU A CA 1
ATOM 2822 C C . LEU A 1 372 ? 162.784 6.313 408.617 1.00 14.01 415 LEU A C 1
ATOM 2823 O O . LEU A 1 372 ? 161.707 6.538 408.055 1.00 11.30 415 LEU A O 1
ATOM 2828 N N . VAL A 1 373 ? 162.952 6.386 409.933 1.00 11.60 416 VAL A N 1
ATOM 2829 C CA . VAL A 1 373 ? 161.878 6.839 410.806 1.00 11.39 416 VAL A CA 1
ATOM 2830 C C . VAL A 1 373 ? 162.507 7.377 412.085 1.00 11.09 416 VAL A C 1
ATOM 2831 O O . VAL A 1 373 ? 163.207 6.667 412.802 1.00 12.20 416 VAL A O 1
ATOM 2835 N N . TYR A 1 374 ? 162.308 8.654 412.365 1.00 10.64 417 TYR A N 1
ATOM 2836 C CA . TYR A 1 374 ? 162.864 9.144 413.611 1.00 10.81 417 TYR A CA 1
ATOM 2837 C C . TYR A 1 374 ? 162.185 10.412 414.060 1.00 13.06 417 TYR A C 1
ATOM 2838 O O . TYR A 1 374 ? 161.572 11.110 413.259 1.00 9.51 417 TYR A O 1
ATOM 2847 N N . PRO A 1 375 ? 162.280 10.696 415.364 1.00 12.44 418 PRO A N 1
ATOM 2848 C CA . PRO A 1 375 ? 161.569 11.847 415.936 1.00 8.94 418 PRO A CA 1
ATOM 2849 C C . PRO A 1 375 ? 162.282 13.178 415.736 1.00 14.00 418 PRO A C 1
ATOM 2850 O O . PRO A 1 375 ? 163.518 13.246 415.638 1.00 14.10 418 PRO A O 1
ATOM 2854 N N . LEU A 1 376 ? 161.459 14.224 415.705 1.00 12.27 419 LEU A N 1
ATOM 2855 C CA . LEU A 1 376 ? 161.868 15.610 415.553 1.00 12.45 419 LEU A CA 1
ATOM 2856 C C . LEU A 1 376 ? 161.157 16.442 416.620 1.00 13.68 419 LEU A C 1
ATOM 2857 O O . LEU A 1 376 ? 160.224 15.959 417.259 1.00 12.60 419 LEU A O 1
ATOM 2862 N N . LEU A 1 377 ? 161.615 17.678 416.830 1.00 13.80 420 LEU A N 1
ATOM 2863 C CA . LEU A 1 377 ? 161.006 18.578 417.805 1.00 10.65 420 LEU A CA 1
ATOM 2864 C C . LEU A 1 377 ? 160.373 19.781 417.102 1.00 10.99 420 LEU A C 1
ATOM 2865 O O . LEU A 1 377 ? 161.072 20.520 416.413 1.00 11.36 420 LEU A O 1
ATOM 2870 N N . ARG A 1 378 ? 159.065 19.967 417.273 1.00 12.50 421 ARG A N 1
ATOM 2871 C CA . ARG A 1 378 ? 158.334 21.024 416.568 1.00 17.50 421 ARG A CA 1
ATOM 2872 C C . ARG A 1 378 ? 158.864 22.423 416.858 1.00 13.42 421 ARG A C 1
ATOM 2873 O O . ARG A 1 378 ? 158.762 23.311 416.013 1.00 15.89 421 ARG A O 1
ATOM 2881 N N . SER A 1 379 ? 159.382 22.631 418.063 1.00 12.61 422 SER A N 1
ATOM 2882 C CA . SER A 1 379 ? 159.818 23.965 418.467 1.00 14.15 422 SER A CA 1
ATOM 2883 C C . SER A 1 379 ? 160.967 24.513 417.604 1.00 15.09 422 SER A C 1
ATOM 2884 O O . SER A 1 379 ? 161.222 25.721 417.599 1.00 15.70 422 SER A O 1
ATOM 2887 N N . LYS A 1 380 ? 161.648 23.631 416.877 1.00 12.55 423 LYS A N 1
ATOM 2888 C CA . LYS A 1 380 ? 162.793 24.025 416.056 1.00 13.05 423 LYS A CA 1
ATOM 2889 C C . LYS A 1 380 ? 162.390 24.357 414.622 1.00 16.23 423 LYS A C 1
ATOM 2890 O O . LYS A 1 380 ? 163.231 24.785 413.825 1.00 15.41 423 LYS A O 1
ATOM 2896 N N . TRP A 1 381 ? 161.112 24.133 414.298 1.00 11.73 424 TRP A N 1
ATOM 2897 C CA . TRP A 1 381 ? 160.574 24.367 412.961 1.00 13.01 424 TRP A CA 1
ATOM 2898 C C . TRP A 1 381 ? 159.770 25.658 412.945 1.00 20.42 424 TRP A C 1
ATOM 2899 O O . TRP A 1 381 ? 158.662 25.713 413.470 1.00 24.51 424 TRP A O 1
ATOM 2910 N N . ASP A 1 382 ? 160.334 26.692 412.333 1.00 19.00 425 ASP A N 1
ATOM 2911 C CA . ASP A 1 382 ? 159.737 28.022 412.360 1.00 19.43 425 ASP A CA 1
ATOM 2912 C C . ASP A 1 382 ? 158.321 28.044 411.801 1.00 17.70 425 ASP A C 1
ATOM 2913 O O . ASP A 1 382 ? 158.104 27.768 410.625 1.00 15.20 425 ASP A O 1
ATOM 2918 N N . SER A 1 383 ? 157.357 28.421 412.633 1.00 18.24 426 SER A N 1
ATOM 2919 C CA . SER A 1 383 ? 155.960 28.433 412.209 1.00 15.73 426 SER A CA 1
ATOM 2920 C C . SER A 1 383 ? 155.687 29.481 411.124 1.00 19.20 426 SER A C 1
ATOM 2921 O O . SER A 1 383 ? 154.656 29.438 410.473 1.00 17.22 426 SER A O 1
ATOM 2924 N N . ARG A 1 384 ? 156.603 30.431 410.953 1.00 15.69 427 ARG A N 1
ATOM 2925 C CA . ARG A 1 384 ? 156.416 31.523 409.994 1.00 15.28 427 ARG A CA 1
ATOM 2926 C C . ARG A 1 384 ? 156.722 31.092 408.548 1.00 14.41 427 ARG A C 1
ATOM 2927 O O . ARG A 1 384 ? 156.293 31.753 407.590 1.00 14.89 427 ARG A O 1
ATOM 2935 N N . SER A 1 385 ? 157.447 29.986 408.410 1.00 13.30 428 SER A N 1
ATOM 2936 C CA . SER A 1 385 ? 157.906 29.500 407.095 1.00 15.01 428 SER A CA 1
ATOM 2937 C C . SER A 1 385 ? 156.775 28.829 406.324 1.00 16.38 428 SER A C 1
ATOM 2938 O O . SER A 1 385 ? 155.687 28.639 406.857 1.00 14.01 428 SER A O 1
ATOM 2941 N N . SER A 1 386 ? 157.041 28.450 405.074 1.00 12.11 429 SER A N 1
ATOM 2942 C CA . SER A 1 386 ? 156.031 27.776 404.251 1.00 11.93 429 SER A CA 1
ATOM 2943 C C . SER A 1 386 ? 155.927 26.277 404.519 1.00 12.97 429 SER A C 1
ATOM 2944 O O . SER A 1 386 ? 155.041 25.609 403.965 1.00 15.70 429 SER A O 1
ATOM 2947 N N . VAL A 1 387 ? 156.833 25.734 405.331 1.00 13.09 430 VAL A N 1
ATOM 2948 C CA . VAL A 1 387 ? 156.798 24.295 405.634 1.00 14.36 430 VAL A CA 1
ATOM 2949 C C . VAL A 1 387 ? 155.445 23.875 406.199 1.00 18.99 430 VAL A C 1
ATOM 2950 O O . VAL A 1 387 ? 154.856 24.570 407.029 1.00 16.24 430 VAL A O 1
ATOM 2954 N N . VAL A 1 388 ? 154.944 22.738 405.726 1.00 16.50 431 VAL A N 1
ATOM 2955 C CA . VAL A 1 388 ? 153.677 22.213 406.203 1.00 14.94 431 VAL A CA 1
ATOM 2956 C C . VAL A 1 388 ? 153.900 20.968 407.060 1.00 14.85 431 VAL A C 1
ATOM 2957 O O . VAL A 1 388 ? 154.384 19.958 406.566 1.00 15.50 431 VAL A O 1
ATOM 2961 N N . LEU A 1 389 ? 153.551 21.048 408.338 1.00 15.03 432 LEU A N 1
ATOM 2962 C CA . LEU A 1 389 ? 153.659 19.893 409.232 1.00 16.45 432 LEU A CA 1
ATOM 2963 C C . LEU A 1 389 ? 152.275 19.381 409.610 1.00 12.78 432 LEU A C 1
ATOM 2964 O O . LEU A 1 389 ? 151.293 20.130 409.579 1.00 15.23 432 LEU A O 1
ATOM 2969 N N . PRO A 1 390 ? 152.189 18.108 410.021 1.00 19.55 433 PRO A N 1
ATOM 2970 C CA . PRO A 1 390 ? 150.864 17.621 410.421 1.00 16.58 433 PRO A CA 1
ATOM 2971 C C . PRO A 1 390 ? 150.388 18.293 411.700 1.00 22.60 433 PRO A C 1
ATOM 2972 O O . PRO A 1 390 ? 151.202 18.712 412.521 1.00 19.38 433 PRO A O 1
ATOM 2976 N N . GLU A 1 391 ? 149.075 18.402 411.859 1.00 21.33 434 GLU A N 1
ATOM 2977 C CA . GLU A 1 391 ? 148.507 19.047 413.028 1.00 24.57 434 GLU A CA 1
ATOM 2978 C C . GLU A 1 391 ? 148.808 18.250 414.285 1.00 26.42 434 GLU A C 1
ATOM 2979 O O . GLU A 1 391 ? 149.105 17.061 414.233 1.00 25.27 434 GLU A O 1
ATOM 2985 N N . GLY A 1 392 ? 148.736 18.933 415.417 1.00 35.54 435 GLY A N 1
ATOM 2986 C CA . GLY A 1 392 ? 149.079 18.345 416.692 1.00 35.84 435 GLY A CA 1
ATOM 2987 C C . GLY A 1 392 ? 149.979 19.308 417.425 1.00 40.47 435 GLY A C 1
ATOM 2988 O O . GLY A 1 392 ? 150.710 20.076 416.808 1.00 43.98 435 GLY A O 1
ATOM 2989 N N . GLU A 1 393 ? 149.921 19.292 418.745 1.00 53.81 436 GLU A N 1
ATOM 2990 C CA . GLU A 1 393 ? 150.884 20.064 419.505 1.00 59.38 436 GLU A CA 1
ATOM 2991 C C . GLU A 1 393 ? 151.555 19.188 420.557 1.00 55.51 436 GLU A C 1
ATOM 2992 O O . GLU A 1 393 ? 151.721 19.594 421.709 1.00 58.61 436 GLU A O 1
ATOM 2998 N N . ASP A 1 394 ? 151.919 17.973 420.158 1.00 35.29 437 ASP A N 1
ATOM 2999 C CA . ASP A 1 394 ? 152.995 17.294 420.851 1.00 25.40 437 ASP A CA 1
ATOM 3000 C C . ASP A 1 394 ? 154.263 17.930 420.298 1.00 17.80 437 ASP A C 1
ATOM 3001 O O . ASP A 1 394 ? 154.372 18.165 419.093 1.00 19.90 437 ASP A O 1
ATOM 3006 N N . GLU A 1 395 ? 155.199 18.241 421.184 1.00 14.82 438 GLU A N 1
ATOM 3007 C CA . GLU A 1 395 ? 156.502 18.740 420.758 1.00 16.24 438 GLU A CA 1
ATOM 3008 C C . GLU A 1 395 ? 157.178 17.732 419.825 1.00 17.91 438 GLU A C 1
ATOM 3009 O O . GLU A 1 395 ? 157.876 18.114 418.900 1.00 17.34 438 GLU A O 1
ATOM 3015 N N . ILE A 1 396 ? 156.963 16.440 420.062 1.00 16.64 439 ILE A N 1
ATOM 3016 C CA . ILE A 1 396 ? 157.544 15.419 419.188 1.00 13.74 439 ILE A CA 1
ATOM 3017 C C . ILE A 1 396 ? 156.692 15.148 417.945 1.00 14.62 439 ILE A C 1
ATOM 3018 O O . ILE A 1 396 ? 155.458 15.011 418.044 1.00 15.09 439 ILE A O 1
ATOM 3023 N N . PHE A 1 397 ? 157.340 15.064 416.787 1.00 13.30 440 PHE A N 1
ATOM 3024 C CA . PHE A 1 397 ? 156.721 14.443 415.615 1.00 14.89 440 PHE A CA 1
ATOM 3025 C C . PHE A 1 397 ? 157.781 13.608 414.886 1.00 16.13 440 PHE A C 1
ATOM 3026 O O . PHE A 1 397 ? 158.937 13.571 415.310 1.00 16.01 440 PHE A O 1
ATOM 3034 N N . TYR A 1 398 ? 157.394 12.928 413.808 1.00 13.00 441 TYR A N 1
ATOM 3035 C CA . TYR A 1 398 ? 158.318 12.025 413.123 1.00 13.31 441 TYR A CA 1
ATOM 3036 C C . TYR A 1 398 ? 158.480 12.375 411.660 1.00 13.17 441 TYR A C 1
ATOM 3037 O O . TYR A 1 398 ? 157.559 12.899 411.024 1.00 13.51 441 TYR A O 1
ATOM 3046 N N . ILE A 1 399 ? 159.665 12.086 411.137 1.00 10.11 442 ILE A N 1
ATOM 3047 C CA . ILE A 1 399 ? 159.872 12.021 409.698 1.00 8.52 442 ILE A CA 1
ATOM 3048 C C . ILE A 1 399 ? 160.080 10.558 409.294 1.00 12.66 442 ILE A C 1
ATOM 3049 O O . ILE A 1 399 ? 160.727 9.786 410.003 1.00 14.74 442 ILE A O 1
ATOM 3054 N N . VAL A 1 400 ? 159.508 10.194 408.147 1.00 12.45 443 VAL A N 1
ATOM 3055 C CA . VAL A 1 400 ? 159.614 8.864 407.565 1.00 12.58 443 VAL A CA 1
ATOM 3056 C C . VAL A 1 400 ? 160.083 8.999 406.126 1.00 14.32 443 VAL A C 1
ATOM 3057 O O . VAL A 1 400 ? 159.571 9.833 405.396 1.00 15.05 443 VAL A O 1
ATOM 3061 N N . ALA A 1 401 ? 161.068 8.205 405.714 1.00 11.39 444 ALA A N 1
ATOM 3062 C CA . ALA A 1 401 ? 161.487 8.221 404.313 1.00 11.70 444 ALA A CA 1
ATOM 3063 C C . ALA A 1 401 ? 161.603 6.804 403.790 1.00 15.87 444 ALA A C 1
ATOM 3064 O O . ALA A 1 401 ? 162.327 5.999 404.368 1.00 15.98 444 ALA A O 1
ATOM 3066 N N . LEU A 1 402 ? 160.903 6.512 402.692 1.00 12.45 445 LEU A N 1
ATOM 3067 C CA . LEU A 1 402 ? 160.924 5.184 402.081 1.00 12.53 445 LEU A CA 1
ATOM 3068 C C . LEU A 1 402 ? 161.795 5.245 400.840 1.00 15.94 445 LEU A C 1
ATOM 3069 O O . LEU A 1 402 ? 161.360 5.692 399.774 1.00 15.59 445 LEU A O 1
ATOM 3074 N N . LEU A 1 403 ? 163.046 4.825 400.989 1.00 14.53 446 LEU A N 1
ATOM 3075 C CA . LEU A 1 403 ? 164.035 4.988 399.937 1.00 16.76 446 LEU A CA 1
ATOM 3076 C C . LEU A 1 403 ? 164.094 3.744 399.056 1.00 17.24 446 LEU A C 1
ATOM 3077 O O . LEU A 1 403 ? 165.047 2.971 399.107 1.00 18.18 446 LEU A O 1
ATOM 3082 N N . ARG A 1 404 ? 163.048 3.559 398.258 1.00 17.27 447 ARG A N 1
ATOM 3083 C CA . ARG A 1 404 ? 162.947 2.415 397.357 1.00 22.96 447 ARG A CA 1
ATOM 3084 C C . ARG A 1 404 ? 164.181 2.249 396.475 1.00 26.84 447 ARG A C 1
ATOM 3085 O O . ARG A 1 404 ? 164.728 3.221 395.958 1.00 27.38 447 ARG A O 1
ATOM 3093 N N . SER A 1 405 ? 164.614 1.009 396.321 1.00 25.44 448 SER A N 1
ATOM 3094 C CA . SER A 1 405 ? 165.676 0.673 395.387 1.00 31.15 448 SER A CA 1
ATOM 3095 C C . SER A 1 405 ? 165.338 -0.660 394.749 1.00 30.86 448 SER A C 1
ATOM 3096 O O . SER A 1 405 ? 165.102 -1.650 395.445 1.00 27.08 448 SER A O 1
ATOM 3099 N N . ASN A 1 406 ? 165.284 -0.671 393.420 1.00 29.33 449 ASN A N 1
ATOM 3100 C CA . ASN A 1 406 ? 164.955 -1.866 392.657 1.00 26.60 449 ASN A CA 1
ATOM 3101 C C . ASN A 1 406 ? 165.759 -1.883 391.379 1.00 34.49 449 ASN A C 1
ATOM 3102 O O . ASN A 1 406 ? 166.080 -0.823 390.846 1.00 34.98 449 ASN A O 1
ATOM 3107 N N . PRO A 1 407 ? 166.082 -3.081 390.876 1.00 42.98 450 PRO A N 1
ATOM 3108 C CA . PRO A 1 407 ? 166.649 -3.132 389.527 1.00 49.05 450 PRO A CA 1
ATOM 3109 C C . PRO A 1 407 ? 165.606 -2.611 388.544 1.00 51.93 450 PRO A C 1
ATOM 3110 O O . PRO A 1 407 ? 164.418 -2.883 388.734 1.00 41.62 450 PRO A O 1
ATOM 3114 N N . PRO A 1 408 ? 166.031 -1.846 387.528 1.00 59.09 451 PRO A N 1
ATOM 3115 C CA . PRO A 1 408 ? 165.054 -1.305 386.579 1.00 58.38 451 PRO A CA 1
ATOM 3116 C C . PRO A 1 408 ? 164.225 -2.406 385.912 1.00 54.34 451 PRO A C 1
ATOM 3117 O O . PRO A 1 408 ? 164.675 -3.547 385.814 1.00 55.39 451 PRO A O 1
ATOM 3121 N N . TYR A 1 409 ? 163.017 -2.055 385.485 1.00 47.18 452 TYR A N 1
ATOM 3122 C CA . TYR A 1 409 ? 162.146 -2.961 384.749 1.00 47.11 452 TYR A CA 1
ATOM 3123 C C . TYR A 1 409 ? 162.849 -3.448 383.480 1.00 51.89 452 TYR A C 1
ATOM 3124 O O . TYR A 1 409 ? 163.582 -2.683 382.856 1.00 57.30 452 TYR A O 1
ATOM 3133 N N . PRO A 1 410 ? 162.621 -4.714 383.085 1.00 49.13 453 PRO A N 1
ATOM 3134 C CA . PRO A 1 410 ? 161.681 -5.671 383.677 1.00 50.71 453 PRO A CA 1
ATOM 3135 C C . PRO A 1 410 ? 162.281 -6.577 384.756 1.00 55.25 453 PRO A C 1
ATOM 3136 O O . PRO A 1 410 ? 161.587 -7.470 385.241 1.00 57.45 453 PRO A O 1
ATOM 3140 N N . LYS A 1 411 ? 163.536 -6.353 385.131 1.00 58.00 454 LYS A N 1
ATOM 3141 C CA . LYS A 1 411 ? 164.138 -7.123 386.215 1.00 58.75 454 LYS A CA 1
ATOM 3142 C C . LYS A 1 411 ? 163.420 -6.821 387.529 1.00 57.77 454 LYS A C 1
ATOM 3143 O O . LYS A 1 411 ? 163.111 -7.724 388.306 1.00 59.98 454 LYS A O 1
ATOM 3149 N N . GLY A 1 412 ? 163.153 -5.543 387.768 1.00 52.65 455 GLY A N 1
ATOM 3150 C CA . GLY A 1 412 ? 162.354 -5.136 388.910 1.00 49.57 455 GLY A CA 1
ATOM 3151 C C . GLY A 1 412 ? 160.982 -4.672 388.460 1.00 46.78 455 GLY A C 1
ATOM 3152 O O . GLY A 1 412 ? 160.654 -4.750 387.275 1.00 50.74 455 GLY A O 1
ATOM 3153 N N . PRO A 1 413 ? 160.167 -4.178 389.400 1.00 41.07 456 PRO A N 1
ATOM 3154 C CA . PRO A 1 413 ? 158.840 -3.682 389.030 1.00 36.30 456 PRO A CA 1
ATOM 3155 C C . PRO A 1 413 ? 158.917 -2.393 388.217 1.00 35.90 456 PRO A C 1
ATOM 3156 O O . PRO A 1 413 ? 159.917 -1.667 388.285 1.00 37.19 456 PRO A O 1
ATOM 3160 N N . SER A 1 414 ? 157.864 -2.115 387.459 1.00 33.83 457 SER A N 1
ATOM 3161 C CA . SER A 1 414 ? 157.781 -0.890 386.675 1.00 35.49 457 SER A CA 1
ATOM 3162 C C . SER A 1 414 ? 157.622 0.324 387.577 1.00 31.26 457 SER A C 1
ATOM 3163 O O . SER A 1 414 ? 157.207 0.203 388.727 1.00 27.60 457 SER A O 1
ATOM 3166 N N . VAL A 1 415 ? 157.926 1.501 387.045 1.00 31.87 458 VAL A N 1
ATOM 3167 C CA . VAL A 1 415 ? 157.687 2.736 387.781 1.00 26.63 458 VAL A CA 1
ATOM 3168 C C . VAL A 1 415 ? 156.199 2.923 388.093 1.00 26.06 458 VAL A C 1
ATOM 3169 O O . VAL A 1 415 ? 155.842 3.354 389.187 1.00 26.46 458 VAL A O 1
ATOM 3173 N N . ASP A 1 416 ? 155.331 2.610 387.133 1.00 29.16 459 ASP A N 1
ATOM 3174 C CA . ASP A 1 416 ? 153.890 2.680 387.375 1.00 28.59 459 ASP A CA 1
ATOM 3175 C C . ASP A 1 416 ? 153.512 1.856 388.604 1.00 24.48 459 ASP A C 1
ATOM 3176 O O . ASP A 1 416 ? 152.789 2.322 389.484 1.00 28.41 459 ASP A O 1
ATOM 3181 N N . LYS A 1 417 ? 154.020 0.631 388.660 1.00 24.08 460 LYS A N 1
ATOM 3182 C CA . LYS A 1 417 ? 153.755 -0.251 389.789 1.00 26.97 460 LYS A CA 1
ATOM 3183 C C . LYS A 1 417 ? 154.194 0.384 391.110 1.00 29.82 460 LYS A C 1
ATOM 3184 O O . LYS A 1 417 ? 153.417 0.453 392.063 1.00 26.40 460 LYS A O 1
ATOM 3190 N N . LEU A 1 418 ? 155.429 0.879 391.157 1.00 21.54 461 LEU A N 1
ATOM 3191 C CA . LEU A 1 418 ? 155.965 1.433 392.392 1.00 21.40 461 LEU A CA 1
ATOM 3192 C C . LEU A 1 418 ? 155.205 2.677 392.850 1.00 26.54 461 LEU A C 1
ATOM 3193 O O . LEU A 1 418 ? 154.902 2.841 394.037 1.00 23.09 461 LEU A O 1
ATOM 3198 N N . VAL A 1 419 ? 154.907 3.562 391.908 1.00 23.40 462 VAL A N 1
ATOM 3199 C CA . VAL A 1 419 ? 154.109 4.739 392.211 1.00 24.50 462 VAL A CA 1
ATOM 3200 C C . VAL A 1 419 ? 152.735 4.330 392.740 1.00 19.07 462 VAL A C 1
ATOM 3201 O O . VAL A 1 419 ? 152.196 4.967 393.647 1.00 23.23 462 VAL A O 1
ATOM 3205 N N . SER A 1 420 ? 152.177 3.273 392.159 1.00 23.27 463 SER A N 1
ATOM 3206 C CA . SER A 1 420 ? 150.896 2.739 392.603 1.00 27.24 463 SER A CA 1
ATOM 3207 C C . SER A 1 420 ? 150.982 2.290 394.053 1.00 27.14 463 SER A C 1
ATOM 3208 O O . SER A 1 420 ? 150.059 2.513 394.840 1.00 25.25 463 SER A O 1
ATOM 3211 N N . GLN A 1 421 ? 152.100 1.657 394.394 1.00 23.29 464 GLN A N 1
ATOM 3212 C CA . GLN A 1 421 ? 152.330 1.207 395.761 1.00 22.43 464 GLN A CA 1
ATOM 3213 C C . GLN A 1 421 ? 152.455 2.397 396.709 1.00 20.28 464 GLN A C 1
ATOM 3214 O O . GLN A 1 421 ? 151.902 2.370 397.805 1.00 20.84 464 GLN A O 1
ATOM 3220 N N . ASN A 1 422 ? 153.150 3.452 396.283 1.00 17.79 465 ASN A N 1
ATOM 3221 C CA . ASN A 1 422 ? 153.200 4.690 397.061 1.00 18.05 465 ASN A CA 1
ATOM 3222 C C . ASN A 1 422 ? 151.809 5.288 397.266 1.00 21.72 465 ASN A C 1
ATOM 3223 O O . ASN A 1 422 ? 151.479 5.749 398.352 1.00 23.23 465 ASN A O 1
ATOM 3228 N N . ASP A 1 423 ? 150.998 5.284 396.215 1.00 22.81 466 ASP A N 1
ATOM 3229 C CA . ASP A 1 423 ? 149.643 5.818 396.316 1.00 23.25 466 ASP A CA 1
ATOM 3230 C C . ASP A 1 423 ? 148.835 5.039 397.344 1.00 23.64 466 ASP A C 1
ATOM 3231 O O . ASP A 1 423 ? 148.049 5.619 398.097 1.00 23.03 466 ASP A O 1
ATOM 3236 N N . LYS A 1 424 ? 149.028 3.720 397.362 1.00 22.02 467 LYS A N 1
ATOM 3237 C CA . LYS A 1 424 ? 148.326 2.849 398.302 1.00 21.55 467 LYS A CA 1
ATOM 3238 C C . LYS A 1 424 ? 148.720 3.144 399.752 1.00 23.53 467 LYS A C 1
ATOM 3239 O O . LYS A 1 424 ? 147.884 3.082 400.660 1.00 20.63 467 LYS A O 1
ATOM 3245 N N . ILE A 1 425 ? 149.995 3.458 399.975 1.00 18.02 468 ILE A N 1
ATOM 3246 C CA . ILE A 1 425 ? 150.436 3.837 401.308 1.00 19.41 468 ILE A CA 1
ATOM 3247 C C . ILE A 1 425 ? 149.717 5.110 401.761 1.00 20.33 468 ILE A C 1
ATOM 3248 O O . ILE A 1 425 ? 149.196 5.188 402.881 1.00 18.31 468 ILE A O 1
ATOM 3253 N N . ILE A 1 426 ? 149.676 6.101 400.881 1.00 17.12 469 ILE A N 1
ATOM 3254 C CA . ILE A 1 426 ? 149.060 7.379 401.216 1.00 19.27 469 ILE A CA 1
ATOM 3255 C C . ILE A 1 426 ? 147.568 7.197 401.423 1.00 22.20 469 ILE A C 1
ATOM 3256 O O . ILE A 1 426 ? 147.003 7.734 402.368 1.00 22.26 469 ILE A O 1
ATOM 3261 N N . GLN A 1 427 ? 146.947 6.423 400.535 1.00 25.28 470 GLN A N 1
ATOM 3262 C CA . GLN A 1 427 ? 145.529 6.090 400.648 1.00 26.39 470 GLN A CA 1
ATOM 3263 C C . GLN A 1 427 ? 145.199 5.466 401.998 1.00 26.10 470 GLN A C 1
ATOM 3264 O O . GLN A 1 427 ? 144.188 5.806 402.622 1.00 27.75 470 GLN A O 1
ATOM 3270 N N . SER A 1 428 ? 146.044 4.541 402.441 1.00 22.47 471 SER A N 1
ATOM 3271 C CA . SER A 1 428 ? 145.816 3.848 403.700 1.00 25.48 471 SER A CA 1
ATOM 3272 C C . SER A 1 428 ? 145.888 4.807 404.877 1.00 25.39 471 SER A C 1
ATOM 3273 O O . SER A 1 428 ? 145.093 4.714 405.803 1.00 27.75 471 SER A O 1
ATOM 3276 N N . CYS A 1 429 ? 146.851 5.725 404.834 1.00 21.72 472 CYS A N 1
ATOM 3277 C CA . CYS A 1 429 ? 146.986 6.728 405.880 1.00 22.04 472 CYS A CA 1
ATOM 3278 C C . CYS A 1 429 ? 145.755 7.622 405.924 1.00 21.93 472 CYS A C 1
ATOM 3279 O O . CYS A 1 429 ? 145.196 7.879 406.985 1.00 21.59 472 CYS A O 1
ATOM 3282 N N . ILE A 1 430 ? 145.347 8.101 404.759 1.00 26.06 473 ILE A N 1
ATOM 3283 C CA . ILE A 1 430 ? 144.156 8.933 404.650 1.00 27.64 473 ILE A CA 1
ATOM 3284 C C . ILE A 1 430 ? 142.925 8.202 405.181 1.00 30.60 473 ILE A C 1
ATOM 3285 O O . ILE A 1 430 ? 142.201 8.720 406.029 1.00 29.50 473 ILE A O 1
ATOM 3290 N N . GLN A 1 431 ? 142.698 6.986 404.701 1.00 32.30 474 GLN A N 1
ATOM 3291 C CA . GLN A 1 431 ? 141.534 6.220 405.125 1.00 26.78 474 GLN A CA 1
ATOM 3292 C C . GLN A 1 431 ? 141.553 5.987 406.645 1.00 32.13 474 GLN A C 1
ATOM 3293 O O . GLN A 1 431 ? 140.501 5.861 407.277 1.00 34.54 474 GLN A O 1
ATOM 3299 N N . HIS A 1 432 ? 142.743 5.952 407.241 1.00 26.82 475 HIS A N 1
ATOM 3300 C CA . HIS A 1 432 ? 142.835 5.740 408.686 1.00 28.99 475 HIS A CA 1
ATOM 3301 C C . HIS A 1 432 ? 142.744 7.059 409.469 1.00 31.96 475 HIS A C 1
ATOM 3302 O O . HIS A 1 432 ? 142.715 7.066 410.705 1.00 32.85 475 HIS A O 1
ATOM 3309 N N . GLY A 1 433 ? 142.696 8.170 408.744 1.00 23.49 476 GLY A N 1
ATOM 3310 C CA . GLY A 1 433 ? 142.661 9.479 409.365 1.00 25.34 476 GLY A CA 1
ATOM 3311 C C . GLY A 1 433 ? 143.951 9.826 410.088 1.00 23.90 476 GLY A C 1
ATOM 3312 O O . GLY A 1 433 ? 143.936 10.619 411.032 1.00 22.17 476 GLY A O 1
ATOM 3313 N N . LEU A 1 434 ? 145.068 9.238 409.659 1.00 21.95 477 LEU A N 1
ATOM 3314 C CA . LEU A 1 434 ? 146.361 9.508 410.309 1.00 24.94 477 LEU A CA 1
ATOM 3315 C C . LEU A 1 434 ? 146.833 10.944 410.095 1.00 26.26 477 LEU A C 1
ATOM 3316 O O . LEU A 1 434 ? 146.686 11.496 409.005 1.00 23.41 477 LEU A O 1
ATOM 3321 N N . GLY A 1 435 ? 147.421 11.538 411.132 1.00 21.84 478 GLY A N 1
ATOM 3322 C CA . GLY A 1 435 ? 147.999 12.866 411.015 1.00 23.94 478 GLY A CA 1
ATOM 3323 C C . GLY A 1 435 ? 149.345 12.836 410.313 1.00 21.67 478 GLY A C 1
ATOM 3324 O O . GLY A 1 435 ? 150.370 12.549 410.937 1.00 21.90 478 GLY A O 1
ATOM 3325 N N . PHE A 1 436 ? 149.349 13.125 409.014 1.00 16.52 479 PHE A N 1
ATOM 3326 C CA . PHE A 1 436 ? 150.594 13.140 408.243 1.00 14.59 479 PHE A CA 1
ATOM 3327 C C . PHE A 1 436 ? 150.561 14.234 407.191 1.00 15.39 479 PHE A C 1
ATOM 3328 O O . PHE A 1 436 ? 149.489 14.704 406.798 1.00 18.19 479 PHE A O 1
ATOM 3336 N N . LYS A 1 437 ? 151.739 14.636 406.739 1.00 13.37 480 LYS A N 1
ATOM 3337 C CA . LYS A 1 437 ? 151.868 15.500 405.568 1.00 12.68 480 LYS A CA 1
ATOM 3338 C C . LYS A 1 437 ? 153.026 14.991 404.759 1.00 16.03 480 LYS A C 1
ATOM 3339 O O . LYS A 1 437 ? 154.056 14.623 405.324 1.00 13.71 480 LYS A O 1
ATOM 3345 N N . LEU A 1 438 ? 152.903 15.000 403.438 1.00 13.05 481 LEU A N 1
ATOM 3346 C CA . LEU A 1 438 ? 154.073 14.661 402.636 1.00 11.40 481 LEU A CA 1
ATOM 3347 C C . LEU A 1 438 ? 155.177 15.706 402.807 1.00 14.60 481 LEU A C 1
ATOM 3348 O O . LEU A 1 438 ? 154.906 16.912 402.890 1.00 11.97 481 LEU A O 1
ATOM 3353 N N . TYR A 1 439 ? 156.417 15.226 402.897 1.00 10.19 482 TYR A N 1
ATOM 3354 C CA . TYR A 1 439 ? 157.607 16.065 402.740 1.00 13.55 482 TYR A CA 1
ATOM 3355 C C . TYR A 1 439 ? 158.046 15.924 401.277 1.00 15.61 482 TYR A C 1
ATOM 3356 O O . TYR A 1 439 ? 157.972 14.830 400.709 1.00 15.20 482 TYR A O 1
ATOM 3365 N N . LEU A 1 440 ? 158.501 17.011 400.659 1.00 9.49 483 LEU A N 1
ATOM 3366 C CA . LEU A 1 440 ? 158.698 16.991 399.200 1.00 9.54 483 LEU A CA 1
ATOM 3367 C C . LEU A 1 440 ? 157.386 16.602 398.509 1.00 11.77 483 LEU A C 1
ATOM 3368 O O . LEU A 1 440 ? 157.371 15.721 397.639 1.00 14.50 483 LEU A O 1
ATOM 3373 N N . PRO A 1 441 ? 156.275 17.260 398.894 1.00 12.30 484 PRO A N 1
ATOM 3374 C CA . PRO A 1 441 ? 154.937 16.875 398.434 1.00 12.05 484 PRO A CA 1
ATOM 3375 C C . PRO A 1 441 ? 154.785 16.909 396.924 1.00 17.90 484 PRO A C 1
ATOM 3376 O O . PRO A 1 441 ? 155.395 17.736 396.244 1.00 15.27 484 PRO A O 1
ATOM 3380 N N . HIS A 1 442 ? 153.968 16.001 396.406 1.00 13.31 485 HIS A N 1
ATOM 3381 C CA . HIS A 1 442 ? 153.661 16.014 394.989 1.00 16.17 485 HIS A CA 1
ATOM 3382 C C . HIS A 1 442 ? 152.207 15.673 394.805 1.00 19.93 485 HIS A C 1
ATOM 3383 O O . HIS A 1 442 ? 151.769 14.588 395.206 1.00 19.55 485 HIS A O 1
ATOM 3390 N N . TYR A 1 443 ? 151.458 16.608 394.225 1.00 16.54 486 TYR A N 1
ATOM 3391 C CA . TYR A 1 443 ? 150.066 16.373 393.863 1.00 15.42 486 TYR A CA 1
ATOM 3392 C C . TYR A 1 443 ? 149.821 16.912 392.469 1.00 17.91 486 TYR A C 1
ATOM 3393 O O . TYR A 1 443 ? 150.604 17.707 391.969 1.00 19.67 486 TYR A O 1
ATOM 3402 N N . GLN A 1 444 ? 148.728 16.489 391.848 1.00 18.62 487 GLN A N 1
ATOM 3403 C CA . GLN A 1 444 ? 148.421 16.916 390.488 1.00 23.19 487 GLN A CA 1
ATOM 3404 C C . GLN A 1 444 ? 147.281 17.926 390.442 1.00 28.51 487 GLN A C 1
ATOM 3405 O O . GLN A 1 444 ? 147.293 18.844 389.625 1.00 35.33 487 GLN A O 1
ATOM 3411 N N . SER A 1 445 ? 146.289 17.755 391.307 1.00 27.76 488 SER A N 1
ATOM 3412 C CA . SER A 1 445 ? 145.146 18.667 391.306 1.00 30.63 488 SER A CA 1
ATOM 3413 C C . SER A 1 445 ? 145.363 19.752 392.349 1.00 26.40 488 SER A C 1
ATOM 3414 O O . SER A 1 445 ? 145.968 19.510 393.388 1.00 23.69 488 SER A O 1
ATOM 3417 N N . GLN A 1 446 ? 144.890 20.958 392.074 1.00 23.43 489 GLN A N 1
ATOM 3418 C CA . GLN A 1 446 ? 145.045 21.995 393.072 1.00 22.32 489 GLN A CA 1
ATOM 3419 C C . GLN A 1 446 ? 144.184 21.660 394.285 1.00 22.98 489 GLN A C 1
ATOM 3420 O O . GLN A 1 446 ? 144.495 22.066 395.403 1.00 23.32 489 GLN A O 1
ATOM 3426 N N . HIS A 1 447 ? 143.110 20.903 394.068 1.00 22.79 490 HIS A N 1
ATOM 3427 C CA . HIS A 1 447 ? 142.268 20.476 395.181 1.00 26.88 490 HIS A CA 1
ATOM 3428 C C . HIS A 1 447 ? 143.072 19.686 396.209 1.00 24.75 490 HIS A C 1
ATOM 3429 O O . HIS A 1 447 ? 142.948 19.922 397.419 1.00 23.28 490 HIS A O 1
ATOM 3436 N N . ASP A 1 448 ? 143.904 18.757 395.737 1.00 21.93 491 ASP A N 1
ATOM 3437 C CA . ASP A 1 448 ? 144.769 17.989 396.638 1.00 20.31 491 ASP A CA 1
ATOM 3438 C C . ASP A 1 448 ? 145.823 18.869 397.290 1.00 20.24 491 ASP A C 1
ATOM 3439 O O . ASP A 1 448 ? 146.175 18.665 398.456 1.00 16.53 491 ASP A O 1
ATOM 3444 N N . TRP A 1 449 ? 146.329 19.850 396.549 1.00 16.72 492 TRP A N 1
ATOM 3445 C CA . TRP A 1 449 ? 147.262 20.800 397.149 1.00 17.26 492 TRP A CA 1
ATOM 3446 C C . TRP A 1 449 ? 146.597 21.613 398.260 1.00 14.96 492 TRP A C 1
ATOM 3447 O O . TRP A 1 449 ? 147.208 21.865 399.291 1.00 14.16 492 TRP A O 1
ATOM 3458 N N . ARG A 1 450 ? 145.348 22.025 398.066 1.00 14.69 493 ARG A N 1
ATOM 3459 C CA . ARG A 1 450 ? 144.679 22.782 399.116 1.00 17.90 493 ARG A CA 1
ATOM 3460 C C . ARG A 1 450 ? 144.477 21.926 400.367 1.00 17.60 493 ARG A C 1
ATOM 3461 O O . ARG A 1 450 ? 144.510 22.441 401.483 1.00 19.27 493 ARG A O 1
ATOM 3469 N N . ARG A 1 451 ? 144.270 20.624 400.178 1.00 16.81 494 ARG A N 1
ATOM 3470 C CA . ARG A 1 451 ? 144.140 19.704 401.311 1.00 20.18 494 ARG A CA 1
ATOM 3471 C C . ARG A 1 451 ? 145.454 19.600 402.066 1.00 19.06 494 ARG A C 1
ATOM 3472 O O . ARG A 1 451 ? 145.475 19.547 403.300 1.00 20.63 494 ARG A O 1
ATOM 3480 N N . HIS A 1 452 ? 146.552 19.578 401.320 1.00 14.33 495 HIS A N 1
ATOM 3481 C CA . HIS A 1 452 ? 147.887 19.526 401.910 1.00 12.93 495 HIS A CA 1
ATOM 3482 C C . HIS A 1 452 ? 148.176 20.782 402.731 1.00 15.81 495 HIS A C 1
ATOM 3483 O O . HIS A 1 452 ? 148.591 20.693 403.896 1.00 15.98 495 HIS A O 1
ATOM 3490 N N . PHE A 1 453 ? 147.920 21.954 402.149 1.00 14.67 496 PHE A N 1
ATOM 3491 C CA . PHE A 1 453 ? 148.233 23.208 402.840 1.00 14.32 496 PHE A CA 1
ATOM 3492 C C . PHE A 1 453 ? 147.254 23.533 403.971 1.00 15.30 496 PHE A C 1
ATOM 3493 O O . PHE A 1 453 ? 147.609 24.227 404.924 1.00 17.99 496 PHE A O 1
ATOM 3501 N N . GLY A 1 454 ? 146.034 23.020 403.880 1.00 15.10 497 GLY A N 1
ATOM 3502 C CA . GLY A 1 454 ? 145.035 23.280 404.904 1.00 18.61 497 GLY A CA 1
ATOM 3503 C C . GLY A 1 454 ? 144.830 24.772 405.111 1.00 22.81 497 GLY A C 1
ATOM 3504 O O . GLY A 1 454 ? 144.696 25.530 404.144 1.00 20.10 497 GLY A O 1
ATOM 3505 N N . ASP A 1 455 ? 144.822 25.217 406.365 1.00 22.56 498 ASP A N 1
ATOM 3506 C CA . ASP A 1 455 ? 144.554 26.633 406.618 1.00 27.15 498 ASP A CA 1
ATOM 3507 C C . ASP A 1 455 ? 145.731 27.536 406.237 1.00 22.44 498 ASP A C 1
ATOM 3508 O O . ASP A 1 455 ? 145.618 28.756 406.331 1.00 27.40 498 ASP A O 1
ATOM 3513 N N . GLN A 1 456 ? 146.846 26.943 405.805 1.00 20.53 499 GLN A N 1
ATOM 3514 C CA . GLN A 1 456 ? 147.968 27.725 405.287 1.00 21.08 499 GLN A CA 1
ATOM 3515 C C . GLN A 1 456 ? 147.791 28.094 403.803 1.00 18.80 499 GLN A C 1
ATOM 3516 O O . GLN A 1 456 ? 148.639 28.784 403.237 1.00 16.17 499 GLN A O 1
ATOM 3522 N N . TRP A 1 457 ? 146.698 27.657 403.173 1.00 16.06 500 TRP A N 1
ATOM 3523 C CA . TRP A 1 457 ? 146.571 27.837 401.719 1.00 14.91 500 TRP A CA 1
ATOM 3524 C C . TRP A 1 457 ? 146.417 29.311 401.335 1.00 18.33 500 TRP A C 1
ATOM 3525 O O . TRP A 1 457 ? 147.096 29.784 400.424 1.00 18.85 500 TRP A O 1
ATOM 3536 N N . SER A 1 458 ? 145.538 30.026 402.030 1.00 16.12 501 SER A N 1
ATOM 3537 C CA . SER A 1 458 ? 145.275 31.425 401.691 1.00 22.87 501 SER A CA 1
ATOM 3538 C C . SER A 1 458 ? 146.556 32.235 401.685 1.00 24.60 501 SER A C 1
ATOM 3539 O O . SER A 1 458 ? 146.801 33.011 400.760 1.00 22.69 501 SER A O 1
ATOM 3542 N N . LYS A 1 459 ? 147.380 32.038 402.709 1.00 22.10 502 LYS A N 1
ATOM 3543 C CA . LYS A 1 459 ? 148.659 32.737 402.784 1.00 22.97 502 LYS A CA 1
ATOM 3544 C C . LYS A 1 459 ? 149.572 32.366 401.614 1.00 21.48 502 LYS A C 1
ATOM 3545 O O . LYS A 1 459 ? 150.264 33.224 401.050 1.00 18.80 502 LYS A O 1
ATOM 3551 N N . PHE A 1 460 ? 149.576 31.086 401.257 1.00 16.14 503 PHE A N 1
ATOM 3552 C CA . PHE A 1 460 ? 150.433 30.617 400.182 1.00 16.94 503 PHE A CA 1
ATOM 3553 C C . PHE A 1 460 ? 150.047 31.299 398.869 1.00 20.19 503 PHE A C 1
ATOM 3554 O O . PHE A 1 460 ? 150.905 31.770 398.131 1.00 16.26 503 PHE A O 1
ATOM 3562 N N . VAL A 1 461 ? 148.750 31.377 398.583 1.00 16.28 504 VAL A N 1
ATOM 3563 C CA . VAL A 1 461 ? 148.319 31.995 397.333 1.00 16.66 504 VAL A CA 1
ATOM 3564 C C . VAL A 1 461 ? 148.603 33.496 397.362 1.00 18.76 504 VAL A C 1
ATOM 3565 O O . VAL A 1 461 ? 149.014 34.079 396.356 1.00 18.43 504 VAL A O 1
ATOM 3569 N N . GLN A 1 462 ? 148.420 34.117 398.524 1.00 19.30 505 GLN A N 1
ATOM 3570 C CA . GLN A 1 462 ? 148.721 35.541 398.657 1.00 18.51 505 GLN A CA 1
ATOM 3571 C C . GLN A 1 462 ? 150.176 35.834 398.329 1.00 19.71 505 GLN A C 1
ATOM 3572 O O . GLN A 1 462 ? 150.487 36.833 397.675 1.00 18.58 505 GLN A O 1
ATOM 3578 N N . LEU A 1 463 ? 151.070 34.967 398.787 1.00 15.20 506 LEU A N 1
ATOM 3579 C CA . LEU A 1 463 ? 152.485 35.112 398.470 1.00 16.00 506 LEU A CA 1
ATOM 3580 C C . LEU A 1 463 ? 152.738 34.908 396.977 1.00 17.37 506 LEU A C 1
ATOM 3581 O O . LEU A 1 463 ? 153.531 35.637 396.375 1.00 16.25 506 LEU A O 1
ATOM 3586 N N . LYS A 1 464 ? 152.052 33.923 396.388 1.00 15.28 507 LYS A N 1
ATOM 3587 C CA . LYS A 1 464 ? 152.150 33.680 394.949 1.00 14.26 507 LYS A CA 1
ATOM 3588 C C . LYS A 1 464 ? 151.722 34.927 394.181 1.00 18.60 507 LYS A C 1
ATOM 3589 O O . LYS A 1 464 ? 152.389 35.340 393.229 1.00 19.43 507 LYS A O 1
ATOM 3595 N N . LEU A 1 465 ? 150.611 35.535 394.589 1.00 19.62 508 LEU A N 1
ATOM 3596 C CA . LEU A 1 465 ? 150.122 36.726 393.890 1.00 22.41 508 LEU A CA 1
ATOM 3597 C C . LEU A 1 465 ? 151.081 37.910 394.047 1.00 17.41 508 LEU A C 1
ATOM 3598 O O . LEU A 1 465 ? 151.191 38.748 393.146 1.00 18.22 508 LEU A O 1
ATOM 3603 N N . ALA A 1 466 ? 151.773 37.973 395.183 1.00 16.84 509 ALA A N 1
ATOM 3604 C CA . ALA A 1 466 ? 152.704 39.071 395.440 1.00 18.10 509 ALA A CA 1
ATOM 3605 C C . ALA A 1 466 ? 154.013 38.926 394.672 1.00 18.60 509 ALA A C 1
ATOM 3606 O O . ALA A 1 466 ? 154.567 39.920 394.193 1.00 19.08 509 ALA A O 1
ATOM 3608 N N . PHE A 1 467 ? 154.495 37.691 394.535 1.00 15.91 510 PHE A N 1
ATOM 3609 C CA . PHE A 1 467 ? 155.854 37.451 394.075 1.00 15.59 510 PHE A CA 1
ATOM 3610 C C . PHE A 1 467 ? 155.981 36.689 392.753 1.00 17.91 510 PHE A C 1
ATOM 3611 O O . PHE A 1 467 ? 157.007 36.791 392.088 1.00 16.21 510 PHE A O 1
ATOM 3619 N N . ASP A 1 468 ? 154.951 35.940 392.365 1.00 16.22 511 ASP A N 1
ATOM 3620 C CA . ASP A 1 468 ? 154.967 35.259 391.065 1.00 19.15 511 ASP A CA 1
ATOM 3621 C C . ASP A 1 468 ? 153.533 35.107 390.542 1.00 16.25 511 ASP A C 1
ATOM 3622 O O . ASP A 1 468 ? 153.056 33.999 390.340 1.00 17.84 511 ASP A O 1
ATOM 3627 N N . PRO A 1 469 ? 152.832 36.231 390.361 1.00 17.21 512 PRO A N 1
ATOM 3628 C CA . PRO A 1 469 ? 151.406 36.233 389.988 1.00 18.00 512 PRO A CA 1
ATOM 3629 C C . PRO A 1 469 ? 151.096 35.505 388.683 1.00 21.86 512 PRO A C 1
ATOM 3630 O O . PRO A 1 469 ? 150.009 34.953 388.552 1.00 22.38 512 PRO A O 1
ATOM 3634 N N . MET A 1 470 ? 152.031 35.500 387.740 1.00 21.55 513 MET A N 1
ATOM 3635 C CA . MET A 1 470 ? 151.815 34.826 386.468 1.00 20.54 513 MET A CA 1
ATOM 3636 C C . MET A 1 470 ? 152.165 33.339 386.541 1.00 18.58 513 MET A C 1
ATOM 3637 O O . MET A 1 470 ? 151.983 32.611 385.566 1.00 19.31 513 MET A O 1
ATOM 3642 N N . ALA A 1 471 ? 152.650 32.897 387.700 1.00 17.31 514 ALA A N 1
ATOM 3643 C CA . ALA A 1 471 ? 153.119 31.518 387.898 1.00 21.00 514 ALA A CA 1
ATOM 3644 C C . ALA A 1 471 ? 154.145 31.111 386.836 1.00 22.01 514 ALA A C 1
ATOM 3645 O O . ALA A 1 471 ? 153.988 30.114 386.126 1.00 17.08 514 ALA A O 1
ATOM 3647 N N . VAL A 1 472 ? 155.203 31.903 386.752 1.00 19.58 515 VAL A N 1
ATOM 3648 C CA . VAL A 1 472 ? 156.323 31.627 385.874 1.00 19.41 515 VAL A CA 1
ATOM 3649 C C . VAL A 1 472 ? 157.212 30.537 386.458 1.00 20.13 515 VAL A C 1
ATOM 3650 O O . VAL A 1 472 ? 157.776 29.721 385.728 1.00 18.58 515 VAL A O 1
ATOM 3654 N N . LEU A 1 473 ? 157.283 30.490 387.784 1.00 16.87 516 LEU A N 1
ATOM 3655 C CA . LEU A 1 473 ? 158.386 29.812 388.452 1.00 16.33 516 LEU A CA 1
ATOM 3656 C C . LEU A 1 473 ? 157.999 28.442 389.032 1.00 17.50 516 LEU A C 1
ATOM 3657 O O . LEU A 1 473 ? 156.909 28.283 389.594 1.00 15.09 516 LEU A O 1
ATOM 3662 N N . ALA A 1 474 ? 158.901 27.475 388.875 1.00 15.14 517 ALA A N 1
ATOM 3663 C CA . ALA A 1 474 ? 158.754 26.131 389.442 1.00 15.14 517 ALA A CA 1
ATOM 3664 C C . ALA A 1 474 ? 157.415 25.473 389.062 1.00 14.65 517 ALA A C 1
ATOM 3665 O O . ALA A 1 474 ? 156.678 24.980 389.927 1.00 16.35 517 ALA A O 1
ATOM 3667 N N . PRO A 1 475 ? 157.119 25.435 387.762 1.00 14.27 518 PRO A N 1
ATOM 3668 C CA . PRO A 1 475 ? 155.859 24.851 387.284 1.00 14.64 518 PRO A CA 1
ATOM 3669 C C . PRO A 1 475 ? 155.771 23.356 387.615 1.00 14.32 518 PRO A C 1
ATOM 3670 O O . PRO A 1 475 ? 154.675 22.786 387.651 1.00 16.02 518 PRO A O 1
ATOM 3674 N N . GLY A 1 476 ? 156.924 22.726 387.813 1.00 15.72 519 GLY A N 1
ATOM 3675 C CA . GLY A 1 476 ? 156.972 21.289 388.033 1.00 15.60 519 GLY A CA 1
ATOM 3676 C C . GLY A 1 476 ? 156.396 20.866 389.379 1.00 18.15 519 GLY A C 1
ATOM 3677 O O . GLY A 1 476 ? 156.148 19.681 389.612 1.00 16.47 519 GLY A O 1
ATOM 3678 N N . GLN A 1 477 ? 156.189 21.820 390.278 1.00 14.74 520 GLN A N 1
ATOM 3679 C CA . GLN A 1 477 ? 155.548 21.492 391.548 1.00 14.18 520 GLN A CA 1
ATOM 3680 C C . GLN A 1 477 ? 154.069 21.194 391.309 1.00 16.43 520 GLN A C 1
ATOM 3681 O O . GLN A 1 477 ? 153.418 20.548 392.136 1.00 16.05 520 GLN A O 1
ATOM 3687 N N . LYS A 1 478 ? 153.561 21.664 390.169 1.00 16.99 521 LYS A N 1
ATOM 3688 C CA . LYS A 1 478 ? 152.158 21.468 389.763 1.00 18.11 521 LYS A CA 1
ATOM 3689 C C . LYS A 1 478 ? 151.126 22.071 390.729 1.00 19.98 521 LYS A C 1
ATOM 3690 O O . LYS A 1 478 ? 149.974 21.602 390.810 1.00 21.13 521 LYS A O 1
ATOM 3696 N N . ILE A 1 479 ? 151.507 23.131 391.430 1.00 18.25 522 ILE A N 1
ATOM 3697 C CA . ILE A 1 479 ? 150.568 23.813 392.325 1.00 16.87 522 ILE A CA 1
ATOM 3698 C C . ILE A 1 479 ? 149.757 24.869 391.567 1.00 24.40 522 ILE A C 1
ATOM 3699 O O . ILE A 1 479 ? 148.528 24.958 391.707 1.00 19.86 522 ILE A O 1
ATOM 3704 N N . PHE A 1 480 ? 150.450 25.662 390.755 1.00 19.96 523 PHE A N 1
ATOM 3705 C CA . PHE A 1 480 ? 149.807 26.707 389.967 1.00 19.53 523 PHE A CA 1
ATOM 3706 C C . PHE A 1 480 ? 150.124 26.518 388.492 1.00 19.39 523 PHE A C 1
ATOM 3707 O O . PHE A 1 480 ? 151.195 26.040 388.144 1.00 23.90 523 PHE A O 1
ATOM 3715 N N . THR A 1 481 ? 149.200 26.902 387.622 1.00 17.33 524 THR A N 1
ATOM 3716 C CA . THR A 1 481 ? 149.486 26.848 386.201 1.00 21.15 524 THR A CA 1
ATOM 3717 C C . THR A 1 481 ? 149.826 28.239 385.682 1.00 24.21 524 THR A C 1
ATOM 3718 O O . THR A 1 481 ? 149.315 29.241 386.184 1.00 20.69 524 THR A O 1
ATOM 3722 N N . ARG A 1 482 ? 150.703 28.279 384.680 1.00 24.32 525 ARG A N 1
ATOM 3723 C CA . ARG A 1 482 ? 151.123 29.519 384.035 1.00 23.94 525 ARG A CA 1
ATOM 3724 C C . ARG A 1 482 ? 149.928 30.296 383.488 1.00 26.17 525 ARG A C 1
ATOM 3725 O O . ARG A 1 482 ? 149.159 29.772 382.687 1.00 26.44 525 ARG A O 1
ATOM 3733 N N . ARG A 1 483 ? 149.774 31.543 383.923 1.00 22.57 526 ARG A N 1
ATOM 3734 C CA . ARG A 1 483 ? 148.779 32.445 383.336 1.00 29.06 526 ARG A CA 1
ATOM 3735 C C . ARG A 1 483 ? 149.287 33.040 382.024 1.00 31.54 526 ARG A C 1
ATOM 3736 O O . ARG A 1 483 ? 150.483 33.286 381.876 1.00 33.01 526 ARG A O 1
ATOM 3744 N N . THR A 1 484 ? 148.392 33.287 381.074 1.00 35.79 527 THR A N 1
ATOM 3745 C CA . THR A 1 484 ? 148.838 33.739 379.757 1.00 38.27 527 THR A CA 1
ATOM 3746 C C . THR A 1 484 ? 148.929 35.255 379.607 1.00 43.13 527 THR A C 1
ATOM 3747 O O . THR A 1 484 ? 148.073 35.992 380.091 1.00 47.45 527 THR A O 1
ATOM 3751 N N . LYS A 1 485 ? 149.986 35.691 378.927 1.00 47.22 528 LYS A N 1
ATOM 3752 C CA . LYS A 1 485 ? 150.165 37.073 378.475 1.00 55.41 528 LYS A CA 1
ATOM 3753 C C . LYS A 1 485 ? 150.619 38.005 379.589 1.00 59.90 528 LYS A C 1
ATOM 3754 O O . LYS A 1 485 ? 151.631 38.697 379.448 1.00 60.23 528 LYS A O 1
ATOM 3760 N N . SER B 1 1 ? 212.841 -39.042 380.393 1.00 49.54 44 SER B N 1
ATOM 3761 C CA . SER B 1 1 ? 212.861 -38.625 378.991 1.00 48.00 44 SER B CA 1
ATOM 3762 C C . SER B 1 1 ? 212.159 -37.278 378.800 1.00 41.22 44 SER B C 1
ATOM 3763 O O . SER B 1 1 ? 210.950 -37.163 378.989 1.00 45.86 44 SER B O 1
ATOM 3766 N N . LEU B 1 2 ? 212.918 -36.259 378.418 1.00 32.94 45 LEU B N 1
ATOM 3767 C CA . LEU B 1 2 ? 212.384 -34.902 378.351 1.00 26.68 45 LEU B CA 1
ATOM 3768 C C . LEU B 1 2 ? 211.786 -34.588 376.964 1.00 30.46 45 LEU B C 1
ATOM 3769 O O . LEU B 1 2 ? 212.489 -34.594 375.947 1.00 25.51 45 LEU B O 1
ATOM 3774 N N . ASP B 1 3 ? 210.479 -34.329 376.941 1.00 20.55 46 ASP B N 1
ATOM 3775 C CA . ASP B 1 3 ? 209.715 -34.119 375.707 1.00 23.03 46 ASP B CA 1
ATOM 3776 C C . ASP B 1 3 ? 208.969 -32.786 375.809 1.00 25.57 46 ASP B C 1
ATOM 3777 O O . ASP B 1 3 ? 208.046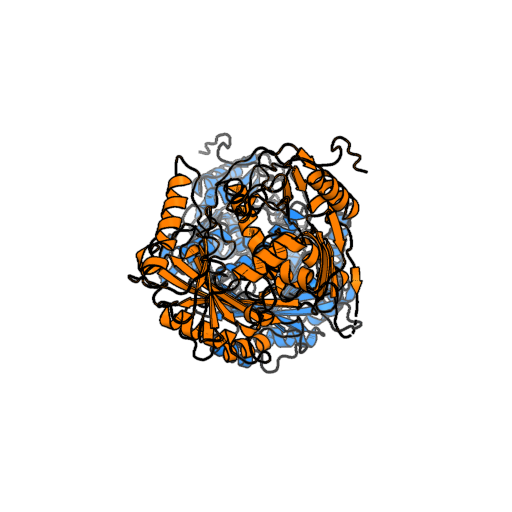 -32.643 376.618 1.00 21.44 46 ASP B O 1
ATOM 3782 N N . LEU B 1 4 ? 209.384 -31.814 375.001 1.00 21.54 47 LEU B N 1
ATOM 3783 C CA . LEU B 1 4 ? 208.895 -30.439 375.101 1.00 20.50 47 LEU B CA 1
ATOM 3784 C C . LEU B 1 4 ? 208.305 -29.923 373.793 1.00 22.04 47 LEU B C 1
ATOM 3785 O O . LEU B 1 4 ? 208.743 -30.302 372.711 1.00 22.15 47 LEU B O 1
ATOM 3790 N N . GLN B 1 5 ? 207.324 -29.036 373.914 1.00 25.82 48 GLN B N 1
ATOM 3791 C CA . GLN B 1 5 ? 206.705 -28.388 372.767 1.00 23.89 48 GLN B CA 1
ATOM 3792 C C . GLN B 1 5 ? 206.636 -26.890 373.015 1.00 22.73 48 GLN B C 1
ATOM 3793 O O . GLN B 1 5 ? 206.799 -26.435 374.149 1.00 21.54 48 GLN B O 1
ATOM 3799 N N . GLY B 1 6 ? 206.372 -26.121 371.966 1.00 23.32 49 GLY B N 1
ATOM 3800 C CA . GLY B 1 6 ? 206.223 -24.686 372.117 1.00 23.16 49 GLY B CA 1
ATOM 3801 C C . GLY B 1 6 ? 205.096 -24.347 373.077 1.00 29.31 49 GLY B C 1
ATOM 3802 O O . GLY B 1 6 ? 203.999 -24.916 372.987 1.00 35.57 49 GLY B O 1
ATOM 3803 N N . SER B 1 7 ? 205.359 -23.425 373.997 1.00 26.69 50 SER B N 1
ATOM 3804 C CA . SER B 1 7 ? 204.336 -22.979 374.935 1.00 29.00 50 SER B CA 1
ATOM 3805 C C . SER B 1 7 ? 203.177 -22.334 374.177 1.00 34.77 50 SER B C 1
ATOM 3806 O O . SER B 1 7 ? 203.351 -21.315 373.512 1.00 43.19 50 SER B O 1
ATOM 3809 N N . ILE B 1 8 ? 201.996 -22.926 374.273 1.00 36.44 51 ILE B N 1
ATOM 3810 C CA . ILE B 1 8 ? 200.855 -22.426 373.514 1.00 48.99 51 ILE B CA 1
ATOM 3811 C C . ILE B 1 8 ? 199.908 -21.615 374.391 1.00 54.85 51 ILE B C 1
ATOM 3812 O O . ILE B 1 8 ? 199.248 -20.684 373.928 1.00 61.04 51 ILE B O 1
ATOM 3814 N N . ASP B 1 9 ? 199.861 -21.964 375.668 1.00 54.83 52 ASP B N 1
ATOM 3815 C CA . ASP B 1 9 ? 198.836 -21.453 376.563 1.00 60.73 52 ASP B CA 1
ATOM 3816 C C . ASP B 1 9 ? 199.241 -20.198 377.344 1.00 58.66 52 ASP B C 1
ATOM 3817 O O . ASP B 1 9 ? 198.386 -19.488 377.871 1.00 59.99 52 ASP B O 1
ATOM 3822 N N . TYR B 1 10 ? 200.536 -19.913 377.401 1.00 48.08 53 TYR B N 1
ATOM 3823 C CA . TYR B 1 10 ? 201.056 -19.001 378.417 1.00 41.28 53 TYR B CA 1
ATOM 3824 C C . TYR B 1 10 ? 201.315 -17.564 377.963 1.00 44.66 53 TYR B C 1
ATOM 3825 O O . TYR B 1 10 ? 201.612 -17.297 376.799 1.00 51.08 53 TYR B O 1
ATOM 3834 N N . SER B 1 11 ? 201.202 -16.646 378.914 1.00 43.81 54 SER B N 1
ATOM 3835 C CA . SER B 1 11 ? 201.554 -15.249 378.700 1.00 52.46 54 SER B CA 1
ATOM 3836 C C . SER B 1 11 ? 203.072 -15.057 378.675 1.00 49.38 54 SER B C 1
ATOM 3837 O O . SER B 1 11 ? 203.811 -15.798 379.325 1.00 41.20 54 SER B O 1
ATOM 3840 N N . THR B 1 12 ? 203.528 -14.061 377.919 1.00 52.55 55 THR B N 1
ATOM 3841 C CA . THR B 1 12 ? 204.951 -13.759 377.826 1.00 47.62 55 THR B CA 1
ATOM 3842 C C . THR B 1 12 ? 205.512 -13.472 379.210 1.00 39.04 55 THR B C 1
ATOM 3843 O O . THR B 1 12 ? 204.873 -12.809 380.029 1.00 38.61 55 THR B O 1
ATOM 3847 N N . LEU B 1 13 ? 206.704 -13.997 379.470 1.00 33.97 56 LEU B N 1
ATOM 3848 C CA . LEU B 1 13 ? 207.347 -13.864 380.770 1.00 29.79 56 LEU B CA 1
ATOM 3849 C C . LEU B 1 13 ? 208.789 -13.441 380.537 1.00 27.82 56 LEU B C 1
ATOM 3850 O O . LEU B 1 13 ? 209.495 -14.087 379.766 1.00 30.09 56 LEU B O 1
ATOM 3855 N N . ALA B 1 14 ? 209.219 -12.349 381.167 1.00 26.46 57 ALA B N 1
ATOM 3856 C CA . ALA B 1 14 ? 210.599 -11.885 380.990 1.00 26.88 57 ALA B CA 1
ATOM 3857 C C . ALA B 1 14 ? 211.520 -12.628 381.943 1.00 24.97 57 ALA B C 1
ATOM 3858 O O . ALA B 1 14 ? 211.801 -12.155 383.039 1.00 21.86 57 ALA B O 1
ATOM 3860 N N . ALA B 1 15 ? 211.985 -13.797 381.521 1.00 21.12 58 ALA B N 1
ATOM 3861 C CA . ALA B 1 15 ? 212.723 -14.684 382.408 1.00 17.50 58 ALA B CA 1
ATOM 3862 C C . ALA B 1 15 ? 214.149 -14.200 382.656 1.00 15.32 58 ALA B C 1
ATOM 3863 O O . ALA B 1 15 ? 214.868 -14.781 383.466 1.00 18.54 58 ALA B O 1
ATOM 3865 N N . GLY B 1 16 ? 214.565 -13.144 381.956 1.00 15.96 59 GLY B N 1
ATOM 3866 C CA . GLY B 1 16 ? 215.892 -12.587 382.167 1.00 15.55 59 GLY B CA 1
ATOM 3867 C C . GLY B 1 16 ? 215.875 -11.288 382.962 1.00 22.57 59 GLY B C 1
ATOM 3868 O O . GLY B 1 16 ? 216.858 -10.557 382.989 1.00 23.28 59 GLY B O 1
ATOM 3869 N N . LYS B 1 17 ? 214.749 -10.995 383.603 1.00 20.80 60 LYS B N 1
ATOM 3870 C CA . LYS B 1 17 ? 214.615 -9.785 384.411 1.00 17.62 60 LYS B CA 1
ATOM 3871 C C . LYS B 1 17 ? 214.023 -10.133 385.766 1.00 16.23 60 LYS B C 1
ATOM 3872 O O . LYS B 1 17 ? 213.448 -11.219 385.952 1.00 16.63 60 LYS B O 1
ATOM 3878 N N . ASP B 1 18 ? 214.179 -9.235 386.731 1.00 15.01 61 ASP B N 1
ATOM 3879 C CA . ASP B 1 18 ? 213.455 -9.416 387.990 1.00 15.53 61 ASP B CA 1
ATOM 3880 C C . ASP B 1 18 ? 213.068 -8.054 388.571 1.00 15.38 61 ASP B C 1
ATOM 3881 O O . ASP B 1 18 ? 213.313 -7.016 387.956 1.00 14.26 61 ASP B O 1
ATOM 3886 N N . PHE B 1 19 ? 212.411 -8.078 389.723 1.00 12.98 62 PHE B N 1
ATOM 3887 C CA . PHE B 1 19 ? 211.901 -6.869 390.369 1.00 13.82 62 PHE B CA 1
ATOM 3888 C C . PHE B 1 19 ? 213.019 -5.851 390.677 1.00 15.49 62 PHE B C 1
ATOM 3889 O O . PHE B 1 19 ? 212.830 -4.630 390.592 1.00 15.01 62 PHE B O 1
ATOM 3897 N N . GLY B 1 20 ? 214.188 -6.360 391.045 1.00 14.68 63 GLY B N 1
ATOM 3898 C CA . GLY B 1 20 ? 215.316 -5.491 391.362 1.00 14.15 63 GLY B CA 1
ATOM 3899 C C . GLY B 1 20 ? 215.785 -4.612 390.208 1.00 15.54 63 GLY B C 1
ATOM 3900 O O . GLY B 1 20 ? 216.148 -3.440 390.398 1.00 17.05 63 GLY B O 1
ATOM 3901 N N . GLY B 1 21 ? 215.788 -5.183 389.008 1.00 16.53 64 GLY B N 1
ATOM 3902 C CA . GLY B 1 21 ? 216.192 -4.460 387.818 1.00 16.37 64 GLY B CA 1
ATOM 3903 C C . GLY B 1 21 ? 217.655 -4.057 387.866 1.00 20.24 64 GLY B C 1
ATOM 3904 O O . GLY B 1 21 ? 218.064 -3.073 387.253 1.00 20.22 64 GLY B O 1
ATOM 3905 N N . VAL B 1 22 ? 218.441 -4.819 388.612 1.00 18.29 65 VAL B N 1
ATOM 3906 C CA . VAL B 1 22 ? 219.871 -4.555 388.727 1.00 17.15 65 VAL B CA 1
ATOM 3907 C C . VAL B 1 22 ? 220.620 -5.335 387.651 1.00 16.73 65 VAL B C 1
ATOM 3908 O O . VAL B 1 22 ? 221.517 -4.814 386.987 1.00 17.87 65 VAL B O 1
ATOM 3912 N N . TYR B 1 23 ? 220.232 -6.594 387.469 1.00 18.80 66 TYR B N 1
ATOM 3913 C CA . TYR B 1 23 ? 220.869 -7.431 386.465 1.00 21.20 66 TYR B CA 1
ATOM 3914 C C . TYR B 1 23 ? 219.948 -7.776 385.314 1.00 21.46 66 TYR B C 1
ATOM 3915 O O . TYR B 1 23 ? 218.724 -7.772 385.435 1.00 20.62 66 TYR B O 1
ATOM 3924 N N . SER B 1 24 ? 220.568 -8.106 384.194 1.00 22.99 67 SER B N 1
ATOM 3925 C CA . SER B 1 24 ? 219.852 -8.587 383.033 1.00 25.45 67 SER B CA 1
ATOM 3926 C C . SER B 1 24 ? 220.487 -9.916 382.644 1.00 24.23 67 SER B C 1
ATOM 3927 O O . SER B 1 24 ? 221.695 -10.090 382.795 1.00 27.65 67 SER B O 1
ATOM 3930 N N . SER B 1 25 ? 219.694 -10.857 382.155 1.00 20.73 68 SER B N 1
ATOM 3931 C CA . SER B 1 25 ? 220.265 -12.117 381.697 1.00 19.27 68 SER B CA 1
ATOM 3932 C C . SER B 1 25 ? 219.558 -12.631 380.455 1.00 21.31 68 SER B C 1
ATOM 3933 O O . SER B 1 25 ? 218.497 -12.140 380.076 1.00 19.48 68 SER B O 1
ATOM 3936 N N . ASN B 1 26 ? 220.164 -13.628 379.824 1.00 22.24 69 ASN B N 1
ATOM 3937 C CA . ASN B 1 26 ? 219.630 -14.196 378.602 1.00 20.74 69 ASN B CA 1
ATOM 3938 C C . ASN B 1 26 ? 219.622 -15.723 378.699 1.00 19.13 69 ASN B C 1
ATOM 3939 O O . ASN B 1 26 ? 220.597 -16.372 378.330 1.00 20.79 69 ASN B O 1
ATOM 3944 N N . PRO B 1 27 ? 218.526 -16.304 379.211 1.00 18.98 70 PRO B N 1
ATOM 3945 C CA . PRO B 1 27 ? 218.537 -17.765 379.341 1.00 19.98 70 PRO B CA 1
ATOM 3946 C C . PRO B 1 27 ? 218.439 -18.432 377.977 1.00 18.70 70 PRO B C 1
ATOM 3947 O O . PRO B 1 27 ? 218.024 -17.792 377.016 1.00 23.27 70 PRO B O 1
ATOM 3951 N N . LEU B 1 28 ? 218.825 -19.699 377.890 1.00 17.92 71 LEU B N 1
ATOM 3952 C CA . LEU B 1 28 ? 218.684 -20.429 376.629 1.00 19.06 71 LEU B CA 1
ATOM 3953 C C . LEU B 1 28 ? 217.208 -20.737 376.380 1.00 18.95 71 LEU B C 1
ATOM 3954 O O . LEU B 1 28 ? 216.740 -20.730 375.239 1.00 20.22 71 LEU B O 1
ATOM 3959 N N . ALA B 1 29 ? 216.483 -20.999 377.468 1.00 16.81 72 ALA B N 1
ATOM 3960 C CA . ALA B 1 29 ? 215.089 -21.407 377.368 1.00 18.94 72 ALA B CA 1
ATOM 3961 C C . ALA B 1 29 ? 214.345 -21.150 378.653 1.00 17.21 72 ALA B C 1
ATOM 3962 O O . ALA B 1 29 ? 214.919 -21.208 379.743 1.00 17.44 72 ALA B O 1
ATOM 3964 N N . LEU B 1 30 ? 213.062 -20.868 378.490 1.00 16.71 73 LEU B N 1
ATOM 3965 C CA . LEU B 1 30 ? 212.105 -20.832 379.582 1.00 17.34 73 LEU B CA 1
ATOM 3966 C C . LEU B 1 30 ? 211.228 -22.067 379.453 1.00 20.14 73 LEU B C 1
ATOM 3967 O O . LEU B 1 30 ? 210.707 -22.358 378.374 1.00 20.60 73 LEU B O 1
ATOM 3972 N N . ILE B 1 31 ? 211.088 -22.814 380.537 1.00 14.24 74 ILE B N 1
ATOM 3973 C CA . ILE B 1 31 ? 210.253 -24.009 380.522 1.00 14.26 74 ILE B CA 1
ATOM 3974 C C . ILE B 1 31 ? 209.069 -23.843 381.485 1.00 19.00 74 ILE B C 1
ATOM 3975 O O . ILE B 1 31 ? 209.229 -23.314 382.588 1.00 21.35 74 ILE B O 1
ATOM 3980 N N . ARG B 1 32 ? 207.882 -24.253 381.041 1.00 16.42 75 ARG B N 1
ATOM 3981 C CA . ARG B 1 32 ? 206.684 -24.258 381.880 1.00 15.24 75 ARG B CA 1
ATOM 3982 C C . ARG B 1 32 ? 206.371 -25.675 382.347 1.00 22.01 75 ARG B C 1
ATOM 3983 O O . ARG B 1 32 ? 205.615 -26.389 381.685 1.00 21.90 75 ARG B O 1
ATOM 3991 N N . PRO B 1 33 ? 206.942 -26.092 383.487 1.00 18.57 76 PRO B N 1
ATOM 3992 C CA . PRO B 1 33 ? 206.674 -27.460 383.947 1.00 18.92 76 PRO B CA 1
ATOM 3993 C C . PRO B 1 33 ? 205.231 -27.641 384.420 1.00 22.26 76 PRO B C 1
ATOM 3994 O O . PRO B 1 33 ? 204.635 -26.700 384.948 1.00 22.12 76 PRO B O 1
ATOM 3998 N N . SER B 1 34 ? 204.675 -28.835 384.238 1.00 27.98 77 SER B N 1
ATOM 3999 C CA . SER B 1 34 ? 203.329 -29.108 384.736 1.00 31.15 77 SER B CA 1
ATOM 4000 C C . SER B 1 34 ? 203.359 -29.523 386.205 1.00 30.11 77 SER B C 1
ATOM 4001 O O . SER B 1 34 ? 202.368 -29.383 386.916 1.00 34.17 77 SER B O 1
ATOM 4004 N N . GLY B 1 35 ? 204.504 -30.023 386.660 1.00 24.91 78 GLY B N 1
ATOM 4005 C CA . GLY B 1 35 ? 204.635 -30.473 388.033 1.00 21.89 78 GLY B CA 1
ATOM 4006 C C . GLY B 1 35 ? 206.019 -31.038 388.288 1.00 22.92 78 GLY B C 1
ATOM 4007 O O . GLY B 1 35 ? 206.947 -30.773 387.521 1.00 17.80 78 GLY B O 1
ATOM 4008 N N . ALA B 1 36 ? 206.154 -31.838 389.341 1.00 20.78 79 ALA B N 1
ATOM 4009 C CA . ALA B 1 36 ? 207.471 -32.328 389.757 1.00 22.58 79 ALA B CA 1
ATOM 4010 C C . ALA B 1 36 ? 208.127 -33.202 388.696 1.00 21.56 79 ALA B C 1
ATOM 4011 O O . ALA B 1 36 ? 209.347 -33.221 388.577 1.00 19.10 79 ALA B O 1
ATOM 4013 N N . ASP B 1 37 ? 207.329 -33.936 387.929 1.00 19.00 80 ASP B N 1
ATOM 4014 C CA . ASP B 1 37 ? 207.907 -34.849 386.949 1.00 21.48 80 ASP B CA 1
ATOM 4015 C C . ASP B 1 37 ? 208.716 -34.081 385.916 1.00 19.87 80 ASP B C 1
ATOM 4016 O O . ASP B 1 37 ? 209.859 -34.435 385.631 1.00 15.55 80 ASP B O 1
ATOM 4021 N N . ASP B 1 38 ? 208.128 -33.015 385.372 1.00 20.66 81 ASP B N 1
ATOM 4022 C CA . ASP B 1 38 ? 208.839 -32.165 384.415 1.00 18.34 81 ASP B CA 1
ATOM 4023 C C . ASP B 1 38 ? 210.106 -31.547 385.026 1.00 19.56 81 ASP B C 1
ATOM 4024 O O . ASP B 1 38 ? 211.150 -31.502 384.388 1.00 19.66 81 ASP B O 1
ATOM 4029 N N . VAL B 1 39 ? 210.003 -31.055 386.257 1.00 18.62 82 VAL B N 1
ATOM 4030 C CA . VAL B 1 39 ? 211.157 -30.474 386.937 1.00 13.11 82 VAL B CA 1
ATOM 4031 C C . VAL B 1 39 ? 212.295 -31.495 387.045 1.00 15.60 82 VAL B C 1
ATOM 4032 O O . VAL B 1 39 ? 213.456 -31.179 386.773 1.00 16.24 82 VAL B O 1
ATOM 4036 N N . ALA B 1 40 ? 211.957 -32.718 387.438 1.00 15.96 83 ALA B N 1
ATOM 4037 C CA . ALA B 1 40 ? 212.958 -33.783 387.543 1.00 14.91 83 ALA B CA 1
ATOM 4038 C C . ALA B 1 40 ? 213.584 -34.125 386.182 1.00 19.74 83 ALA B C 1
ATOM 4039 O O . ALA B 1 40 ? 214.794 -34.321 386.078 1.00 19.09 83 ALA B O 1
ATOM 4041 N N . ARG B 1 41 ? 212.758 -34.204 385.143 1.00 17.94 84 ARG B N 1
ATOM 4042 C CA . ARG B 1 41 ? 213.273 -34.491 383.808 1.00 19.08 84 ARG B CA 1
ATOM 4043 C C . ARG B 1 41 ? 214.249 -33.410 383.368 1.00 20.90 84 ARG B C 1
ATOM 4044 O O . ARG B 1 41 ? 215.302 -33.716 382.806 1.00 17.97 84 ARG B O 1
ATOM 4052 N N . VAL B 1 42 ? 213.908 -32.148 383.633 1.00 15.21 85 VAL B N 1
ATOM 4053 C CA . VAL B 1 42 ? 214.794 -31.055 383.248 1.00 17.30 85 VAL B CA 1
ATOM 4054 C C . VAL B 1 42 ? 216.121 -31.167 384.001 1.00 18.22 85 VAL B C 1
ATOM 4055 O O . VAL B 1 42 ? 217.192 -31.061 383.411 1.00 20.29 85 VAL B O 1
ATOM 4059 N N . LEU B 1 43 ? 216.057 -31.406 385.304 1.00 17.04 86 LEU B N 1
ATOM 4060 C CA . LEU B 1 43 ? 217.289 -31.453 386.086 1.00 15.27 86 LEU B CA 1
ATOM 4061 C C . LEU B 1 43 ? 218.143 -32.679 385.740 1.00 17.74 86 LEU B C 1
ATOM 4062 O O . LEU B 1 43 ? 219.370 -32.586 385.685 1.00 17.47 86 LEU B O 1
ATOM 4067 N N . LYS B 1 44 ? 217.506 -33.822 385.506 1.00 19.21 87 LYS B N 1
ATOM 4068 C CA . LYS B 1 44 ? 218.246 -34.998 385.050 1.00 22.43 87 LYS B CA 1
ATOM 4069 C C . LYS B 1 44 ? 219.024 -34.681 383.774 1.00 22.96 87 LYS B C 1
ATOM 4070 O O . LYS B 1 44 ? 220.199 -35.040 383.636 1.00 24.45 87 LYS B O 1
ATOM 4076 N N . SER B 1 45 ? 218.370 -33.997 382.842 1.00 22.38 88 SER B N 1
ATOM 4077 C CA . SER B 1 45 ? 219.022 -33.673 381.578 1.00 20.33 88 SER B CA 1
ATOM 4078 C C . SER B 1 45 ? 220.137 -32.666 381.792 1.00 19.84 88 SER B C 1
ATOM 4079 O O . SER B 1 45 ? 221.206 -32.788 381.195 1.00 21.23 88 SER B O 1
ATOM 4082 N N . ALA B 1 46 ? 219.897 -31.674 382.648 1.00 19.13 89 ALA B N 1
ATOM 4083 C CA . ALA B 1 46 ? 220.919 -30.663 382.908 1.00 19.25 89 ALA B CA 1
ATOM 4084 C C . ALA B 1 46 ? 222.173 -31.318 383.487 1.00 25.00 89 ALA B C 1
ATOM 4085 O O . ALA B 1 46 ? 223.297 -30.932 383.162 1.00 23.92 89 ALA B O 1
ATOM 4087 N N . CYS B 1 47 ? 221.978 -32.320 384.340 1.00 27.07 90 CYS B N 1
ATOM 4088 C CA . CYS B 1 47 ? 223.107 -33.022 384.945 1.00 28.21 90 CYS B CA 1
ATOM 4089 C C . CYS B 1 47 ? 223.933 -33.794 383.936 1.00 27.07 90 CYS B C 1
ATOM 4090 O O . CYS B 1 47 ? 225.136 -33.958 384.117 1.00 35.16 90 CYS B O 1
ATOM 4093 N N . ARG B 1 48 ? 223.288 -34.273 382.882 1.00 26.18 91 ARG B N 1
ATOM 4094 C CA . ARG B 1 48 ? 223.989 -35.011 381.841 1.00 27.72 91 ARG B CA 1
ATOM 4095 C C . ARG B 1 48 ? 224.781 -34.096 380.915 1.00 31.17 91 ARG B C 1
ATOM 4096 O O . ARG B 1 48 ? 225.685 -34.548 380.219 1.00 37.66 91 ARG B O 1
ATOM 4104 N N . SER B 1 49 ? 224.447 -32.811 380.911 1.00 24.45 92 SER B N 1
ATOM 4105 C CA . SER B 1 49 ? 225.135 -31.860 380.043 1.00 26.11 92 SER B CA 1
ATOM 4106 C C . SER B 1 49 ? 226.455 -31.429 380.674 1.00 27.04 92 SER B C 1
ATOM 4107 O O . SER B 1 49 ? 226.655 -31.588 381.882 1.00 28.85 92 SER B O 1
ATOM 4110 N N . SER B 1 50 ? 227.351 -30.866 379.871 1.00 23.15 93 SER B N 1
ATOM 4111 C CA . SER B 1 50 ? 228.657 -30.484 380.390 1.00 25.71 93 SER B CA 1
ATOM 4112 C C . SER B 1 50 ? 228.559 -29.292 381.337 1.00 21.92 93 SER B C 1
ATOM 4113 O O . SER B 1 50 ? 229.325 -29.191 382.296 1.00 22.55 93 SER B O 1
ATOM 4116 N N . ASN B 1 51 ? 227.624 -28.379 381.097 1.00 22.34 94 ASN B N 1
ATOM 4117 C CA . ASN B 1 51 ? 227.560 -27.232 381.994 1.00 22.69 94 ASN B CA 1
ATOM 4118 C C . ASN B 1 51 ? 226.248 -26.448 382.049 1.00 23.73 94 ASN B C 1
ATOM 4119 O O . ASN B 1 51 ? 226.239 -25.299 382.487 1.00 20.87 94 ASN B O 1
ATOM 4124 N N . LEU B 1 52 ? 225.139 -27.055 381.642 1.00 18.09 95 LEU B N 1
ATOM 4125 C CA . LEU B 1 52 ? 223.853 -26.356 381.758 1.00 18.21 95 LEU B CA 1
ATOM 4126 C C . LEU B 1 52 ? 223.464 -26.117 383.206 1.00 18.31 95 LEU B C 1
ATOM 4127 O O . LEU B 1 52 ? 223.683 -26.972 384.073 1.00 21.03 95 LEU B O 1
ATOM 4132 N N . THR B 1 53 ? 222.884 -24.946 383.456 1.00 16.49 96 THR B N 1
ATOM 4133 C CA . THR B 1 53 ? 222.379 -24.593 384.772 1.00 16.92 96 THR B CA 1
ATOM 4134 C C . THR B 1 53 ? 220.871 -24.389 384.695 1.00 18.72 96 THR B C 1
ATOM 4135 O O . THR B 1 53 ? 220.315 -24.169 383.612 1.00 18.14 96 THR B O 1
ATOM 4139 N N . VAL B 1 54 ? 220.219 -24.459 385.846 1.00 16.15 97 VAL B N 1
ATOM 4140 C CA . VAL B 1 54 ? 218.771 -24.354 385.921 1.00 14.17 97 VAL B CA 1
ATOM 4141 C C . VAL B 1 54 ? 218.393 -23.439 387.073 1.00 14.60 97 VAL B C 1
ATOM 4142 O O . VAL B 1 54 ? 218.907 -23.589 388.180 1.00 16.24 97 VAL B O 1
ATOM 4146 N N . ALA B 1 55 ? 217.494 -22.501 386.809 1.00 15.86 98 ALA B N 1
ATOM 4147 C CA . ALA B 1 55 ? 216.943 -21.644 387.854 1.00 15.95 98 ALA B CA 1
ATOM 4148 C C . ALA B 1 55 ? 215.435 -21.843 387.935 1.00 15.07 98 ALA B C 1
ATOM 4149 O O . ALA B 1 55 ? 214.739 -21.722 386.928 1.00 17.65 98 ALA B O 1
ATOM 4151 N N . ALA B 1 56 ? 214.929 -22.140 389.130 1.00 14.35 99 ALA B N 1
ATOM 4152 C CA . ALA B 1 56 ? 213.491 -22.124 389.345 1.00 16.41 99 ALA B CA 1
ATOM 4153 C C . ALA B 1 56 ? 213.065 -20.685 389.602 1.00 18.69 99 ALA B C 1
ATOM 4154 O O . ALA B 1 56 ? 213.600 -20.033 390.490 1.00 19.36 99 ALA B O 1
ATOM 4156 N N . ARG B 1 57 ? 212.125 -20.177 388.818 1.00 16.14 100 ARG B N 1
ATOM 4157 C CA . ARG B 1 57 ? 211.651 -18.818 389.054 1.00 16.77 100 ARG B CA 1
ATOM 4158 C C . ARG B 1 57 ? 210.343 -18.877 389.816 1.00 14.78 100 ARG B C 1
ATOM 4159 O O . ARG B 1 57 ? 209.485 -19.685 389.504 1.00 16.31 100 ARG B O 1
ATOM 4167 N N . GLY B 1 58 ? 210.197 -18.037 390.834 1.00 12.68 101 GLY B N 1
ATOM 4168 C CA . GLY B 1 58 ? 208.960 -18.007 391.592 1.00 12.19 101 GLY B CA 1
ATOM 4169 C C . GLY B 1 58 ? 208.051 -17.020 390.890 1.00 12.78 101 GLY B C 1
ATOM 4170 O O . GLY B 1 58 ? 207.430 -17.349 389.873 1.00 15.15 101 GLY B O 1
ATOM 4171 N N . ASN B 1 59 ? 208.002 -15.797 391.414 1.00 15.01 102 ASN B N 1
ATOM 4172 C CA . ASN B 1 59 ? 207.252 -14.729 390.762 1.00 13.89 102 ASN B CA 1
ATOM 4173 C C . ASN B 1 59 ? 208.153 -13.561 390.368 1.00 14.67 102 ASN B C 1
ATOM 4174 O O . ASN B 1 59 ? 207.662 -12.466 390.085 1.00 14.46 102 ASN B O 1
ATOM 4179 N N . GLY B 1 60 ? 209.463 -13.809 390.339 1.00 14.14 103 GLY B N 1
ATOM 4180 C CA . GLY B 1 60 ? 210.417 -12.838 389.821 1.00 16.68 103 GLY B CA 1
ATOM 4181 C C . GLY B 1 60 ? 210.665 -11.662 390.755 1.00 17.87 103 GLY B C 1
ATOM 4182 O O . GLY B 1 60 ? 211.032 -10.564 390.315 1.00 14.59 103 GLY B O 1
ATOM 4183 N N . HIS B 1 61 ? 210.485 -11.873 392.049 1.00 10.94 104 HIS B N 1
ATOM 4184 C CA . HIS B 1 61 ? 210.649 -10.750 392.975 1.00 9.76 104 HIS B CA 1
ATOM 4185 C C . HIS B 1 61 ? 212.051 -10.576 393.566 1.00 10.77 104 HIS B C 1
ATOM 4186 O O . HIS B 1 61 ? 212.269 -9.689 394.399 1.00 10.10 104 HIS B O 1
ATOM 4193 N N . SER B 1 62 ? 213.006 -11.358 393.088 1.00 12.10 105 SER B N 1
ATOM 4194 C CA . SER B 1 62 ? 214.406 -11.161 393.478 1.00 11.40 105 SER B CA 1
ATOM 4195 C C . SER B 1 62 ? 214.918 -9.763 393.108 1.00 14.93 105 SER B C 1
ATOM 4196 O O . SER B 1 62 ? 214.455 -9.145 392.139 1.00 14.47 105 SER B O 1
ATOM 4199 N N . ILE B 1 63 ? 215.885 -9.274 393.886 1.00 10.53 106 ILE B N 1
ATOM 4200 C CA . ILE B 1 63 ? 216.489 -7.959 393.646 1.00 13.11 106 ILE B CA 1
ATOM 4201 C C . ILE B 1 63 ? 217.732 -8.101 392.789 1.00 14.24 106 ILE B C 1
ATOM 4202 O O . ILE B 1 63 ? 218.062 -7.220 391.994 1.00 14.65 106 ILE B O 1
ATOM 4207 N N . ASN B 1 64 ? 218.410 -9.237 392.945 1.00 12.13 107 ASN B N 1
ATOM 4208 C CA . ASN B 1 64 ? 219.788 -9.370 392.496 1.00 14.46 107 ASN B CA 1
ATOM 4209 C C . ASN B 1 64 ? 220.061 -10.575 391.603 1.00 15.86 107 ASN B C 1
ATOM 4210 O O . ASN B 1 64 ? 221.151 -11.139 391.643 1.00 14.91 107 ASN B O 1
ATOM 4215 N N . GLY B 1 65 ? 219.083 -10.962 390.790 1.00 13.43 108 GLY B N 1
ATOM 4216 C CA . GLY B 1 65 ? 219.316 -11.996 389.794 1.00 13.34 108 GLY B CA 1
ATOM 4217 C C . GLY B 1 65 ? 219.301 -13.411 390.333 1.00 14.19 108 GLY B C 1
ATOM 4218 O O . GLY B 1 65 ? 219.718 -14.338 389.631 1.00 14.72 108 GLY B O 1
ATOM 4219 N N . GLN B 1 66 ? 218.819 -13.589 391.566 1.00 11.47 109 GLN B N 1
ATOM 4220 C CA . GLN B 1 66 ? 218.861 -14.908 392.208 1.00 13.06 109 GLN B CA 1
ATOM 4221 C C . GLN B 1 66 ? 218.121 -15.996 391.450 1.00 11.59 109 GLN B C 1
ATOM 4222 O O . GLN B 1 66 ? 218.468 -17.171 391.558 1.00 12.23 109 GLN B O 1
ATOM 4228 N N . ALA B 1 67 ? 217.087 -15.623 390.701 1.00 14.84 110 ALA B N 1
ATOM 4229 C CA . ALA B 1 67 ? 216.327 -16.626 389.962 1.00 13.79 110 ALA B CA 1
ATOM 4230 C C . ALA B 1 67 ? 216.649 -16.599 388.466 1.00 15.39 110 ALA B C 1
ATOM 4231 O O . ALA B 1 67 ? 215.841 -17.024 387.640 1.00 14.80 110 ALA B O 1
ATOM 4233 N N . MET B 1 68 ? 217.830 -16.085 388.125 1.00 11.12 111 MET B N 1
ATOM 4234 C CA . MET B 1 68 ? 218.257 -16.012 386.735 1.00 14.36 111 MET B CA 1
ATOM 4235 C C . MET B 1 68 ? 219.176 -17.171 386.392 1.00 14.69 111 MET B C 1
ATOM 4236 O O . MET B 1 68 ? 219.850 -17.721 387.259 1.00 16.06 111 MET B O 1
ATOM 4241 N N . ALA B 1 69 ? 219.178 -17.543 385.123 1.00 14.64 112 ALA B N 1
ATOM 4242 C CA . ALA B 1 69 ? 220.134 -18.514 384.616 1.00 14.52 112 ALA B CA 1
ATOM 4243 C C . ALA B 1 69 ? 220.631 -18.031 383.264 1.00 17.26 112 ALA B C 1
ATOM 4244 O O . ALA B 1 69 ? 220.177 -18.490 382.218 1.00 18.97 112 ALA B O 1
ATOM 4246 N N . ASP B 1 70 ? 221.551 -17.078 383.288 1.00 18.03 113 ASP B N 1
ATOM 4247 C CA . ASP B 1 70 ? 222.140 -16.580 382.047 1.00 19.08 113 ASP B CA 1
ATOM 4248 C C . ASP B 1 70 ? 222.760 -17.749 381.299 1.00 17.61 113 ASP B C 1
ATOM 4249 O O . ASP B 1 70 ? 223.526 -18.519 381.874 1.00 16.14 113 ASP B O 1
ATOM 4254 N N . GLY B 1 71 ? 222.398 -17.909 380.029 1.00 18.07 114 GLY B N 1
ATOM 4255 C CA . GLY B 1 71 ? 222.898 -19.015 379.239 1.00 19.32 114 GLY B CA 1
ATOM 4256 C C . GLY B 1 71 ? 222.460 -20.366 379.772 1.00 20.49 114 GLY B C 1
ATOM 4257 O O . GLY B 1 71 ? 223.068 -21.392 379.457 1.00 24.00 114 GLY B O 1
ATOM 4258 N N . GLY B 1 72 ? 221.405 -20.375 380.579 1.00 19.49 115 GLY B N 1
ATOM 4259 C CA . GLY B 1 72 ? 220.902 -21.613 381.152 1.00 16.10 115 GLY B CA 1
ATOM 4260 C C . GLY B 1 72 ? 219.406 -21.808 380.960 1.00 18.42 115 GLY B C 1
ATOM 4261 O O . GLY B 1 72 ? 218.818 -21.253 380.038 1.00 18.85 115 GLY B O 1
ATOM 4262 N N . ILE B 1 73 ? 218.792 -22.589 381.848 1.00 17.50 116 ILE B N 1
ATOM 4263 C CA . ILE B 1 73 ? 217.363 -22.890 381.771 1.00 15.84 116 ILE B CA 1
ATOM 4264 C C . ILE B 1 73 ? 216.596 -22.245 382.923 1.00 15.36 116 ILE B C 1
ATOM 4265 O O . ILE B 1 73 ? 217.015 -22.351 384.069 1.00 15.67 116 ILE B O 1
ATOM 4270 N N . VAL B 1 74 ? 215.483 -21.575 382.629 1.00 16.37 117 VAL B N 1
ATOM 4271 C CA . VAL B 1 74 ? 214.613 -21.081 383.692 1.00 16.30 117 VAL B CA 1
ATOM 4272 C C . VAL B 1 74 ? 213.302 -21.867 383.713 1.00 16.26 117 VAL B C 1
ATOM 4273 O O . VAL B 1 74 ? 212.693 -22.105 382.667 1.00 16.10 117 VAL B O 1
ATOM 4277 N N . LEU B 1 75 ? 212.899 -22.290 384.910 1.00 14.84 118 LEU B N 1
ATOM 4278 C CA . LEU B 1 75 ? 211.612 -22.959 385.115 1.00 16.26 118 LEU B CA 1
ATOM 4279 C C . LEU B 1 75 ? 210.589 -21.972 385.669 1.00 16.58 118 LEU B C 1
ATOM 4280 O O . LEU B 1 75 ? 210.806 -21.382 386.725 1.00 19.41 118 LEU B O 1
ATOM 4285 N N . ASP B 1 76 ? 209.468 -21.813 384.977 1.00 14.04 119 ASP B N 1
ATOM 4286 C CA . ASP B 1 76 ? 208.398 -20.976 385.494 1.00 14.42 119 ASP B CA 1
ATOM 4287 C C . ASP B 1 76 ? 207.598 -21.770 386.519 1.00 15.08 119 ASP B C 1
ATOM 4288 O O . ASP B 1 76 ? 206.677 -22.492 386.151 1.00 14.96 119 ASP B O 1
ATOM 4293 N N . MET B 1 77 ? 207.937 -21.651 387.798 1.00 14.68 120 MET B N 1
ATOM 4294 C CA . MET B 1 77 ? 207.296 -22.526 388.775 1.00 17.17 120 MET B CA 1
ATOM 4295 C C . MET B 1 77 ? 205.808 -22.224 388.932 1.00 15.58 120 MET B C 1
ATOM 4296 O O . MET B 1 77 ? 205.056 -23.053 389.438 1.00 16.61 120 MET B O 1
ATOM 4301 N N . ARG B 1 78 ? 205.367 -21.056 388.477 1.00 14.03 121 ARG B N 1
ATOM 4302 C CA . ARG B 1 78 ? 203.949 -20.745 388.603 1.00 16.37 121 ARG B CA 1
ATOM 4303 C C . ARG B 1 78 ? 203.076 -21.584 387.678 1.00 20.06 121 ARG B C 1
ATOM 4304 O O . ARG B 1 78 ? 201.856 -21.666 387.881 1.00 18.63 121 ARG B O 1
ATOM 4312 N N . SER B 1 79 ? 203.677 -22.239 386.687 1.00 18.68 122 SER B N 1
ATOM 4313 C CA . SER B 1 79 ? 202.886 -23.134 385.849 1.00 18.31 122 SER B CA 1
ATOM 4314 C C . SER B 1 79 ? 202.492 -24.397 386.639 1.00 17.51 122 SER B C 1
ATOM 4315 O O . SER B 1 79 ? 201.642 -25.172 386.183 1.00 20.45 122 SER B O 1
ATOM 4318 N N . THR B 1 80 ? 203.098 -24.590 387.815 1.00 18.80 123 THR B N 1
ATOM 4319 C CA . THR B 1 80 ? 202.721 -25.700 388.712 1.00 17.74 123 THR B CA 1
ATOM 4320 C C . THR B 1 80 ? 201.796 -25.274 389.852 1.00 20.87 123 THR B C 1
ATOM 4321 O O . THR B 1 80 ? 201.523 -26.071 390.753 1.00 23.57 123 THR B O 1
ATOM 4325 N N . GLU B 1 81 ? 201.330 -24.030 389.830 1.00 17.47 124 GLU B N 1
ATOM 4326 C CA . GLU B 1 81 ? 200.677 -23.446 391.007 1.00 16.85 124 GLU B CA 1
ATOM 4327 C C . GLU B 1 81 ? 199.393 -24.167 391.394 1.00 26.17 124 GLU B C 1
ATOM 4328 O O . GLU B 1 81 ? 198.975 -24.111 392.551 1.00 28.80 124 GLU B O 1
ATOM 4334 N N . GLY B 1 82 ? 198.778 -24.846 390.433 1.00 25.22 125 GLY B N 1
ATOM 4335 C CA . GLY B 1 82 ? 197.527 -25.540 390.673 1.00 33.45 125 GLY B CA 1
ATOM 4336 C C . GLY B 1 82 ? 197.690 -26.888 391.349 1.00 38.48 125 GLY B C 1
ATOM 4337 O O . GLY B 1 82 ? 196.759 -27.383 391.989 1.00 45.84 125 GLY B O 1
ATOM 4338 N N . ASN B 1 83 ? 198.871 -27.484 391.216 1.00 31.09 126 ASN B N 1
ATOM 4339 C CA . ASN B 1 83 ? 199.115 -28.813 391.767 1.00 28.77 126 ASN B CA 1
ATOM 4340 C C . ASN B 1 83 ? 199.044 -28.874 393.298 1.00 24.41 126 ASN B C 1
ATOM 4341 O O . ASN B 1 83 ? 199.356 -27.908 393.985 1.00 32.58 126 ASN B O 1
ATOM 4346 N N . HIS B 1 84 ? 198.590 -30.012 393.806 1.00 29.80 127 HIS B N 1
ATOM 4347 C CA . HIS B 1 84 ? 198.702 -30.366 395.221 1.00 30.89 127 HIS B CA 1
ATOM 4348 C C . HIS B 1 84 ? 197.779 -29.701 396.242 1.00 37.43 127 HIS B C 1
ATOM 4349 O O . HIS B 1 84 ? 197.881 -30.031 397.425 1.00 45.65 127 HIS B O 1
ATOM 4356 N N . PHE B 1 85 ? 196.890 -28.794 395.849 1.00 24.73 128 PHE B N 1
ATOM 4357 C CA . PHE B 1 85 ? 196.148 -28.083 396.891 1.00 19.94 128 PHE B CA 1
ATOM 4358 C C . PHE B 1 85 ? 195.170 -28.988 397.642 1.00 21.00 128 PHE B C 1
ATOM 4359 O O . PHE B 1 85 ? 194.224 -29.535 397.069 1.00 18.54 128 PHE B O 1
ATOM 4367 N N . LYS B 1 86 ? 195.409 -29.139 398.936 1.00 19.65 129 LYS B N 1
ATOM 4368 C CA . LYS B 1 86 ? 194.600 -30.028 399.763 1.00 22.94 129 LYS B CA 1
ATOM 4369 C C . LYS B 1 86 ? 194.591 -29.528 401.199 1.00 24.09 129 LYS B C 1
ATOM 4370 O O . LYS B 1 86 ? 195.620 -29.101 401.725 1.00 23.13 129 LYS B O 1
ATOM 4376 N N . ILE B 1 87 ? 193.416 -29.561 401.815 1.00 20.17 130 ILE B N 1
ATOM 4377 C CA . ILE B 1 87 ? 193.265 -29.217 403.222 1.00 18.89 130 ILE B CA 1
ATOM 4378 C C . ILE B 1 87 ? 193.154 -30.511 404.016 1.00 22.46 130 ILE B C 1
ATOM 4379 O O . ILE B 1 87 ? 192.435 -31.431 403.621 1.00 20.44 130 ILE B O 1
ATOM 4384 N N . LEU B 1 88 ? 193.848 -30.596 405.142 1.00 20.28 131 LEU B N 1
ATOM 4385 C CA . LEU B 1 88 ? 193.790 -31.823 405.923 1.00 20.72 131 LEU B CA 1
ATOM 4386 C C . LEU B 1 88 ? 193.785 -31.562 407.422 1.00 18.16 131 LEU B C 1
ATOM 4387 O O . LEU B 1 88 ? 194.234 -30.526 407.880 1.00 16.05 131 LEU B O 1
ATOM 4392 N N . ARG B 1 89 ? 193.250 -32.510 408.183 1.00 22.12 132 ARG B N 1
ATOM 4393 C CA . ARG B 1 89 ? 193.302 -32.411 409.635 1.00 22.95 132 ARG B CA 1
ATOM 4394 C C . ARG B 1 89 ? 193.792 -33.720 410.228 1.00 29.26 132 ARG B C 1
ATOM 4395 O O . ARG B 1 89 ? 193.450 -34.784 409.712 1.00 30.73 132 ARG B O 1
ATOM 4403 N N . GLY B 1 93 ? 193.892 -33.120 415.331 1.00 41.91 136 GLY B N 1
ATOM 4404 C CA . GLY B 1 93 ? 193.370 -31.825 415.725 1.00 36.91 136 GLY B CA 1
ATOM 4405 C C . GLY B 1 93 ? 193.865 -30.655 414.883 1.00 34.56 136 GLY B C 1
ATOM 4406 O O . GLY B 1 93 ? 193.085 -29.789 414.495 1.00 32.99 136 GLY B O 1
ATOM 4407 N N . ASP B 1 94 ? 195.162 -30.608 414.598 1.00 30.55 137 ASP B N 1
ATOM 4408 C CA . ASP B 1 94 ? 195.701 -29.449 413.898 1.00 30.68 137 ASP B CA 1
ATOM 4409 C C . ASP B 1 94 ? 195.342 -29.475 412.416 1.00 23.63 137 ASP B C 1
ATOM 4410 O O . ASP B 1 94 ? 195.186 -30.538 411.822 1.00 21.76 137 ASP B O 1
ATOM 4415 N N . HIS B 1 95 ? 195.198 -28.283 411.842 1.00 21.11 138 HIS B N 1
ATOM 4416 C CA . HIS B 1 95 ? 194.899 -28.090 410.422 1.00 19.45 138 HIS B CA 1
ATOM 4417 C C . HIS B 1 95 ? 196.166 -27.864 409.603 1.00 18.20 138 HIS B C 1
ATOM 4418 O O . HIS B 1 95 ? 197.063 -27.167 410.068 1.00 14.67 138 HIS B O 1
ATOM 4425 N N . TYR B 1 96 ? 196.216 -28.425 408.390 1.00 17.80 139 TYR B N 1
ATOM 4426 C CA . TYR B 1 96 ? 197.325 -28.210 407.444 1.00 17.61 139 TYR B CA 1
ATOM 4427 C C . TYR B 1 96 ? 196.822 -28.026 406.011 1.00 15.83 139 TYR B C 1
ATOM 4428 O O . TYR B 1 96 ? 195.721 -28.461 405.668 1.00 15.97 139 TYR B O 1
ATOM 4437 N N . ALA B 1 97 ? 197.625 -27.374 405.179 1.00 17.02 140 ALA B N 1
ATOM 4438 C CA . ALA B 1 97 ? 197.358 -27.331 403.747 1.00 16.96 140 ALA B CA 1
ATOM 4439 C C . ALA B 1 97 ? 198.563 -27.872 402.992 1.00 17.77 140 ALA B C 1
ATOM 4440 O O . ALA B 1 97 ? 199.695 -27.542 403.334 1.00 15.92 140 ALA B O 1
ATOM 4442 N N . ASP B 1 98 ? 198.323 -28.719 401.988 1.00 17.96 141 ASP B N 1
ATOM 4443 C CA . ASP B 1 98 ? 199.345 -28.996 400.979 1.00 18.72 141 ASP B CA 1
ATOM 4444 C C . ASP B 1 98 ? 199.209 -27.925 399.930 1.00 15.81 141 ASP B C 1
ATOM 4445 O O . ASP B 1 98 ? 198.100 -27.677 399.457 1.00 17.82 141 ASP B O 1
ATOM 4450 N N . VAL B 1 99 ? 200.319 -27.278 399.588 1.00 13.85 142 VAL B N 1
ATOM 4451 C CA . VAL B 1 99 ? 200.298 -26.230 398.578 1.00 14.93 142 VAL B CA 1
ATOM 4452 C C . VAL B 1 99 ? 201.445 -26.433 397.608 1.00 17.31 142 VAL B C 1
ATOM 4453 O O . VAL B 1 99 ? 202.481 -26.998 397.966 1.00 17.52 142 VAL B O 1
ATOM 4457 N N . SER B 1 100 ? 201.264 -25.971 396.377 1.00 14.49 143 SER B N 1
ATOM 4458 C CA . SER B 1 100 ? 202.336 -26.038 395.385 1.00 14.17 143 SER B CA 1
ATOM 4459 C C . SER B 1 100 ? 203.492 -25.099 395.717 1.00 14.22 143 SER B C 1
ATOM 4460 O O . SER B 1 100 ? 203.283 -24.011 396.223 1.00 15.65 143 SER B O 1
ATOM 4463 N N . GLY B 1 101 ? 204.716 -25.519 395.415 1.00 13.49 144 GLY B N 1
ATOM 4464 C CA . GLY B 1 101 ? 205.858 -24.631 395.530 1.00 18.24 144 GLY B CA 1
ATOM 4465 C C . GLY B 1 101 ? 205.703 -23.414 394.634 1.00 13.83 144 GLY B C 1
ATOM 4466 O O . GLY B 1 101 ? 206.272 -22.354 394.910 1.00 14.64 144 GLY B O 1
ATOM 4467 N N . GLY B 1 102 ? 204.947 -23.568 393.550 1.00 12.17 145 GLY B N 1
ATOM 4468 C CA . GLY B 1 102 ? 204.721 -22.464 392.629 1.00 14.37 145 GLY B CA 1
ATOM 4469 C C . GLY B 1 102 ? 203.494 -21.605 392.919 1.00 16.74 145 GLY B C 1
ATOM 4470 O O . GLY B 1 102 ? 203.231 -20.647 392.194 1.00 13.67 145 GLY B O 1
ATOM 4471 N N . ALA B 1 103 ? 202.740 -21.940 393.965 1.00 14.37 146 ALA B N 1
ATOM 4472 C CA . ALA B 1 103 ? 201.548 -21.159 394.323 1.00 16.12 146 ALA B CA 1
ATOM 4473 C C . ALA B 1 103 ? 201.908 -19.798 394.907 1.00 15.77 146 ALA B C 1
ATOM 4474 O O . ALA B 1 103 ? 202.898 -19.680 395.624 1.00 13.36 146 ALA B O 1
ATOM 4476 N N . LEU B 1 104 ? 201.077 -18.790 394.639 1.00 14.47 147 LEU B N 1
ATOM 4477 C CA . LEU B 1 104 ? 201.218 -17.502 395.316 1.00 12.58 147 LEU B CA 1
ATOM 4478 C C . LEU B 1 104 ? 200.534 -17.528 396.674 1.00 12.62 147 LEU B C 1
ATOM 4479 O O . LEU B 1 104 ? 199.431 -18.061 396.818 1.00 12.76 147 LEU B O 1
ATOM 4484 N N . TRP B 1 105 ? 201.164 -16.896 397.649 1.00 12.10 148 TRP B N 1
ATOM 4485 C CA . TRP B 1 105 ? 200.588 -16.825 398.982 1.00 11.90 148 TRP B CA 1
ATOM 4486 C C . TRP B 1 105 ? 199.220 -16.160 398.936 1.00 13.25 148 TRP B C 1
ATOM 4487 O O . TRP B 1 105 ? 198.313 -16.540 399.686 1.00 14.89 148 TRP B O 1
ATOM 4498 N N . GLU B 1 106 ? 199.053 -15.194 398.033 1.00 10.93 149 GLU B N 1
ATOM 4499 C CA . GLU B 1 106 ? 197.770 -14.506 397.925 1.00 13.45 149 GLU B CA 1
ATOM 4500 C C . GLU B 1 106 ? 196.636 -15.491 397.621 1.00 15.91 149 GLU B C 1
ATOM 4501 O O . GLU B 1 106 ? 195.550 -15.397 398.190 1.00 15.58 149 GLU B O 1
ATOM 4507 N N . ASP B 1 107 ? 196.886 -16.422 396.709 1.00 16.36 150 ASP B N 1
ATOM 4508 C CA . ASP B 1 107 ? 195.846 -17.354 396.286 1.00 12.73 150 ASP B CA 1
ATOM 4509 C C . ASP B 1 107 ? 195.567 -18.365 397.385 1.00 11.86 150 ASP B C 1
ATOM 4510 O O . ASP B 1 107 ? 194.426 -18.803 397.572 1.00 14.92 150 ASP B O 1
ATOM 4515 N N . ILE B 1 108 ? 196.613 -18.708 398.128 1.00 13.09 151 ILE B N 1
ATOM 4516 C CA . ILE B 1 108 ? 196.468 -19.589 399.283 1.00 12.36 151 ILE B CA 1
ATOM 4517 C C . ILE B 1 108 ? 195.589 -18.935 400.347 1.00 18.20 151 ILE B C 1
ATOM 4518 O O . ILE B 1 108 ? 194.676 -19.567 400.876 1.00 15.00 151 ILE B O 1
ATOM 4523 N N . LEU B 1 109 ? 195.861 -17.668 400.651 1.00 12.00 152 LEU B N 1
ATOM 4524 C CA . LEU B 1 109 ? 194.999 -16.921 401.567 1.00 12.05 152 LEU B CA 1
ATOM 4525 C C . LEU B 1 109 ? 193.524 -16.967 401.151 1.00 17.00 152 LEU B C 1
ATOM 4526 O O . LEU B 1 109 ? 192.643 -17.322 401.946 1.00 13.37 152 LEU B O 1
ATOM 4531 N N . MET B 1 110 ? 193.244 -16.599 399.904 1.00 13.69 153 MET B N 1
ATOM 4532 C CA . MET B 1 110 ? 191.847 -16.485 399.485 1.00 14.26 153 MET B CA 1
ATOM 4533 C C . MET B 1 110 ? 191.120 -17.822 399.552 1.00 17.32 153 MET B C 1
ATOM 4534 O O . MET B 1 110 ? 189.965 -17.899 399.975 1.00 17.37 153 MET B O 1
ATOM 4539 N N . ARG B 1 111 ? 191.780 -18.880 399.108 1.00 19.29 154 ARG B N 1
ATOM 4540 C CA . ARG B 1 111 ? 191.100 -20.160 399.056 1.00 17.73 154 ARG B CA 1
ATOM 4541 C C . ARG B 1 111 ? 190.887 -20.734 400.464 1.00 17.60 154 ARG B C 1
ATOM 4542 O O . ARG B 1 111 ? 189.810 -21.241 400.771 1.00 18.34 154 ARG B O 1
ATOM 4550 N N . CYS B 1 112 ? 191.911 -20.662 401.309 1.00 16.61 155 CYS B N 1
ATOM 4551 C CA . CYS B 1 112 ? 191.785 -21.173 402.671 1.00 15.63 155 CYS B CA 1
ATOM 4552 C C . CYS B 1 112 ? 190.708 -20.431 403.468 1.00 18.20 155 CYS B C 1
ATOM 4553 O O . CYS B 1 112 ? 189.892 -21.048 404.163 1.00 16.08 155 CYS B O 1
ATOM 4556 N N . VAL B 1 113 ? 190.694 -19.105 403.375 1.00 15.29 156 VAL B N 1
ATOM 4557 C CA . VAL B 1 113 ? 189.723 -18.339 404.150 1.00 14.03 156 VAL B CA 1
ATOM 4558 C C . VAL B 1 113 ? 188.307 -18.526 403.610 1.00 14.62 156 VAL B C 1
ATOM 4559 O O . VAL B 1 113 ? 187.363 -18.767 404.368 1.00 17.09 156 VAL B O 1
ATOM 4563 N N . SER B 1 114 ? 188.145 -18.453 402.299 1.00 18.12 157 SER B N 1
ATOM 4564 C CA . SER B 1 114 ? 186.797 -18.480 401.743 1.00 16.89 157 SER B CA 1
ATOM 4565 C C . SER B 1 114 ? 186.153 -19.853 401.868 1.00 19.97 157 SER B C 1
ATOM 4566 O O . SER B 1 114 ? 184.957 -19.954 402.131 1.00 22.97 157 SER B O 1
ATOM 4569 N N . GLU B 1 115 ? 186.940 -20.911 401.702 1.00 16.39 158 GLU B N 1
ATOM 4570 C CA . GLU B 1 115 ? 186.363 -22.255 401.696 1.00 16.93 158 GLU B CA 1
ATOM 4571 C C . GLU B 1 115 ? 186.338 -22.948 403.061 1.00 17.00 158 GLU B C 1
ATOM 4572 O O . GLU B 1 115 ? 185.520 -23.840 403.277 1.00 18.55 158 GLU B O 1
ATOM 4578 N N . TYR B 1 116 ? 187.199 -22.523 403.982 1.00 18.02 159 TYR B N 1
ATOM 4579 C CA . TYR B 1 116 ? 187.391 -23.247 405.247 1.00 21.08 159 TYR B CA 1
ATOM 4580 C C . TYR B 1 116 ? 187.455 -22.363 406.490 1.00 19.72 159 TYR B C 1
ATOM 4581 O O . TYR B 1 116 ? 187.440 -22.871 407.606 1.00 16.09 159 TYR B O 1
ATOM 4590 N N . GLY B 1 117 ? 187.531 -21.047 406.307 1.00 19.36 160 GLY B N 1
ATOM 4591 C CA . GLY B 1 117 ? 187.689 -20.150 407.438 1.00 16.12 160 GLY B CA 1
ATOM 4592 C C . GLY B 1 117 ? 189.008 -20.430 408.134 1.00 19.03 160 GLY B C 1
ATOM 4593 O O . GLY B 1 117 ? 189.125 -20.312 409.356 1.00 21.52 160 GLY B O 1
ATOM 4594 N N . LEU B 1 118 ? 189.994 -20.819 407.338 1.00 14.83 161 LEU B N 1
ATOM 4595 C CA . LEU B 1 118 ? 191.342 -21.125 407.826 1.00 13.83 161 LEU B CA 1
ATOM 4596 C C . LEU B 1 118 ? 192.357 -20.271 407.094 1.00 14.41 161 LEU B C 1
ATOM 4597 O O . LEU B 1 118 ? 192.056 -19.764 406.023 1.00 17.43 161 LEU B O 1
ATOM 4602 N N . ALA B 1 119 ? 193.568 -20.139 407.647 1.00 15.47 162 ALA B N 1
ATOM 4603 C CA . ALA B 1 119 ? 194.643 -19.414 406.968 1.00 15.32 162 ALA B CA 1
ATOM 4604 C C . ALA B 1 119 ? 196.029 -19.733 407.522 1.00 12.20 162 ALA B C 1
ATOM 4605 O O . ALA B 1 119 ? 196.174 -20.032 408.709 1.00 14.98 162 ALA B O 1
ATOM 4607 N N . PRO B 1 120 ? 197.060 -19.654 406.669 1.00 13.46 163 PRO B N 1
ATOM 4608 C CA . PRO B 1 120 ? 198.436 -19.673 407.179 1.00 11.25 163 PRO B CA 1
ATOM 4609 C C . PRO B 1 120 ? 198.639 -18.641 408.303 1.00 14.45 163 PRO B C 1
ATOM 4610 O O . PRO B 1 120 ? 197.932 -17.623 408.393 1.00 14.70 163 PRO B O 1
ATOM 4614 N N . ARG B 1 121 ? 199.608 -18.901 409.171 1.00 13.54 164 ARG B N 1
ATOM 4615 C CA . ARG B 1 121 ? 199.722 -18.099 410.379 1.00 14.56 164 ARG B CA 1
ATOM 4616 C C . ARG B 1 121 ? 200.975 -17.256 410.371 1.00 16.43 164 ARG B C 1
ATOM 4617 O O . ARG B 1 121 ? 201.216 -16.472 411.292 1.00 14.34 164 ARG B O 1
ATOM 4625 N N . SER B 1 122 ? 201.780 -17.435 409.332 1.00 12.37 165 SER B N 1
ATOM 4626 C CA . SER B 1 122 ? 203.006 -16.661 409.175 1.00 9.79 165 SER B CA 1
ATOM 4627 C C . SER B 1 122 ? 203.064 -16.159 407.739 1.00 11.63 165 SER B C 1
ATOM 4628 O O . SER B 1 122 ? 202.988 -16.965 406.807 1.00 12.81 165 SER B O 1
ATOM 4631 N N . TRP B 1 123 ? 203.169 -14.841 407.567 1.00 11.73 166 TRP B N 1
ATOM 4632 C CA . TRP B 1 123 ? 203.073 -14.212 406.236 1.00 10.16 166 TRP B CA 1
ATOM 4633 C C . TRP B 1 123 ? 204.325 -13.468 405.781 1.00 12.35 166 TRP B C 1
ATOM 4634 O O . TRP B 1 123 ? 205.323 -13.390 406.492 1.00 13.21 166 TRP B O 1
ATOM 4645 N N . THR B 1 124 ? 204.252 -12.953 404.558 1.00 12.09 167 THR B N 1
ATOM 4646 C CA . THR B 1 124 ? 205.106 -11.871 404.107 1.00 11.67 167 THR B CA 1
ATOM 4647 C C . THR B 1 124 ? 204.196 -10.646 404.014 1.00 11.44 167 THR B C 1
ATOM 4648 O O . THR B 1 124 ? 202.968 -10.794 403.986 1.00 11.42 167 THR B O 1
ATOM 4652 N N . ASP B 1 125 ? 204.766 -9.447 403.980 1.00 9.94 168 ASP B N 1
ATOM 4653 C CA . ASP B 1 125 ? 203.955 -8.225 403.838 1.00 10.90 168 ASP B CA 1
ATOM 4654 C C . ASP B 1 125 ? 203.222 -8.207 402.501 1.00 14.40 168 ASP B C 1
ATOM 4655 O O . ASP B 1 125 ? 202.102 -7.712 402.388 1.00 13.27 168 ASP B O 1
ATOM 4660 N N . TYR B 1 126 ? 203.903 -8.736 401.490 1.00 12.00 169 TYR B N 1
ATOM 4661 C CA . TYR B 1 126 ? 203.438 -8.736 400.116 1.00 11.69 169 TYR B CA 1
ATOM 4662 C C . TYR B 1 126 ? 203.165 -10.172 399.691 1.00 11.57 169 TYR B C 1
ATOM 4663 O O . TYR B 1 126 ? 204.008 -11.049 399.901 1.00 11.32 169 TYR B O 1
ATOM 4672 N N . LEU B 1 127 ? 201.994 -10.427 399.109 1.00 10.87 170 LEU B N 1
ATOM 4673 C CA . LEU B 1 127 ? 201.534 -11.815 398.970 1.00 9.98 170 LEU B CA 1
ATOM 4674 C C . LEU B 1 127 ? 201.703 -12.425 397.582 1.00 13.01 170 LEU B C 1
ATOM 4675 O O . LEU B 1 127 ? 201.451 -13.619 397.411 1.00 13.25 170 LEU B O 1
ATOM 4680 N N . ARG B 1 128 ? 202.128 -11.638 396.594 1.00 11.01 171 ARG B N 1
ATOM 4681 C CA . ARG B 1 128 ? 202.369 -12.213 395.270 1.00 13.13 171 ARG B CA 1
ATOM 4682 C C . ARG B 1 128 ? 203.815 -12.711 395.174 1.00 13.82 171 ARG B C 1
ATOM 4683 O O . ARG B 1 128 ? 204.573 -12.343 394.278 1.00 13.97 171 ARG B O 1
ATOM 4691 N N . LEU B 1 129 ? 204.154 -13.572 396.127 1.00 11.79 172 LEU B N 1
ATOM 4692 C CA . LEU B 1 129 ? 205.418 -14.299 396.176 1.00 11.31 172 LEU B CA 1
ATOM 4693 C C . LEU B 1 129 ? 205.048 -15.773 396.196 1.00 12.08 172 LEU B C 1
ATOM 4694 O O . LEU B 1 129 ? 203.941 -16.124 396.632 1.00 12.45 172 LEU B O 1
ATOM 4699 N N . THR B 1 130 ? 205.947 -16.635 395.739 1.00 13.62 173 THR B N 1
ATOM 4700 C CA . THR B 1 130 ? 205.644 -18.069 395.741 1.00 13.04 173 THR B CA 1
ATOM 4701 C C . THR B 1 130 ? 206.067 -18.717 397.052 1.00 11.61 173 THR B C 1
ATOM 4702 O O . THR B 1 130 ? 206.946 -18.215 397.771 1.00 11.67 173 THR B O 1
ATOM 4706 N N . VAL B 1 131 ? 205.429 -19.847 397.345 1.00 10.66 174 VAL B N 1
ATOM 4707 C CA . VAL B 1 131 ? 205.770 -20.676 398.493 1.00 12.96 174 VAL B CA 1
ATOM 4708 C C . VAL B 1 131 ? 207.239 -21.090 398.456 1.00 11.75 174 VAL B C 1
ATOM 4709 O O . VAL B 1 131 ? 207.976 -20.880 399.416 1.00 12.82 174 VAL B O 1
ATOM 4713 N N . GLY B 1 132 ? 207.662 -21.685 397.340 1.00 13.44 175 GLY B N 1
ATOM 4714 C CA . GLY B 1 132 ? 209.054 -22.084 397.195 1.00 16.59 175 GLY B CA 1
ATOM 4715 C C . GLY B 1 132 ? 210.034 -20.930 397.311 1.00 14.07 175 GLY B C 1
ATOM 4716 O O . GLY B 1 132 ? 211.104 -21.064 397.900 1.00 14.63 175 GLY B O 1
ATOM 4717 N N . GLY B 1 133 ? 209.686 -19.796 396.715 1.00 11.98 176 GLY B N 1
ATOM 4718 C CA . GLY B 1 133 ? 210.528 -18.611 396.790 1.00 11.72 176 GLY B CA 1
ATOM 4719 C C . GLY B 1 133 ? 210.747 -18.111 398.206 1.00 10.90 176 GLY B C 1
ATOM 4720 O O . GLY B 1 133 ? 211.883 -17.829 398.606 1.00 12.30 176 GLY B O 1
ATOM 4721 N N . THR B 1 134 ? 209.681 -18.007 398.989 1.00 10.58 177 THR B N 1
ATOM 4722 C CA . THR B 1 134 ? 209.872 -17.470 400.342 1.00 11.06 177 THR B CA 1
ATOM 4723 C C . THR B 1 134 ? 210.468 -18.531 401.265 1.00 12.77 177 THR B C 1
ATOM 4724 O O . THR B 1 134 ? 211.322 -18.223 402.101 1.00 13.24 177 THR B O 1
ATOM 4728 N N . LEU B 1 135 ? 210.060 -19.790 401.101 1.00 11.61 178 LEU B N 1
ATOM 4729 C CA . LEU B 1 135 ? 210.620 -20.828 401.958 1.00 8.75 178 LEU B CA 1
ATOM 4730 C C . LEU B 1 135 ? 212.126 -21.015 401.741 1.00 12.69 178 LEU B C 1
ATOM 4731 O O . LEU B 1 135 ? 212.843 -21.391 402.660 1.00 12.26 178 LEU B O 1
ATOM 4736 N N . SER B 1 136 ? 212.594 -20.745 400.527 1.00 10.70 179 SER B N 1
ATOM 4737 C CA . SER B 1 136 ? 214.030 -20.778 400.232 1.00 12.37 179 SER B CA 1
ATOM 4738 C C . SER B 1 136 ? 214.803 -19.629 400.867 1.00 14.50 179 SER B C 1
ATOM 4739 O O . SER B 1 136 ? 216.041 -19.604 400.835 1.00 11.21 179 SER B O 1
ATOM 4742 N N . ASN B 1 137 ? 214.082 -18.665 401.423 1.00 9.77 180 ASN B N 1
ATOM 4743 C CA . ASN B 1 137 ? 214.742 -17.521 402.050 1.00 10.53 180 ASN B CA 1
ATOM 4744 C C . ASN B 1 137 ? 214.405 -17.449 403.542 1.00 13.22 180 ASN B C 1
ATOM 4745 O O . ASN B 1 137 ? 215.269 -17.694 404.383 1.00 12.84 180 ASN B O 1
ATOM 4750 N N . ALA B 1 138 ? 213.157 -17.115 403.856 1.00 11.11 181 ALA B N 1
ATOM 4751 C CA . ALA B 1 138 ? 212.631 -17.255 405.223 1.00 10.76 181 ALA B CA 1
ATOM 4752 C C . ALA B 1 138 ? 211.144 -16.928 405.224 1.00 10.44 181 ALA B C 1
ATOM 4753 O O . ALA B 1 138 ? 210.331 -17.727 405.687 1.00 11.55 181 ALA B O 1
ATOM 4755 N N . GLY B 1 139 ? 210.812 -15.762 404.680 1.00 11.20 182 GLY B N 1
ATOM 4756 C CA . GLY B 1 139 ? 209.441 -15.286 404.604 1.00 10.53 182 GLY B CA 1
ATOM 4757 C C . GLY B 1 139 ? 209.098 -14.626 405.922 1.00 13.88 182 GLY B C 1
ATOM 4758 O O . GLY B 1 139 ? 208.682 -15.299 406.874 1.00 11.30 182 GLY B O 1
ATOM 4759 N N . VAL B 1 140 ? 209.294 -13.310 405.979 1.00 8.36 183 VAL B N 1
ATOM 4760 C CA . VAL B 1 140 ? 209.171 -12.577 407.231 1.00 7.96 183 VAL B CA 1
ATOM 4761 C C . VAL B 1 140 ? 208.072 -11.503 407.189 1.00 10.01 183 VAL B C 1
ATOM 4762 O O . VAL B 1 140 ? 207.939 -10.768 406.203 1.00 13.40 183 VAL B O 1
ATOM 4766 N N . SER B 1 141 ? 207.312 -11.407 408.280 1.00 10.59 184 SER B N 1
ATOM 4767 C CA . SER B 1 141 ? 206.326 -10.331 408.449 1.00 10.61 184 SER B CA 1
ATOM 4768 C C . SER B 1 141 ? 206.079 -10.155 409.948 1.00 10.08 184 SER B C 1
ATOM 4769 O O . SER B 1 141 ? 206.815 -10.708 410.759 1.00 9.24 184 SER B O 1
ATOM 4772 N N . GLY B 1 142 ? 205.029 -9.421 410.301 1.00 10.45 185 GLY B N 1
ATOM 4773 C CA . GLY B 1 142 ? 204.737 -9.102 411.689 1.00 10.32 185 GLY B CA 1
ATOM 4774 C C . GLY B 1 142 ? 204.287 -10.271 412.561 1.00 8.80 185 GLY B C 1
ATOM 4775 O O . GLY B 1 142 ? 204.115 -10.087 413.766 1.00 12.63 185 GLY B O 1
ATOM 4776 N N . GLN B 1 143 ? 204.094 -11.457 411.972 1.00 8.57 186 GLN B N 1
ATOM 4777 C CA . GLN B 1 143 ? 203.711 -12.639 412.765 1.00 10.71 186 GLN B CA 1
ATOM 4778 C C . GLN B 1 143 ? 204.924 -13.459 413.202 1.00 11.36 186 GLN B C 1
ATOM 4779 O O . GLN B 1 143 ? 204.799 -14.371 414.023 1.00 13.49 186 GLN B O 1
ATOM 4785 N N . ALA B 1 144 ? 206.088 -13.152 412.641 1.00 10.57 187 ALA B N 1
ATOM 4786 C CA . ALA B 1 144 ? 207.277 -13.981 412.883 1.00 12.90 187 ALA B CA 1
ATOM 4787 C C . ALA B 1 144 ? 207.733 -14.013 414.355 1.00 15.15 187 ALA B C 1
ATOM 4788 O O . ALA B 1 144 ? 208.297 -15.013 414.815 1.00 12.22 187 ALA B O 1
ATOM 4790 N N . PHE B 1 145 ? 207.494 -12.940 415.103 1.00 12.20 188 PHE B N 1
ATOM 4791 C CA . PHE B 1 145 ? 207.893 -12.936 416.510 1.00 12.11 188 PHE B CA 1
ATOM 4792 C C . PHE B 1 145 ? 207.090 -13.989 417.273 1.00 16.47 188 PHE B C 1
ATOM 4793 O O . PHE B 1 145 ? 207.545 -14.503 418.298 1.00 17.64 188 PHE B O 1
ATOM 4801 N N . ARG B 1 146 ? 205.899 -14.315 416.765 1.00 10.60 189 ARG B N 1
ATOM 4802 C CA . ARG B 1 146 ? 205.012 -15.291 417.413 1.00 12.70 189 ARG B CA 1
ATOM 4803 C C . ARG B 1 146 ? 205.127 -16.715 416.837 1.00 14.99 189 ARG B C 1
ATOM 4804 O O . ARG B 1 146 ? 205.164 -17.685 417.583 1.00 15.79 189 ARG B O 1
ATOM 4812 N N . TYR B 1 147 ? 205.154 -16.839 415.511 1.00 10.91 190 TYR B N 1
ATOM 4813 C CA . TYR B 1 147 ? 205.178 -18.167 414.889 1.00 12.34 190 TYR B CA 1
ATOM 4814 C C . TYR B 1 147 ? 206.471 -18.496 414.165 1.00 11.72 190 TYR B C 1
ATOM 4815 O O . TYR B 1 147 ? 206.617 -19.602 413.655 1.00 12.87 190 TYR B O 1
ATOM 4824 N N . GLY B 1 148 ? 207.409 -17.548 414.137 1.00 13.10 191 GLY B N 1
ATOM 4825 C CA . GLY B 1 148 ? 208.602 -17.694 413.325 1.00 11.55 191 GLY B CA 1
ATOM 4826 C C . GLY B 1 148 ? 208.306 -17.350 411.879 1.00 11.29 191 GLY B C 1
ATOM 4827 O O . GLY B 1 148 ? 207.141 -17.146 411.506 1.00 12.57 191 GLY B O 1
ATOM 4828 N N . PRO B 1 149 ? 209.347 -17.299 411.047 1.00 11.05 192 PRO B N 1
ATOM 4829 C CA . PRO B 1 149 ? 209.149 -16.990 409.628 1.00 11.37 192 PRO B CA 1
ATOM 4830 C C . PRO B 1 149 ? 208.480 -18.154 408.923 1.00 12.21 192 PRO B C 1
ATOM 4831 O O . PRO B 1 149 ? 208.277 -19.215 409.516 1.00 12.69 192 PRO B O 1
ATOM 4835 N N . GLN B 1 150 ? 208.166 -17.983 407.654 1.00 9.36 193 GLN B N 1
ATOM 4836 C CA . GLN B 1 150 ? 207.466 -19.055 406.951 1.00 13.91 193 GLN B CA 1
ATOM 4837 C C . GLN B 1 150 ? 208.264 -20.350 406.921 1.00 15.53 193 GLN B C 1
ATOM 4838 O O . GLN B 1 150 ? 207.684 -21.441 406.957 1.00 13.81 193 GLN B O 1
ATOM 4844 N N . SER B 1 151 ? 209.589 -20.240 406.898 1.00 11.97 194 SER B N 1
ATOM 4845 C CA . SER B 1 151 ? 210.431 -21.432 406.839 1.00 11.36 194 SER B CA 1
ATOM 4846 C C . SER B 1 151 ? 210.345 -22.241 408.134 1.00 12.58 194 SER B C 1
ATOM 4847 O O . SER B 1 151 ? 210.757 -23.404 408.172 1.00 13.04 194 SER B O 1
ATOM 4850 N N . SER B 1 152 ? 209.811 -21.630 409.189 1.00 10.00 195 SER B N 1
ATOM 4851 C CA . SER B 1 152 ? 209.633 -22.311 410.480 1.00 9.72 195 SER B CA 1
ATOM 4852 C C . SER B 1 152 ? 208.233 -22.879 410.615 1.00 13.50 195 SER B C 1
ATOM 4853 O O . SER B 1 152 ? 207.872 -23.407 411.674 1.00 13.63 195 SER B O 1
ATOM 4856 N N . ASN B 1 153 ? 207.433 -22.713 409.562 1.00 13.40 196 ASN B N 1
ATOM 4857 C CA . ASN B 1 153 ? 206.070 -23.222 409.569 1.00 10.78 196 ASN B CA 1
ATOM 4858 C C . ASN B 1 153 ? 205.818 -24.178 408.405 1.00 14.55 196 ASN B C 1
ATOM 4859 O O . ASN B 1 153 ? 204.959 -23.940 407.563 1.00 11.76 196 ASN B O 1
ATOM 4864 N N . VAL B 1 154 ? 206.587 -25.260 408.382 1.00 15.02 197 VAL B N 1
ATOM 4865 C CA . VAL B 1 154 ? 206.510 -26.255 407.323 1.00 11.11 197 VAL B CA 1
ATOM 4866 C C . VAL B 1 154 ? 206.623 -27.627 407.967 1.00 13.96 197 VAL B C 1
ATOM 4867 O O . VAL B 1 154 ? 207.477 -27.820 408.819 1.00 16.94 197 VAL B O 1
ATOM 4871 N N . THR B 1 155 ? 205.787 -28.587 407.573 1.00 12.65 198 THR B N 1
ATOM 4872 C CA . THR B 1 155 ? 205.938 -29.928 408.151 1.00 12.27 198 THR B CA 1
ATOM 4873 C C . THR B 1 155 ? 206.412 -30.970 407.139 1.00 18.25 198 THR B C 1
ATOM 4874 O O . THR B 1 155 ? 206.921 -32.023 407.534 1.00 18.37 198 THR B O 1
ATOM 4878 N N . GLU B 1 156 ? 206.231 -30.675 405.849 1.00 15.01 199 GLU B N 1
ATOM 4879 C CA . GLU B 1 156 ? 206.697 -31.542 404.746 1.00 16.00 199 GLU B CA 1
ATOM 4880 C C . GLU B 1 156 ? 207.083 -30.708 403.535 1.00 13.92 199 GLU B C 1
ATOM 4881 O O . GLU B 1 156 ? 206.500 -29.647 403.304 1.00 17.83 199 GLU B O 1
ATOM 4887 N N . LEU B 1 157 ? 208.048 -31.204 402.758 1.00 14.89 200 LEU B N 1
ATOM 4888 C CA . LEU B 1 157 ? 208.350 -30.670 401.428 1.00 11.61 200 LEU B CA 1
ATOM 4889 C C . LEU B 1 157 ? 208.469 -31.812 400.434 1.00 16.13 200 LEU B C 1
ATOM 4890 O O . LEU B 1 157 ? 208.957 -32.887 400.777 1.00 18.90 200 LEU B O 1
ATOM 4895 N N . ASP B 1 158 ? 208.047 -31.571 399.202 1.00 14.58 201 ASP B N 1
ATOM 4896 C CA . ASP B 1 158 ? 208.512 -32.388 398.089 1.00 12.62 201 ASP B CA 1
ATOM 4897 C C . ASP B 1 158 ? 209.637 -31.601 397.451 1.00 15.61 201 ASP B C 1
ATOM 4898 O O . ASP B 1 158 ? 209.493 -30.401 397.177 1.00 15.63 201 ASP B O 1
ATOM 4903 N N . VAL B 1 159 ? 210.771 -32.258 397.246 1.00 16.25 202 VAL B N 1
ATOM 4904 C CA . VAL B 1 159 ? 211.926 -31.586 396.669 1.00 14.07 202 VAL B CA 1
ATOM 4905 C C . VAL B 1 159 ? 212.467 -32.397 395.503 1.00 17.02 202 VAL B C 1
ATOM 4906 O O . VAL B 1 159 ? 212.640 -33.607 395.627 1.00 17.55 202 VAL B O 1
ATOM 4910 N N . VAL B 1 160 ? 212.722 -31.736 394.374 1.00 13.65 203 VAL B N 1
ATOM 4911 C CA . VAL B 1 160 ? 213.517 -32.355 393.323 1.00 11.66 203 VAL B CA 1
ATOM 4912 C C . VAL B 1 160 ? 214.956 -31.859 393.440 1.00 14.58 203 VAL B C 1
ATOM 4913 O O . VAL B 1 160 ? 215.226 -30.680 393.219 1.00 15.23 203 VAL B O 1
ATOM 4917 N N . THR B 1 161 ? 215.882 -32.752 393.776 1.00 14.86 204 THR B N 1
ATOM 4918 C CA . THR B 1 161 ? 217.268 -32.343 393.985 1.00 14.84 204 THR B CA 1
ATOM 4919 C C . THR B 1 161 ? 217.947 -31.892 392.697 1.00 19.80 204 THR B C 1
ATOM 4920 O O . THR B 1 161 ? 217.429 -32.082 391.598 1.00 17.39 204 THR B O 1
ATOM 4924 N N . GLY B 1 162 ? 219.125 -31.299 392.849 1.00 16.44 205 GLY B N 1
ATOM 4925 C CA . GLY B 1 162 ? 219.925 -30.904 391.708 1.00 18.62 205 GLY B CA 1
ATOM 4926 C C . GLY B 1 162 ? 220.275 -32.073 390.807 1.00 20.39 205 GLY B C 1
ATOM 4927 O O . GLY B 1 162 ? 220.535 -31.881 389.624 1.00 20.34 205 GLY B O 1
ATOM 4928 N N . LYS B 1 163 ? 220.286 -33.284 391.358 1.00 18.29 206 LYS B N 1
ATOM 4929 C CA . LYS B 1 163 ? 220.535 -34.476 390.550 1.00 23.00 206 LYS B CA 1
ATOM 4930 C C . LYS B 1 163 ? 219.285 -34.941 389.797 1.00 22.91 206 LYS B C 1
ATOM 4931 O O . LYS B 1 163 ? 219.361 -35.834 388.945 1.00 22.24 206 LYS B O 1
ATOM 4937 N N . GLY B 1 164 ? 218.144 -34.343 390.124 1.00 18.51 207 GLY B N 1
ATOM 4938 C CA . GLY B 1 164 ? 216.880 -34.686 389.493 1.00 20.39 207 GLY B CA 1
ATOM 4939 C C . GLY B 1 164 ? 216.075 -35.755 390.214 1.00 17.95 207 GLY B C 1
ATOM 4940 O O . GLY B 1 164 ? 215.134 -36.323 389.651 1.00 18.91 207 GLY B O 1
ATOM 4941 N N . ASP B 1 165 ? 216.438 -36.031 391.461 1.00 18.64 208 ASP B N 1
ATOM 4942 C CA . ASP B 1 165 ? 215.748 -37.041 392.250 1.00 18.35 208 ASP B CA 1
ATOM 4943 C C . ASP B 1 165 ? 214.601 -36.430 393.042 1.00 19.80 208 ASP B C 1
ATOM 4944 O O . ASP B 1 165 ? 214.762 -35.397 393.684 1.00 16.92 208 ASP B O 1
ATOM 4949 N N . PHE B 1 166 ? 213.447 -37.088 393.001 1.00 20.13 209 PHE B N 1
ATOM 4950 C CA . PHE B 1 166 ? 212.274 -36.629 393.734 1.00 20.99 209 PHE B CA 1
ATOM 4951 C C . PHE 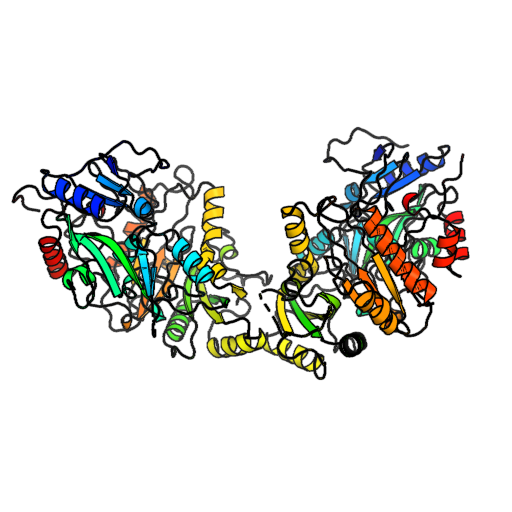B 1 166 ? 212.247 -37.250 395.131 1.00 19.27 209 PHE B C 1
ATOM 4952 O O . PHE B 1 166 ? 212.252 -38.472 395.276 1.00 20.21 209 PHE B O 1
ATOM 4960 N N . LEU B 1 167 ? 212.219 -36.405 396.158 1.00 15.62 210 LEU B N 1
ATOM 4961 C CA . LEU B 1 167 ? 212.188 -36.879 397.540 1.00 17.55 210 LEU B CA 1
ATOM 4962 C C . LEU B 1 167 ? 211.130 -36.133 398.341 1.00 19.48 210 LEU B C 1
ATOM 4963 O O . LEU B 1 167 ? 211.005 -34.916 398.220 1.00 18.01 210 LEU B O 1
ATOM 4968 N N . THR B 1 168 ? 210.363 -36.869 399.144 1.00 18.18 211 THR B N 1
ATOM 4969 C CA . THR B 1 168 ? 209.491 -36.248 400.136 1.00 15.04 211 THR B CA 1
ATOM 4970 C C . THR B 1 168 ? 210.289 -36.146 401.416 1.00 14.64 211 THR B C 1
ATOM 4971 O O . THR B 1 168 ? 210.886 -37.124 401.846 1.00 18.32 211 THR B O 1
ATOM 4975 N N . CYS B 1 169 ? 210.319 -34.960 402.010 1.00 17.73 212 CYS B N 1
ATOM 4976 C CA A CYS B 1 169 ? 211.176 -34.658 403.150 0.75 17.09 212 CYS B CA 1
ATOM 4977 C CA B CYS B 1 169 ? 211.129 -34.793 403.202 0.25 16.73 212 CYS B CA 1
ATOM 4978 C C . CYS B 1 169 ? 210.392 -34.046 404.296 1.00 16.35 212 CYS B C 1
ATOM 4979 O O . CYS B 1 169 ? 209.396 -33.357 404.060 1.00 17.21 212 CYS B O 1
ATOM 4984 N N . SER B 1 170 ? 210.887 -34.247 405.508 1.00 16.52 213 SER B N 1
ATOM 4985 C CA . SER B 1 170 ? 210.277 -33.724 406.717 1.00 16.58 213 SER B CA 1
ATOM 4986 C C . SER B 1 170 ? 211.344 -33.740 407.794 1.00 20.39 213 SER B C 1
ATOM 4987 O O . SER B 1 170 ? 212.457 -34.190 407.549 1.00 22.04 213 SER B O 1
ATOM 4990 N N . PRO B 1 171 ? 211.005 -33.268 409.003 1.00 21.75 214 PRO B N 1
ATOM 4991 C CA . PRO B 1 171 ? 211.957 -33.374 410.111 1.00 23.48 214 PRO B CA 1
ATOM 4992 C C . PRO B 1 171 ? 212.373 -34.818 410.396 1.00 27.47 214 PRO B C 1
ATOM 4993 O O . PRO B 1 171 ? 213.391 -35.028 411.051 1.00 33.78 214 PRO B O 1
ATOM 4997 N N . THR B 1 172 ? 211.617 -35.794 409.900 1.00 21.54 215 THR B N 1
ATOM 4998 C CA . THR B 1 172 ? 211.897 -37.196 410.205 1.00 28.51 215 THR B CA 1
ATOM 4999 C C . THR B 1 172 ? 212.101 -38.093 408.977 1.00 30.08 215 THR B C 1
ATOM 5000 O O . THR B 1 172 ? 212.115 -39.315 409.092 1.00 29.37 215 THR B O 1
ATOM 5004 N N . GLN B 1 173 ? 212.268 -37.490 407.808 1.00 22.95 216 GLN B N 1
ATOM 5005 C CA . GLN B 1 173 ? 212.403 -38.254 406.576 1.00 21.57 216 GLN B CA 1
ATOM 5006 C C . GLN B 1 173 ? 213.209 -37.411 405.596 1.00 20.66 216 GLN B C 1
ATOM 5007 O O . GLN B 1 173 ? 212.769 -36.326 405.238 1.00 19.85 216 GLN B O 1
ATOM 5013 N N . ASN B 1 174 ? 214.384 -37.886 405.179 1.00 19.30 217 ASN B N 1
ATOM 5014 C CA . ASN B 1 174 ? 215.280 -37.044 404.374 1.00 18.59 217 ASN B CA 1
ATOM 5015 C C . ASN B 1 174 ? 215.465 -35.667 405.034 1.00 18.62 217 ASN B C 1
ATOM 5016 O O . ASN B 1 174 ? 215.352 -34.613 404.388 1.00 16.00 217 ASN B O 1
ATOM 5021 N N . SER B 1 175 ? 215.727 -35.678 406.337 1.00 17.14 218 SER B N 1
ATOM 5022 C CA . SER B 1 175 ? 215.682 -34.438 407.106 1.00 14.63 218 SER B CA 1
ATOM 5023 C C . SER B 1 175 ? 216.836 -33.504 406.739 1.00 15.51 218 SER B C 1
ATOM 5024 O O . SER B 1 175 ? 216.688 -32.292 406.829 1.00 16.04 218 SER B O 1
ATOM 5027 N N . ASP B 1 176 ? 217.977 -34.052 406.323 1.00 19.44 219 ASP B N 1
ATOM 5028 C CA . ASP B 1 176 ? 219.068 -33.180 405.869 1.00 18.27 219 ASP B CA 1
ATOM 5029 C C . ASP B 1 176 ? 218.608 -32.269 404.723 1.00 18.95 219 ASP B C 1
ATOM 5030 O O . ASP B 1 176 ? 218.892 -31.063 404.719 1.00 17.54 219 ASP B O 1
ATOM 5035 N N . LEU B 1 177 ? 217.894 -32.841 403.760 1.00 16.21 220 LEU B N 1
ATOM 5036 C CA . LEU B 1 177 ? 217.381 -32.059 402.627 1.00 16.57 220 LEU B CA 1
ATOM 5037 C C . LEU B 1 177 ? 216.265 -31.110 403.063 1.00 17.22 220 LEU B C 1
ATOM 5038 O O . LEU B 1 177 ? 216.177 -29.958 402.595 1.00 12.30 220 LEU B O 1
ATOM 5043 N N . PHE B 1 178 ? 215.407 -31.585 403.955 1.00 18.43 221 PHE B N 1
ATOM 5044 C CA . PHE B 1 178 ? 214.299 -30.767 404.442 1.00 15.13 221 PHE B CA 1
ATOM 5045 C C . PHE B 1 178 ? 214.812 -29.464 405.073 1.00 16.20 221 PHE B C 1
ATOM 5046 O O . PHE B 1 178 ? 214.409 -28.363 404.696 1.00 16.74 221 PHE B O 1
ATOM 5054 N N . PHE B 1 179 ? 215.735 -29.587 406.017 1.00 17.32 222 PHE B N 1
ATOM 5055 C CA . PHE B 1 179 ? 216.230 -28.404 406.710 1.00 16.42 222 PHE B CA 1
ATOM 5056 C C . PHE B 1 179 ? 217.207 -27.604 405.864 1.00 16.23 222 PHE B C 1
ATOM 5057 O O . PHE B 1 179 ? 217.281 -26.385 405.985 1.00 15.05 222 PHE B O 1
ATOM 5065 N N . GLY B 1 180 ? 217.943 -28.291 404.999 1.00 14.12 223 GLY B N 1
ATOM 5066 C CA . GLY B 1 180 ? 218.821 -27.627 404.049 1.00 12.06 223 GLY B CA 1
ATOM 5067 C C . GLY B 1 180 ? 218.074 -26.726 403.086 1.00 14.58 223 GLY B C 1
ATOM 5068 O O . GLY B 1 180 ? 218.487 -25.594 402.850 1.00 14.70 223 GLY B O 1
ATOM 5069 N N . ALA B 1 181 ? 216.963 -27.215 402.539 1.00 13.84 224 ALA B N 1
ATOM 5070 C CA . ALA B 1 181 ? 216.194 -26.449 401.567 1.00 15.44 224 ALA B CA 1
ATOM 5071 C C . ALA B 1 181 ? 215.549 -25.222 402.203 1.00 15.56 224 ALA B C 1
ATOM 5072 O O . ALA B 1 181 ? 215.379 -24.185 401.559 1.00 14.89 224 ALA B O 1
ATOM 5074 N N . LEU B 1 182 ? 215.173 -25.346 403.466 1.00 11.70 225 LEU B N 1
ATOM 5075 C CA . LEU B 1 182 ? 214.541 -24.229 404.153 1.00 10.25 225 LEU B CA 1
ATOM 5076 C C . LEU B 1 182 ? 215.580 -23.129 404.434 1.00 12.06 225 LEU B C 1
ATOM 5077 O O . LEU B 1 182 ? 216.522 -23.336 405.201 1.00 13.33 225 LEU B O 1
ATOM 5082 N N . GLY B 1 183 ? 215.424 -21.973 403.789 1.00 12.91 226 GLY B N 1
ATOM 5083 C CA . GLY B 1 183 ? 216.431 -20.920 403.892 1.00 11.16 226 GLY B CA 1
ATOM 5084 C C . GLY B 1 183 ? 217.648 -21.187 403.017 1.00 13.24 226 GLY B C 1
ATOM 5085 O O . GLY B 1 183 ? 218.628 -20.437 403.056 1.00 16.26 226 GLY B O 1
ATOM 5086 N N . GLY B 1 184 ? 217.584 -22.250 402.217 1.00 11.79 227 GLY B N 1
ATOM 5087 C CA . GLY B 1 184 ? 218.741 -22.725 401.473 1.00 13.16 227 GLY B CA 1
ATOM 5088 C C . GLY B 1 184 ? 218.981 -22.089 400.119 1.00 14.50 227 GLY B C 1
ATOM 5089 O O . GLY B 1 184 ? 219.800 -22.582 399.339 1.00 12.28 227 GLY B O 1
ATOM 5090 N N . LEU B 1 185 ? 218.264 -21.009 399.824 1.00 10.32 228 LEU B N 1
ATOM 5091 C CA . LEU B 1 185 ? 218.556 -20.207 398.635 1.00 8.88 228 LEU B CA 1
ATOM 5092 C C . LEU B 1 185 ? 218.517 -21.021 397.346 1.00 14.65 228 LEU B C 1
ATOM 5093 O O . LEU B 1 185 ? 219.249 -20.737 396.387 1.00 14.86 228 LEU B O 1
ATOM 5098 N N . GLY B 1 186 ? 217.659 -22.034 397.321 1.00 11.52 229 GLY B N 1
ATOM 5099 C CA . GLY B 1 186 ? 217.458 -22.838 396.130 1.00 13.27 229 GLY B CA 1
ATOM 5100 C C . GLY B 1 186 ? 218.605 -23.788 395.814 1.00 13.43 229 GLY B C 1
ATOM 5101 O O . GLY B 1 186 ? 218.581 -24.462 394.784 1.00 14.52 229 GLY B O 1
ATOM 5102 N N . GLN B 1 187 ? 219.612 -23.862 396.681 1.00 10.56 230 GLN B N 1
ATOM 5103 C CA . GLN B 1 187 ? 220.857 -24.558 396.303 1.00 9.99 230 GLN B CA 1
ATOM 5104 C C . GLN B 1 187 ? 220.784 -26.091 396.245 1.00 15.06 230 GLN B C 1
ATOM 5105 O O . GLN B 1 187 ? 221.667 -26.724 395.661 1.00 15.29 230 GLN B O 1
ATOM 5111 N N . PHE B 1 188 ? 219.759 -26.692 396.853 1.00 15.97 231 PHE B N 1
ATOM 5112 C CA . PHE B 1 188 ? 219.767 -28.150 397.041 1.00 12.64 231 PHE B CA 1
ATOM 5113 C C . PHE B 1 188 ? 218.644 -28.872 396.319 1.00 13.73 231 PHE B C 1
ATOM 5114 O O . PHE B 1 188 ? 218.607 -30.110 396.257 1.00 15.19 231 PHE B O 1
ATOM 5122 N N . GLY B 1 189 ? 217.729 -28.107 395.756 1.00 14.80 232 GLY B N 1
ATOM 5123 C CA . GLY B 1 189 ? 216.606 -28.717 395.077 1.00 14.71 232 GLY B CA 1
ATOM 5124 C C . GLY B 1 189 ? 215.477 -27.742 394.892 1.00 16.10 232 GLY B C 1
ATOM 5125 O O . GLY B 1 189 ? 215.480 -26.651 395.477 1.00 15.22 232 GLY B O 1
ATOM 5126 N N . VAL B 1 190 ? 214.517 -28.146 394.068 1.00 13.24 233 VAL B N 1
ATOM 5127 C CA . VAL B 1 190 ? 213.342 -27.345 393.769 1.00 14.59 233 VAL B CA 1
ATOM 5128 C C . VAL B 1 190 ? 212.183 -27.845 394.623 1.00 14.99 233 VAL B C 1
ATOM 5129 O O . VAL B 1 190 ? 211.853 -29.034 394.598 1.00 13.77 233 VAL B O 1
ATOM 5133 N N . ILE B 1 191 ? 211.587 -26.942 395.394 1.00 11.62 234 ILE B N 1
ATOM 5134 C CA . ILE B 1 191 ? 210.450 -27.283 396.239 1.00 12.88 234 ILE B CA 1
ATOM 5135 C C . ILE B 1 191 ? 209.201 -27.320 395.376 1.00 14.33 234 ILE B C 1
ATOM 5136 O O . ILE B 1 191 ? 208.813 -26.298 394.813 1.00 15.90 234 ILE B O 1
ATOM 5141 N N . THR B 1 192 ? 208.574 -28.489 395.263 1.00 16.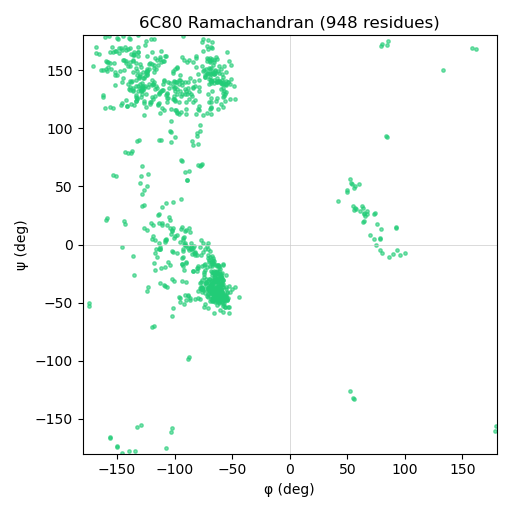20 235 THR B N 1
ATOM 5142 C CA . THR B 1 192 ? 207.400 -28.611 394.407 1.00 12.58 235 THR B CA 1
ATOM 5143 C C . THR B 1 192 ? 206.090 -28.713 395.203 1.00 13.32 235 THR B C 1
ATOM 5144 O O . THR B 1 192 ? 204.999 -28.557 394.644 1.00 15.23 235 THR B O 1
ATOM 5148 N N . ARG B 1 193 ? 206.203 -28.980 396.498 1.00 15.14 236 ARG B N 1
ATOM 5149 C CA . ARG B 1 193 ? 205.053 -29.020 397.407 1.00 13.38 236 ARG B CA 1
ATOM 5150 C C . ARG B 1 193 ? 205.516 -28.653 398.804 1.00 17.08 236 ARG B C 1
ATOM 5151 O O . ARG B 1 193 ? 206.639 -28.994 399.196 1.00 15.12 236 ARG B O 1
ATOM 5159 N N . ALA B 1 194 ? 204.655 -27.974 399.560 1.00 13.29 237 ALA B N 1
ATOM 5160 C CA . ALA B 1 194 ? 204.919 -27.730 400.975 1.00 13.52 237 ALA B CA 1
ATOM 5161 C C . ALA B 1 194 ? 203.668 -28.045 401.773 1.00 16.49 237 ALA B C 1
ATOM 5162 O O . ALA B 1 194 ? 202.563 -27.766 401.318 1.00 16.36 237 ALA B O 1
ATOM 5164 N N . ARG B 1 195 ? 203.841 -28.633 402.955 1.00 12.64 238 ARG B N 1
ATOM 5165 C CA . ARG B 1 195 ? 202.729 -28.827 403.867 1.00 12.14 238 ARG B CA 1
ATOM 5166 C C . ARG B 1 195 ? 202.890 -27.827 404.996 1.00 17.30 238 ARG B C 1
ATOM 5167 O O . ARG B 1 195 ? 203.936 -27.801 405.662 1.00 15.97 238 ARG B O 1
ATOM 5175 N N . ILE B 1 196 ? 201.877 -26.992 405.198 1.00 12.08 239 ILE B N 1
ATOM 5176 C CA . ILE B 1 196 ? 202.014 -25.884 406.140 1.00 14.06 239 ILE B CA 1
ATOM 5177 C C . ILE B 1 196 ? 200.846 -25.839 407.110 1.00 15.73 239 ILE B C 1
ATOM 5178 O O . ILE B 1 196 ? 199.701 -26.171 406.751 1.00 17.71 239 ILE B O 1
ATOM 5183 N N . PRO B 1 197 ? 201.119 -25.436 408.355 1.00 15.42 240 PRO B N 1
ATOM 5184 C CA . PRO B 1 197 ? 200.010 -25.375 409.310 1.00 13.99 240 PRO B CA 1
ATOM 5185 C C . PRO B 1 197 ? 199.038 -24.241 408.984 1.00 14.86 240 PRO B C 1
ATOM 5186 O O . PRO B 1 197 ? 199.414 -23.234 408.361 1.00 15.41 240 PRO B O 1
ATOM 5190 N N . LEU B 1 198 ? 197.785 -24.437 409.380 1.00 14.35 241 LEU B N 1
ATOM 5191 C CA . LEU B 1 198 ? 196.749 -23.423 409.268 1.00 12.80 241 LEU B CA 1
ATOM 5192 C C . LEU B 1 198 ? 196.145 -23.174 410.643 1.00 13.18 241 LEU B C 1
ATOM 5193 O O . LEU B 1 198 ? 196.102 -24.081 411.484 1.00 17.08 241 LEU B O 1
ATOM 5198 N N . GLU B 1 199 ? 195.662 -21.953 410.845 1.00 13.38 242 GLU B N 1
ATOM 5199 C CA . GLU B 1 199 ? 194.917 -21.576 412.043 1.00 14.35 242 GLU B CA 1
ATOM 5200 C C . GLU B 1 199 ? 193.513 -21.114 411.632 1.00 17.38 242 GLU B C 1
ATOM 5201 O O . GLU B 1 199 ? 193.314 -20.666 410.502 1.00 15.87 242 GLU B O 1
ATOM 5207 N N . PRO B 1 200 ? 192.543 -21.205 412.549 1.00 16.79 243 PRO B N 1
ATOM 5208 C CA . PRO B 1 200 ? 191.240 -20.584 412.271 1.00 17.53 243 PRO B CA 1
ATOM 5209 C C . PRO B 1 200 ? 191.438 -19.094 412.002 1.00 22.44 243 PRO B C 1
ATOM 5210 O O . PRO B 1 200 ? 192.142 -18.419 412.765 1.00 19.60 243 PRO B O 1
ATOM 5214 N N . ALA B 1 201 ? 190.870 -18.596 410.911 1.00 19.44 244 ALA B N 1
ATOM 5215 C CA . ALA B 1 201 ? 191.099 -17.210 410.519 1.00 18.54 244 ALA B CA 1
ATOM 5216 C C . ALA B 1 201 ? 190.234 -16.274 411.359 1.00 16.62 244 ALA B C 1
ATOM 5217 O O . ALA B 1 201 ? 189.041 -16.514 411.538 1.00 16.75 244 ALA B O 1
ATOM 5219 N N . PRO B 1 202 ? 190.824 -15.202 411.900 1.00 17.32 245 PRO B N 1
ATOM 5220 C CA . PRO B 1 202 ? 189.930 -14.281 412.609 1.00 18.69 245 PRO B CA 1
ATOM 5221 C C . PRO B 1 202 ? 189.038 -13.521 411.638 1.00 19.94 245 PRO B C 1
ATOM 5222 O O . PRO B 1 202 ? 189.362 -13.416 410.455 1.00 19.90 245 PRO B O 1
ATOM 5226 N N . ASP B 1 203 ? 187.929 -12.993 412.135 1.00 19.33 246 ASP B N 1
ATOM 5227 C CA . ASP B 1 203 ? 187.028 -12.226 411.288 1.00 19.39 246 ASP B CA 1
ATOM 5228 C C . ASP B 1 203 ? 187.672 -10.899 410.932 1.00 20.28 246 ASP B C 1
ATOM 5229 O O . ASP B 1 203 ? 187.635 -10.474 409.779 1.00 20.09 246 ASP B O 1
ATOM 5234 N N . MET B 1 204 ? 188.305 -10.284 411.930 1.00 18.30 247 MET B N 1
ATOM 5235 C CA . MET B 1 204 ? 188.708 -8.880 411.853 1.00 15.06 247 MET B CA 1
ATOM 5236 C C . MET B 1 204 ? 190.095 -8.628 412.427 1.00 15.87 247 MET B C 1
ATOM 5237 O O . MET B 1 204 ? 190.680 -9.479 413.110 1.00 16.28 247 MET B O 1
ATOM 5242 N N . VAL B 1 205 ? 190.583 -7.423 412.164 1.00 15.26 248 VAL B N 1
ATOM 5243 C CA . VAL B 1 205 ? 191.853 -6.956 412.694 1.00 14.67 248 VAL B CA 1
ATOM 5244 C C . VAL B 1 205 ? 191.692 -5.500 413.100 1.00 17.40 248 VAL B C 1
ATOM 5245 O O . VAL B 1 205 ? 191.101 -4.714 412.357 1.00 16.18 248 VAL B O 1
ATOM 5249 N N . ARG B 1 206 ? 192.171 -5.158 414.293 1.00 14.19 249 ARG B N 1
ATOM 5250 C CA . ARG B 1 206 ? 192.374 -3.762 414.648 1.00 11.52 249 ARG B CA 1
ATOM 5251 C C . ARG B 1 206 ? 193.830 -3.440 414.330 1.00 15.97 249 ARG B C 1
ATOM 5252 O O . ARG B 1 206 ? 194.741 -4.013 414.914 1.00 13.37 249 ARG B O 1
ATOM 5260 N N . TRP B 1 207 ? 194.020 -2.558 413.359 1.00 10.89 250 TRP B N 1
ATOM 5261 C CA . TRP B 1 207 ? 195.320 -2.184 412.832 1.00 11.71 250 TRP B CA 1
ATOM 5262 C C . TRP B 1 207 ? 195.710 -0.840 413.458 1.00 12.79 250 TRP B C 1
ATOM 5263 O O . TRP B 1 207 ? 194.928 0.099 413.423 1.00 15.02 250 TRP B O 1
ATOM 5274 N N . ILE B 1 208 ? 196.908 -0.766 414.039 1.00 10.90 251 ILE B N 1
ATOM 5275 C CA . ILE B 1 208 ? 197.322 0.414 414.797 1.00 12.53 251 ILE B CA 1
ATOM 5276 C C . ILE B 1 208 ? 198.694 0.910 414.361 1.00 12.40 251 ILE B C 1
ATOM 5277 O O . ILE B 1 208 ? 199.590 0.102 414.116 1.00 14.34 251 ILE B O 1
ATOM 5282 N N . ARG B 1 209 ? 198.845 2.234 414.236 1.00 10.32 252 ARG B N 1
ATOM 5283 C CA . ARG B 1 209 ? 200.155 2.858 414.056 1.00 12.80 252 ARG B CA 1
ATOM 5284 C C . ARG B 1 209 ? 200.366 3.945 415.089 1.00 13.52 252 ARG B C 1
ATOM 5285 O O . ARG B 1 209 ? 199.480 4.763 415.331 1.00 15.28 252 ARG B O 1
ATOM 5293 N N . MET B 1 210 ? 201.550 3.952 415.696 1.00 13.26 253 MET B N 1
ATOM 5294 C CA . MET B 1 210 ? 201.879 4.978 416.683 1.00 13.90 253 MET B CA 1
ATOM 5295 C C . MET B 1 210 ? 203.223 5.594 416.334 1.00 14.52 253 MET B C 1
ATOM 5296 O O . MET B 1 210 ? 204.181 4.877 416.061 1.00 14.92 253 MET B O 1
ATOM 5301 N N . VAL B 1 211 ? 203.304 6.916 416.356 1.00 12.92 254 VAL B N 1
ATOM 5302 C CA . VAL B 1 211 ? 204.553 7.589 415.990 1.00 11.22 254 VAL B CA 1
ATOM 5303 C C . VAL B 1 211 ? 205.412 7.883 417.217 1.00 14.03 254 VAL B C 1
ATOM 5304 O O . VAL B 1 211 ? 204.898 8.317 418.253 1.00 14.49 254 VAL B O 1
ATOM 5308 N N . TYR B 1 212 ? 206.714 7.637 417.081 1.00 16.43 255 TYR B N 1
ATOM 5309 C CA . TYR B 1 212 ? 207.706 7.869 418.134 1.00 12.11 255 TYR B CA 1
ATOM 5310 C C . TYR B 1 212 ? 208.729 8.903 417.691 1.00 14.45 255 TYR B C 1
ATOM 5311 O O . TYR B 1 212 ? 209.190 8.864 416.542 1.00 17.02 255 TYR B O 1
ATOM 5320 N N . ALA B 1 213 ? 209.110 9.782 418.618 1.00 12.60 256 ALA B N 1
ATOM 5321 C CA . ALA B 1 213 ? 210.118 10.805 418.348 1.00 19.14 256 ALA B CA 1
ATOM 5322 C C . ALA B 1 213 ? 211.528 10.223 418.336 1.00 21.19 256 ALA B C 1
ATOM 5323 O O . ALA B 1 213 ? 212.360 10.639 417.538 1.00 24.66 256 ALA B O 1
ATOM 5325 N N . GLU B 1 214 ? 211.800 9.257 419.213 1.00 14.97 257 GLU B N 1
ATOM 5326 C CA . GLU B 1 214 ? 213.174 8.788 419.387 1.00 17.02 257 GLU B CA 1
ATOM 5327 C C . GLU B 1 214 ? 213.276 7.271 419.250 1.00 18.91 257 GLU B C 1
ATOM 5328 O O . GLU B 1 214 ? 212.391 6.510 419.687 1.00 14.16 257 GLU B O 1
ATOM 5334 N N . PHE B 1 215 ? 214.377 6.835 418.659 1.00 16.52 258 PHE B N 1
ATOM 5335 C CA . PHE B 1 215 ? 214.573 5.413 418.429 1.00 16.37 258 PHE B CA 1
ATOM 5336 C C . PHE B 1 215 ? 214.616 4.602 419.723 1.00 12.22 258 PHE B C 1
ATOM 5337 O O . PHE B 1 215 ? 214.159 3.456 419.748 1.00 14.21 258 PHE B O 1
ATOM 5345 N N . GLU B 1 216 ? 215.187 5.171 420.784 1.00 15.42 259 GLU B N 1
ATOM 5346 C CA . GLU B 1 216 ? 215.317 4.408 422.025 1.00 17.31 259 GLU B CA 1
ATOM 5347 C C . GLU B 1 216 ? 213.940 4.011 422.571 1.00 15.79 259 GLU B C 1
ATOM 5348 O O . GLU B 1 216 ? 213.742 2.878 423.011 1.00 15.16 259 GLU B O 1
ATOM 5354 N N . ASP B 1 217 ? 213.001 4.949 422.548 1.00 17.59 260 ASP B N 1
ATOM 5355 C CA . ASP B 1 217 ? 211.629 4.691 423.003 1.00 17.34 260 ASP B CA 1
ATOM 5356 C C . ASP B 1 217 ? 210.912 3.698 422.098 1.00 20.26 260 ASP B C 1
ATOM 5357 O O . ASP B 1 217 ? 210.258 2.762 422.569 1.00 14.18 260 ASP B O 1
ATOM 5362 N N . PHE B 1 218 ? 211.030 3.925 420.792 1.00 13.92 261 PHE B N 1
ATOM 5363 C CA . PHE B 1 218 ? 210.421 3.057 419.791 1.00 13.62 261 PHE B CA 1
ATOM 5364 C C . PHE B 1 218 ? 210.895 1.612 419.942 1.00 15.27 261 PHE B C 1
ATOM 5365 O O . PHE B 1 218 ? 210.091 0.674 419.942 1.00 14.82 261 PHE B O 1
ATOM 5373 N N . SER B 1 219 ? 212.204 1.431 420.071 1.00 11.86 262 SER B N 1
ATOM 5374 C CA . SER B 1 219 ? 212.757 0.085 420.075 1.00 16.10 262 SER B CA 1
ATOM 5375 C C . SER B 1 219 ? 212.499 -0.614 421.399 1.00 16.00 262 SER B C 1
ATOM 5376 O O . SER B 1 219 ? 212.193 -1.809 421.419 1.00 16.39 262 SER B O 1
ATOM 5379 N N . ARG B 1 220 ? 212.602 0.122 422.499 1.00 13.90 263 ARG B N 1
ATOM 5380 C CA . ARG B 1 220 ? 212.300 -0.452 423.811 1.00 13.86 263 ARG B CA 1
ATOM 5381 C C . ARG B 1 220 ? 210.863 -0.942 423.843 1.00 15.73 263 ARG B C 1
ATOM 5382 O O . ARG B 1 220 ? 210.573 -2.031 424.344 1.00 15.73 263 ARG B O 1
ATOM 5390 N N . ASP B 1 221 ? 209.956 -0.140 423.305 1.00 14.32 264 ASP B N 1
ATOM 5391 C CA . ASP B 1 221 ? 208.549 -0.511 423.340 1.00 13.31 264 ASP B CA 1
ATOM 5392 C C . ASP B 1 221 ? 208.270 -1.685 422.406 1.00 16.42 264 ASP B C 1
ATOM 5393 O O . ASP B 1 221 ? 207.482 -2.567 422.730 1.00 13.60 264 ASP B O 1
ATOM 5398 N N . ALA B 1 222 ? 208.912 -1.696 421.243 1.00 14.41 265 ALA B N 1
ATOM 5399 C CA . ALA B 1 222 ? 208.728 -2.802 420.300 1.00 13.30 265 ALA B CA 1
ATOM 5400 C C . ALA B 1 222 ? 209.180 -4.118 420.932 1.00 14.37 265 ALA B C 1
ATOM 5401 O O . ALA B 1 222 ? 208.523 -5.145 420.782 1.00 12.15 265 ALA B O 1
ATOM 5403 N N . GLU B 1 223 ? 210.307 -4.086 421.638 1.00 14.51 266 GLU B N 1
ATOM 5404 C CA . GLU B 1 223 ? 210.823 -5.301 422.261 1.00 13.17 266 GLU B CA 1
ATOM 5405 C C . GLU B 1 223 ? 209.908 -5.767 423.382 1.00 15.42 266 GLU B C 1
ATOM 5406 O O . GLU B 1 223 ? 209.682 -6.958 423.553 1.00 13.87 266 GLU B O 1
ATOM 5412 N N . TRP B 1 224 ? 209.384 -4.815 424.140 1.00 15.17 267 TRP B N 1
ATOM 5413 C CA . TRP B 1 224 ? 208.425 -5.121 425.188 1.00 13.86 267 TRP B CA 1
ATOM 5414 C C . TRP B 1 224 ? 207.194 -5.832 424.605 1.00 16.73 267 TRP B C 1
ATOM 5415 O O . TRP B 1 224 ? 206.713 -6.824 425.171 1.00 14.31 267 TRP B O 1
ATOM 5426 N N . LEU B 1 225 ? 206.699 -5.351 423.463 1.00 13.19 268 LEU B N 1
ATOM 5427 C CA . LEU B 1 225 ? 205.479 -5.920 422.885 1.00 12.39 268 LEU B CA 1
ATOM 5428 C C . LEU B 1 225 ? 205.696 -7.306 422.282 1.00 17.81 268 LEU B C 1
ATOM 5429 O O . LEU B 1 225 ? 204.769 -8.115 422.280 1.00 18.46 268 LEU B O 1
ATOM 5434 N N . VAL B 1 226 ? 206.899 -7.605 421.791 1.00 15.85 269 VAL B N 1
ATOM 5435 C CA . VAL B 1 226 ? 207.096 -8.939 421.215 1.00 16.45 269 VAL B CA 1
ATOM 5436 C C . VAL B 1 226 ? 207.460 -9.952 422.290 1.00 17.39 269 VAL B C 1
ATOM 5437 O O . VAL B 1 226 ? 207.554 -11.136 421.998 1.00 17.08 269 VAL B O 1
ATOM 5441 N N . THR B 1 227 ? 207.634 -9.510 423.536 1.00 13.81 270 THR B N 1
ATOM 5442 C CA . THR B 1 227 ? 208.014 -10.453 424.585 1.00 16.47 270 THR B CA 1
ATOM 5443 C C . THR B 1 227 ? 206.902 -10.680 425.599 1.00 20.03 270 THR B C 1
ATOM 5444 O O . THR B 1 227 ? 207.142 -11.201 426.678 1.00 27.65 270 THR B O 1
ATOM 5448 N N . GLN B 1 228 ? 205.683 -10.307 425.255 1.00 23.06 271 GLN B N 1
ATOM 5449 C CA . GLN B 1 228 ? 204.582 -10.526 426.183 1.00 26.53 271 GLN B CA 1
ATOM 5450 C C . GLN B 1 228 ? 203.997 -11.919 425.969 1.00 25.83 271 GLN B C 1
ATOM 5451 O O . GLN B 1 228 ? 204.194 -12.517 424.909 1.00 24.50 271 GLN B O 1
ATOM 5457 N N . PRO B 1 229 ? 203.295 -12.446 426.984 1.00 24.29 272 PRO B N 1
ATOM 5458 C CA . PRO B 1 229 ? 202.647 -13.754 426.904 1.00 23.93 272 PRO B CA 1
ATOM 5459 C C . PRO B 1 229 ? 201.754 -13.818 425.690 1.00 24.04 272 PRO B C 1
ATOM 5460 O O . PRO B 1 229 ? 201.069 -12.839 425.377 1.00 19.88 272 PRO B O 1
ATOM 5464 N N . GLU B 1 230 ? 201.759 -14.955 425.011 1.00 26.23 273 GLU B N 1
ATOM 5465 C CA . GLU B 1 230 ? 201.011 -15.072 423.771 1.00 32.43 273 GLU B CA 1
ATOM 5466 C C . GLU B 1 230 ? 199.535 -14.835 424.066 1.00 32.04 273 GLU B C 1
ATOM 5467 O O . GLU B 1 230 ? 198.800 -14.316 423.227 1.00 37.61 273 GLU B O 1
ATOM 5473 N N . LYS B 1 231 ? 199.132 -15.143 425.292 1.00 31.81 274 LYS B N 1
ATOM 5474 C CA . LYS B 1 231 ? 197.760 -14.920 425.737 1.00 41.28 274 LYS B CA 1
ATOM 5475 C C . LYS B 1 231 ? 197.365 -13.443 425.817 1.00 39.65 274 LYS B C 1
ATOM 5476 O O . LYS B 1 231 ? 196.205 -13.104 425.605 1.00 46.97 274 LYS B O 1
ATOM 5482 N N . GLU B 1 232 ? 198.308 -12.565 426.139 1.00 30.80 275 GLU B N 1
ATOM 5483 C CA . GLU B 1 232 ? 197.990 -11.140 426.162 1.00 31.37 275 GLU B CA 1
ATOM 5484 C C . GLU B 1 232 ? 198.987 -10.337 425.335 1.00 25.46 275 GLU B C 1
ATOM 5485 O O . GLU B 1 232 ? 199.763 -9.536 425.852 1.00 28.46 275 GLU B O 1
ATOM 5491 N N . SER B 1 233 ? 198.950 -10.549 424.030 1.00 20.06 276 SER B N 1
ATOM 5492 C CA A SER B 1 233 ? 199.825 -9.811 423.135 0.55 15.82 276 SER B CA 1
ATOM 5493 C CA B SER B 1 233 ? 199.843 -9.854 423.114 0.45 17.11 276 SER B CA 1
ATOM 5494 C C . SER B 1 233 ? 199.105 -9.466 421.849 1.00 16.33 276 SER B C 1
ATOM 5495 O O . SER B 1 233 ? 198.009 -9.962 421.590 1.00 15.82 276 SER B O 1
ATOM 5500 N N . PHE B 1 234 ? 199.723 -8.592 421.063 1.00 12.73 277 PHE B N 1
ATOM 5501 C CA . PHE B 1 234 ? 199.260 -8.337 419.714 1.00 11.83 277 PHE B CA 1
ATOM 5502 C C . PHE B 1 234 ? 199.557 -9.552 418.857 1.00 12.87 277 PHE B C 1
ATOM 5503 O O . PHE B 1 234 ? 200.254 -10.461 419.293 1.00 14.39 277 PHE B O 1
ATOM 5511 N N . ASP B 1 235 ? 198.987 -9.574 417.657 1.00 11.26 278 ASP B N 1
ATOM 5512 C CA . ASP B 1 235 ? 199.131 -10.695 416.740 1.00 11.33 278 ASP B CA 1
ATOM 5513 C C . ASP B 1 235 ? 200.035 -10.320 415.572 1.00 14.29 278 ASP B C 1
ATOM 5514 O O . ASP B 1 235 ? 200.258 -11.122 414.655 1.00 15.54 278 ASP B O 1
ATOM 5519 N N . TYR B 1 236 ? 200.574 -9.105 415.634 1.00 13.44 279 TYR B N 1
ATOM 5520 C CA . TYR B 1 236 ? 201.390 -8.529 414.567 1.00 10.62 279 TYR B CA 1
ATOM 5521 C C . TYR B 1 236 ? 202.181 -7.356 415.132 1.00 11.43 279 TYR B C 1
ATOM 5522 O O . TYR B 1 236 ? 201.598 -6.473 415.769 1.00 11.07 279 TYR B O 1
ATOM 5531 N N . VAL B 1 237 ? 203.505 -7.366 414.947 1.00 12.69 280 VAL B N 1
ATOM 5532 C CA . VAL B 1 237 ? 204.330 -6.206 415.316 1.00 10.63 280 VAL B CA 1
ATOM 5533 C C . VAL B 1 237 ? 205.340 -5.904 414.201 1.00 11.15 280 VAL B C 1
ATOM 5534 O O . VAL B 1 237 ? 206.150 -6.761 413.844 1.00 11.64 280 VAL B O 1
ATOM 5538 N N . GLU B 1 238 ? 205.266 -4.701 413.635 1.00 10.74 281 GLU B N 1
ATOM 5539 C CA . GLU B 1 238 ? 206.320 -4.202 412.748 1.00 10.45 281 GLU B CA 1
ATOM 5540 C C . GLU B 1 238 ? 206.643 -2.772 413.142 1.00 11.92 281 GLU B C 1
ATOM 5541 O O . GLU B 1 238 ? 206.082 -2.242 414.101 1.00 12.45 281 GLU B O 1
ATOM 5547 N N . GLY B 1 239 ? 207.552 -2.153 412.399 1.00 12.48 282 GLY B N 1
ATOM 5548 C CA . GLY B 1 239 ? 207.882 -0.766 412.650 1.00 13.85 282 GLY B CA 1
ATOM 5549 C C . GLY B 1 239 ? 208.658 -0.258 411.462 1.00 12.83 282 GLY B C 1
ATOM 5550 O O . GLY B 1 239 ? 209.139 -1.049 410.637 1.00 12.23 282 GLY B O 1
ATOM 5551 N N . PHE B 1 240 ? 208.761 1.059 411.354 1.00 11.98 283 PHE B N 1
ATOM 5552 C CA . PHE B 1 240 ? 209.571 1.649 410.307 1.00 12.32 283 PHE B CA 1
ATOM 5553 C C . PHE B 1 240 ? 209.994 3.064 410.668 1.00 13.93 283 PHE B C 1
ATOM 5554 O O . PHE B 1 240 ? 209.336 3.744 411.463 1.00 14.97 283 PHE B O 1
ATOM 5562 N N . ALA B 1 241 ? 211.129 3.479 410.117 1.00 12.98 284 ALA B N 1
ATOM 5563 C CA . ALA B 1 241 ? 211.553 4.873 410.179 1.00 12.78 284 ALA B CA 1
ATOM 5564 C C . ALA B 1 241 ? 210.959 5.602 408.980 1.00 18.23 284 ALA B C 1
ATOM 5565 O O . ALA B 1 241 ? 210.911 5.059 407.887 1.00 16.30 284 ALA B O 1
ATOM 5567 N N . PHE B 1 242 ? 210.492 6.825 409.177 1.00 15.95 285 PHE B N 1
ATOM 5568 C CA . PHE B 1 242 ? 210.015 7.603 408.044 1.00 15.51 285 PHE B CA 1
ATOM 5569 C C . PHE B 1 242 ? 210.569 9.008 408.172 1.00 20.10 285 PHE B C 1
ATOM 5570 O O . PHE B 1 242 ? 211.058 9.391 409.233 1.00 17.61 285 PHE B O 1
ATOM 5578 N N . VAL B 1 243 ? 210.517 9.763 407.084 1.00 17.08 286 VAL B N 1
ATOM 5579 C CA . VAL B 1 243 ? 211.118 11.085 407.075 1.00 21.12 286 VAL B CA 1
ATOM 5580 C C . VAL B 1 243 ? 210.146 12.103 407.668 1.00 22.79 286 VAL B C 1
ATOM 5581 O O . VAL B 1 243 ? 208.947 12.095 407.357 1.00 20.64 286 VAL B O 1
ATOM 5585 N N . ASN B 1 244 ? 210.669 12.962 408.532 1.00 20.32 287 ASN B N 1
ATOM 5586 C CA . ASN B 1 244 ? 209.881 14.025 409.134 1.00 24.45 287 ASN B CA 1
ATOM 5587 C C . ASN B 1 244 ? 209.660 15.150 408.128 1.00 22.37 287 ASN B C 1
ATOM 5588 O O . ASN B 1 244 ? 210.197 16.245 408.273 1.00 24.48 287 ASN B O 1
ATOM 5593 N N . SER B 1 245 ? 208.865 14.864 407.105 1.00 22.31 288 SER B N 1
ATOM 5594 C CA . SER B 1 245 ? 208.659 15.792 406.006 1.00 24.18 288 SER B CA 1
ATOM 5595 C C . SER B 1 245 ? 207.267 15.584 405.437 1.00 24.05 288 SER B C 1
ATOM 5596 O O . SER B 1 245 ? 206.541 14.697 405.884 1.00 23.68 288 SER B O 1
ATOM 5599 N N . ASP B 1 246 ? 206.899 16.396 404.455 1.00 25.89 289 ASP B N 1
ATOM 5600 C CA . ASP B 1 246 ? 205.599 16.258 403.810 1.00 27.42 289 ASP B CA 1
ATOM 5601 C C . ASP B 1 246 ? 205.678 15.395 402.553 1.00 30.69 289 ASP B C 1
ATOM 5602 O O . ASP B 1 246 ? 204.750 15.381 401.748 1.00 30.04 289 ASP B O 1
ATOM 5607 N N . SER B 1 247 ? 206.790 14.687 402.383 1.00 29.58 290 SER B N 1
ATOM 5608 C CA . SER B 1 247 ? 206.969 13.817 401.225 1.00 36.03 290 SER B CA 1
ATOM 5609 C C . SER B 1 247 ? 205.886 12.744 401.173 1.00 35.64 290 SER B C 1
ATOM 5610 O O . SER B 1 247 ? 205.741 11.962 402.110 1.00 30.89 290 SER B O 1
ATOM 5613 N N . PRO B 1 248 ? 205.110 12.711 400.077 1.00 36.24 291 PRO B N 1
ATOM 5614 C CA . PRO B 1 248 ? 204.077 11.672 399.951 1.00 37.25 291 PRO B CA 1
ATOM 5615 C C . PRO B 1 248 ? 204.663 10.261 399.859 1.00 36.99 291 PRO B C 1
ATOM 5616 O O . PRO B 1 248 ? 203.981 9.292 400.202 1.00 36.06 291 PRO B O 1
ATOM 5620 N N . ALA B 1 249 ? 205.914 10.150 399.421 1.00 32.83 292 ALA B N 1
ATOM 5621 C CA . ALA B 1 249 ? 206.542 8.844 399.245 1.00 30.99 292 ALA B CA 1
ATOM 5622 C C . ALA B 1 249 ? 206.916 8.196 400.582 1.00 28.82 292 ALA B C 1
ATOM 5623 O O . ALA B 1 249 ? 206.570 7.041 400.834 1.00 30.06 292 ALA B O 1
ATOM 5625 N N . ASP B 1 250 ? 207.625 8.932 401.435 1.00 22.77 293 ASP B N 1
ATOM 5626 C CA . ASP B 1 250 ? 208.145 8.336 402.660 1.00 24.20 293 ASP B CA 1
ATOM 5627 C C . ASP B 1 250 ? 208.119 9.311 403.839 1.00 24.37 293 ASP B C 1
ATOM 5628 O O . ASP B 1 250 ? 208.843 9.137 404.821 1.00 20.42 293 ASP B O 1
ATOM 5633 N N . GLY B 1 251 ? 207.287 10.343 403.730 1.00 22.76 294 GLY B N 1
ATOM 5634 C CA . GLY B 1 251 ? 207.135 11.294 404.811 1.00 21.13 294 GLY B CA 1
ATOM 5635 C C . GLY B 1 251 ? 205.852 11.056 405.577 1.00 21.92 294 GLY B C 1
ATOM 5636 O O . GLY B 1 251 ? 205.259 9.976 405.500 1.00 21.90 294 GLY B O 1
ATOM 5637 N N . TRP B 1 252 ? 205.421 12.074 406.317 1.00 24.50 295 TRP B N 1
ATOM 5638 C CA . TRP B 1 252 ? 204.200 11.984 407.113 1.00 22.78 295 TRP B CA 1
ATOM 5639 C C . TRP B 1 252 ? 202.986 11.465 406.334 1.00 19.55 295 TRP B C 1
ATOM 5640 O O . TRP B 1 252 ? 202.196 10.710 406.876 1.00 20.62 295 TRP B O 1
ATOM 5651 N N . PRO B 1 253 ? 202.836 11.856 405.060 1.00 24.52 296 PRO B N 1
ATOM 5652 C CA . PRO B 1 253 ? 201.649 11.378 404.335 1.00 23.38 296 PRO B CA 1
ATOM 5653 C C . PRO B 1 253 ? 201.569 9.852 404.200 1.00 24.05 296 PRO B C 1
ATOM 5654 O O . PRO B 1 253 ? 200.488 9.313 403.965 1.00 25.67 296 PRO B O 1
ATOM 5658 N N . SER B 1 254 ? 202.684 9.155 404.380 1.00 21.54 297 SER B N 1
ATOM 5659 C CA . SER B 1 254 ? 202.674 7.701 404.235 1.00 22.37 297 SER B CA 1
ATOM 5660 C C . SER B 1 254 ? 202.248 6.996 405.517 1.00 20.06 297 SER B C 1
ATOM 5661 O O . SER B 1 254 ? 202.116 5.775 405.547 1.00 19.70 297 SER B O 1
ATOM 5664 N N . VAL B 1 255 ? 202.033 7.756 406.584 1.00 16.67 298 VAL B N 1
ATOM 5665 C CA . VAL B 1 255 ? 201.867 7.137 407.895 1.00 15.03 298 VAL B CA 1
ATOM 5666 C C . VAL B 1 255 ? 200.416 6.887 408.344 1.00 15.94 298 VAL B C 1
ATOM 5667 O O . VAL B 1 255 ? 200.101 5.785 408.769 1.00 19.00 298 VAL B O 1
ATOM 5671 N N . PRO B 1 256 ? 199.537 7.893 408.246 1.00 15.46 299 PRO B N 1
ATOM 5672 C CA . PRO B 1 256 ? 198.201 7.734 408.852 1.00 16.76 299 PRO B CA 1
ATOM 5673 C C . PRO B 1 256 ? 197.363 6.585 408.284 1.00 22.09 299 PRO B C 1
ATOM 5674 O O . PRO B 1 256 ? 197.373 6.346 407.076 1.00 19.97 299 PRO B O 1
ATOM 5678 N N . LEU B 1 257 ? 196.647 5.892 409.168 1.00 19.01 300 LEU B N 1
ATOM 5679 C CA . LEU B 1 257 ? 195.686 4.853 408.768 1.00 20.60 300 LEU B CA 1
ATOM 5680 C C . LEU B 1 257 ? 194.299 5.430 408.639 1.00 27.72 300 LEU B C 1
ATOM 5681 O O . LEU B 1 257 ? 193.411 4.805 408.066 1.00 27.05 300 LEU B O 1
ATOM 5686 N N . ASN B 1 258 ? 194.096 6.609 409.213 1.00 22.92 301 ASN B N 1
ATOM 5687 C CA . ASN B 1 258 ? 192.793 7.243 409.098 1.00 27.96 301 ASN B CA 1
ATOM 5688 C C . ASN B 1 258 ? 192.900 8.747 409.201 1.00 36.32 301 ASN B C 1
ATOM 5689 O O . ASN B 1 258 ? 193.937 9.282 409.605 1.00 37.73 301 ASN B O 1
ATOM 5694 N N . HIS B 1 259 ? 191.826 9.426 408.821 1.00 34.59 302 HIS B N 1
ATOM 5695 C CA . HIS B 1 259 ? 191.750 10.870 408.969 1.00 42.58 302 HIS B CA 1
ATOM 5696 C C . HIS B 1 259 ? 191.502 11.241 410.428 1.00 50.94 302 HIS B C 1
ATOM 5697 O O . HIS B 1 259 ? 190.435 10.969 410.975 1.00 54.87 302 HIS B O 1
ATOM 5704 N N . MET B 1 260 ? 192.503 11.839 411.064 1.00 57.32 303 MET B N 1
ATOM 5705 C CA . MET B 1 260 ? 192.322 12.398 412.394 1.00 65.33 303 MET B CA 1
ATOM 5706 C C . MET B 1 260 ? 192.507 13.907 412.346 1.00 76.33 303 MET B C 1
ATOM 5707 O O . MET B 1 260 ? 192.192 14.611 413.307 1.00 77.30 303 MET B O 1
ATOM 5712 N N . MET B 1 261 ? 192.998 14.390 411.205 1.00 83.49 304 MET B N 1
ATOM 5713 C CA . MET B 1 261 ? 193.303 15.805 410.994 1.00 86.08 304 MET B CA 1
ATOM 5714 C C . MET B 1 261 ? 193.977 16.433 412.214 1.00 85.36 304 MET B C 1
ATOM 5715 O O . MET B 1 261 ? 193.717 17.586 412.566 1.00 90.42 304 MET B O 1
ATOM 5720 N N . THR B 1 262 ? 194.838 15.652 412.859 1.00 72.88 305 THR B N 1
ATOM 5721 C CA . THR B 1 262 ? 195.661 16.152 413.946 1.00 65.02 305 THR B CA 1
ATOM 5722 C C . THR B 1 262 ? 197.041 16.485 413.396 1.00 57.33 305 THR B C 1
ATOM 5723 O O . THR B 1 262 ? 197.778 15.597 412.958 1.00 54.92 305 THR B O 1
ATOM 5727 N N . THR B 1 263 ? 197.378 17.770 413.409 1.00 55.79 306 THR B N 1
ATOM 5728 C CA . THR B 1 263 ? 198.598 18.265 412.772 1.00 58.88 306 THR B CA 1
ATOM 5729 C C . THR B 1 263 ? 199.881 17.812 413.451 1.00 58.44 306 THR B C 1
ATOM 5730 O O . THR B 1 263 ? 200.055 18.025 414.652 1.00 56.81 306 THR B O 1
ATOM 5734 N N . PRO B 1 264 ? 200.789 17.197 412.670 1.00 58.81 307 PRO B N 1
ATOM 5735 C CA . PRO B 1 264 ? 202.120 16.783 413.129 1.00 56.86 307 PRO B CA 1
ATOM 5736 C C . PRO B 1 264 ? 202.857 17.896 413.881 1.00 54.72 307 PRO B C 1
ATOM 5737 O O . PRO B 1 264 ? 202.821 19.057 413.457 1.00 52.01 307 PRO B O 1
ATOM 5741 N N . ILE B 1 265 ? 203.494 17.544 414.995 1.00 56.14 308 ILE B N 1
ATOM 5742 C CA . ILE B 1 265 ? 204.339 18.492 415.715 1.00 60.55 308 ILE B CA 1
ATOM 5743 C C . ILE B 1 265 ? 205.553 18.813 414.855 1.00 58.96 308 ILE B C 1
ATOM 5744 O O . ILE B 1 265 ? 206.193 17.909 414.314 1.00 63.94 308 ILE B O 1
ATOM 5749 N N . HIS B 1 266 ? 205.857 20.099 414.719 1.00 52.47 309 HIS B N 1
ATOM 5750 C CA . HIS B 1 266 ? 206.998 20.532 413.924 1.00 48.48 309 HIS B CA 1
ATOM 5751 C C . HIS B 1 266 ? 208.255 20.617 414.779 1.00 41.38 309 HIS B C 1
ATOM 5752 O O . HIS B 1 266 ? 208.366 21.461 415.669 1.00 39.43 309 HIS B O 1
ATOM 5759 N N . SER B 1 267 ? 209.202 19.732 414.496 1.00 37.65 310 SER B N 1
ATOM 5760 C CA . SER B 1 267 ? 210.443 19.660 415.252 1.00 37.04 310 SER B CA 1
ATOM 5761 C C . SER B 1 267 ? 211.612 19.337 414.337 1.00 34.19 310 SER B C 1
ATOM 5762 O O . SER B 1 267 ? 211.423 18.965 413.185 1.00 33.72 310 SER B O 1
ATOM 5765 N N . GLY B 1 268 ? 212.819 19.448 414.872 1.00 36.54 311 GLY B N 1
ATOM 5766 C CA . GLY B 1 268 ? 214.020 19.288 414.078 1.00 37.44 311 GLY B CA 1
ATOM 5767 C C . GLY B 1 268 ? 214.386 17.854 413.751 1.00 28.11 311 GLY B C 1
ATOM 5768 O O . GLY B 1 268 ? 215.425 17.618 413.138 1.00 34.01 311 GLY B O 1
ATOM 5769 N N . HIS B 1 269 ? 213.557 16.892 414.145 1.00 25.42 312 HIS B N 1
ATOM 5770 C CA . HIS B 1 269 ? 213.843 15.501 413.804 1.00 23.17 312 HIS B CA 1
ATOM 5771 C C . HIS B 1 269 ? 213.966 15.315 412.291 1.00 29.52 312 HIS B C 1
ATOM 5772 O O . HIS B 1 269 ? 213.120 15.792 411.533 1.00 30.46 312 HIS B O 1
ATOM 5779 N N . GLN B 1 270 ? 215.018 14.629 411.853 1.00 27.58 313 GLN B N 1
ATOM 5780 C CA . GLN B 1 270 ? 215.161 14.276 410.441 1.00 24.60 313 GLN B CA 1
ATOM 5781 C C . GLN B 1 270 ? 214.292 13.067 410.132 1.00 22.45 313 GLN B C 1
ATOM 5782 O O . GLN B 1 270 ? 213.585 13.031 409.128 1.00 23.87 313 GLN B O 1
ATOM 5788 N N . LEU B 1 271 ? 214.368 12.071 411.008 1.00 20.66 314 LEU B N 1
ATOM 5789 C CA . LEU B 1 271 ? 213.533 10.882 410.933 1.00 19.24 314 LEU B CA 1
ATOM 5790 C C . LEU B 1 271 ? 212.658 10.756 412.166 1.00 18.17 314 LEU B C 1
ATOM 5791 O O . LEU B 1 271 ? 213.036 11.206 413.249 1.00 23.62 314 LEU B O 1
ATOM 5796 N N . LEU B 1 272 ? 211.508 10.116 411.996 1.00 16.80 315 LEU B N 1
ATOM 5797 C CA . LEU B 1 272 ? 210.704 9.663 413.119 1.00 16.72 315 LEU B CA 1
ATOM 5798 C C . LEU B 1 272 ? 210.468 8.169 412.947 1.00 16.76 315 LEU B C 1
ATOM 5799 O O . LEU B 1 272 ? 210.860 7.577 411.929 1.00 13.99 315 LEU B O 1
ATOM 5804 N N . TYR B 1 273 ? 209.834 7.550 413.934 1.00 13.39 316 TYR B N 1
ATOM 5805 C CA . TYR B 1 273 ? 209.617 6.111 413.880 1.00 12.34 316 TYR B CA 1
ATOM 5806 C C . TYR B 1 273 ? 208.156 5.791 414.106 1.00 16.95 316 TYR B C 1
ATOM 5807 O O . TYR B 1 273 ? 207.444 6.514 414.808 1.00 15.88 316 TYR B O 1
ATOM 5816 N N . CYS B 1 274 ? 207.716 4.709 413.482 1.00 12.28 317 CYS B N 1
ATOM 5817 C CA . CYS B 1 274 ? 206.322 4.287 413.584 1.00 11.20 317 CYS B CA 1
ATOM 5818 C C . CYS B 1 274 ? 206.258 2.841 414.026 1.00 13.59 317 CYS B C 1
ATOM 5819 O O . CYS B 1 274 ? 206.841 1.974 413.381 1.00 14.45 317 CYS B O 1
ATOM 5822 N N . LEU B 1 275 ? 205.560 2.593 415.133 1.00 12.02 318 LEU B N 1
ATOM 5823 C CA . LEU B 1 275 ? 205.323 1.240 415.612 1.00 9.32 318 LEU B CA 1
ATOM 5824 C C . LEU B 1 275 ? 203.970 0.772 415.082 1.00 11.11 318 LEU B C 1
ATOM 5825 O O . LEU B 1 275 ? 202.969 1.466 415.215 1.00 13.68 318 LEU B O 1
ATOM 5830 N N . GLU B 1 276 ? 203.948 -0.393 414.451 1.00 12.03 319 GLU B N 1
ATOM 5831 C CA . GLU B 1 276 ? 202.745 -0.856 413.765 1.00 8.47 319 GLU B CA 1
ATOM 5832 C C . GLU B 1 276 ? 202.288 -2.141 414.402 1.00 12.82 319 GLU B C 1
ATOM 5833 O O . GLU B 1 276 ? 203.053 -3.105 414.456 1.00 11.82 319 GLU B O 1
ATOM 5839 N N . LEU B 1 277 ? 201.036 -2.167 414.842 1.00 13.63 320 LEU B N 1
ATOM 5840 C CA . LEU B 1 277 ? 200.524 -3.280 415.624 1.00 9.59 320 LEU B CA 1
ATOM 5841 C C . LEU B 1 277 ? 199.214 -3.764 415.027 1.00 11.07 320 LEU B C 1
ATOM 5842 O O . LEU B 1 277 ? 198.508 -2.995 414.376 1.00 12.82 320 LEU B O 1
ATOM 5847 N N . ALA B 1 278 ? 198.866 -5.020 415.271 1.00 11.23 321 ALA B N 1
ATOM 5848 C CA . ALA B 1 278 ? 197.550 -5.481 414.853 1.00 9.93 321 ALA B CA 1
ATOM 5849 C C . ALA B 1 278 ? 197.023 -6.494 415.838 1.00 10.29 321 ALA B C 1
ATOM 5850 O O . ALA B 1 278 ? 197.766 -7.349 416.326 1.00 13.59 321 ALA B O 1
ATOM 5852 N N . LEU B 1 279 ? 195.729 -6.402 416.132 1.00 11.97 322 LEU B N 1
ATOM 5853 C CA . LEU B 1 279 ? 195.095 -7.327 417.057 1.00 14.59 322 LEU B CA 1
ATOM 5854 C C . LEU B 1 279 ? 193.960 -8.041 416.354 1.00 15.59 322 LEU B C 1
ATOM 5855 O O . LEU B 1 279 ? 193.031 -7.397 415.861 1.00 16.35 322 LEU B O 1
ATOM 5860 N N . HIS B 1 280 ? 194.037 -9.364 416.298 1.00 14.14 323 HIS B N 1
ATOM 5861 C CA . HIS B 1 280 ? 192.949 -10.171 415.742 1.00 15.49 323 HIS B CA 1
ATOM 5862 C C . HIS B 1 280 ? 191.719 -10.132 416.627 1.00 19.18 323 HIS B C 1
ATOM 5863 O O . HIS B 1 280 ? 191.842 -10.145 417.851 1.00 16.78 323 HIS B O 1
ATOM 5870 N N . PHE B 1 281 ? 190.530 -10.094 416.025 1.00 19.97 324 PHE B N 1
ATOM 5871 C CA . PHE B 1 281 ? 189.307 -10.277 416.804 1.00 17.59 324 PHE B CA 1
ATOM 5872 C C . PHE B 1 281 ? 188.171 -10.771 415.907 1.00 18.04 324 PHE B C 1
ATOM 5873 O O . PHE B 1 281 ? 188.286 -10.773 414.673 1.00 21.12 324 PHE B O 1
ATOM 5881 N N . ASN B 1 282 ? 187.106 -11.248 416.533 1.00 19.62 325 ASN B N 1
ATOM 5882 C CA . ASN B 1 282 ? 185.981 -11.816 415.804 1.00 32.39 325 ASN B CA 1
ATOM 5883 C C . ASN B 1 282 ? 184.715 -10.990 415.984 1.00 32.68 325 ASN B C 1
ATOM 5884 O O . ASN B 1 282 ? 184.582 -10.240 416.950 1.00 31.57 325 ASN B O 1
ATOM 5889 N N . HIS B 1 283 ? 183.788 -11.150 415.044 1.00 33.58 326 HIS B N 1
ATOM 5890 C CA . HIS B 1 283 ? 182.559 -10.361 415.001 1.00 37.34 326 HIS B CA 1
ATOM 5891 C C . HIS B 1 283 ? 181.826 -10.258 416.333 1.00 43.72 326 HIS B C 1
ATOM 5892 O O . HIS B 1 283 ? 181.266 -9.210 416.654 1.00 53.49 326 HIS B O 1
ATOM 5899 N N . SER B 1 284 ? 181.834 -11.338 417.107 1.00 41.69 327 SER B N 1
ATOM 5900 C CA . SER B 1 284 ? 181.131 -11.357 418.387 1.00 50.11 327 SER B CA 1
ATOM 5901 C C . SER B 1 284 ? 181.809 -10.488 419.456 1.00 51.79 327 SER B C 1
ATOM 5902 O O . SER B 1 284 ? 181.338 -10.418 420.593 1.00 56.10 327 SER B O 1
ATOM 5905 N N . ASN B 1 285 ? 182.905 -9.829 419.086 1.00 44.96 328 ASN B N 1
ATOM 5906 C CA . ASN B 1 285 ? 183.597 -8.907 419.984 1.00 47.80 328 ASN B CA 1
ATOM 5907 C C . ASN B 1 285 ? 183.225 -7.453 419.688 1.00 52.95 328 ASN B C 1
ATOM 5908 O O . ASN B 1 285 ? 183.531 -6.930 418.612 1.00 52.41 328 ASN B O 1
ATOM 5913 N N . SER B 1 286 ? 182.577 -6.800 420.646 1.00 51.97 329 SER B N 1
ATOM 5914 C CA . SER B 1 286 ? 182.152 -5.418 420.470 1.00 55.52 329 SER B CA 1
ATOM 5915 C C . SER B 1 286 ? 183.352 -4.500 420.305 1.00 53.43 329 SER B C 1
ATOM 5916 O O . SER B 1 286 ? 184.474 -4.865 420.664 1.00 51.86 329 SER B O 1
ATOM 5919 N N . SER B 1 287 ? 183.118 -3.307 419.771 1.00 50.93 330 SER B N 1
ATOM 5920 C CA . SER B 1 287 ? 184.190 -2.332 419.631 1.00 56.53 330 SER B CA 1
ATOM 5921 C C . SER B 1 287 ? 184.721 -1.948 421.011 1.00 59.93 330 SER B C 1
ATOM 5922 O O . SER B 1 287 ? 185.887 -1.581 421.158 1.00 59.59 330 SER B O 1
ATOM 5925 N N . SER B 1 288 ? 183.856 -2.061 422.018 1.00 60.68 331 SER B N 1
ATOM 5926 C CA . SER B 1 288 ? 184.201 -1.732 423.399 1.00 57.06 331 SER B CA 1
ATOM 5927 C C . SER B 1 288 ? 185.123 -2.777 424.045 1.00 49.84 331 SER B C 1
ATOM 5928 O O . SER B 1 288 ? 186.029 -2.430 424.806 1.00 44.62 331 SER B O 1
ATOM 5931 N N . THR B 1 289 ? 184.888 -4.051 423.741 1.00 47.43 332 THR B N 1
ATOM 5932 C CA . THR B 1 289 ? 185.710 -5.138 424.275 1.00 46.85 332 THR B CA 1
ATOM 5933 C C . THR B 1 289 ? 187.124 -5.118 423.692 1.00 37.71 332 THR B C 1
ATOM 5934 O O . THR B 1 289 ? 188.111 -5.290 424.413 1.00 35.43 332 THR B O 1
ATOM 5938 N N . VAL B 1 290 ? 187.208 -4.926 422.381 1.00 38.57 333 VAL B N 1
ATOM 5939 C CA . VAL B 1 290 ? 188.493 -4.823 421.707 1.00 34.53 333 VAL B CA 1
ATOM 5940 C C . VAL B 1 290 ? 189.240 -3.615 422.271 1.00 32.78 333 VAL B C 1
ATOM 5941 O O . VAL B 1 290 ? 190.462 -3.636 422.438 1.00 24.74 333 VAL B O 1
ATOM 5945 N N . ASP B 1 291 ? 188.485 -2.569 422.588 1.00 33.24 334 ASP B N 1
ATOM 5946 C CA . ASP B 1 291 ? 189.067 -1.347 423.126 1.00 38.08 334 ASP B CA 1
ATOM 5947 C C . ASP B 1 291 ? 189.795 -1.593 424.448 1.00 30.25 334 ASP B C 1
ATOM 5948 O O . ASP B 1 291 ? 190.909 -1.113 424.637 1.00 26.81 334 ASP B O 1
ATOM 5953 N N . SER B 1 292 ? 189.174 -2.342 425.355 1.00 29.25 335 SER B N 1
ATOM 5954 C CA . SER B 1 292 ? 189.761 -2.542 426.675 1.00 29.74 335 SER B CA 1
ATOM 5955 C C . SER B 1 292 ? 191.029 -3.380 426.570 1.00 26.12 335 SER B C 1
ATOM 5956 O O . SER B 1 292 ? 192.003 -3.127 427.270 1.00 26.25 335 SER B O 1
ATOM 5959 N N . VAL B 1 293 ? 191.030 -4.368 425.679 1.00 27.00 336 VAL B N 1
ATOM 5960 C CA . VAL B 1 293 ? 192.238 -5.148 425.438 1.00 26.93 336 VAL B CA 1
ATOM 5961 C C . VAL B 1 293 ? 193.369 -4.261 424.917 1.00 21.26 336 VAL B C 1
ATOM 5962 O O . VAL B 1 293 ? 194.488 -4.295 425.433 1.00 20.50 336 VAL B O 1
ATOM 5966 N N . VAL B 1 294 ? 193.086 -3.450 423.904 1.00 19.54 337 VAL B N 1
ATOM 5967 C CA . VAL B 1 294 ? 194.127 -2.597 423.351 1.00 19.26 337 VAL B CA 1
ATOM 5968 C C . VAL B 1 294 ? 194.657 -1.621 424.401 1.00 16.62 337 VAL B C 1
ATOM 5969 O O . VAL B 1 294 ? 195.863 -1.413 424.514 1.00 20.33 337 VAL B O 1
ATOM 5973 N N . LYS B 1 295 ? 193.752 -1.025 425.160 1.00 20.56 338 LYS B N 1
ATOM 5974 C CA . LYS B 1 295 ? 194.139 -0.060 426.187 1.00 24.11 338 LYS B CA 1
ATOM 5975 C C . LYS B 1 295 ? 195.108 -0.688 427.196 1.00 20.62 338 LYS B C 1
ATOM 5976 O O . LYS B 1 295 ? 196.109 -0.084 427.573 1.00 22.42 338 LYS B O 1
ATOM 5982 N N . ARG B 1 296 ? 194.821 -1.916 427.603 1.00 21.53 339 ARG B N 1
ATOM 5983 C CA . ARG B 1 296 ? 195.721 -2.648 428.486 1.00 23.10 339 ARG B CA 1
ATOM 5984 C C . ARG B 1 296 ? 197.073 -2.916 427.824 1.00 19.15 339 ARG B C 1
ATOM 5985 O O . ARG B 1 296 ? 198.121 -2.701 428.428 1.00 23.61 339 ARG B O 1
ATOM 5993 N N . LEU B 1 297 ? 197.046 -3.380 426.577 1.00 18.38 340 LEU B N 1
ATOM 5994 C CA . LEU B 1 297 ? 198.279 -3.751 425.866 1.00 16.21 340 LEU B CA 1
ATOM 5995 C C . LEU B 1 297 ? 199.213 -2.580 425.604 1.00 19.69 340 LEU B C 1
ATOM 5996 O O . LEU B 1 297 ? 200.431 -2.758 425.554 1.00 23.18 340 LEU B O 1
ATOM 6001 N N . ILE B 1 298 ? 198.668 -1.381 425.432 1.00 17.94 341 ILE B N 1
ATOM 6002 C CA . ILE B 1 298 ? 199.538 -0.241 425.122 1.00 19.30 341 ILE B CA 1
ATOM 6003 C C . ILE B 1 298 ? 199.795 0.663 426.326 1.00 20.97 341 ILE B C 1
ATOM 6004 O O . ILE B 1 298 ? 200.329 1.773 426.179 1.00 17.89 341 ILE B O 1
ATOM 6009 N N . GLY B 1 299 ? 199.436 0.192 427.516 1.00 19.10 342 GLY B N 1
ATOM 6010 C CA . GLY B 1 299 ? 199.739 0.936 428.726 1.00 19.21 342 GLY B CA 1
ATOM 6011 C C . GLY B 1 299 ? 201.235 1.184 428.857 1.00 19.06 342 GLY B C 1
ATOM 6012 O O . GLY B 1 299 ? 202.042 0.284 428.629 1.00 19.26 342 GLY B O 1
ATOM 6013 N N . GLY B 1 300 ? 201.612 2.411 429.195 1.00 19.70 343 GLY B N 1
ATOM 6014 C CA . GLY B 1 300 ? 203.017 2.741 429.391 1.00 21.17 343 GLY B CA 1
ATOM 6015 C C . GLY B 1 300 ? 203.838 3.009 428.137 1.00 19.73 343 GLY B C 1
ATOM 6016 O O . GLY B 1 300 ? 204.993 3.429 428.246 1.00 19.55 343 GLY B O 1
ATOM 6017 N N . LEU B 1 301 ? 203.267 2.789 426.954 1.00 18.18 344 LEU B N 1
ATOM 6018 C CA . LEU B 1 301 ? 204.008 3.024 425.713 1.00 18.47 344 LEU B CA 1
ATOM 6019 C C . LEU B 1 301 ? 204.268 4.512 425.516 1.00 21.63 344 LEU B C 1
ATOM 6020 O O . LEU B 1 301 ? 203.403 5.348 425.794 1.00 19.87 344 LEU B O 1
ATOM 6025 N N . ARG B 1 302 ? 205.463 4.831 425.033 1.00 17.59 345 ARG B N 1
ATOM 6026 C CA . ARG B 1 302 ? 205.922 6.218 425.003 1.00 16.71 345 ARG B CA 1
ATOM 6027 C C . ARG B 1 302 ? 205.806 6.849 423.614 1.00 15.92 345 ARG B C 1
ATOM 6028 O O . ARG B 1 302 ? 206.644 7.651 423.221 1.00 16.23 345 ARG B O 1
ATOM 6036 N N . TYR B 1 303 ? 204.759 6.496 422.882 1.00 15.10 346 TYR B N 1
ATOM 6037 C CA . TYR B 1 303 ? 204.511 7.141 421.596 1.00 16.05 346 TYR B CA 1
ATOM 6038 C C . TYR B 1 303 ? 204.032 8.579 421.807 1.00 18.19 346 TYR B C 1
ATOM 6039 O O . TYR B 1 303 ? 203.549 8.943 422.893 1.00 16.89 346 TYR B O 1
ATOM 6048 N N . MET B 1 304 ? 204.195 9.413 420.776 1.00 17.55 347 MET B N 1
ATOM 6049 C CA . MET B 1 304 ? 203.769 10.809 420.840 1.00 20.51 347 MET B CA 1
ATOM 6050 C C . MET B 1 304 ? 202.254 10.931 420.899 1.00 21.70 347 MET B C 1
ATOM 6051 O O . MET B 1 304 ? 201.563 10.447 420.014 1.00 16.85 347 MET B O 1
ATOM 6056 N N . LYS B 1 305 ? 201.740 11.584 421.934 1.00 20.32 348 LYS B N 1
ATOM 6057 C CA . LYS B 1 305 ? 200.294 11.729 422.078 1.00 25.83 348 LYS B CA 1
ATOM 6058 C C . LYS B 1 305 ? 199.686 12.455 420.888 1.00 26.74 348 LYS B C 1
ATOM 6059 O O . LYS B 1 305 ? 200.259 13.417 420.373 1.00 25.19 348 LYS B O 1
ATOM 6065 N N . GLY B 1 306 ? 198.528 11.977 420.443 1.00 25.27 349 GLY B N 1
ATOM 6066 C CA . GLY B 1 306 ? 197.859 12.565 419.301 1.00 26.01 349 GLY B CA 1
ATOM 6067 C C . GLY B 1 306 ? 198.225 11.887 417.995 1.00 25.48 349 GLY B C 1
ATOM 6068 O O . GLY B 1 306 ? 197.672 12.222 416.945 1.00 28.07 349 GLY B O 1
ATOM 6069 N N . PHE B 1 307 ? 199.161 10.939 418.049 1.00 18.47 350 PHE B N 1
ATOM 6070 C CA . PHE B 1 307 ? 199.615 10.273 416.834 1.00 16.80 350 PHE B CA 1
ATOM 6071 C C . PHE B 1 307 ? 199.521 8.763 416.941 1.00 17.93 350 PHE B C 1
ATOM 6072 O O . PHE B 1 307 ? 200.438 8.020 416.576 1.00 18.28 350 PHE B O 1
ATOM 6080 N N . LYS B 1 308 ? 198.362 8.328 417.427 1.00 19.73 351 LYS B N 1
ATOM 6081 C CA . LYS B 1 308 ? 197.973 6.930 417.385 1.00 18.06 351 LYS B CA 1
ATOM 6082 C C . LYS B 1 308 ? 196.835 6.809 416.395 1.00 18.63 351 LYS B C 1
ATOM 6083 O O . LYS B 1 308 ? 195.790 7.428 416.576 1.00 21.50 351 LYS B O 1
ATOM 6089 N N . TYR B 1 309 ? 197.061 6.046 415.332 1.00 14.79 352 TYR B N 1
ATOM 6090 C CA . TYR B 1 309 ? 196.033 5.810 414.332 1.00 14.91 352 TYR B CA 1
ATOM 6091 C C . TYR B 1 309 ? 195.499 4.395 414.497 1.00 13.25 352 TYR B C 1
ATOM 6092 O O . TYR B 1 309 ? 196.260 3.486 414.768 1.00 14.08 352 TYR B O 1
ATOM 6101 N N . GLU B 1 310 ? 194.189 4.225 414.352 1.00 16.36 353 GLU B N 1
ATOM 6102 C CA . GLU B 1 310 ? 193.584 2.891 414.426 1.00 18.24 353 GLU B CA 1
ATOM 6103 C C . GLU B 1 310 ? 192.530 2.716 413.348 1.00 17.81 353 GLU B C 1
ATOM 6104 O O . GLU B 1 310 ? 191.774 3.643 413.069 1.00 20.10 353 GLU B O 1
ATOM 6110 N N . VAL B 1 311 ? 192.488 1.535 412.734 1.00 17.86 354 VAL B N 1
ATOM 6111 C CA A VAL B 1 311 ? 191.406 1.183 411.822 0.44 18.66 354 VAL B CA 1
ATOM 6112 C CA B VAL B 1 311 ? 191.366 1.189 411.868 0.56 18.76 354 VAL B CA 1
ATOM 6113 C C . VAL B 1 311 ? 191.030 -0.287 412.001 1.00 15.02 354 VAL B C 1
ATOM 6114 O O . VAL B 1 311 ? 191.899 -1.118 412.215 1.00 16.38 354 VAL B O 1
ATOM 6121 N N . ASP B 1 312 ? 189.739 -0.591 411.914 1.00 15.99 355 ASP B N 1
ATOM 6122 C CA . ASP B 1 312 ? 189.271 -1.975 411.902 1.00 18.10 355 ASP B CA 1
ATOM 6123 C C . ASP B 1 312 ? 188.995 -2.379 410.461 1.00 19.27 355 ASP B C 1
ATOM 6124 O O . ASP B 1 312 ? 188.342 -1.646 409.722 1.00 18.32 355 ASP B O 1
ATOM 6129 N N . LEU B 1 313 ? 189.495 -3.539 410.060 1.00 17.86 356 LEU B N 1
ATOM 6130 C CA . LEU B 1 313 ? 189.214 -4.054 408.728 1.00 17.75 356 LEU B CA 1
ATOM 6131 C C . LEU B 1 313 ? 189.185 -5.580 408.788 1.00 17.22 356 LEU B C 1
ATOM 6132 O O . LEU B 1 313 ? 189.543 -6.153 409.813 1.00 17.31 356 LEU B O 1
ATOM 6137 N N . SER B 1 314 ? 188.733 -6.240 407.723 1.00 16.33 357 SER B N 1
ATOM 6138 C CA . SER B 1 314 ? 188.658 -7.702 407.763 1.00 16.99 357 SER B CA 1
ATOM 6139 C C . SER B 1 314 ? 190.062 -8.287 407.810 1.00 15.17 357 SER B C 1
ATOM 6140 O O . SER B 1 314 ? 191.035 -7.621 407.461 1.00 14.31 357 SER B O 1
ATOM 6143 N N . TYR B 1 315 ? 190.173 -9.526 408.267 1.00 16.12 358 TYR B N 1
ATOM 6144 C CA . TYR B 1 315 ? 191.473 -10.204 408.277 1.00 16.27 358 TYR B CA 1
ATOM 6145 C C . TYR B 1 315 ? 192.096 -10.226 406.876 1.00 14.21 358 TYR B C 1
ATOM 6146 O O . TYR B 1 315 ? 193.269 -9.913 406.714 1.00 15.02 358 TYR B O 1
ATOM 6155 N N . VAL B 1 316 ? 191.306 -10.592 405.869 1.00 15.31 359 VAL B N 1
ATOM 6156 C CA . VAL B 1 316 ? 191.813 -10.667 404.496 1.00 15.55 359 VAL B CA 1
ATOM 6157 C C . VAL B 1 316 ? 192.264 -9.291 404.007 1.00 18.06 359 VAL B C 1
ATOM 6158 O O . VAL B 1 316 ? 193.307 -9.171 403.364 1.00 15.59 359 VAL B O 1
ATOM 6162 N N . GLU B 1 317 ? 191.486 -8.255 404.315 1.00 15.36 360 GLU B N 1
ATOM 6163 C CA . GLU B 1 317 ? 191.886 -6.909 403.917 1.00 17.60 360 GLU B CA 1
ATOM 6164 C C . GLU B 1 317 ? 193.218 -6.522 404.559 1.00 17.36 360 GLU B C 1
ATOM 6165 O O . GLU B 1 317 ? 194.051 -5.881 403.919 1.00 16.25 360 GLU B O 1
ATOM 6171 N N . PHE B 1 318 ? 193.423 -6.892 405.823 1.00 13.00 361 PHE B N 1
ATOM 6172 C CA . PHE B 1 318 ? 194.674 -6.550 406.485 1.00 14.03 361 PHE B CA 1
ATOM 6173 C C . PHE B 1 318 ? 195.843 -7.308 405.857 1.00 15.41 361 PHE B C 1
ATOM 6174 O O . PHE B 1 318 ? 196.885 -6.727 405.543 1.00 13.72 361 PHE B O 1
ATOM 6182 N N . VAL B 1 319 ? 195.681 -8.613 405.674 1.00 15.60 362 VAL B N 1
ATOM 6183 C CA . VAL B 1 319 ? 196.784 -9.400 405.143 1.00 12.96 362 VAL B CA 1
ATOM 6184 C C . VAL B 1 319 ? 197.110 -8.932 403.717 1.00 12.36 362 VAL B C 1
ATOM 6185 O O . VAL B 1 319 ? 198.257 -8.993 403.295 1.00 14.59 362 VAL B O 1
ATOM 6189 N N . MET B 1 320 ? 196.095 -8.461 402.999 1.00 16.23 363 MET B N 1
ATOM 6190 C CA . MET B 1 320 ? 196.269 -7.994 401.625 1.00 16.72 363 MET B CA 1
ATOM 6191 C C . MET B 1 320 ? 196.581 -6.491 401.522 1.00 18.77 363 MET B C 1
ATOM 6192 O O . MET B 1 320 ? 196.529 -5.912 400.430 1.00 17.68 363 MET B O 1
ATOM 6197 N N . ARG B 1 321 ? 196.893 -5.865 402.652 1.00 17.76 364 ARG B N 1
ATOM 6198 C CA . ARG B 1 321 ? 196.965 -4.404 402.721 1.00 20.10 364 ARG B CA 1
ATOM 6199 C C . ARG B 1 321 ? 197.923 -3.780 401.699 1.00 19.14 364 ARG B C 1
ATOM 6200 O O . ARG B 1 321 ? 197.728 -2.641 401.301 1.00 19.68 364 ARG B O 1
ATOM 6208 N N . VAL B 1 322 ? 198.940 -4.519 401.265 1.00 15.78 365 VAL B N 1
ATOM 6209 C CA . VAL B 1 322 ? 199.951 -3.945 400.377 1.00 15.68 365 VAL B CA 1
ATOM 6210 C C . VAL B 1 322 ? 199.493 -3.941 398.913 1.00 25.54 365 VAL B C 1
ATOM 6211 O O . VAL B 1 322 ? 200.123 -3.313 398.068 1.00 26.55 365 VAL B O 1
ATOM 6215 N N . LYS B 1 323 ? 198.371 -4.594 398.615 1.00 23.38 366 LYS B N 1
ATOM 6216 C CA . LYS B 1 323 ? 197.832 -4.580 397.250 1.00 23.97 366 LYS B CA 1
ATOM 6217 C C . LYS B 1 323 ? 197.628 -3.158 396.709 1.00 23.75 366 LYS B C 1
ATOM 6218 O O . LYS B 1 323 ? 197.905 -2.881 395.537 1.00 24.10 366 LYS B O 1
ATOM 6224 N N . ARG B 1 324 ? 197.138 -2.256 397.553 1.00 22.87 367 ARG B N 1
ATOM 6225 C CA . ARG B 1 324 ? 196.894 -0.884 397.119 1.00 31.31 367 ARG B CA 1
ATOM 6226 C C . ARG B 1 324 ? 198.211 -0.200 396.725 1.00 25.10 367 ARG B C 1
ATOM 6227 O O . ARG B 1 324 ? 198.242 0.643 395.826 1.00 26.41 367 ARG B O 1
ATOM 6235 N N . VAL B 1 325 ? 199.299 -0.593 397.379 1.00 26.87 368 VAL B N 1
ATOM 6236 C CA . VAL B 1 325 ? 200.617 -0.058 397.066 1.00 26.91 368 VAL B CA 1
ATOM 6237 C C . VAL B 1 325 ? 201.073 -0.494 395.669 1.00 28.15 368 VAL B C 1
ATOM 6238 O O . VAL B 1 325 ? 201.570 0.318 394.891 1.00 26.15 368 VAL B O 1
ATOM 6242 N N . GLU B 1 326 ? 200.905 -1.775 395.348 1.00 30.02 369 GLU B N 1
ATOM 6243 C CA . GLU B 1 326 ? 201.242 -2.250 394.004 1.00 19.90 369 GLU B CA 1
ATOM 6244 C C . GLU B 1 326 ? 200.397 -1.576 392.931 1.00 26.44 369 GLU B C 1
ATOM 6245 O O . GLU B 1 326 ? 200.914 -1.159 391.896 1.00 27.72 369 GLU B O 1
ATOM 6251 N N . GLU B 1 327 ? 199.091 -1.484 393.161 1.00 23.74 370 GLU B N 1
ATOM 6252 C CA . GLU B 1 327 ? 198.205 -0.888 392.163 1.00 28.64 370 GLU B CA 1
ATOM 6253 C C . GLU B 1 327 ? 198.620 0.544 391.849 1.00 26.88 370 GLU B C 1
ATOM 6254 O O . GLU B 1 327 ? 198.656 0.959 390.685 1.00 27.99 370 GLU B O 1
ATOM 6260 N N . ASP B 1 328 ? 198.944 1.287 392.897 1.00 26.55 371 ASP B N 1
ATOM 6261 C CA . ASP B 1 328 ? 199.374 2.670 392.755 1.00 32.87 371 ASP B CA 1
ATOM 6262 C C . ASP B 1 328 ? 200.679 2.784 391.967 1.00 32.32 371 ASP B C 1
ATOM 6263 O O . ASP B 1 328 ? 200.830 3.654 391.110 1.00 33.76 371 ASP B O 1
ATOM 6268 N N . ALA B 1 329 ? 201.626 1.907 392.279 1.00 31.15 372 ALA B N 1
ATOM 6269 C CA . ALA B 1 329 ? 202.919 1.914 391.615 1.00 28.15 372 ALA B CA 1
ATOM 6270 C C . ALA B 1 329 ? 202.772 1.585 390.131 1.00 34.79 372 ALA B C 1
ATOM 6271 O O . ALA B 1 329 ? 203.389 2.239 389.284 1.00 38.60 372 ALA B O 1
ATOM 6273 N N . ARG B 1 330 ? 201.943 0.590 389.814 1.00 27.83 373 ARG B N 1
ATOM 6274 C CA . ARG B 1 330 ? 201.695 0.229 388.421 1.00 27.76 373 ARG B CA 1
ATOM 6275 C C . ARG B 1 330 ? 201.046 1.375 387.657 1.00 37.28 373 ARG B C 1
ATOM 6276 O O . ARG B 1 330 ? 201.294 1.554 386.467 1.00 42.95 373 ARG B O 1
ATOM 6284 N N . ALA B 1 331 ? 200.206 2.146 388.338 1.00 38.53 374 ALA B N 1
ATOM 6285 C CA . ALA B 1 331 ? 199.515 3.254 387.687 1.00 40.61 374 ALA B CA 1
ATOM 6286 C C . ALA B 1 331 ? 200.502 4.346 387.287 1.00 44.22 374 ALA B C 1
ATOM 6287 O O . ALA B 1 331 ? 200.240 5.127 386.373 1.00 40.88 374 ALA B O 1
ATOM 6289 N N . HIS B 1 332 ? 201.640 4.385 387.976 1.00 46.93 375 HIS B N 1
ATOM 6290 C CA . HIS B 1 332 ? 202.662 5.402 387.744 1.00 45.93 375 HIS B CA 1
ATOM 6291 C C . HIS B 1 332 ? 203.921 4.815 387.116 1.00 45.83 375 HIS B C 1
ATOM 6292 O O . HIS B 1 332 ? 204.986 5.431 387.166 1.00 45.91 375 HIS B O 1
ATOM 6299 N N . GLY B 1 333 ? 203.790 3.625 386.532 1.00 43.19 376 GLY B N 1
ATOM 6300 C CA . GLY B 1 333 ? 204.893 2.956 385.861 1.00 42.72 376 GLY B CA 1
ATOM 6301 C C . GLY B 1 333 ? 206.126 2.756 386.725 1.00 41.15 376 GLY B C 1
ATOM 6302 O O . GLY B 1 333 ? 207.245 2.734 386.218 1.00 45.22 376 GLY B O 1
ATOM 6303 N N . MET B 1 334 ? 205.918 2.608 388.030 1.00 32.68 377 MET B N 1
ATOM 6304 C CA . MET B 1 334 ? 207.015 2.460 388.984 1.00 31.06 377 MET B CA 1
ATOM 6305 C C . MET B 1 334 ? 207.266 0.998 389.343 1.00 30.74 377 MET B C 1
ATOM 6306 O O . MET B 1 334 ? 208.219 0.681 390.058 1.00 32.45 377 MET B O 1
ATOM 6311 N N . TRP B 1 335 ? 206.393 0.111 388.877 1.00 33.15 378 TRP B N 1
ATOM 6312 C CA . TRP B 1 335 ? 206.515 -1.307 389.208 1.00 29.34 378 TRP B CA 1
ATOM 6313 C C . TRP B 1 335 ? 207.521 -2.012 388.306 1.00 25.06 378 TRP B C 1
ATOM 6314 O O . TRP B 1 335 ? 208.356 -2.791 388.770 1.00 26.57 378 TRP B O 1
ATOM 6325 N N . ASP B 1 336 ? 207.399 -1.763 387.011 1.00 26.55 379 ASP B N 1
ATOM 6326 C CA . ASP B 1 336 ? 208.305 -2.321 386.024 1.00 34.24 379 ASP B CA 1
ATOM 6327 C C . ASP B 1 336 ? 209.490 -1.372 385.903 1.00 37.65 379 ASP B C 1
ATOM 6328 O O . ASP B 1 336 ? 209.715 -0.765 384.859 1.00 46.77 379 ASP B O 1
ATOM 6333 N N . ALA B 1 337 ? 210.217 -1.234 387.005 1.00 31.33 380 ALA B N 1
ATOM 6334 C CA . ALA B 1 337 ? 211.337 -0.311 387.138 1.00 28.89 380 ALA B CA 1
ATOM 6335 C C . ALA B 1 337 ? 212.289 -0.842 388.212 1.00 27.43 380 ALA B C 1
ATOM 6336 O O . ALA B 1 337 ? 211.951 -1.787 388.931 1.00 26.23 380 ALA B O 1
ATOM 6338 N N . PRO B 1 338 ? 213.480 -0.234 388.335 1.00 24.54 381 PRO B N 1
ATOM 6339 C CA . PRO B 1 338 ? 214.454 -0.795 389.288 1.00 20.42 381 PRO B CA 1
ATOM 6340 C C . PRO B 1 338 ? 214.051 -0.645 390.750 1.00 19.46 381 PRO B C 1
ATOM 6341 O O . PRO B 1 338 ? 213.437 0.346 391.129 1.00 22.21 381 PRO B O 1
ATOM 6345 N N . HIS B 1 339 ? 214.433 -1.624 391.563 1.00 17.93 382 HIS B N 1
ATOM 6346 C CA . HIS B 1 339 ? 214.204 -1.589 393.003 1.00 16.40 382 HIS B CA 1
ATOM 6347 C C . HIS B 1 339 ? 215.409 -2.153 393.740 1.00 15.53 382 HIS B C 1
ATOM 6348 O O . HIS B 1 339 ? 215.380 -3.303 394.169 1.00 15.52 382 HIS B O 1
ATOM 6355 N N . PRO B 1 340 ? 216.480 -1.360 393.882 1.00 15.84 383 PRO B N 1
ATOM 6356 C CA . PRO B 1 340 ? 217.683 -1.892 394.533 1.00 15.25 383 PRO B CA 1
ATOM 6357 C C . PRO B 1 340 ? 217.545 -1.939 396.052 1.00 19.21 383 PRO B C 1
ATOM 6358 O O . PRO B 1 340 ? 218.249 -1.226 396.775 1.00 18.36 383 PRO B O 1
ATOM 6362 N N . TRP B 1 341 ? 216.653 -2.811 396.512 1.00 14.65 384 TRP B N 1
ATOM 6363 C CA . TRP B 1 341 ? 216.346 -2.970 397.928 1.00 14.87 384 TRP B CA 1
ATOM 6364 C C . TRP B 1 341 ? 217.469 -3.652 398.702 1.00 15.55 384 TRP B C 1
ATOM 6365 O O . TRP B 1 341 ? 218.171 -4.512 398.171 1.00 15.57 384 TRP B O 1
ATOM 6376 N N . LEU B 1 342 ? 217.623 -3.270 399.965 1.00 12.78 385 LEU B N 1
ATOM 6377 C CA . LEU B 1 342 ? 218.618 -3.868 400.844 1.00 12.73 385 LEU B CA 1
ATOM 6378 C C . LEU B 1 342 ? 217.909 -4.392 402.087 1.00 17.61 385 LEU B C 1
ATOM 6379 O O . LEU B 1 342 ? 217.133 -3.678 402.712 1.00 18.44 385 LEU B O 1
ATOM 6384 N N . ASN B 1 343 ? 218.168 -5.648 402.432 1.00 13.94 386 ASN B N 1
ATOM 6385 C CA . ASN B 1 343 ? 217.492 -6.301 403.547 1.00 12.43 386 ASN B CA 1
ATOM 6386 C C . ASN B 1 343 ? 218.521 -6.911 404.485 1.00 11.95 386 ASN B C 1
ATOM 6387 O O . ASN B 1 343 ? 219.430 -7.591 404.014 1.00 14.33 386 ASN B O 1
ATOM 6392 N N . LEU B 1 344 ? 218.394 -6.709 405.794 1.00 11.36 387 LEU B N 1
ATOM 6393 C CA . LEU B 1 344 ? 219.388 -7.308 406.676 1.00 14.16 387 LEU B CA 1
ATOM 6394 C C . LEU B 1 344 ? 218.861 -7.613 408.078 1.00 16.29 387 LEU B C 1
ATOM 6395 O O . LEU B 1 344 ? 217.866 -7.051 408.511 1.00 17.32 387 LEU B O 1
ATOM 6400 N N . PHE B 1 345 ? 219.505 -8.567 408.746 1.00 12.02 388 PHE B N 1
ATOM 6401 C CA . PHE B 1 345 ? 219.244 -8.847 410.152 1.00 10.31 388 PHE B CA 1
ATOM 6402 C C . PHE B 1 345 ? 220.340 -8.190 410.957 1.00 12.93 388 PHE B C 1
ATOM 6403 O O . PHE B 1 345 ? 221.510 -8.227 410.554 1.00 14.52 388 PHE B O 1
ATOM 6411 N N . VAL B 1 346 ? 219.966 -7.602 412.087 1.00 11.89 389 VAL B N 1
ATOM 6412 C CA . VAL B 1 346 ? 220.908 -6.890 412.934 1.00 14.23 389 VAL B CA 1
ATOM 6413 C C . VAL B 1 346 ? 220.723 -7.352 414.377 1.00 13.28 389 VAL B C 1
ATOM 6414 O O . VAL B 1 346 ? 219.593 -7.490 414.846 1.00 14.70 389 VAL B O 1
ATOM 6418 N N . SER B 1 347 ? 221.830 -7.595 415.070 1.00 14.09 390 SER B N 1
ATOM 6419 C CA A SER B 1 347 ? 221.760 -8.001 416.469 0.56 15.16 390 SER B CA 1
ATOM 6420 C CA B SER B 1 347 ? 221.799 -7.986 416.476 0.44 15.13 390 SER B CA 1
ATOM 6421 C C . SER B 1 347 ? 221.208 -6.875 417.344 1.00 17.07 390 SER B C 1
ATOM 6422 O O . SER B 1 347 ? 221.455 -5.691 417.098 1.00 13.96 390 SER B O 1
ATOM 6427 N N . LYS B 1 348 ? 220.448 -7.247 418.371 1.00 18.79 391 LYS B N 1
ATOM 6428 C CA . LYS B 1 348 ? 219.930 -6.254 419.314 1.00 16.38 391 LYS B CA 1
ATOM 6429 C C . LYS B 1 348 ? 221.056 -5.418 419.922 1.00 20.64 391 LYS B C 1
ATOM 6430 O O . LYS B 1 348 ? 220.890 -4.216 420.159 1.00 19.07 391 LYS B O 1
ATOM 6436 N N . ALA B 1 349 ? 222.200 -6.048 420.175 1.00 17.19 392 ALA B N 1
ATOM 6437 C CA . ALA B 1 349 ? 223.310 -5.340 420.809 1.00 17.73 392 ALA B CA 1
ATOM 6438 C C . ALA B 1 349 ? 223.797 -4.170 419.966 1.00 16.30 392 ALA B C 1
ATOM 6439 O O . ALA B 1 349 ? 224.424 -3.249 420.479 1.00 18.98 392 ALA B O 1
ATOM 6441 N N . ASP B 1 350 ? 223.527 -4.217 418.670 1.00 15.24 393 ASP B N 1
ATOM 6442 C CA . ASP B 1 350 ? 224.064 -3.211 417.767 1.00 17.18 393 ASP B CA 1
ATOM 6443 C C . ASP B 1 350 ? 223.002 -2.367 417.081 1.00 15.81 393 ASP B C 1
ATOM 6444 O O . ASP B 1 350 ? 223.338 -1.528 416.249 1.00 17.50 393 ASP B O 1
ATOM 6449 N N . ILE B 1 351 ? 221.729 -2.573 417.417 1.00 16.00 394 ILE B N 1
ATOM 6450 C CA . ILE B 1 351 ? 220.684 -1.896 416.680 1.00 13.96 394 ILE B CA 1
ATOM 6451 C C . ILE B 1 351 ? 220.702 -0.380 416.942 1.00 16.64 394 ILE B C 1
ATOM 6452 O O . ILE B 1 351 ? 220.440 0.403 416.026 1.00 18.64 394 ILE B O 1
ATOM 6457 N N . ALA B 1 352 ? 221.016 0.038 418.167 1.00 16.50 395 ALA B N 1
ATOM 6458 C CA . ALA B 1 352 ? 221.100 1.479 418.463 1.00 17.70 395 ALA B CA 1
ATOM 6459 C C . ALA B 1 352 ? 222.215 2.143 417.651 1.00 19.49 395 ALA B C 1
ATOM 6460 O O . ALA B 1 352 ? 222.049 3.254 417.131 1.00 18.66 395 ALA B O 1
ATOM 6462 N N . GLU B 1 353 ? 223.359 1.475 417.538 1.00 16.38 396 GLU B N 1
ATOM 6463 C CA A GLU B 1 353 ? 224.464 1.981 416.729 0.47 17.29 396 GLU B CA 1
ATOM 6464 C CA B GLU B 1 353 ? 224.438 2.033 416.738 0.53 16.95 396 GLU B CA 1
ATOM 6465 C C . GLU B 1 353 ? 224.090 1.973 415.252 1.00 17.07 396 GLU B C 1
ATOM 6466 O O . GLU B 1 353 ? 224.473 2.867 414.495 1.00 18.74 396 GLU B O 1
ATOM 6477 N N . PHE B 1 354 ? 223.345 0.945 414.842 1.00 17.41 397 PHE B N 1
ATOM 6478 C CA . PHE B 1 354 ? 222.854 0.887 413.466 1.00 17.98 397 PHE B CA 1
ATOM 6479 C C . PHE B 1 354 ? 221.975 2.098 413.162 1.00 18.31 397 PHE B C 1
ATOM 6480 O O . PHE B 1 354 ? 222.128 2.745 412.119 1.00 18.05 397 PHE B O 1
ATOM 6488 N N . ASP B 1 355 ? 221.050 2.398 414.067 1.00 18.45 398 ASP B N 1
ATOM 6489 C CA . ASP B 1 355 ? 220.194 3.566 413.906 1.00 18.73 398 ASP B CA 1
ATOM 6490 C C . ASP B 1 355 ? 221.024 4.841 413.844 1.00 16.92 398 ASP B C 1
ATOM 6491 O O . ASP B 1 355 ? 220.777 5.716 413.009 1.00 16.68 398 ASP B O 1
ATOM 6496 N N . ARG B 1 356 ? 222.030 4.962 414.709 1.00 16.90 399 ARG B N 1
ATOM 6497 C CA A ARG B 1 356 ? 222.848 6.165 414.714 0.57 19.62 399 ARG B CA 1
ATOM 6498 C CA B ARG B 1 356 ? 222.860 6.160 414.718 0.43 20.01 399 ARG B CA 1
ATOM 6499 C C . ARG B 1 356 ? 223.657 6.307 413.428 1.00 23.96 399 ARG B C 1
ATOM 6500 O O . ARG B 1 356 ? 223.642 7.361 412.782 1.00 23.04 399 ARG B O 1
ATOM 6515 N N . LEU B 1 357 ? 224.370 5.247 413.068 1.00 19.20 400 LEU B N 1
ATOM 6516 C CA . LEU B 1 357 ? 225.304 5.305 411.946 1.00 25.12 400 LEU B CA 1
ATOM 6517 C C . LEU B 1 357 ? 224.613 5.278 410.597 1.00 19.87 400 LEU B C 1
ATOM 6518 O O . LEU B 1 357 ? 225.047 5.950 409.664 1.00 23.20 400 LEU B O 1
ATOM 6523 N N . ILE B 1 358 ? 223.556 4.482 410.492 1.00 17.18 401 ILE B N 1
ATOM 6524 C CA . ILE B 1 358 ? 222.951 4.210 409.197 1.00 20.78 401 ILE B CA 1
ATOM 6525 C C . ILE B 1 358 ? 221.675 5.028 408.985 1.00 19.46 401 ILE B C 1
ATOM 6526 O O . ILE B 1 358 ? 221.610 5.849 408.068 1.00 21.34 401 ILE B O 1
ATOM 6531 N N . PHE B 1 359 ? 220.668 4.834 409.833 1.00 17.25 402 PHE B N 1
ATOM 6532 C CA . PHE B 1 359 ? 219.428 5.607 409.678 1.00 17.11 402 PHE B CA 1
ATOM 6533 C C . PHE B 1 359 ? 219.704 7.105 409.818 1.00 19.46 402 PHE B C 1
ATOM 6534 O O . PHE B 1 359 ? 219.394 7.881 408.919 1.00 20.89 402 PHE B O 1
ATOM 6542 N N . LYS B 1 360 ? 220.296 7.520 410.934 1.00 21.43 403 LYS B N 1
ATOM 6543 C CA . LYS B 1 360 ? 220.573 8.945 411.135 1.00 21.75 403 LYS B CA 1
ATOM 6544 C C . LYS B 1 360 ? 221.771 9.417 410.313 1.00 21.18 403 LYS B C 1
ATOM 6545 O O . LYS B 1 360 ? 221.754 10.503 409.746 1.00 26.27 403 LYS B O 1
ATOM 6551 N N . GLY B 1 361 ? 222.814 8.600 410.246 1.00 20.21 404 GLY B N 1
ATOM 6552 C CA . GLY B 1 361 ? 224.053 9.034 409.636 1.00 19.58 404 GLY B CA 1
ATOM 6553 C C . GLY B 1 361 ? 224.009 9.117 408.122 1.00 22.28 404 GLY B C 1
ATOM 6554 O O . GLY B 1 361 ? 224.545 10.056 407.529 1.00 26.29 404 GLY B O 1
ATOM 6555 N N . LEU B 1 362 ? 223.384 8.129 407.495 1.00 21.31 405 LEU B N 1
ATOM 6556 C CA . LEU B 1 362 ? 223.405 8.006 406.039 1.00 22.93 405 LEU B CA 1
ATOM 6557 C C . LEU B 1 362 ? 222.045 8.231 405.386 1.00 21.90 405 LEU B C 1
ATOM 6558 O O . LEU B 1 362 ? 221.970 8.719 404.267 1.00 23.42 405 LEU B O 1
ATOM 6563 N N . LEU B 1 363 ? 220.976 7.845 406.077 1.00 19.35 406 LEU B N 1
ATOM 6564 C CA . LEU B 1 363 ? 219.656 7.787 405.459 1.00 19.99 406 LEU B CA 1
ATOM 6565 C C . LEU B 1 363 ? 218.676 8.798 406.050 1.00 18.63 406 LEU B C 1
ATOM 6566 O O . LEU B 1 363 ? 217.464 8.595 405.998 1.00 21.87 406 LEU B O 1
ATOM 6571 N N . HIS B 1 364 ? 219.199 9.889 406.599 1.00 23.75 407 HIS B N 1
ATOM 6572 C CA . HIS B 1 364 ? 218.353 10.873 407.262 1.00 21.03 407 HIS B CA 1
ATOM 6573 C C . HIS B 1 364 ? 217.365 11.558 406.319 1.00 27.08 407 HIS B C 1
ATOM 6574 O O . HIS B 1 364 ? 216.403 12.169 406.781 1.00 25.21 407 HIS B O 1
ATOM 6581 N N . ASP B 1 365 ? 217.606 11.479 405.007 1.00 25.26 408 ASP B N 1
ATOM 6582 C CA . ASP B 1 365 ? 216.673 12.037 404.025 1.00 23.06 408 ASP B CA 1
ATOM 6583 C C . ASP B 1 365 ? 215.766 10.981 403.383 1.00 23.62 408 ASP B C 1
ATOM 6584 O O . ASP B 1 365 ? 215.018 11.280 402.452 1.00 26.48 408 ASP B O 1
ATOM 6589 N N . GLY B 1 366 ? 215.846 9.748 403.867 1.00 18.61 409 GLY B N 1
ATOM 6590 C CA . GLY B 1 366 ? 214.985 8.681 403.390 1.00 24.29 409 GLY B CA 1
ATOM 6591 C C . GLY B 1 366 ? 215.522 8.018 402.130 1.00 24.84 409 GLY B C 1
ATOM 6592 O O . GLY B 1 366 ? 216.502 8.489 401.535 1.00 21.69 409 GLY B O 1
ATOM 6593 N N . VAL B 1 367 ? 214.879 6.928 401.724 1.00 21.82 410 VAL B N 1
ATOM 6594 C CA . VAL B 1 367 ? 215.266 6.230 400.501 1.00 20.33 410 VAL B CA 1
ATOM 6595 C C . VAL B 1 367 ? 214.120 6.210 399.486 1.00 23.19 410 VAL B C 1
ATOM 6596 O O . VAL B 1 367 ? 214.221 5.563 398.445 1.00 21.06 410 VAL B O 1
ATOM 6600 N N . GLY B 1 368 ? 213.045 6.934 399.788 1.00 22.53 411 GLY B N 1
ATOM 6601 C CA . GLY B 1 368 ? 211.932 7.065 398.861 1.00 24.71 411 GLY B CA 1
ATOM 6602 C C . GLY B 1 368 ? 210.804 6.087 399.109 1.00 25.84 411 GLY B C 1
ATOM 6603 O O . GLY B 1 368 ? 209.737 6.202 398.513 1.00 27.28 411 GLY B O 1
ATOM 6604 N N . GLY B 1 369 ? 211.037 5.122 399.991 1.00 20.30 412 GLY B N 1
ATOM 6605 C CA . GLY B 1 369 ? 210.021 4.150 400.367 1.00 17.56 412 GLY B CA 1
ATOM 6606 C C . GLY B 1 369 ? 210.254 3.704 401.799 1.00 18.16 412 GLY B C 1
ATOM 6607 O O . GLY B 1 369 ? 211.119 4.252 402.486 1.00 20.19 412 GLY B O 1
ATOM 6608 N N . PRO B 1 370 ? 209.497 2.705 402.258 1.00 21.68 413 PRO B N 1
ATOM 6609 C CA . PRO B 1 370 ? 209.577 2.311 403.669 1.00 21.35 413 PRO B CA 1
ATOM 6610 C C . PRO B 1 370 ? 210.980 1.883 404.106 1.00 18.92 413 PRO B C 1
ATOM 6611 O O . PRO B 1 370 ? 211.687 1.195 403.373 1.00 18.50 413 PRO B O 1
ATOM 6615 N N . MET B 1 371 ? 211.383 2.317 405.295 1.00 14.57 414 MET B N 1
ATOM 6616 C CA . MET B 1 371 ? 212.592 1.790 405.922 1.00 11.66 414 MET B CA 1
ATOM 6617 C C . MET B 1 371 ? 212.139 0.989 407.127 1.00 14.03 414 MET B C 1
ATOM 6618 O O . MET B 1 371 ? 211.981 1.537 408.222 1.00 15.52 414 MET B O 1
ATOM 6623 N N . LEU B 1 372 ? 211.897 -0.299 406.913 1.00 11.78 415 LEU B N 1
ATOM 6624 C CA . LEU B 1 372 ? 211.347 -1.152 407.967 1.00 11.54 415 LEU B CA 1
ATOM 6625 C C . LEU B 1 372 ? 212.389 -1.465 409.017 1.00 14.30 415 LEU B C 1
ATOM 6626 O O . LEU B 1 372 ? 213.573 -1.612 408.712 1.00 12.80 415 LEU B O 1
ATOM 6631 N N . VAL B 1 373 ? 211.950 -1.576 410.267 1.00 9.94 416 VAL B N 1
ATOM 6632 C CA . VAL B 1 373 ? 212.873 -1.992 411.321 1.00 10.35 416 VAL B CA 1
ATOM 6633 C C . VAL B 1 373 ? 212.037 -2.489 412.492 1.00 10.97 416 VAL B C 1
ATOM 6634 O O . VAL B 1 373 ? 211.232 -1.748 413.064 1.00 14.16 416 VAL B O 1
ATOM 6638 N N . TYR B 1 374 ? 212.182 -3.765 412.823 1.00 11.51 417 TYR B N 1
ATOM 6639 C CA . TYR B 1 374 ? 211.407 -4.285 413.936 1.00 9.82 417 TYR B CA 1
ATOM 6640 C C . TYR B 1 374 ? 212.043 -5.535 414.524 1.00 9.67 417 TYR B C 1
ATOM 6641 O O . TYR B 1 374 ? 212.857 -6.189 413.875 1.00 12.62 417 TYR B O 1
ATOM 6650 N N . PRO B 1 375 ? 211.719 -5.828 415.787 1.00 11.54 418 PRO B N 1
ATOM 6651 C CA . PRO B 1 375 ? 212.370 -6.947 416.466 1.00 10.22 418 PRO B CA 1
ATOM 6652 C C . PRO B 1 375 ? 211.709 -8.293 416.164 1.00 15.01 418 PRO B C 1
ATOM 6653 O O . PRO B 1 375 ? 210.523 -8.364 415.811 1.00 12.72 418 PRO B O 1
ATOM 6657 N N . LEU B 1 376 ? 212.508 -9.343 416.338 1.00 13.68 419 LEU B N 1
ATOM 6658 C CA . LEU B 1 376 ? 212.138 -10.733 416.128 1.00 13.39 419 LEU B CA 1
ATOM 6659 C C . LEU B 1 376 ? 212.667 -11.545 417.312 1.00 15.25 419 LEU B C 1
ATOM 6660 O O . LEU B 1 376 ? 213.498 -11.045 418.064 1.00 13.07 419 LEU B O 1
ATOM 6665 N N . LEU B 1 377 ? 212.192 -12.783 417.467 1.00 14.16 420 LEU B N 1
ATOM 6666 C CA . LEU B 1 377 ? 212.646 -13.674 418.537 1.00 13.78 420 LEU B CA 1
ATOM 6667 C C . LEU B 1 377 ? 213.412 -14.870 417.968 1.00 13.21 420 LEU B C 1
ATOM 6668 O O . LEU B 1 377 ? 212.871 -15.616 417.163 1.00 10.96 420 LEU B O 1
ATOM 6673 N N . ARG B 1 378 ? 214.666 -15.044 418.381 1.00 13.76 421 ARG B N 1
ATOM 6674 C CA . ARG B 1 378 ? 215.512 -16.090 417.799 1.00 13.44 421 ARG B CA 1
ATOM 6675 C C . ARG B 1 378 ? 214.969 -17.487 418.000 1.00 13.31 421 ARG B C 1
ATOM 6676 O O . ARG B 1 378 ? 215.247 -18.373 417.196 1.00 15.76 421 ARG B O 1
ATOM 6684 N N . SER B 1 379 ? 214.232 -17.692 419.092 1.00 14.60 422 SER B N 1
ATOM 6685 C CA . SER B 1 379 ? 213.717 -19.016 419.440 1.00 18.10 422 SER B CA 1
ATOM 6686 C C . SER B 1 379 ? 212.764 -19.579 418.382 1.00 15.54 422 SER B C 1
ATOM 6687 O O . SER B 1 379 ? 212.522 -20.793 418.342 1.00 17.13 422 SER B O 1
ATOM 6690 N N . LYS B 1 380 ? 212.224 -18.699 417.539 1.00 15.05 423 LYS B N 1
ATOM 6691 C CA . LYS B 1 380 ? 211.247 -19.124 416.534 1.00 14.60 423 LYS B CA 1
ATOM 6692 C C . LYS B 1 380 ? 211.914 -19.459 415.210 1.00 16.07 423 LYS B C 1
ATOM 6693 O O . LYS B 1 380 ? 211.242 -19.884 414.275 1.00 16.06 423 LYS B O 1
ATOM 6699 N N . TRP B 1 381 ? 213.227 -19.244 415.134 1.00 13.40 424 TRP B N 1
ATOM 6700 C CA . TRP B 1 381 ? 213.990 -19.498 413.916 1.00 14.65 424 TRP B CA 1
ATOM 6701 C C . TRP B 1 381 ? 214.758 -20.802 414.096 1.00 21.96 424 TRP B C 1
ATOM 6702 O O . TRP B 1 381 ? 215.605 -20.913 414.970 1.00 21.75 424 TRP B O 1
ATOM 6713 N N . ASP B 1 382 ? 214.434 -21.794 413.281 1.00 20.26 425 ASP B N 1
ATOM 6714 C CA . ASP B 1 382 ? 214.949 -23.141 413.482 1.00 19.91 425 ASP B CA 1
ATOM 6715 C C . ASP B 1 382 ? 216.446 -23.229 413.210 1.00 16.64 425 ASP B C 1
ATOM 6716 O O . ASP B 1 382 ? 216.889 -23.019 412.080 1.00 16.85 425 ASP B O 1
ATOM 6721 N N . SER B 1 383 ? 217.229 -23.563 414.235 1.00 18.05 426 SER B N 1
ATOM 6722 C CA . SER B 1 383 ? 218.686 -23.626 414.081 1.00 16.38 426 SER B CA 1
ATOM 6723 C C . SER B 1 383 ? 219.156 -24.739 413.136 1.00 19.77 426 SER B C 1
ATOM 6724 O O . SER B 1 383 ? 220.312 -24.744 412.723 1.00 21.46 426 SER B O 1
ATOM 6727 N N . ARG B 1 384 ? 218.278 -25.686 412.797 1.00 15.09 427 ARG B N 1
ATOM 6728 C CA . ARG B 1 384 ? 218.649 -26.755 411.860 1.00 15.72 427 ARG B CA 1
ATOM 6729 C C . ARG B 1 384 ? 218.598 -26.301 410.388 1.00 15.81 427 ARG B C 1
ATOM 6730 O O . ARG B 1 384 ? 219.201 -26.942 409.517 1.00 17.74 427 ARG B O 1
ATOM 6738 N N . SER B 1 385 ? 217.873 -25.222 410.125 1.00 15.84 428 SER B N 1
ATOM 6739 C CA . SER B 1 385 ? 217.663 -24.741 408.755 1.00 16.53 428 SER B CA 1
ATOM 6740 C C . SER B 1 385 ? 218.909 -24.046 408.205 1.00 16.16 428 SER B C 1
ATOM 6741 O O . SER B 1 385 ? 219.916 -23.891 408.906 1.00 14.28 428 SER B O 1
ATOM 6744 N N . SER B 1 386 ? 218.845 -23.621 406.946 1.00 14.88 429 SER B N 1
ATOM 6745 C CA . SER B 1 386 ? 219.996 -22.964 406.324 1.00 13.85 429 SER B CA 1
ATOM 6746 C C . SER B 1 386 ? 220.027 -21.471 406.598 1.00 16.29 429 SER B C 1
ATOM 6747 O O . SER B 1 386 ? 220.963 -20.779 406.175 1.00 14.58 429 SER B O 1
ATOM 6750 N N . VAL B 1 387 ? 219.012 -20.958 407.285 1.00 12.33 430 VAL B N 1
ATOM 6751 C CA . VAL B 1 387 ? 218.975 -19.510 407.534 1.00 14.00 430 VAL B CA 1
ATOM 6752 C C . VAL B 1 387 ? 220.197 -19.057 408.333 1.00 14.48 430 VAL B C 1
ATOM 6753 O O . VAL B 1 387 ? 220.660 -19.756 409.236 1.00 17.35 430 VAL B O 1
ATOM 6757 N N . VAL B 1 388 ? 220.731 -17.897 407.960 1.00 15.88 431 VAL B N 1
ATOM 6758 C CA . VAL B 1 388 ? 221.923 -17.350 408.593 1.00 14.75 431 VAL B CA 1
ATOM 6759 C C . VAL B 1 388 ? 221.544 -16.090 409.359 1.00 14.54 431 VAL B C 1
ATOM 6760 O O . VAL B 1 388 ? 221.160 -15.088 408.764 1.00 14.90 431 VAL B O 1
ATOM 6764 N N . LEU B 1 389 ? 221.640 -16.151 410.682 1.00 13.84 432 LEU B N 1
ATOM 6765 C CA . LEU B 1 389 ? 221.382 -14.978 411.510 1.00 12.86 432 LEU B CA 1
ATOM 6766 C C . LEU B 1 389 ? 222.677 -14.455 412.121 1.00 12.38 432 LEU B C 1
ATOM 6767 O O . LEU B 1 389 ? 223.649 -15.196 412.260 1.00 18.12 432 LEU B O 1
ATOM 6772 N N . PRO B 1 390 ? 222.693 -13.178 412.516 1.00 14.99 433 PRO B N 1
ATOM 6773 C CA . PRO B 1 390 ? 223.911 -12.713 413.184 1.00 15.72 433 PRO B CA 1
ATOM 6774 C C . PRO B 1 390 ? 224.018 -13.319 414.569 1.00 21.67 433 PRO B C 1
ATOM 6775 O O . PRO B 1 390 ? 222.997 -13.540 415.211 1.00 18.84 433 PRO B O 1
ATOM 6779 N N . GLU B 1 391 ? 225.233 -13.563 415.035 1.00 22.31 434 GLU B N 1
ATOM 6780 C CA . GLU B 1 391 ? 225.411 -14.042 416.398 1.00 28.09 434 GLU B CA 1
ATOM 6781 C C . GLU B 1 391 ? 224.978 -12.987 417.410 1.00 25.47 434 GLU B C 1
ATOM 6782 O O . GLU B 1 391 ? 225.120 -11.795 417.156 1.00 31.98 434 GLU B O 1
ATOM 6788 N N . GLY B 1 392 ? 224.446 -13.415 418.555 1.00 31.88 435 GLY B N 1
ATOM 6789 C CA . GLY B 1 392 ? 223.915 -12.477 419.536 1.00 32.53 435 GLY B CA 1
ATOM 6790 C C . GLY B 1 392 ? 223.548 -13.101 420.876 1.00 34.22 435 GLY B C 1
ATOM 6791 O O . GLY B 1 392 ? 223.236 -14.291 420.953 1.00 33.41 435 GLY B O 1
ATOM 6792 N N . GLU B 1 393 ? 223.579 -12.293 421.934 1.00 31.90 436 GLU B N 1
ATOM 6793 C CA . GLU B 1 393 ? 223.361 -12.802 423.284 1.00 35.96 436 GLU B CA 1
ATOM 6794 C C . GLU B 1 393 ? 221.889 -12.750 423.655 1.00 39.96 436 GLU B C 1
ATOM 6795 O O . GLU B 1 393 ? 221.470 -13.378 424.632 1.00 38.23 436 GLU B O 1
ATOM 6801 N N . ASP B 1 394 ? 221.109 -11.998 422.880 1.00 34.80 437 ASP B N 1
ATOM 6802 C CA . ASP B 1 394 ? 219.709 -11.794 423.211 1.00 30.43 437 ASP B CA 1
ATOM 6803 C C . ASP B 1 394 ? 218.780 -12.678 422.373 1.00 28.79 437 ASP B C 1
ATOM 6804 O O . ASP B 1 394 ? 219.059 -13.016 421.226 1.00 27.93 437 ASP B O 1
ATOM 6809 N N . GLU B 1 395 ? 217.666 -13.045 422.980 1.00 23.05 438 GLU B N 1
ATOM 6810 C CA . GLU B 1 395 ? 216.578 -13.699 422.280 1.00 18.48 438 GLU B CA 1
ATOM 6811 C C . GLU B 1 395 ? 216.053 -12.775 421.183 1.00 16.20 438 GLU B C 1
ATOM 6812 O O . GLU B 1 395 ? 215.528 -13.214 420.163 1.00 16.75 438 GLU B O 1
ATOM 6818 N N . ILE B 1 396 ? 216.206 -11.476 421.407 1.00 18.76 439 ILE B N 1
ATOM 6819 C CA . ILE B 1 396 ? 215.758 -10.475 420.440 1.00 14.95 439 ILE B CA 1
ATOM 6820 C C . ILE B 1 396 ? 216.830 -10.145 419.405 1.00 12.34 439 ILE B C 1
ATOM 6821 O O . ILE B 1 396 ? 217.999 -9.953 419.756 1.00 15.33 439 ILE B O 1
ATOM 6826 N N . PHE B 1 397 ? 216.433 -10.094 418.132 1.00 14.98 440 PHE B N 1
ATOM 6827 C CA . PHE B 1 397 ? 217.254 -9.472 417.086 1.00 12.99 440 PHE B CA 1
ATOM 6828 C C . PHE B 1 397 ? 216.329 -8.668 416.170 1.00 16.31 440 PHE B C 1
ATOM 6829 O O . PHE B 1 397 ? 215.110 -8.678 416.378 1.00 14.73 440 PHE B O 1
ATOM 6837 N N . TYR B 1 398 ? 216.889 -7.974 415.179 1.00 12.88 441 TYR B N 1
ATOM 6838 C CA . TYR B 1 398 ? 216.073 -7.103 414.322 1.00 12.76 441 TYR B CA 1
ATOM 6839 C C . TYR B 1 398 ? 216.155 -7.452 412.846 1.00 16.86 441 TYR B C 1
ATOM 6840 O O . TYR B 1 398 ? 217.172 -7.958 412.374 1.00 13.64 441 TYR B O 1
ATOM 6849 N N . ILE B 1 399 ? 215.075 -7.171 412.119 1.00 12.53 442 ILE B N 1
ATOM 6850 C CA . ILE B 1 399 ? 215.140 -7.152 410.659 1.00 11.68 442 ILE B CA 1
ATOM 6851 C C . ILE B 1 399 ? 215.014 -5.696 410.202 1.00 13.44 442 ILE B C 1
ATOM 6852 O O . ILE B 1 399 ? 214.272 -4.905 410.804 1.00 11.84 442 ILE B O 1
ATOM 6857 N N . VAL B 1 400 ? 215.775 -5.348 409.166 1.00 10.85 443 VAL B N 1
ATOM 6858 C CA . VAL B 1 400 ? 215.754 -4.014 408.577 1.00 9.47 443 VAL B CA 1
ATOM 6859 C C . VAL B 1 400 ? 215.548 -4.192 407.086 1.00 10.79 443 VAL B C 1
ATOM 6860 O O . VAL B 1 400 ? 216.153 -5.079 406.470 1.00 13.96 443 VAL B O 1
ATOM 6864 N N . ALA B 1 401 ? 214.667 -3.391 406.510 1.00 12.21 444 ALA B N 1
ATOM 6865 C CA . ALA B 1 401 ? 214.473 -3.425 405.068 1.00 11.82 444 ALA B CA 1
ATOM 6866 C C . ALA B 1 401 ? 214.440 -2.021 404.491 1.00 14.52 444 ALA B C 1
ATOM 6867 O O . ALA B 1 401 ? 213.622 -1.205 404.897 1.00 15.18 444 ALA B O 1
ATOM 6869 N N . LEU B 1 402 ? 215.323 -1.755 403.535 1.00 13.78 445 LEU B N 1
ATOM 6870 C CA . LEU B 1 402 ? 215.400 -0.454 402.896 1.00 11.40 445 LEU B CA 1
ATOM 6871 C C . LEU B 1 402 ? 214.753 -0.537 401.519 1.00 14.72 445 LEU B C 1
ATOM 6872 O O . LEU B 1 402 ? 215.368 -0.993 400.550 1.00 15.66 445 LEU B O 1
ATOM 6877 N N . LEU B 1 403 ? 213.492 -0.129 401.443 1.00 12.48 446 LEU B N 1
ATOM 6878 C CA . LEU B 1 403 ? 212.717 -0.336 400.242 1.00 12.84 446 LEU B CA 1
ATOM 6879 C C . LEU B 1 403 ? 212.802 0.907 399.356 1.00 16.65 446 LEU B C 1
ATOM 6880 O O . LEU B 1 403 ? 211.849 1.673 399.244 1.00 20.06 446 LEU B O 1
ATOM 6885 N N . ARG B 1 404 ? 213.970 1.093 398.750 1.00 16.24 447 ARG B N 1
ATOM 6886 C CA . ARG B 1 404 ? 214.240 2.231 397.886 1.00 16.62 447 ARG B CA 1
ATOM 6887 C C . ARG B 1 404 ? 213.159 2.399 396.826 1.00 25.33 447 ARG B C 1
ATOM 6888 O O . ARG B 1 404 ? 212.635 1.418 396.303 1.00 23.61 447 ARG B O 1
ATOM 6896 N N . SER B 1 405 ? 212.831 3.649 396.532 1.00 21.89 448 SER B N 1
ATOM 6897 C CA . SER B 1 405 ? 211.912 3.991 395.464 1.00 25.21 448 SER B CA 1
ATOM 6898 C C . SER B 1 405 ? 212.371 5.302 394.841 1.00 25.84 448 SER B C 1
ATOM 6899 O O . SER B 1 405 ? 212.504 6.310 395.533 1.00 25.91 448 SER B O 1
ATOM 6902 N N . ASN B 1 406 ? 212.641 5.275 393.537 1.00 25.51 449 ASN B N 1
ATOM 6903 C CA . ASN B 1 406 ? 213.022 6.471 392.788 1.00 28.77 449 ASN B CA 1
ATOM 6904 C C . ASN B 1 406 ? 212.450 6.406 391.382 1.00 36.11 449 ASN B C 1
ATOM 6905 O O . ASN B 1 406 ? 212.138 5.323 390.889 1.00 38.08 449 ASN B O 1
ATOM 6910 N N . PRO B 1 407 ? 212.315 7.563 390.726 1.00 45.31 450 PRO B N 1
ATOM 6911 C CA . PRO B 1 407 ? 212.073 7.515 389.281 1.00 50.79 450 PRO B CA 1
ATOM 6912 C C . PRO B 1 407 ? 213.282 6.880 388.590 1.00 50.95 450 PRO B C 1
ATOM 6913 O O . PRO B 1 407 ? 214.410 7.108 389.038 1.00 39.26 450 PRO B O 1
ATOM 6917 N N . PRO B 1 408 ? 213.052 6.075 387.534 1.00 59.49 451 PRO B N 1
ATOM 6918 C CA . PRO B 1 408 ? 214.141 5.434 386.781 1.00 59.64 451 PRO B CA 1
ATOM 6919 C C . PRO B 1 408 ? 215.162 6.455 386.273 1.00 57.10 451 PRO B C 1
ATOM 6920 O O . PRO B 1 408 ? 214.873 7.655 386.276 1.00 54.74 451 PRO B O 1
ATOM 6924 N N . TYR B 1 409 ? 216.334 5.994 385.843 1.00 57.02 452 TYR B N 1
ATOM 6925 C CA . TYR B 1 409 ? 217.419 6.927 385.548 1.00 59.02 452 TYR B CA 1
ATOM 6926 C C . TYR B 1 409 ? 217.352 7.654 384.200 1.00 67.01 452 TYR B C 1
ATOM 6927 O O . TYR B 1 409 ? 217.827 7.159 383.179 1.00 72.23 452 TYR B O 1
ATOM 6936 N N . PRO B 1 410 ? 216.639 8.776 384.180 1.00 65.70 453 PRO B N 1
ATOM 6937 C CA . PRO B 1 410 ? 217.273 10.036 383.807 1.00 64.42 453 PRO B CA 1
ATOM 6938 C C . PRO B 1 410 ? 217.017 10.982 384.979 1.00 57.41 453 PRO B C 1
ATOM 6939 O O . PRO B 1 410 ? 217.899 11.719 385.421 1.00 55.66 453 PRO B O 1
ATOM 6943 N N . LYS B 1 411 ? 215.799 10.889 385.506 1.00 51.78 454 LYS B N 1
ATOM 6944 C CA . LYS B 1 411 ? 215.290 11.756 386.562 1.00 52.94 454 LYS B CA 1
ATOM 6945 C C . LYS B 1 411 ? 215.822 11.367 387.943 1.00 50.19 454 LYS B C 1
ATOM 6946 O O . LYS B 1 411 ? 216.258 12.222 388.713 1.00 51.28 454 LYS B O 1
ATOM 6952 N N . GLY B 1 412 ? 215.771 10.078 388.263 1.00 45.68 455 GLY B N 1
ATOM 6953 C CA . GLY B 1 412 ? 216.325 9.597 389.517 1.00 37.82 455 GLY B CA 1
ATOM 6954 C C . GLY B 1 412 ? 217.762 9.134 389.353 1.00 39.06 455 GLY B C 1
ATOM 6955 O O . GLY B 1 412 ? 218.313 9.192 388.252 1.00 38.53 455 GLY B O 1
ATOM 6956 N N . PRO B 1 413 ? 218.384 8.672 390.448 1.00 33.10 456 PRO B N 1
ATOM 6957 C CA . PRO B 1 413 ? 219.749 8.143 390.377 1.00 34.49 456 PRO B CA 1
ATOM 6958 C C . PRO B 1 413 ? 219.835 6.871 389.539 1.00 35.76 456 PRO B C 1
ATOM 6959 O O . PRO B 1 413 ? 218.870 6.109 389.478 1.00 36.56 456 PRO B O 1
ATOM 6963 N N . SER B 1 414 ? 220.981 6.652 388.904 1.00 35.28 457 SER B N 1
ATOM 6964 C CA . SER B 1 414 ? 221.225 5.422 388.163 1.00 31.41 457 SER B CA 1
ATOM 6965 C C . SER B 1 414 ? 221.205 4.216 389.095 1.00 29.55 457 SER B C 1
ATOM 6966 O O . SER B 1 414 ? 221.380 4.350 390.310 1.00 26.94 457 SER B O 1
ATOM 6969 N N . VAL B 1 415 ? 221.000 3.034 388.529 1.00 29.19 458 VAL B N 1
ATOM 6970 C CA . VAL B 1 415 ? 221.094 1.811 389.318 1.00 29.39 458 VAL B CA 1
ATOM 6971 C C . VAL B 1 415 ? 222.491 1.673 389.922 1.00 23.68 458 VAL B C 1
ATOM 6972 O O . VAL B 1 415 ? 222.622 1.309 391.088 1.00 28.21 458 VAL B O 1
ATOM 6976 N N . ASP B 1 416 ? 223.525 1.969 389.131 1.00 26.62 459 ASP B N 1
ATOM 6977 C CA . ASP B 1 416 ? 224.903 1.899 389.629 1.00 29.46 459 ASP B CA 1
ATOM 6978 C C . ASP B 1 416 ? 225.083 2.740 390.884 1.00 27.92 459 ASP B C 1
ATOM 6979 O O . ASP B 1 416 ? 225.732 2.314 391.845 1.00 25.12 459 ASP B O 1
ATOM 6984 N N . LYS B 1 417 ? 224.492 3.932 390.874 1.00 27.49 460 LYS B N 1
ATOM 6985 C CA . LYS B 1 417 ? 224.586 4.843 392.006 1.00 24.67 460 LYS B CA 1
ATOM 6986 C C . LYS B 1 417 ? 223.905 4.275 393.236 1.00 23.15 460 LYS B C 1
ATOM 6987 O O . LYS B 1 417 ? 224.469 4.311 394.326 1.00 24.92 460 LYS B O 1
ATOM 6993 N N . LEU B 1 418 ? 222.691 3.746 393.065 1.00 21.43 461 LEU B N 1
ATOM 6994 C CA . LEU B 1 418 ? 221.950 3.186 394.189 1.00 22.87 461 LEU B CA 1
ATOM 6995 C C . LEU B 1 418 ? 222.655 1.964 394.765 1.00 23.29 461 LEU B C 1
ATOM 6996 O O . LEU B 1 418 ? 222.729 1.788 395.986 1.00 19.06 461 LEU B O 1
ATOM 7001 N N . VAL B 1 419 ? 223.173 1.115 393.888 1.00 19.20 462 VAL B N 1
ATOM 7002 C CA . VAL B 1 419 ? 223.880 -0.069 394.350 1.00 24.87 462 VAL B CA 1
ATOM 7003 C C . VAL B 1 419 ? 225.120 0.375 395.127 1.00 20.51 462 VAL B C 1
ATOM 7004 O O . VAL B 1 419 ? 225.443 -0.187 396.171 1.00 23.34 462 VAL B O 1
ATOM 7008 N N . SER B 1 420 ? 225.799 1.397 394.615 1.00 22.85 463 SER B N 1
ATOM 7009 C CA . SER B 1 420 ? 226.946 1.955 395.315 1.00 24.40 463 SER B CA 1
ATOM 7010 C C . SER B 1 420 ? 226.572 2.406 396.725 1.00 24.93 463 SER B C 1
ATOM 7011 O O . SER B 1 420 ? 227.308 2.159 397.687 1.00 24.31 463 SER B O 1
ATOM 7014 N N . GLN B 1 421 ? 225.427 3.070 396.850 1.00 18.92 464 GLN B N 1
ATOM 7015 C CA . GLN B 1 421 ? 224.995 3.539 398.157 1.00 18.69 464 GLN B CA 1
ATOM 7016 C C . GLN B 1 421 ? 224.658 2.355 399.058 1.00 21.62 464 GLN B C 1
ATOM 7017 O O . GLN B 1 421 ? 224.917 2.402 400.254 1.00 18.35 464 GLN B O 1
ATOM 7023 N N . ASN B 1 422 ? 224.089 1.286 398.499 1.00 19.68 465 ASN B N 1
ATOM 7024 C CA . ASN B 1 422 ? 223.888 0.072 399.295 1.00 15.21 465 ASN B CA 1
ATOM 7025 C C . ASN B 1 422 ? 225.221 -0.494 399.779 1.00 18.23 465 ASN B C 1
ATOM 7026 O O . ASN B 1 422 ? 225.348 -0.918 400.932 1.00 17.92 465 ASN B O 1
ATOM 7031 N N . ASP B 1 423 ? 226.206 -0.506 398.887 1.00 16.43 466 ASP B N 1
ATOM 7032 C CA . ASP B 1 423 ? 227.533 -1.020 399.222 1.00 18.06 466 ASP B CA 1
ATOM 7033 C C . ASP B 1 423 ? 228.140 -0.221 400.361 1.00 22.52 466 ASP B C 1
ATOM 7034 O O . ASP B 1 423 ? 228.791 -0.782 401.246 1.00 19.06 466 ASP B O 1
ATOM 7039 N N . LYS B 1 424 ? 227.906 1.089 400.353 1.00 19.22 467 LYS B N 1
ATOM 7040 C CA . LYS B 1 424 ? 228.463 1.931 401.401 1.00 18.38 467 LYS B CA 1
ATOM 7041 C C . LYS B 1 424 ? 227.781 1.655 402.747 1.00 17.00 467 LYS B C 1
ATOM 7042 O O . LYS B 1 424 ? 228.425 1.709 403.788 1.00 18.50 467 LYS B O 1
ATOM 7048 N N . ILE B 1 425 ? 226.485 1.346 402.733 1.00 15.98 468 ILE B N 1
ATOM 7049 C CA . ILE B 1 425 ? 225.801 1.005 403.975 1.00 15.09 468 ILE B CA 1
ATOM 7050 C C . ILE B 1 425 ? 226.412 -0.252 404.582 1.00 21.78 468 ILE B C 1
ATOM 7051 O O . ILE B 1 425 ? 226.716 -0.300 405.784 1.00 19.53 468 ILE B O 1
ATOM 7056 N N . ILE B 1 426 ? 226.591 -1.268 403.740 1.00 17.92 469 ILE B N 1
ATOM 7057 C CA . ILE B 1 426 ? 227.159 -2.535 404.184 1.00 17.16 469 ILE B CA 1
ATOM 7058 C C . ILE B 1 426 ? 228.575 -2.303 404.682 1.00 19.19 469 ILE B C 1
ATOM 7059 O O . ILE B 1 426 ? 228.981 -2.845 405.709 1.00 17.71 469 ILE B O 1
ATOM 7064 N N . GLN B 1 427 ? 229.312 -1.482 403.946 1.00 17.23 470 GLN B N 1
ATOM 7065 C CA . GLN B 1 427 ? 230.679 -1.129 404.317 1.00 17.93 470 GLN B CA 1
ATOM 7066 C C . GLN B 1 427 ? 230.738 -0.514 405.711 1.00 19.55 470 GLN B C 1
ATOM 7067 O O . GLN B 1 427 ? 231.599 -0.877 406.514 1.00 22.10 470 GLN B O 1
ATOM 7073 N N . SER B 1 428 ? 229.826 0.414 405.993 1.00 19.19 471 SER B N 1
ATOM 7074 C CA A SER B 1 428 ? 229.778 1.052 407.303 0.64 20.91 471 SER B CA 1
ATOM 7075 C CA B SER B 1 428 ? 229.764 1.051 407.302 0.36 20.75 471 SER B CA 1
ATOM 7076 C C . SER B 1 428 ? 229.481 0.031 408.402 1.00 18.33 471 SER B C 1
ATOM 7077 O O . SER B 1 428 ? 230.093 0.072 409.473 1.00 23.65 471 SER B O 1
ATOM 7082 N N . CYS B 1 429 ? 228.553 -0.882 408.139 1.00 15.91 472 CYS B N 1
ATOM 7083 C CA . CYS B 1 429 ? 228.234 -1.911 409.121 1.00 16.77 472 CYS B CA 1
ATOM 7084 C C . CYS B 1 429 ? 229.447 -2.792 409.410 1.00 20.07 472 CYS B C 1
ATOM 7085 O O . CYS B 1 429 ? 229.722 -3.121 410.560 1.00 22.53 472 CYS B O 1
ATOM 7088 N N . ILE B 1 430 ? 230.160 -3.186 408.358 1.00 21.36 473 ILE B N 1
ATOM 7089 C CA . ILE B 1 430 ? 231.366 -3.993 408.526 1.00 19.80 473 ILE B CA 1
ATOM 7090 C C . ILE B 1 430 ? 232.470 -3.242 409.265 1.00 21.54 473 ILE B C 1
ATOM 7091 O O . ILE B 1 430 ? 233.079 -3.760 410.212 1.00 20.20 473 ILE B O 1
ATOM 7096 N N . GLN B 1 431 ? 232.754 -2.021 408.828 1.00 19.79 474 GLN B N 1
ATOM 7097 C CA . GLN B 1 431 ? 233.859 -1.287 409.427 1.00 20.82 474 GLN B CA 1
ATOM 7098 C C . GLN B 1 431 ? 233.617 -0.965 410.898 1.00 20.94 474 GLN B C 1
ATOM 7099 O O . GLN B 1 431 ? 234.566 -0.829 411.673 1.00 22.21 474 GLN B O 1
ATOM 7105 N N . HIS B 1 432 ? 232.349 -0.843 411.281 1.00 19.77 475 HIS B N 1
ATOM 7106 C CA . HIS B 1 432 ? 232.011 -0.541 412.670 1.00 23.58 475 HIS B CA 1
ATOM 7107 C C . HIS B 1 432 ? 231.787 -1.802 413.491 1.00 22.02 475 HIS B C 1
ATOM 7108 O O . HIS B 1 432 ? 231.489 -1.722 414.681 1.00 24.64 475 HIS B O 1
ATOM 7115 N N . GLY B 1 433 ? 231.938 -2.960 412.857 1.00 23.60 476 GLY B N 1
ATOM 7116 C CA . GLY B 1 433 ? 231.849 -4.236 413.552 1.00 24.22 476 GLY B CA 1
ATOM 7117 C C . GLY B 1 433 ? 230.460 -4.560 414.073 1.00 21.95 476 GLY B C 1
ATOM 7118 O O . GLY B 1 433 ? 230.305 -5.256 415.079 1.00 21.51 476 GLY B O 1
ATOM 7119 N N . LEU B 1 434 ? 229.444 -4.053 413.390 1.00 17.92 477 LEU B N 1
ATOM 7120 C CA . LEU B 1 434 ? 228.062 -4.353 413.745 1.00 15.80 477 LEU B CA 1
ATOM 7121 C C . LEU B 1 434 ? 227.706 -5.803 413.425 1.00 19.82 477 LEU B C 1
ATOM 7122 O O . LEU B 1 434 ? 228.080 -6.322 412.373 1.00 19.95 477 LEU B O 1
ATOM 7127 N N . GLY B 1 435 ? 226.979 -6.456 414.324 1.00 17.31 478 GLY B N 1
ATOM 7128 C CA . GLY B 1 435 ? 226.548 -7.821 414.071 1.00 16.68 478 GLY B CA 1
ATOM 7129 C C . GLY B 1 435 ? 225.371 -7.826 413.116 1.00 18.25 478 GLY B C 1
ATOM 7130 O O . GLY B 1 435 ? 224.256 -7.520 413.514 1.00 18.74 478 GLY B O 1
ATOM 7131 N N . PHE B 1 436 ? 225.618 -8.153 411.848 1.00 13.74 479 PHE B N 1
ATOM 7132 C CA . PHE B 1 436 ? 224.544 -8.206 410.862 1.00 13.00 479 PHE B CA 1
ATOM 7133 C C . PHE B 1 436 ? 224.754 -9.359 409.910 1.00 11.90 479 PHE B C 1
ATOM 7134 O O . PHE B 1 436 ? 225.875 -9.836 409.749 1.00 14.59 479 PHE B O 1
ATOM 7142 N N . LYS B 1 437 ? 223.668 -9.787 409.275 1.00 11.14 480 LYS B N 1
ATOM 7143 C CA . LYS B 1 437 ? 223.731 -10.672 408.116 1.00 13.83 480 LYS B CA 1
ATOM 7144 C C . LYS B 1 437 ? 222.737 -10.159 407.103 1.00 15.54 480 LYS B C 1
ATOM 7145 O O . LYS B 1 437 ? 221.646 -9.724 407.480 1.00 15.84 480 LYS B O 1
ATOM 7151 N N . LEU B 1 438 ? 223.090 -10.197 405.821 1.00 12.07 481 LEU B N 1
ATOM 7152 C CA . LEU B 1 438 ? 222.101 -9.832 404.816 1.00 11.75 481 LEU B CA 1
ATOM 7153 C C . LEU B 1 438 ? 221.022 -10.885 404.780 1.00 13.30 481 LEU B C 1
ATOM 7154 O O . LEU B 1 438 ? 221.316 -12.085 404.878 1.00 13.95 481 LEU B O 1
ATOM 7159 N N . TYR B 1 439 ? 219.781 -10.420 404.654 1.00 12.26 482 TYR B N 1
ATOM 7160 C CA . TYR B 1 439 ? 218.641 -11.269 404.312 1.00 14.69 482 TYR B CA 1
ATOM 7161 C C . TYR B 1 439 ? 218.491 -11.183 402.794 1.00 14.58 482 TYR B C 1
ATOM 7162 O O . TYR B 1 439 ? 218.670 -10.106 402.232 1.00 12.37 482 TYR B O 1
ATOM 7171 N N . LEU B 1 440 ? 218.196 -12.298 402.122 1.00 12.28 483 LEU B N 1
ATOM 7172 C CA . LEU B 1 440 ? 218.269 -12.329 400.651 1.00 12.11 483 LEU B CA 1
ATOM 7173 C C . LEU B 1 440 ? 219.679 -11.911 400.223 1.00 13.19 483 LEU B C 1
ATOM 7174 O O . LEU B 1 440 ? 219.861 -11.010 399.376 1.00 13.37 483 LEU B O 1
ATOM 7179 N N . PRO B 1 441 ? 220.696 -12.555 400.822 1.00 13.57 484 PRO B N 1
ATOM 7180 C CA . PRO B 1 441 ? 222.078 -12.109 400.643 1.00 14.71 484 PRO B CA 1
ATOM 7181 C C . PRO B 1 441 ? 222.514 -12.184 399.201 1.00 17.31 484 PRO B C 1
ATOM 7182 O O . PRO B 1 441 ? 222.072 -13.064 398.456 1.00 15.33 484 PRO B O 1
ATOM 7186 N N . HIS B 1 442 ? 223.390 -11.269 398.813 1.00 15.11 485 HIS B N 1
ATOM 7187 C CA . HIS B 1 442 ? 223.952 -11.321 397.477 1.00 16.59 485 HIS B CA 1
ATOM 7188 C C . HIS B 1 442 ? 225.411 -10.940 397.561 1.00 18.58 485 HIS B C 1
ATOM 7189 O O . HIS B 1 442 ? 225.741 -9.851 398.019 1.00 16.59 485 HIS B O 1
ATOM 7196 N N . TYR B 1 443 ? 226.276 -11.865 397.161 1.00 16.43 486 TYR B N 1
ATOM 7197 C CA . TYR B 1 443 ? 227.706 -11.623 397.100 1.00 17.45 486 TYR B CA 1
ATOM 7198 C C . TYR B 1 443 ? 228.240 -12.228 395.811 1.00 19.44 486 TYR B C 1
ATOM 7199 O O . TYR B 1 443 ? 227.579 -13.064 395.198 1.00 24.58 486 TYR B O 1
ATOM 7208 N N . GLN B 1 444 ? 229.442 -11.823 395.421 1.00 23.88 487 GLN B N 1
ATOM 7209 C CA . GLN B 1 444 ? 230.034 -12.280 394.175 1.00 28.31 487 GLN B CA 1
ATOM 7210 C C . GLN B 1 444 ? 231.205 -13.235 394.409 1.00 35.25 487 GLN B C 1
ATOM 7211 O O . GLN B 1 444 ? 231.424 -14.163 393.629 1.00 40.63 487 GLN B O 1
ATOM 7217 N N . SER B 1 445 ? 231.965 -13.002 395.474 1.00 29.13 488 SER B N 1
ATOM 7218 C CA . SER B 1 445 ? 233.137 -13.831 395.747 1.00 34.44 488 SER B CA 1
ATOM 7219 C C . SER B 1 445 ? 232.795 -14.892 396.780 1.00 37.66 488 SER B C 1
ATOM 7220 O O . SER B 1 445 ? 232.084 -14.617 397.745 1.00 30.80 488 SER B O 1
ATOM 7223 N N . GLN B 1 446 ? 233.297 -16.106 396.593 1.00 38.82 489 GLN B N 1
ATOM 7224 C CA . GLN B 1 446 ? 232.992 -17.150 397.558 1.00 38.15 489 GLN B CA 1
ATOM 7225 C C . GLN B 1 446 ? 233.634 -16.789 398.894 1.00 35.82 489 GLN B C 1
ATOM 7226 O O . GLN B 1 446 ? 233.185 -17.239 399.947 1.00 40.79 489 GLN B O 1
ATOM 7232 N N . HIS B 1 447 ? 234.671 -15.959 398.841 1.00 30.98 490 HIS B N 1
ATOM 7233 C CA . HIS B 1 447 ? 235.265 -15.390 400.041 1.00 34.85 490 HIS B CA 1
ATOM 7234 C C . HIS B 1 447 ? 234.223 -14.631 400.877 1.00 34.25 490 HIS B C 1
ATOM 7235 O O . HIS B 1 447 ? 234.130 -14.809 402.099 1.00 29.42 490 HIS B O 1
ATOM 7242 N N . ASP B 1 448 ? 233.447 -13.775 400.221 1.00 24.31 491 ASP B N 1
ATOM 7243 C CA . ASP B 1 448 ? 232.387 -13.052 400.919 1.00 24.81 491 ASP B CA 1
ATOM 7244 C C . ASP B 1 448 ? 231.313 -14.010 401.406 1.00 21.35 491 ASP B C 1
ATOM 7245 O O . ASP B 1 448 ? 230.772 -13.837 402.505 1.00 20.94 491 ASP B O 1
ATOM 7250 N N . TRP B 1 449 ? 230.996 -15.013 400.592 1.00 20.96 492 TRP B N 1
ATOM 7251 C CA . TRP B 1 449 ? 230.008 -16.011 400.989 1.00 20.81 492 TRP B CA 1
ATOM 7252 C C . TRP B 1 449 ? 230.478 -16.800 402.205 1.00 19.81 492 TRP B C 1
ATOM 7253 O O . TRP B 1 449 ? 229.693 -17.114 403.092 1.00 19.17 492 TRP B O 1
ATOM 7264 N N . ARG B 1 450 ? 231.765 -17.121 402.273 1.00 17.16 493 ARG B N 1
ATOM 7265 C CA A ARG B 1 450 ? 232.262 -17.857 403.423 0.59 20.31 493 ARG B CA 1
ATOM 7266 C CA B ARG B 1 450 ? 232.251 -17.865 403.421 0.41 20.65 493 ARG B CA 1
ATOM 7267 C C . ARG B 1 450 ? 232.160 -17.013 404.685 1.00 22.34 493 ARG B C 1
ATOM 7268 O O . ARG B 1 450 ? 231.892 -17.532 405.769 1.00 23.46 493 ARG B O 1
ATOM 7283 N N . ARG B 1 451 ? 232.372 -15.706 404.545 1.00 20.06 494 ARG B N 1
ATOM 7284 C CA . ARG B 1 451 ? 232.248 -14.809 405.686 1.00 22.02 494 ARG B CA 1
ATOM 7285 C C . ARG B 1 451 ? 230.786 -14.741 406.132 1.00 19.82 494 ARG B C 1
ATOM 7286 O O . ARG B 1 451 ? 230.483 -14.654 407.321 1.00 20.49 494 ARG B O 1
ATOM 7294 N N . HIS B 1 452 ? 229.887 -14.761 405.160 1.00 18.07 495 HIS B N 1
ATOM 7295 C CA . HIS B 1 452 ? 228.454 -14.731 405.437 1.00 18.67 495 HIS B CA 1
ATOM 7296 C C . HIS B 1 452 ? 228.007 -15.965 406.219 1.00 17.80 495 HIS B C 1
ATOM 7297 O O . HIS B 1 452 ? 227.371 -15.855 407.280 1.00 16.89 495 HIS B O 1
ATOM 7304 N N . PHE B 1 453 ? 228.358 -17.141 405.713 1.00 16.49 496 PHE B N 1
ATOM 7305 C CA . PHE B 1 453 ? 227.943 -18.378 406.364 1.00 17.90 496 PHE B CA 1
ATOM 7306 C C . PHE B 1 453 ? 228.723 -18.651 407.637 1.00 20.45 496 PHE B C 1
ATOM 7307 O O . PHE B 1 453 ? 228.200 -19.285 408.556 1.00 20.75 496 PHE B O 1
ATOM 7315 N N . GLY B 1 454 ? 229.962 -18.160 407.707 1.00 18.14 497 GLY B N 1
ATOM 7316 C CA . GLY B 1 454 ? 230.784 -18.378 408.885 1.00 20.19 497 GLY B CA 1
ATOM 7317 C C . GLY B 1 454 ? 230.872 -19.862 409.180 1.00 27.64 497 GLY B C 1
ATOM 7318 O O . GLY B 1 454 ? 231.113 -20.672 408.277 1.00 24.55 497 GLY B O 1
ATOM 7319 N N . ASP B 1 455 ? 230.647 -20.228 410.436 1.00 25.67 498 ASP B N 1
ATOM 7320 C CA . ASP B 1 455 ? 230.791 -21.620 410.848 1.00 28.95 498 ASP B CA 1
ATOM 7321 C C . ASP B 1 455 ? 229.736 -22.546 410.233 1.00 26.22 498 ASP B C 1
ATOM 7322 O O . ASP B 1 455 ? 229.849 -23.765 410.350 1.00 29.76 498 ASP B O 1
ATOM 7327 N N . GLN B 1 456 ? 228.718 -21.973 409.592 1.00 21.99 499 GLN B N 1
ATOM 7328 C CA . GLN B 1 456 ? 227.705 -22.771 408.898 1.00 17.90 499 GLN B CA 1
ATOM 7329 C C . GLN B 1 456 ? 228.140 -23.168 407.471 1.00 21.85 499 GLN B C 1
ATOM 7330 O O . GLN B 1 456 ? 227.425 -23.898 406.781 1.00 20.62 499 GLN B O 1
ATOM 7336 N N . TRP B 1 457 ? 229.313 -22.708 407.037 1.00 20.36 500 TRP B N 1
ATOM 7337 C CA . TRP B 1 457 ? 229.753 -22.928 405.656 1.00 20.58 500 TRP B CA 1
ATOM 7338 C C . TRP B 1 457 ? 230.002 -24.412 405.353 1.00 20.50 500 TRP B C 1
ATOM 7339 O O . TRP B 1 457 ? 229.579 -24.919 404.318 1.00 18.10 500 TRP B O 1
ATOM 7350 N N . SER B 1 458 ? 230.703 -25.095 406.254 1.00 24.20 501 SER B N 1
ATOM 7351 C CA . SER B 1 458 ? 230.981 -26.524 406.070 1.00 27.80 501 SER B CA 1
ATOM 7352 C C . SER B 1 458 ? 229.720 -27.349 405.838 1.00 22.15 501 SER B C 1
ATOM 7353 O O . SER B 1 458 ? 229.674 -28.177 404.930 1.00 25.58 501 SER B O 1
ATOM 7356 N N . LYS B 1 459 ? 228.704 -27.131 406.664 1.00 24.69 502 LYS B N 1
ATOM 7357 C CA . LYS B 1 459 ? 227.437 -27.829 406.492 1.00 25.52 502 LYS B CA 1
ATOM 7358 C C . LYS B 1 459 ? 226.804 -27.488 405.145 1.00 23.94 502 LYS B C 1
ATOM 7359 O O . LYS B 1 459 ? 226.260 -28.363 404.473 1.00 23.47 502 LYS B O 1
ATOM 7365 N N . PHE B 1 460 ? 226.875 -26.218 404.749 1.00 19.65 503 PHE B N 1
ATOM 7366 C CA . PHE B 1 460 ? 226.232 -25.781 403.515 1.00 17.03 503 PHE B CA 1
ATOM 7367 C C . PHE B 1 460 ? 226.882 -26.483 402.328 1.00 17.85 503 PHE B C 1
ATOM 7368 O O . PHE B 1 460 ? 226.195 -26.968 401.420 1.00 16.16 503 PHE B O 1
ATOM 7376 N N . VAL B 1 461 ? 228.210 -26.573 402.363 1.00 14.10 504 VAL B N 1
ATOM 7377 C CA . VAL B 1 461 ? 228.968 -27.208 401.291 1.00 18.33 504 VAL B CA 1
ATOM 7378 C C . VAL B 1 461 ? 228.665 -28.703 401.252 1.00 18.80 504 VAL B C 1
ATOM 7379 O O . VAL B 1 461 ? 228.525 -29.289 400.183 1.00 21.38 504 VAL B O 1
ATOM 7383 N N . GLN B 1 462 ? 228.557 -29.310 402.428 1.00 16.42 505 GLN B N 1
ATOM 7384 C CA . GLN B 1 462 ? 228.281 -30.738 402.515 1.00 19.47 505 GLN B CA 1
ATOM 7385 C C . GLN B 1 462 ? 226.913 -31.036 401.899 1.00 18.07 505 GLN B C 1
ATOM 7386 O O . GLN B 1 462 ? 226.723 -32.057 401.229 1.00 18.27 505 GLN B O 1
ATOM 7392 N N . LEU B 1 463 ? 225.964 -30.138 402.134 1.00 17.05 506 LEU B N 1
ATOM 7393 C CA . LEU B 1 463 ? 224.641 -30.271 401.545 1.00 20.86 506 LEU B CA 1
ATOM 7394 C C . LEU B 1 463 ? 224.717 -30.137 400.032 1.00 18.90 506 LEU B C 1
ATOM 7395 O O . LEU B 1 463 ? 224.052 -30.879 399.296 1.00 17.68 506 LEU B O 1
ATOM 7400 N N . LYS B 1 464 ? 225.522 -29.184 399.575 1.00 14.31 507 LYS B N 1
ATOM 7401 C CA . LYS B 1 464 ? 225.626 -28.923 398.149 1.00 14.93 507 LYS B CA 1
ATOM 7402 C C . LYS B 1 464 ? 226.198 -30.147 397.468 1.00 16.11 507 LYS B C 1
ATOM 7403 O O . LYS B 1 464 ? 225.732 -30.553 396.397 1.00 18.77 507 LYS B O 1
ATOM 7409 N N . LEU B 1 465 ? 227.210 -30.740 398.091 1.00 14.93 508 LEU B N 1
ATOM 7410 C CA . LEU B 1 465 ? 227.854 -31.907 397.505 1.00 18.93 508 LEU B CA 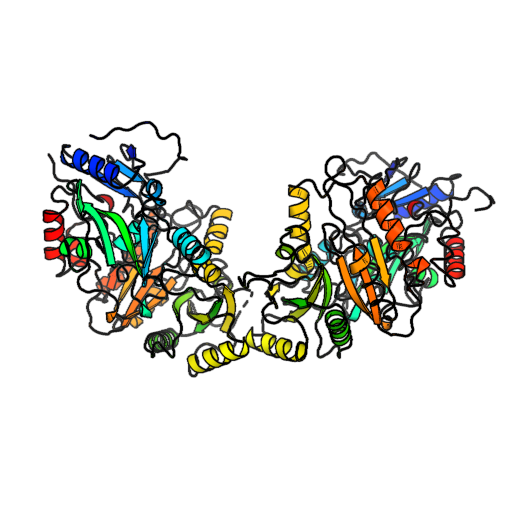1
ATOM 7411 C C . LEU B 1 465 ? 226.914 -33.107 397.487 1.00 20.59 508 LEU B C 1
ATOM 7412 O O . LEU B 1 465 ? 226.989 -33.958 396.594 1.00 22.19 508 LEU B O 1
ATOM 7417 N N . ALA B 1 466 ? 226.018 -33.167 398.465 1.00 18.32 509 ALA B N 1
ATOM 7418 C CA . ALA B 1 466 ? 225.083 -34.279 398.557 1.00 17.98 509 ALA B CA 1
ATOM 7419 C C . ALA B 1 466 ? 223.952 -34.171 397.541 1.00 17.50 509 ALA B C 1
ATOM 7420 O O . ALA B 1 466 ? 223.515 -35.182 397.001 1.00 18.93 509 ALA B O 1
ATOM 7422 N N . PHE B 1 467 ? 223.470 -32.959 397.287 1.00 15.96 510 PHE B N 1
ATOM 7423 C CA . PHE B 1 467 ? 222.208 -32.815 396.551 1.00 18.24 510 PHE B CA 1
ATOM 7424 C C . PHE B 1 467 ? 222.326 -32.083 395.213 1.00 19.60 510 PHE B C 1
ATOM 7425 O O . PHE B 1 467 ? 221.416 -32.158 394.387 1.00 18.43 510 PHE B O 1
ATOM 7433 N N . ASP B 1 468 ? 223.433 -31.377 395.004 1.00 18.60 511 ASP B N 1
ATOM 7434 C CA . ASP B 1 468 ? 223.690 -30.685 393.738 1.00 19.29 511 ASP B CA 1
ATOM 7435 C C . ASP B 1 468 ? 225.201 -30.547 393.543 1.00 17.09 511 ASP B C 1
ATOM 7436 O O . ASP B 1 468 ? 225.718 -29.442 393.448 1.00 18.19 511 ASP B O 1
ATOM 7441 N N . PRO B 1 469 ? 225.914 -31.683 393.500 1.00 17.11 512 PRO B N 1
ATOM 7442 C CA . PRO B 1 469 ? 227.386 -31.684 393.447 1.00 19.65 512 PRO B CA 1
ATOM 7443 C C . PRO B 1 469 ? 227.975 -30.921 392.251 1.00 21.59 512 PRO B C 1
ATOM 7444 O O . PRO B 1 469 ? 229.064 -30.359 392.373 1.00 25.65 512 PRO B O 1
ATOM 7448 N N . MET B 1 470 ? 227.265 -30.879 391.128 1.00 22.16 513 MET B N 1
ATOM 7449 C CA . MET B 1 470 ? 227.783 -30.189 389.947 1.00 22.25 513 MET B CA 1
ATOM 7450 C C . MET B 1 470 ? 227.408 -28.697 389.910 1.00 20.35 513 MET B C 1
ATOM 7451 O O . MET B 1 470 ? 227.850 -27.970 389.024 1.00 20.27 513 MET B O 1
ATOM 7456 N N . ALA B 1 471 ? 226.626 -28.245 390.889 1.00 18.20 514 ALA B N 1
ATOM 7457 C CA . ALA B 1 471 ? 226.194 -26.843 390.964 1.00 20.59 514 ALA B CA 1
ATOM 7458 C C . ALA B 1 471 ? 225.400 -26.454 389.723 1.00 18.97 514 ALA B C 1
ATOM 7459 O O . ALA B 1 471 ? 225.679 -25.455 389.054 1.00 17.42 514 ALA B O 1
ATOM 7461 N N . VAL B 1 472 ? 224.395 -27.267 389.432 1.00 17.11 515 VAL B N 1
ATOM 7462 C CA . VAL B 1 472 ? 223.453 -27.013 388.359 1.00 15.62 515 VAL B CA 1
ATOM 7463 C C . VAL B 1 472 ? 222.408 -25.957 388.735 1.00 14.89 515 VAL B C 1
ATOM 7464 O O . VAL B 1 472 ? 222.008 -25.133 387.914 1.00 17.30 515 VAL B O 1
ATOM 7468 N N . LEU B 1 473 ? 221.992 -25.985 389.997 1.00 17.29 516 LEU B N 1
ATOM 7469 C CA . LEU B 1 473 ? 220.779 -25.303 390.425 1.00 18.14 516 LEU B CA 1
ATOM 7470 C C . LEU B 1 473 ? 221.033 -23.932 391.068 1.00 17.67 516 LEU B C 1
ATOM 7471 O O . LEU B 1 473 ? 221.988 -23.760 391.829 1.00 17.05 516 LEU B O 1
ATOM 7476 N N . ALA B 1 474 ? 220.165 -22.978 390.737 1.00 14.11 517 ALA B N 1
ATOM 7477 C CA . ALA B 1 474 ? 220.164 -21.623 391.302 1.00 14.54 517 ALA B CA 1
ATOM 7478 C C . ALA B 1 474 ? 221.515 -20.920 391.164 1.00 17.16 517 ALA B C 1
ATOM 7479 O O . ALA B 1 474 ? 222.045 -20.403 392.146 1.00 15.81 517 ALA B O 1
ATOM 7481 N N . PRO B 1 475 ? 222.064 -20.882 389.938 1.00 14.62 518 PRO B N 1
ATOM 7482 C CA . PRO B 1 475 ? 223.390 -20.289 389.699 1.00 15.13 518 PRO B CA 1
ATOM 7483 C C . PRO B 1 475 ? 223.419 -18.801 390.021 1.00 17.85 518 PRO B C 1
ATOM 7484 O O . PRO B 1 475 ? 224.496 -18.259 390.289 1.00 17.62 518 PRO B O 1
ATOM 7488 N N . GLY B 1 476 ? 222.253 -18.162 389.961 1.00 14.07 519 GLY B N 1
ATOM 7489 C CA . GLY B 1 476 ? 222.132 -16.726 390.158 1.00 17.72 519 GLY B CA 1
ATOM 7490 C C . GLY B 1 476 ? 222.433 -16.276 391.579 1.00 14.68 519 GLY B C 1
ATOM 7491 O O . GLY B 1 476 ? 222.603 -15.069 391.822 1.00 15.38 519 GLY B O 1
ATOM 7492 N N . GLN B 1 477 ? 222.476 -17.217 392.523 1.00 13.96 520 GLN B N 1
ATOM 7493 C CA . GLN B 1 477 ? 222.820 -16.866 393.910 1.00 15.40 520 GLN B CA 1
ATOM 7494 C C . GLN B 1 477 ? 224.309 -16.588 393.978 1.00 17.85 520 GLN B C 1
ATOM 7495 O O . GLN B 1 477 ? 224.774 -15.917 394.894 1.00 18.30 520 GLN B O 1
ATOM 7501 N N . LYS B 1 478 ? 225.040 -17.125 392.995 1.00 15.59 521 LYS B N 1
ATOM 7502 C CA . LYS B 1 478 ? 226.481 -16.898 392.830 1.00 14.68 521 LYS B CA 1
ATOM 7503 C C . LYS B 1 478 ? 227.303 -17.446 394.002 1.00 19.03 521 LYS B C 1
ATOM 7504 O O . LYS B 1 478 ? 228.356 -16.895 394.334 1.00 21.43 521 LYS B O 1
ATOM 7510 N N . ILE B 1 479 ? 226.831 -18.521 394.623 1.00 14.21 522 ILE B N 1
ATOM 7511 C CA . ILE B 1 479 ? 227.570 -19.144 395.717 1.00 15.79 522 ILE B CA 1
ATOM 7512 C C . ILE B 1 479 ? 228.518 -20.207 395.169 1.00 21.44 522 ILE B C 1
ATOM 7513 O O . ILE B 1 479 ? 229.698 -20.252 395.520 1.00 21.43 522 ILE B O 1
ATOM 7518 N N . PHE B 1 480 ? 227.988 -21.059 394.304 1.00 20.24 523 PHE B N 1
ATOM 7519 C CA . PHE B 1 480 ? 228.765 -22.129 393.691 1.00 19.32 523 PHE B CA 1
ATOM 7520 C C . PHE B 1 480 ? 228.785 -21.976 392.184 1.00 19.93 523 PHE B C 1
ATOM 7521 O O . PHE B 1 480 ? 227.782 -21.607 391.576 1.00 22.81 523 PHE B O 1
ATOM 7529 N N . THR B 1 481 ? 229.928 -22.274 391.583 1.00 20.79 524 THR B N 1
ATOM 7530 C CA A THR B 1 481 ? 230.075 -22.203 390.140 0.79 21.77 524 THR B CA 1
ATOM 7531 C CA B THR B 1 481 ? 230.048 -22.196 390.138 0.21 21.91 524 THR B CA 1
ATOM 7532 C C . THR B 1 481 ? 229.774 -23.565 389.532 1.00 22.67 524 THR B C 1
ATOM 7533 O O . THR B 1 481 ? 230.204 -24.582 390.066 1.00 20.25 524 THR B O 1
ATOM 7540 N N . ARG B 1 482 ? 229.032 -23.580 388.427 1.00 21.51 525 ARG B N 1
ATOM 7541 C CA . ARG B 1 482 ? 228.796 -24.811 387.676 1.00 20.12 525 ARG B CA 1
ATOM 7542 C C . ARG B 1 482 ? 230.113 -25.556 387.454 1.00 23.17 525 ARG B C 1
ATOM 7543 O O . ARG B 1 482 ? 231.069 -24.999 386.928 1.00 22.44 525 ARG B O 1
ATOM 7551 N N . ARG B 1 483 ? 230.164 -26.816 387.861 1.00 20.13 526 ARG B N 1
ATOM 7552 C CA . ARG B 1 483 ? 231.373 -27.601 387.672 1.00 21.08 526 ARG B CA 1
ATOM 7553 C C . ARG B 1 483 ? 231.239 -28.529 386.469 1.00 24.12 526 ARG B C 1
ATOM 7554 O O . ARG B 1 483 ? 230.169 -29.078 386.203 1.00 25.25 526 ARG B O 1
ATOM 7562 N N . THR B 1 484 ? 232.326 -28.652 385.720 1.00 23.87 527 THR B N 1
ATOM 7563 C CA . THR B 1 484 ? 232.449 -29.647 384.676 1.00 27.94 527 THR B CA 1
ATOM 7564 C C . THR B 1 484 ? 233.491 -30.665 385.147 1.00 35.45 527 THR B C 1
ATOM 7565 O O . THR B 1 484 ? 234.554 -30.275 385.638 1.00 30.84 527 THR B O 1
ATOM 7569 N N . LYS B 1 485 ? 233.176 -31.953 385.023 1.00 33.93 528 LYS B N 1
ATOM 7570 C CA . LYS B 1 485 ? 234.094 -33.026 385.428 1.00 31.70 528 LYS B CA 1
ATOM 7571 C C . LYS B 1 485 ? 234.607 -32.861 386.868 1.00 30.30 528 LYS B C 1
ATOM 7572 O O . LYS B 1 485 ? 233.825 -32.741 387.802 1.00 30.80 528 LYS B O 1
ATOM 7578 N N . LYS B 1 486 ? 235.925 -32.867 387.039 1.00 32.30 529 LYS B N 1
ATOM 7579 C CA . LYS B 1 486 ? 236.524 -32.679 388.359 1.00 33.20 529 LYS B CA 1
ATOM 7580 C C . LYS B 1 486 ? 237.244 -31.334 388.424 1.00 40.78 529 LYS B C 1
ATOM 7581 O O . LYS B 1 486 ? 238.262 -31.193 389.108 1.00 34.11 529 LYS B O 1
ATOM 7587 N N . ASP B 1 487 ? 236.719 -30.355 387.690 1.00 37.29 530 ASP B N 1
ATOM 7588 C CA . ASP B 1 487 ? 237.313 -29.027 387.655 1.00 36.45 530 ASP B CA 1
ATOM 7589 C C . ASP B 1 487 ? 237.251 -28.393 389.045 1.00 36.39 530 ASP B C 1
ATOM 7590 O O . ASP B 1 487 ? 236.243 -28.533 389.748 1.00 25.52 530 ASP B O 1
ATOM 7595 N N . PRO B 1 488 ? 238.328 -27.697 389.450 1.00 28.03 531 PRO B N 1
ATOM 7596 C CA . PRO B 1 488 ? 238.270 -26.954 390.718 1.00 26.84 531 PRO B CA 1
ATOM 7597 C C . PRO B 1 488 ? 237.141 -25.940 390.709 1.00 36.95 531 PRO B C 1
ATOM 7598 O O . PRO B 1 488 ? 237.058 -25.132 389.784 1.00 35.47 531 PRO B O 1
ATOM 7602 N N . ALA B 1 489 ? 236.282 -25.989 391.717 1.00 36.32 532 ALA B N 1
ATOM 7603 C CA . ALA B 1 489 ? 235.158 -25.067 391.794 1.00 35.33 532 ALA B CA 1
ATOM 7604 C C . ALA B 1 489 ? 234.739 -24.850 393.240 1.00 34.30 532 ALA B C 1
ATOM 7605 O O . ALA B 1 489 ? 234.245 -23.779 393.582 1.00 43.24 532 ALA B O 1
#

Foldseek 3Di:
DADDDPDDPDDDDQQQAAQQRLGGADEPEEDEDQALLNQLVQLQVCVVAFFAFEFEDAQRHANFCLRHGHPHYYYDQLSNFPPQFDWDPPVWIKTKTFQNHWQLVQQVCCCVVPQKHFQAAALATRTGNLRCQQFFGHFFQCLPQNTQVLFFAWWFWQFSNSDTDIDGCPGVNLLSQCSGNVSFLTTGTGITMGTIDRFFFKKKKKKFKAADPVLVAVLQVVQSPDDPVQHFNGKWKFKFACDPDCQGHPVVGADVDDDDPQLIIMMIITMHGHHPVADPVRVVVSVCVSCPPRDTDPPGMHIDMDTRSCSSNVCVVVVVVCVVVVQRSARWNKWKKKFAPVCVVVLCVCPCVNPASNAQRHTWIKGKHFVVSPDPSHQHFWFDDPDRIIMMTMRGHGDDAPPRGDHSVVVVVSVVVSVVVCVVVVTGMATRSDADADLVVVCVRCPVVVVSSVVSSCVGPVQSSYSCSSNNDRGRTD/DADDDPDDPDDDDQQQAAQQRLGGADEPEEDEDQFLLNVLVQLQVCVVDQFAFEFEDAQRHANFQLRHGHPHYYYDQLSNQPPQFDWDDVFIKTKGFQNHWQLVQAVCCCVPPLKHFQAAALATRTGNLRCQLFFGHFFQCQPQNTQVLFFAWWFWQFSNSDTAIDGCPGVNLLSQCSGNVSFLTTGTTITMGTMDRHFFKKKKKKFKAADPVLVAVLQVVQSPDDPVQHFNGKWKFKFACDPDCQGHPVVGAPDDPVQDDDDDPQLIIMMIITMHGHHPVQDPVNVVVSVCVSCPPRDTDPPGMHIDMDTRSCSSNVCVVVVVVCVVVVQRVARWNKWKKKFEPVCVVVLCVCPVVNQASNAQRHTWIKGKHFQVSPDPSHQHFFFDYDDRIIMMTMRGHGDDAPPRGDHSVVVVVSVVVSVVSCVVVVTGMATRSDADADLVVVCVRCPVPVVSSVVSSCVRPVQRNYSCSSNNDHGHGDPDDD

Secondary structure (DSSP, 8-state):
--------S-----TT--TT-S-----SEEE--SSHHHHHHHHHHHHHSSS--EEEESSS--SSSTT--TTSEEEEGGGGTTTT-EEEE---EEEEEETT-BHHHHHHHHHHHHSEE-SS--SS--SBHHHHHTT---STTHHHH--GGGS-SEEEEEETT--EEEEBTTBSHHHHHHHTTSTT-SEEEEEEEEEEEEPPSEEEEEEEEESSHHHHHHHHHHHHTS-GGGS-SEEEEEEEESS--TTTSGGGS-------S-SEEEEEEEEEEE-TTS-HHHHHHHHHHHTTT--PPTT-EEEEEEEHHHHHTTTHHHHHHHHHTT-SSS----EEEEEEHHHHHHHIIIIIITT-TT--SS-EEEEEEEGGGS-TTSS----S---SEEEEEEE----PPTTTS--HHHHHHHHHHHHHHHHHTT--EEESS---SSHHHHHHHHGGGHHHHHHHHHHH-TT--B-GGG-SSPPPP-/--------SPPP--TT--TT-S-----SEEE--SSHHHHHHHHHHHHHSSS--EEEESSS--SSSTT--TTSEEEEGGGGTTTT-EEE---EEEEEETT-BHHHHHHHHHHHHSEE-SS--SS--SBHHHHHTT----TTHHHH--GGGS-SEEEEEETT--EEEEBTTBSHHHHHHHTTSTTSSEEEEEEEEEEEEPPSEEEEEEEEES-HHHHHHHHHHHHTS-GGGS-SEEEEEEEESS--TTTSGGGS-SS----PPP--S-SEEEEEEEEEEE-TTS-HHHHHHHHHHHTTT--PPTT-EEEEEEEHHHHHTTTHHHHHHHHHTT-SSS----EEEEEEHHHHHHHIIIIIITT-TT--SS-EEEEEEEGGGS-TTSS------SSSEEEEEEE------TTTS--HHHHHHHHHHHHHHHHHTT--EEESS---SSHHHHHHHHGGGHHHHHHHHHHH-TT--B-GGG-SSPPP-TT---

CATH classification: 3.30.43.10 (+2 more: 3.30.465.10, 3.40.462.10)

Solvent-accessible surface area: 40930 Å² total; per-residue (Å²): 137,59,131,99,157,56,64,139,123,87,97,144,39,66,10,9,99,20,18,0,21,37,82,81,24,115,26,117,40,50,16,40,1,88,10,17,100,18,0,14,90,5,0,111,35,2,34,191,28,61,84,54,15,0,0,34,36,14,30,7,43,31,12,28,5,16,18,13,1,101,39,0,19,0,0,6,8,61,27,4,73,55,48,70,45,105,36,37,165,112,64,90,37,35,0,3,1,1,1,0,7,0,4,25,67,5,0,84,104,0,26,89,101,114,39,10,2,4,64,4,2,11,33,33,8,72,34,4,0,12,31,10,0,17,33,0,0,13,2,0,11,0,8,29,79,0,1,3,8,38,10,16,47,45,0,7,0,0,3,0,95,1,66,98,55,42,0,16,52,128,94,66,38,86,1,4,18,2,7,4,5,0,10,20,3,2,6,6,9,4,23,0,57,4,13,9,56,100,22,21,42,10,0,11,3,0,31,0,0,0,29,83,11,130,35,0,12,100,7,0,28,138,6,3,68,47,59,114,173,98,11,1,28,1,2,6,0,16,1,4,15,33,41,126,31,116,58,12,0,21,73,41,0,51,20,103,98,96,173,46,79,62,98,12,1,3,0,0,8,0,0,16,51,26,67,64,104,54,62,58,43,62,2,48,58,38,5,156,171,23,18,50,74,12,163,22,35,152,74,33,46,49,19,30,65,28,0,10,19,59,0,2,28,16,36,104,121,84,18,96,81,22,124,85,131,54,46,36,127,15,38,14,4,67,16,17,0,2,0,8,76,81,32,7,63,60,0,4,119,46,0,0,85,43,60,12,52,106,19,8,17,5,64,1,24,0,5,1,1,18,41,81,67,17,48,115,149,14,12,21,12,32,2,149,47,175,65,75,11,0,0,10,0,6,0,28,11,37,39,64,60,153,100,172,10,49,36,37,118,109,8,47,62,67,13,82,119,2,25,92,32,0,103,141,83,62,15,22,27,40,9,27,55,8,32,41,99,51,69,88,51,0,97,144,9,6,37,136,65,36,71,100,5,37,104,12,6,105,51,34,1,30,36,6,0,5,12,29,10,13,93,4,31,122,38,127,86,182,134,62,133,100,157,63,71,87,130,94,92,137,35,50,10,9,132,22,17,0,33,34,87,98,23,114,28,116,41,50,16,41,0,76,12,16,99,30,0,11,94,4,0,103,32,2,42,200,32,78,89,55,14,0,1,36,34,14,32,8,41,31,12,27,4,17,19,12,0,103,38,0,20,0,0,7,8,61,26,2,72,62,48,79,50,121,22,36,190,84,99,39,51,0,13,1,1,2,0,8,0,4,25,69,5,0,88,112,0,37,87,94,110,37,12,2,4,66,3,2,11,32,32,8,72,34,4,0,10,31,10,0,18,33,0,0,12,2,1,11,0,2,28,82,0,0,3,7,38,11,16,46,43,0,7,0,0,4,0,94,0,64,102,53,41,0,13,57,130,91,66,41,99,1,3,17,2,6,4,5,0,10,20,2,1,6,7,9,4,20,0,61,5,11,6,56,92,21,22,55,14,0,12,18,0,37,0,0,0,26,81,9,128,34,0,11,98,7,0,21,139,4,1,69,36,74,106,186,74,12,1,44,1,1,6,0,17,2,4,15,32,39,124,33,112,60,13,0,20,72,45,0,60,34,35,113,24,97,30,101,39,106,166,50,80,58,97,10,3,3,0,0,7,0,0,15,53,22,68,136,108,54,46,31,59,70,4,33,62,38,5,130,140,14,20,46,74,14,159,23,36,154,43,4,54,7,45,47,33,19,36,13,33,93,1,2,27,18,35,105,132,89,18,96,84,18,139,82,126,50,46,41,140,16,38,15,4,63,15,17,0,2,0,4,68,76,30,8,67,57,0,5,139,28,0,0,84,42,82,12,56,113,19,8,20,4,67,2,23,0,5,1,1,15,51,80,61,17,44,113,125,12,11,23,11,31,2,166,37,161,36,76,18,0,0,10,0,6,0,29,11,50,45,66,54,150,118,183,10,49,31,34,118,104,9,46,40,61,12,82,119,3,26,87,25,0,107,132,89,61,10,22,26,43,10,27,54,9,32,38,102,47,56,80,48,0,107,163,10,6,36,154,74,36,87,106,5,39,128,13,7,103,46,32,1,34,46,7,0,4,11,28,10,11,100,6,32,96,31,53,40,162,192,72,138,74

Nearest PDB structures (foldseek):
  6c80-assembly1_A  TM=1.002E+00  e=0.000E+00  Linum usitatissimum
  6c80-assembly2_B  TM=9.981E-01  e=0.000E+00  Linum usitatissimum
  8clw-assembly1_A  TM=9.492E-01  e=1.165E-65  Zea mays
  5hqx-assembly1_A  TM=9.444E-01  e=2.419E-65  Zea mays
  6yaq-assembly1_A  TM=9.288E-01  e=8.069E-60  Zea mays